Protein 1VL4 (pdb70)

Sequence (856 aa):
TFEEFKDRLFALAKKNGVEVQISFLETREFSLRLANGDLDQYTDAGKFNVEIKVVLKDGKTGTTFRTQVLENPEKCFEEALSNLQVKKEYFFEGGKEYREMETYVGRFEKLSVVKEKMDMAKKAHESAAKDERVVMVPTVMYKDMMVIKKIITNTLGLDVESQMMDGGFLFAMAIARDANPRSGSWYELARTPEDLNPEEIGKRAAEEAISSLIGSKTIPSGKYPVLMRNTALLDLMEMFIPMISAENVQKNLSPLKGKLGEQVGNPAVSIKDLPYHPKGLSSTPFDDEGVPTTEKFVLENGVLKTFLHNLKTARKEGVEPTGNGFVGGIRPVNLMLMPGEKSFEELLKEMDRGVVITEVEGMHAGANSISGEFSLFAKGYWVENGEIAHGVEDITISGNFLDLLRKIVLVGNDVKVSQHTIAPSVLVEVLDVATFEEFKDRLFALAKKNGVEVQISFLETREFSLRLANGDLDQYTDAGKFNVEIKVLKDGKTGTFRTQVLENPEEKCFEEALSNLQVKKEYFFEGGKEYREMETYVGRFEKLSVKEKMMDMAKKAHESAAKDERVVMVPTVMYKDMVIKKIITNTLLGLDVESQMDGGFLFAMAIARDANPRSGSWYELARTPEDLNPEEIGKRAAEEAISLIGSKTIPSGKYPVLMRNTALLDLMEMFIPMISAENVQKNLSPLKGKLGEQVGNPAVSIKDLPYHPKGLSSSTPFDDEGVPTTEKFVLENGVLKTFLHNLKTARKEGVEPTGNGFVGGIRPVNLMLMPGEKSFEELLKEMDRGVVITEVEGMHAGANSSISGEFSLFAKGYWVENGEIAHGVEDITISGNFLDDLLRKIVLVGNDVKVSQHTIAPSVLVEVLDVA

Radius of gyration: 28.92 Å; Cα contacts (8 Å, |Δi|>4): 2368; chains: 2; bounding box: 70×64×75 Å

Foldseek 3Di:
DVVVLVVVLLVVQVVVVKKKKKKKKKKWKKKWKDFQLHTDDIDTDIFIKMKIWIADPQFIFIDMDRDSDDSVVRNVNRVVRSVVPLHDADADDDDWDDDPQADCAVVPDDPVVQVVLQNLLQCLLPPDPQWPTWGIKMKMKMKMKMWMDMNRHQTDIDMHIWMKIKTKTWGDAPDIFIFMFMAIARHPVPDDSNVRSNRRNVRRVQQHPAAADDWDKWWEFEFFAAVQVLCVLCWCQQFLVCLVVLQHPCNPQQFHQLFALQWKKKQDLDDRRQNLRDQAAPSRHGADIDICAHSRHGHHGADDPSSCVVVVHDHRRQDHPPGRGGSEIEIDADAAAPLRVLQVSQWGKYWHHWDDCVPAARRRQQKGKTWTWTFTGHRSHGDHIHPDKIWIDGNSLQRHQFPHGHPQWGGDHRYIGGITIGNITGMD/DVVVLVVVLLVVCVVVVKKKKKKKKKKWKWKWKDFQLRTDDMDTDIFIKMKMWIGDPQFIFIDMDRDSDDSVVRNVNSVVRSPPDLHDFDAADDDWDDDDQADCAVVVDDPVRQVVLQNLLQCLLPVDPQWPTWGMKMKMKMKMKMWMDMNRHFTDIDIHIWMKIKTKIWGDAPDIFIFMFMAIARHCVPDDSNVRSNRRNVRRVQQHVAAADDWDKWKEWEFQQACQVLCVLCWCQQFLVCLVVLQHPCNPQAFHQLFALLWWKKQDLDDRRQRLRDQAAPSSHGADIDICAHSRGGHHGAYDPSSCVVVVHDHRRQDHPPGRGGSEIETDADAAAPLRLLQVSQWGKYWHHWDDCVPAARSRQQKGKTFTWIFTHHRSHTDHIHPRKIWIDGNSLQRHQFPHGHDQWGGDHRYIGGITIGNITTMD

Organism: Thermotoga maritima (strain ATCC 43589 / DSM 3109 / JCM 10099 / NBRC 100826 / MSB8) (NCBI:txid243274)

Structure (mmCIF, N/CA/C/O backbone):
data_1VL4
#
_entry.id   1VL4
#
_cell.length_a   80.367
_cell.length_b   106.637
_cell.length_c   120.382
_cell.angle_alpha   90.00
_cell.angle_beta   90.00
_cell.angle_gamma   90.00
#
_symmetry.space_group_name_H-M   'P 21 21 21'
#
loop_
_entity.id
_entity.type
_entity.pdbx_description
1 polymer 'pmbA-related protein'
2 water water
#
loop_
_atom_site.group_PDB
_atom_site.id
_atom_site.type_symbol
_atom_site.label_atom_id
_atom_site.label_alt_id
_atom_site.label_comp_id
_atom_site.label_asym_id
_atom_site.label_entity_id
_atom_site.label_seq_id
_atom_site.pdbx_PDB_ins_code
_atom_site.Cartn_x
_atom_site.Cartn_y
_atom_site.Cartn_z
_atom_site.occupancy
_atom_site.B_iso_or_equiv
_atom_site.auth_seq_id
_atom_site.auth_comp_id
_atom_site.auth_asym_id
_atom_site.auth_atom_id
_atom_site.pdbx_PDB_model_num
ATOM 1 C C . MET A 1 13 ? -2.074 -10.273 9.413 1.00 34.43 1 MET A C 1
ATOM 2 O O . MET A 1 13 ? -2.493 -11.439 9.379 1.00 33.45 1 MET A O 1
ATOM 3 N N . THR A 1 14 ? -1.791 -9.577 8.309 1.00 35.25 2 THR A N 1
ATOM 4 C CA . THR A 1 14 ? -1.180 -10.243 7.176 1.00 34.19 2 THR A CA 1
ATOM 5 C C . THR A 1 14 ? 0.195 -10.833 7.544 1.00 31.08 2 THR A C 1
ATOM 6 O O . THR A 1 14 ? 0.587 -11.754 6.860 1.00 34.15 2 THR A O 1
ATOM 10 N N . PHE A 1 15 ? 0.926 -10.380 8.575 1.00 28.94 3 PHE A N 1
ATOM 11 C CA . PHE A 1 15 ? 2.181 -11.127 8.888 1.00 28.12 3 PHE A CA 1
ATOM 12 C C . PHE A 1 15 ? 1.841 -12.552 9.347 1.00 27.99 3 PHE A C 1
ATOM 13 O O . PHE A 1 15 ? 2.427 -13.514 8.843 1.00 28.95 3 PHE A O 1
ATOM 21 N N . GLU A 1 16 ? 0.866 -12.696 10.244 1.00 26.11 4 GLU A N 1
ATOM 22 C CA . GLU A 1 16 ? 0.382 -14.019 10.630 1.00 23.44 4 GLU A CA 1
ATOM 23 C C . GLU A 1 16 ? -0.160 -14.836 9.485 1.00 21.92 4 GLU A C 1
ATOM 24 O O . GLU A 1 16 ? 0.046 -16.050 9.462 1.00 20.68 4 GLU A O 1
ATOM 30 N N . GLU A 1 17 ? -0.910 -14.197 8.589 1.00 21.37 5 GLU A N 1
ATOM 31 C CA . GLU A 1 17 ? -1.496 -14.887 7.448 1.00 24.89 5 GLU A CA 1
ATOM 32 C C . GLU A 1 17 ? -0.399 -15.333 6.487 1.00 21.37 5 GLU A C 1
ATOM 33 O O . GLU A 1 17 ? -0.422 -16.447 5.979 1.00 21.45 5 GLU A O 1
ATOM 39 N N . PHE A 1 18 ? 0.554 -14.436 6.274 1.00 18.21 6 PHE A N 1
ATOM 40 C CA . PHE A 1 18 ? 1.684 -14.671 5.396 1.00 20.09 6 PHE A CA 1
ATOM 41 C C . PHE A 1 18 ? 2.487 -15.854 5.957 1.00 16.98 6 PHE A C 1
ATOM 42 O O . PHE A 1 18 ? 2.692 -16.830 5.258 1.00 13.67 6 PHE A O 1
ATOM 50 N N . LYS A 1 19 ? 2.873 -15.781 7.231 1.00 16.90 7 LYS A N 1
ATOM 51 C CA . LYS A 1 19 ? 3.512 -16.897 7.967 1.00 17.80 7 LYS A CA 1
ATOM 52 C C . LYS A 1 19 ? 2.775 -18.222 7.850 1.00 15.97 7 LYS A C 1
ATOM 53 O O . LYS A 1 19 ? 3.373 -19.257 7.521 1.00 15.17 7 LYS A O 1
ATOM 59 N N . ASP A 1 20 ? 1.461 -18.173 8.059 1.00 15.65 8 ASP A N 1
ATOM 60 C CA . ASP A 1 20 ? 0.626 -19.353 8.032 1.00 17.70 8 ASP A CA 1
ATOM 61 C C . ASP A 1 20 ? 0.621 -19.984 6.647 1.00 15.57 8 ASP A C 1
ATOM 62 O O . ASP A 1 20 ? 0.714 -21.218 6.526 1.00 12.24 8 ASP A O 1
ATOM 67 N N . ARG A 1 21 ? 0.489 -19.153 5.611 1.00 14.64 9 ARG A N 1
ATOM 68 C CA . ARG A 1 21 ? 0.462 -19.678 4.251 1.00 16.42 9 ARG A CA 1
ATOM 69 C C . ARG A 1 21 ? 1.785 -20.393 3.977 1.00 12.87 9 ARG A C 1
ATOM 70 O O . ARG A 1 21 ? 1.806 -21.503 3.463 1.00 11.37 9 ARG A O 1
ATOM 78 N N . LEU A 1 22 ? 2.887 -19.711 4.310 1.00 15.11 10 LEU A N 1
ATOM 79 C CA . LEU A 1 22 ? 4.233 -20.251 4.101 1.00 13.41 10 LEU A CA 1
ATOM 80 C C . LEU A 1 22 ? 4.494 -21.556 4.853 1.00 14.85 10 LEU A C 1
ATOM 81 O O . LEU A 1 22 ? 5.052 -22.495 4.271 1.00 9.17 10 LEU A O 1
ATOM 86 N N . PHE A 1 23 ? 4.106 -21.623 6.140 1.00 12.01 11 PHE A N 1
ATOM 87 C CA . PHE A 1 23 ? 4.239 -22.876 6.893 1.00 13.08 11 PHE A CA 1
ATOM 88 C C . PHE A 1 23 ? 3.422 -24.030 6.299 1.00 12.18 11 PHE A C 1
ATOM 89 O O . PHE A 1 23 ? 3.868 -25.169 6.253 1.00 11.79 11 PHE A O 1
ATOM 97 N N . ALA A 1 24 ? 2.221 -23.741 5.828 1.00 14.15 12 ALA A N 1
ATOM 98 C CA . ALA A 1 24 ? 1.405 -24.759 5.168 1.00 14.49 12 ALA A CA 1
ATOM 99 C C . ALA A 1 24 ? 2.084 -25.260 3.864 1.00 11.78 12 ALA A C 1
ATOM 100 O O . ALA A 1 24 ? 2.189 -26.470 3.605 1.00 11.52 12 ALA A O 1
ATOM 102 N N . LEU A 1 25 ? 2.602 -24.325 3.066 1.00 14.20 13 LEU A N 1
ATOM 103 C CA . LEU A 1 25 ? 3.374 -24.688 1.875 1.00 13.18 13 LEU A CA 1
ATOM 104 C C . LEU A 1 25 ? 4.561 -25.557 2.197 1.00 12.96 13 LEU A C 1
ATOM 105 O O . LEU A 1 25 ? 4.820 -26.519 1.484 1.00 15.20 13 LEU A O 1
ATOM 110 N N . ALA A 1 26 ? 5.271 -25.237 3.267 1.00 13.62 14 ALA A N 1
ATOM 111 C CA . ALA A 1 26 ? 6.450 -26.010 3.675 1.00 13.87 14 ALA A CA 1
ATOM 112 C C . ALA A 1 26 ? 6.109 -27.465 3.920 1.00 15.24 14 ALA A C 1
ATOM 113 O O . ALA A 1 26 ? 6.729 -28.407 3.353 1.00 12.49 14 ALA A O 1
ATOM 115 N N . LYS A 1 27 ? 5.118 -27.657 4.784 1.00 15.89 15 LYS A N 1
ATOM 116 C CA . LYS A 1 27 ? 4.645 -29.003 5.107 1.00 16.46 15 LYS A CA 1
ATOM 117 C C . LYS A 1 27 ? 4.238 -29.754 3.853 1.00 16.04 15 LYS A C 1
ATOM 118 O O . LYS A 1 27 ? 4.634 -30.899 3.674 1.00 13.24 15 LYS A O 1
ATOM 124 N N . LYS A 1 28 ? 3.504 -29.083 2.969 1.00 14.44 16 LYS A N 1
ATOM 125 C CA . LYS A 1 28 ? 3.073 -29.691 1.705 1.00 20.15 16 LYS A CA 1
ATOM 126 C C . LYS A 1 28 ? 4.257 -30.147 0.871 1.00 18.25 16 LYS A C 1
ATOM 127 O O . LYS A 1 28 ? 4.169 -31.140 0.225 1.00 14.22 16 LYS A O 1
ATOM 130 N N . ASN A 1 29 ? 5.383 -29.433 0.931 1.00 16.44 17 ASN A N 1
ATOM 131 C CA . ASN A 1 29 ? 6.523 -29.736 0.052 1.00 15.34 17 ASN A CA 1
ATOM 132 C C . ASN A 1 29 ? 7.680 -30.538 0.685 1.00 13.68 17 ASN A C 1
ATOM 133 O O . ASN A 1 29 ? 8.683 -30.843 0.026 1.00 14.78 17 ASN A O 1
ATOM 138 N N . GLY A 1 30 ? 7.520 -30.943 1.939 1.00 13.23 18 GLY A N 1
ATOM 139 C CA . GLY A 1 30 ? 8.571 -31.690 2.631 1.00 13.12 18 GLY A CA 1
ATOM 140 C C . GLY A 1 30 ? 9.836 -30.865 2.889 1.00 11.33 18 GLY A C 1
ATOM 141 O O . GLY A 1 30 ? 10.944 -31.388 2.850 1.00 9.42 18 GLY A O 1
ATOM 142 N N . VAL A 1 31 ? 9.676 -29.577 3.153 1.00 9.55 19 VAL A N 1
ATOM 143 C CA . VAL A 1 31 ? 10.787 -28.723 3.569 1.00 9.30 19 VAL A CA 1
ATOM 144 C C . VAL A 1 31 ? 10.471 -28.005 4.872 1.00 9.77 19 VAL A C 1
ATOM 145 O O . VAL A 1 31 ? 9.314 -28.002 5.322 1.00 8.29 19 VAL A O 1
ATOM 149 N N . GLU A 1 32 ? 11.493 -27.416 5.502 1.00 8.93 20 GLU A N 1
ATOM 150 C CA . GLU A 1 32 ? 11.267 -26.529 6.609 1.00 7.91 20 GLU A CA 1
ATOM 151 C C . GLU A 1 32 ? 11.309 -25.116 6.022 1.00 9.34 20 GLU A C 1
ATOM 152 O O . GLU A 1 32 ? 11.879 -24.910 4.946 1.00 9.64 20 GLU A O 1
ATOM 158 N N . VAL A 1 33 ? 10.655 -24.176 6.691 1.00 8.12 21 VAL A N 1
ATOM 159 C CA . VAL A 1 33 ? 10.771 -22.757 6.341 1.00 8.50 21 VAL A CA 1
ATOM 160 C C . VAL A 1 33 ? 11.014 -21.920 7.582 1.00 9.49 21 VAL A C 1
ATOM 161 O O . VAL A 1 33 ? 10.556 -22.244 8.709 1.00 8.88 21 VAL A O 1
ATOM 165 N N . GLN A 1 34 ? 11.812 -20.867 7.375 1.00 7.11 22 GLN A N 1
ATOM 166 C CA . GLN A 1 34 ? 12.102 -19.865 8.374 1.00 8.64 22 GLN A CA 1
ATOM 167 C C . GLN A 1 34 ? 11.874 -18.480 7.795 1.00 9.82 22 GLN A C 1
ATOM 168 O O . GLN A 1 34 ? 12.256 -18.191 6.659 1.00 11.02 22 GLN A O 1
ATOM 174 N N . ILE A 1 35 ? 11.206 -17.649 8.583 1.00 9.25 23 ILE A N 1
ATOM 175 C CA . ILE A 1 35 ? 10.841 -16.311 8.197 1.00 11.74 23 ILE A CA 1
ATOM 176 C C . ILE A 1 35 ? 11.423 -15.330 9.212 1.00 10.86 23 ILE A C 1
ATOM 177 O O . ILE A 1 35 ? 11.206 -15.449 10.425 1.00 10.14 23 ILE A O 1
ATOM 182 N N . SER A 1 36 ? 12.205 -14.386 8.709 1.00 7.71 24 SER A N 1
ATOM 183 C CA . SER A 1 36 ? 12.798 -13.360 9.517 1.00 10.81 24 SER A CA 1
ATOM 184 C C . SER A 1 36 ? 12.198 -12.009 9.050 1.00 14.09 24 SER A C 1
ATOM 185 O O . SER A 1 36 ? 12.151 -11.674 7.839 1.00 14.81 24 SER A O 1
ATOM 188 N N . PHE A 1 37 ? 11.754 -11.243 10.022 1.00 17.16 25 PHE A N 1
ATOM 189 C CA . PHE A 1 37 ? 11.050 -9.987 9.809 1.00 14.80 25 PHE A CA 1
ATOM 190 C C . PHE A 1 37 ? 11.825 -8.895 10.568 1.00 14.29 25 PHE A C 1
ATOM 191 O O . PHE A 1 37 ? 12.267 -9.078 11.711 1.00 14.52 25 PHE A O 1
ATOM 199 N N . LEU A 1 38 ? 12.063 -7.773 9.890 1.00 12.59 26 LEU A N 1
ATOM 200 C CA . LEU A 1 38 ? 12.790 -6.648 10.441 1.00 17.57 26 LEU A CA 1
ATOM 201 C C . LEU A 1 38 ? 12.011 -5.422 10.061 1.00 17.44 26 LEU A C 1
ATOM 202 O O . LEU A 1 38 ? 11.731 -5.243 8.890 1.00 18.27 26 LEU A O 1
ATOM 207 N N . GLU A 1 39 ? 11.610 -4.607 11.021 1.00 15.43 27 GLU A N 1
ATOM 208 C CA . GLU A 1 39 ? 10.895 -3.352 10.728 1.00 18.16 27 GLU A CA 1
ATOM 209 C C . GLU A 1 39 ? 11.536 -2.287 11.575 1.00 18.81 27 GLU A C 1
ATOM 210 O O . GLU A 1 39 ? 11.803 -2.509 12.775 1.00 15.97 27 GLU A O 1
ATOM 216 N N . THR A 1 40 ? 11.911 -1.199 10.913 1.00 15.72 28 THR A N 1
ATOM 217 C CA . THR A 1 40 ? 12.661 -0.093 11.464 1.00 17.85 28 THR A CA 1
ATOM 218 C C . THR A 1 40 ? 12.021 1.261 11.148 1.00 16.58 28 THR A C 1
ATOM 219 O O . THR A 1 40 ? 11.375 1.462 10.106 1.00 13.40 28 THR A O 1
ATOM 223 N N . ARG A 1 41 ? 12.173 2.177 12.089 1.00 15.57 29 ARG A N 1
ATOM 224 C CA . ARG A 1 41 ? 11.738 3.541 11.950 1.00 11.69 29 ARG A CA 1
ATOM 225 C C . ARG A 1 41 ? 12.891 4.361 12.481 1.00 12.46 29 ARG A C 1
ATOM 226 O O . ARG A 1 41 ? 13.423 4.078 13.601 1.00 10.60 29 ARG A O 1
ATOM 234 N N . GLU A 1 42 ? 13.337 5.343 11.707 1.00 9.37 30 GLU A N 1
ATOM 235 C CA . GLU A 1 42 ? 14.492 6.106 12.093 1.00 14.09 30 GLU A CA 1
ATOM 236 C C . GLU A 1 42 ? 14.349 7.571 11.729 1.00 12.84 30 GLU A C 1
ATOM 237 O O . GLU A 1 42 ? 13.698 7.921 10.742 1.00 8.06 30 GLU A O 1
ATOM 243 N N . PHE A 1 43 ? 14.974 8.409 12.562 1.00 9.90 31 PHE A N 1
ATOM 244 C CA . PHE A 1 43 ? 15.007 9.778 12.311 1.00 10.50 31 PHE A CA 1
ATOM 245 C C . PHE A 1 43 ? 16.417 10.253 12.568 1.00 12.65 31 PHE A C 1
ATOM 246 O O . PHE A 1 43 ? 16.980 9.979 13.607 1.00 13.63 31 PHE A O 1
ATOM 254 N N . SER A 1 44 ? 16.987 10.970 11.615 1.00 10.32 32 SER A N 1
ATOM 255 C CA . SER A 1 44 ? 18.297 11.545 11.823 1.00 11.80 32 SER A CA 1
ATOM 256 C C . SER A 1 44 ? 18.365 12.939 11.280 1.00 9.19 32 SER A C 1
ATOM 257 O O . SER A 1 44 ? 17.631 13.281 10.370 1.00 8.80 32 SER A O 1
ATOM 260 N N . LEU A 1 45 ? 19.249 13.738 11.849 1.00 11.17 33 LEU A N 1
ATOM 261 C CA . LEU A 1 45 ? 19.558 15.016 11.360 1.00 12.72 33 LEU A CA 1
ATOM 262 C C . LEU A 1 45 ? 21.022 15.441 11.580 1.00 10.97 33 LEU A C 1
ATOM 263 O O . LEU A 1 45 ? 21.690 15.035 12.565 1.00 12.71 33 LEU A O 1
ATOM 268 N N . ARG A 1 46 ? 21.498 16.244 10.627 1.00 8.28 34 ARG A N 1
ATOM 269 C CA . ARG A 1 46 ? 22.880 16.771 10.651 1.00 13.08 34 ARG A CA 1
ATOM 270 C C . ARG A 1 46 ? 22.889 18.241 10.421 1.00 13.13 34 ARG A C 1
ATOM 271 O O . ARG A 1 46 ? 22.249 18.727 9.483 1.00 12.23 34 ARG A O 1
ATOM 279 N N . LEU A 1 47 ? 23.568 18.951 11.317 1.00 13.45 35 LEU A N 1
ATOM 280 C CA . LEU A 1 47 ? 23.896 20.346 11.152 1.00 12.33 35 LEU A CA 1
ATOM 281 C C . LEU A 1 47 ? 25.339 20.442 10.649 1.00 11.37 35 LEU A C 1
ATOM 282 O O . LEU A 1 47 ? 26.234 19.756 11.138 1.00 10.57 35 LEU A O 1
ATOM 287 N N . ALA A 1 48 ? 25.528 21.296 9.673 1.00 12.18 36 ALA A N 1
ATOM 288 C CA . ALA A 1 48 ? 26.805 21.559 9.056 1.00 14.96 36 ALA A CA 1
ATOM 289 C C . ALA A 1 48 ? 27.132 23.015 9.366 1.00 12.55 36 ALA A C 1
ATOM 290 O O . ALA A 1 48 ? 26.446 23.904 8.908 1.00 13.96 36 ALA A O 1
ATOM 292 N N . ASN A 1 49 ? 28.150 23.254 10.168 1.00 15.42 37 ASN A N 1
ATOM 293 C CA . ASN A 1 49 ? 28.426 24.599 10.667 1.00 18.15 37 ASN A CA 1
ATOM 294 C C . ASN A 1 49 ? 27.161 25.306 11.172 1.00 18.34 37 ASN A C 1
ATOM 295 O O . ASN A 1 49 ? 26.887 26.439 10.830 1.00 18.55 37 ASN A O 1
ATOM 300 N N . GLY A 1 50 ? 26.365 24.605 11.968 1.00 19.45 38 GLY A N 1
ATOM 301 C CA . GLY A 1 50 ? 25.173 25.206 12.546 1.00 21.50 38 GLY A CA 1
ATOM 302 C C . GLY A 1 50 ? 23.910 25.142 11.695 1.00 22.29 38 GLY A C 1
ATOM 303 O O . GLY A 1 50 ? 22.808 25.193 12.229 1.00 25.29 38 GLY A O 1
ATOM 304 N N . ASP A 1 51 ? 24.040 24.994 10.388 1.00 21.13 39 ASP A N 1
ATOM 305 C CA . ASP A 1 51 ? 22.866 24.934 9.553 1.00 19.89 39 ASP A CA 1
ATOM 306 C C . ASP A 1 51 ? 22.360 23.518 9.357 1.00 18.12 39 ASP A C 1
ATOM 307 O O . ASP A 1 51 ? 23.105 22.604 8.987 1.00 13.76 39 ASP A O 1
ATOM 312 N N . LEU A 1 52 ? 21.068 23.348 9.595 1.00 22.54 40 LEU A N 1
ATOM 313 C CA . LEU A 1 52 ? 20.399 22.080 9.378 1.00 25.02 40 LEU A CA 1
ATOM 314 C C . LEU A 1 52 ? 20.372 21.797 7.914 1.00 23.71 40 LEU A C 1
ATOM 315 O O . LEU A 1 52 ? 19.525 22.320 7.214 1.00 26.31 40 LEU A O 1
ATOM 317 N N . ASP A 1 53 ? 21.270 20.932 7.461 1.00 25.08 41 ASP A N 1
ATOM 318 C CA . ASP A 1 53 ? 21.520 20.739 6.033 1.00 28.97 41 ASP A CA 1
ATOM 319 C C . ASP A 1 53 ? 20.988 19.418 5.500 1.00 26.77 41 ASP A C 1
ATOM 320 O O . ASP A 1 53 ? 21.014 19.202 4.292 1.00 26.90 41 ASP A O 1
ATOM 325 N N . GLN A 1 54 ? 20.542 18.522 6.374 1.00 24.47 42 GLN A N 1
ATOM 326 C CA . GLN A 1 54 ? 20.262 17.141 5.956 1.00 22.74 42 GLN A CA 1
ATOM 327 C C . GLN A 1 54 ? 19.474 16.380 7.047 1.00 17.42 42 GLN A C 1
ATOM 328 O O . GLN A 1 54 ? 19.753 16.530 8.218 1.00 13.57 42 GLN A O 1
ATOM 334 N N . TYR A 1 55 ? 18.468 15.601 6.662 1.00 10.72 43 TYR A N 1
ATOM 335 C CA . TYR A 1 55 ? 17.753 14.779 7.648 1.00 9.43 43 TYR A CA 1
ATOM 336 C C . TYR A 1 55 ? 17.142 13.656 6.930 1.00 7.75 43 TYR A C 1
ATOM 337 O O . TYR A 1 55 ? 16.954 13.746 5.738 1.00 7.71 43 TYR A O 1
ATOM 346 N N . THR A 1 56 ? 16.785 12.633 7.664 1.00 8.21 44 THR A N 1
ATOM 347 C CA . THR A 1 56 ? 16.059 11.499 7.120 1.00 13.52 44 THR A CA 1
ATOM 348 C C . THR A 1 56 ? 14.973 11.164 8.123 1.00 10.18 44 THR A C 1
ATOM 349 O O . THR A 1 56 ? 15.196 11.185 9.341 1.00 8.78 44 THR A O 1
ATOM 353 N N . ASP A 1 57 ? 13.806 10.841 7.595 1.00 6.73 45 ASP A N 1
ATOM 354 C CA . ASP A 1 57 ? 12.706 10.292 8.380 1.00 4.38 45 ASP A CA 1
ATOM 355 C C . ASP A 1 57 ? 12.178 9.134 7.580 1.00 6.78 45 ASP A C 1
ATOM 356 O O . ASP A 1 57 ? 11.535 9.343 6.582 1.00 6.54 45 ASP A O 1
ATOM 361 N N . ALA A 1 58 ? 12.460 7.917 8.012 1.00 7.75 46 ALA A N 1
ATOM 362 C CA . ALA A 1 58 ? 12.123 6.732 7.173 1.00 10.88 46 ALA A CA 1
ATOM 363 C C . ALA A 1 58 ? 11.640 5.558 7.943 1.00 12.38 46 ALA A C 1
ATOM 364 O O . ALA A 1 58 ? 12.105 5.270 9.070 1.00 13.16 46 ALA A O 1
ATOM 366 N N . GLY A 1 59 ? 10.720 4.832 7.335 1.00 13.46 47 GLY A N 1
ATOM 367 C CA . GLY A 1 59 ? 10.346 3.520 7.806 1.00 14.93 47 GLY A CA 1
ATOM 368 C C . GLY A 1 59 ? 10.677 2.436 6.769 1.00 19.16 47 GLY A C 1
ATOM 369 O O . GLY A 1 59 ? 10.510 2.652 5.555 1.00 14.45 47 GLY A O 1
ATOM 370 N N . LYS A 1 60 ? 11.197 1.302 7.267 1.00 15.62 48 LYS A N 1
ATOM 371 C CA . LYS A 1 60 ? 11.729 0.225 6.423 1.00 19.55 48 LYS A CA 1
ATOM 372 C C . LYS A 1 60 ? 11.193 -1.113 6.913 1.00 15.58 48 LYS A C 1
ATOM 373 O O . LYS A 1 60 ? 10.874 -1.256 8.065 1.00 12.53 48 LYS A O 1
ATOM 377 N N . PHE A 1 61 ? 11.136 -2.091 6.018 1.00 15.10 49 PHE A N 1
ATOM 378 C CA . PHE A 1 61 ? 10.557 -3.367 6.309 1.00 18.04 49 PHE A CA 1
ATOM 379 C C . PHE A 1 61 ? 11.213 -4.393 5.385 1.00 18.91 49 PHE A C 1
ATOM 380 O O . PHE A 1 61 ? 11.234 -4.193 4.177 1.00 14.00 49 PHE A O 1
ATOM 388 N N . ASN A 1 62 ? 11.786 -5.448 5.938 1.00 17.97 50 ASN A N 1
ATOM 389 C CA . ASN A 1 62 ? 12.400 -6.528 5.162 1.00 21.24 50 ASN A CA 1
ATOM 390 C C . ASN A 1 62 ? 11.886 -7.891 5.664 1.00 19.10 50 ASN A C 1
ATOM 391 O O . ASN A 1 62 ? 11.867 -8.124 6.866 1.00 18.61 50 ASN A O 1
ATOM 396 N N . VAL A 1 63 ? 11.474 -8.772 4.759 1.00 16.26 51 VAL A N 1
ATOM 397 C CA . VAL A 1 63 ? 11.146 -10.149 5.137 1.00 16.87 51 VAL A CA 1
ATOM 398 C C . VAL A 1 63 ? 12.061 -11.113 4.360 1.00 13.63 51 VAL A C 1
ATOM 399 O O . VAL A 1 63 ? 12.168 -10.990 3.156 1.00 15.19 51 VAL A O 1
ATOM 403 N N . GLU A 1 64 ? 12.780 -11.970 5.062 1.00 12.13 52 GLU A N 1
ATOM 404 C CA . GLU A 1 64 ? 13.566 -13.028 4.472 1.00 14.15 52 GLU A CA 1
ATOM 405 C C . GLU A 1 64 ? 12.831 -14.344 4.650 1.00 11.30 52 GLU A C 1
ATOM 406 O O . GLU A 1 64 ? 12.475 -14.713 5.778 1.00 13.68 52 GLU A O 1
ATOM 412 N N . ILE A 1 65 ? 12.674 -15.063 3.549 1.00 9.51 53 ILE A N 1
ATOM 413 C CA . ILE A 1 65 ? 12.044 -16.378 3.526 1.00 10.69 53 ILE A CA 1
ATOM 414 C C . ILE A 1 65 ? 13.140 -17.408 3.182 1.00 11.77 53 ILE A C 1
ATOM 415 O O . ILE A 1 65 ? 13.734 -17.347 2.086 1.00 8.83 53 ILE A O 1
ATOM 420 N N . LYS A 1 66 ? 13.444 -18.311 4.116 1.00 8.23 54 LYS A N 1
ATOM 421 C CA . LYS A 1 66 ? 14.468 -19.317 3.862 1.00 10.34 54 LYS A CA 1
ATOM 422 C C . LYS A 1 66 ? 13.883 -20.734 3.997 1.00 10.11 54 LYS A C 1
ATOM 423 O O . LYS A 1 66 ? 13.279 -21.062 5.038 1.00 8.65 54 LYS A O 1
ATOM 429 N N A VAL A 1 67 ? 14.066 -21.543 2.963 0.50 8.83 55 VAL A N 1
ATOM 430 N N B VAL A 1 67 ? 13.983 -21.516 2.925 0.50 9.16 55 VAL A N 1
ATOM 431 C CA A VAL A 1 67 ? 13.558 -22.926 2.945 0.50 9.77 55 VAL A CA 1
ATOM 432 C CA B VAL A 1 67 ? 13.592 -22.934 2.986 0.50 10.05 55 VAL A CA 1
ATOM 433 C C A VAL A 1 67 ? 14.739 -23.902 3.044 0.50 10.99 55 VAL A C 1
ATOM 434 C C B VAL A 1 67 ? 14.831 -23.775 3.309 0.50 11.26 55 VAL A C 1
ATOM 435 O O A VAL A 1 67 ? 15.757 -23.707 2.354 0.50 4.12 55 VAL A O 1
ATOM 436 O O B VAL A 1 67 ? 15.982 -23.359 3.087 0.50 5.17 55 VAL A O 1
ATOM 443 N N . LEU A 1 68 ? 14.573 -24.944 3.879 1.00 11.81 56 LEU A N 1
ATOM 444 C CA . LEU A 1 68 ? 15.643 -25.909 4.232 1.00 10.26 56 LEU A CA 1
ATOM 445 C C . LEU A 1 68 ? 15.191 -27.283 3.774 1.00 12.09 56 LEU A C 1
ATOM 446 O O . LEU A 1 68 ? 14.117 -27.721 4.121 1.00 11.69 56 LEU A O 1
ATOM 451 N N . LYS A 1 69 ? 15.964 -27.902 2.893 1.00 11.38 57 LYS A N 1
ATOM 452 C CA . LYS A 1 69 ? 15.700 -29.264 2.437 1.00 13.71 57 LYS A CA 1
ATOM 453 C C . LYS A 1 69 ? 17.012 -30.033 2.337 1.00 16.71 57 LYS A C 1
ATOM 454 O O . LYS A 1 69 ? 17.887 -29.644 1.593 1.00 15.16 57 LYS A O 1
ATOM 460 N N . ASP A 1 70 ? 17.141 -31.103 3.122 1.00 21.08 58 ASP A N 1
ATOM 461 C CA . ASP A 1 70 ? 18.293 -32.012 3.094 1.00 22.40 58 ASP A CA 1
ATOM 462 C C . ASP A 1 70 ? 19.548 -31.233 3.363 1.00 20.67 58 ASP A C 1
ATOM 463 O O . ASP A 1 70 ? 20.553 -31.433 2.689 1.00 20.81 58 ASP A O 1
ATOM 468 N N . GLY A 1 71 ? 19.451 -30.300 4.299 1.00 14.51 59 GLY A N 1
ATOM 469 C CA . GLY A 1 71 ? 20.577 -29.506 4.719 1.00 14.87 59 GLY A CA 1
ATOM 470 C C . GLY A 1 71 ? 20.988 -28.382 3.781 1.00 12.18 59 GLY A C 1
ATOM 471 O O . GLY A 1 71 ? 21.936 -27.700 4.083 1.00 13.80 59 GLY A O 1
ATOM 472 N N . LYS A 1 72 ? 20.284 -28.224 2.664 1.00 10.53 60 LYS A N 1
ATOM 473 C CA . LYS A 1 72 ? 20.504 -27.143 1.724 1.00 13.50 60 LYS A CA 1
ATOM 474 C C . LYS A 1 72 ? 19.432 -26.076 1.968 1.00 16.81 60 LYS A C 1
ATOM 475 O O . LYS A 1 72 ? 18.283 -26.429 2.292 1.00 11.86 60 LYS A O 1
ATOM 481 N N . THR A 1 73 ? 19.827 -24.790 1.861 1.00 16.21 61 THR A N 1
ATOM 482 C CA . THR A 1 73 ? 18.888 -23.642 1.913 1.00 13.38 61 THR A CA 1
ATOM 483 C C . THR A 1 73 ? 18.664 -22.899 0.569 1.00 13.48 61 THR A C 1
ATOM 484 O O . THR A 1 73 ? 19.452 -22.981 -0.379 1.00 7.39 61 THR A O 1
ATOM 488 N N . GLY A 1 74 ? 17.494 -22.281 0.479 1.00 12.16 62 GLY A N 1
ATOM 489 C CA . GLY A 1 74 ? 17.079 -21.453 -0.666 1.00 8.23 62 GLY A CA 1
ATOM 490 C C . GLY A 1 74 ? 16.460 -20.231 -0.007 1.00 11.27 62 GLY A C 1
ATOM 491 O O . GLY A 1 74 ? 15.688 -20.362 0.955 1.00 9.02 62 GLY A O 1
ATOM 492 N N A THR A 1 75 ? 16.832 -19.021 -0.440 0.50 11.06 63 THR A N 1
ATOM 493 N N B THR A 1 75 ? 16.792 -19.053 -0.524 0.50 10.53 63 THR A N 1
ATOM 494 C CA A THR A 1 75 ? 16.416 -17.786 0.277 0.50 10.28 63 THR A CA 1
ATOM 495 C CA B THR A 1 75 ? 16.299 -17.831 0.084 0.50 10.08 63 THR A CA 1
ATOM 496 C C A THR A 1 75 ? 15.904 -16.702 -0.695 0.50 9.48 63 THR A C 1
ATOM 497 C C B THR A 1 75 ? 15.602 -16.918 -0.916 0.50 7.93 63 THR A C 1
ATOM 498 O O A THR A 1 75 ? 16.590 -16.432 -1.696 0.50 4.48 63 THR A O 1
ATOM 499 O O B THR A 1 75 ? 15.807 -16.974 -2.138 0.50 3.70 63 THR A O 1
ATOM 506 N N . PHE A 1 76 ? 14.756 -16.063 -0.368 1.00 9.89 64 PHE A N 1
ATOM 507 C CA . PHE A 1 76 ? 14.187 -14.915 -1.143 1.00 8.02 64 PHE A CA 1
ATOM 508 C C . PHE A 1 76 ? 13.884 -13.787 -0.126 1.00 10.35 64 PHE A C 1
ATOM 509 O O . PHE A 1 76 ? 13.423 -14.064 0.993 1.00 8.81 64 PHE A O 1
ATOM 517 N N . ARG A 1 77 ? 14.301 -12.560 -0.455 1.00 10.67 65 ARG A N 1
ATOM 518 C CA . ARG A 1 77 ? 14.060 -11.387 0.392 1.00 14.38 65 ARG A CA 1
ATOM 519 C C . ARG A 1 77 ? 13.064 -10.488 -0.317 1.00 13.93 65 ARG A C 1
ATOM 520 O O . ARG A 1 77 ? 13.120 -10.280 -1.547 1.00 13.83 65 ARG A O 1
ATOM 524 N N . THR A 1 78 ? 12.123 -9.971 0.458 1.00 16.38 66 THR A N 1
ATOM 525 C CA . THR A 1 78 ? 11.023 -9.136 -0.081 1.00 17.32 66 THR A CA 1
ATOM 526 C C . THR A 1 78 ? 10.789 -8.003 0.941 1.00 20.69 66 THR A C 1
ATOM 527 O O . THR A 1 78 ? 11.098 -8.163 2.120 1.00 10.86 66 THR A O 1
ATOM 531 N N . GLN A 1 79 ? 10.423 -6.826 0.437 1.00 23.09 67 GLN A N 1
ATOM 532 C CA . GLN A 1 79 ? 10.011 -5.694 1.257 1.00 24.82 67 GLN A CA 1
ATOM 533 C C . GLN A 1 79 ? 8.476 -5.553 1.115 1.00 26.18 67 GLN A C 1
ATOM 534 O O . GLN A 1 79 ? 7.948 -4.541 1.469 1.00 30.04 67 GLN A O 1
ATOM 540 N N . VAL A 1 80 ? 7.786 -6.574 0.614 1.00 29.68 68 VAL A N 1
ATOM 541 C CA . VAL A 1 80 ? 6.325 -6.551 0.458 1.00 31.07 68 VAL A CA 1
ATOM 542 C C . VAL A 1 80 ? 5.702 -7.852 0.964 1.00 34.55 68 VAL A C 1
ATOM 543 O O . VAL A 1 80 ? 6.086 -8.943 0.534 1.00 36.44 68 VAL A O 1
ATOM 547 N N . LEU A 1 81 ? 4.706 -7.747 1.846 1.00 36.24 69 LEU A N 1
ATOM 548 C CA . LEU A 1 81 ? 4.051 -8.931 2.397 1.00 34.54 69 LEU A CA 1
ATOM 549 C C . LEU A 1 81 ? 2.996 -9.383 1.475 1.00 33.39 69 LEU A C 1
ATOM 550 O O . LEU A 1 81 ? 1.816 -9.349 1.823 1.00 38.01 69 LEU A O 1
ATOM 555 N N . GLU A 1 82 ? 3.389 -9.839 0.295 1.00 33.50 70 GLU A N 1
ATOM 556 C CA . GLU A 1 82 ? 2.407 -10.316 -0.674 1.00 31.54 70 GLU A CA 1
ATOM 557 C C . GLU A 1 82 ? 2.875 -11.606 -1.343 1.00 29.70 70 GLU A C 1
ATOM 558 O O . GLU A 1 82 ? 4.084 -11.887 -1.385 1.00 27.97 70 GLU A O 1
ATOM 560 N N . ASN A 1 83 ? 1.896 -12.356 -1.845 1.00 23.98 71 ASN A N 1
ATOM 561 C CA . ASN A 1 83 ? 2.103 -13.533 -2.673 1.00 24.36 71 ASN A CA 1
ATOM 562 C C . ASN A 1 83 ? 3.046 -14.497 -1.962 1.00 23.92 71 ASN A C 1
ATOM 563 O O . ASN A 1 83 ? 4.169 -14.706 -2.412 1.00 19.01 71 ASN A O 1
ATOM 568 N N . PRO A 1 84 ? 2.590 -15.092 -0.854 1.00 23.67 72 PRO A N 1
ATOM 569 C CA . PRO A 1 84 ? 3.477 -16.048 -0.184 1.00 23.26 72 PRO A CA 1
ATOM 570 C C . PRO A 1 84 ? 3.841 -17.249 -1.054 1.00 20.55 72 PRO A C 1
ATOM 571 O O . PRO A 1 84 ? 4.944 -17.780 -0.924 1.00 22.32 72 PRO A O 1
ATOM 575 N N . GLU A 1 85 ? 2.946 -17.700 -1.915 1.00 21.07 73 GLU A N 1
ATOM 576 C CA . GLU A 1 85 ? 3.272 -18.878 -2.689 1.00 22.43 73 GLU A CA 1
ATOM 577 C C . GLU A 1 85 ? 4.353 -18.575 -3.732 1.00 19.83 73 GLU A C 1
ATOM 578 O O . GLU A 1 85 ? 5.241 -19.393 -3.938 1.00 18.04 73 GLU A O 1
ATOM 584 N N . LYS A 1 86 ? 4.296 -17.403 -4.362 1.00 18.83 74 LYS A N 1
ATOM 585 C CA . LYS A 1 86 ? 5.375 -16.958 -5.255 1.00 19.44 74 LYS A CA 1
ATOM 586 C C . LYS A 1 86 ? 6.687 -16.806 -4.516 1.00 14.65 74 LYS A C 1
ATOM 587 O O . LYS A 1 86 ? 7.717 -17.272 -4.989 1.00 14.47 74 LYS A O 1
ATOM 593 N N . CYS A 1 87 ? 6.656 -16.159 -3.356 1.00 15.88 75 CYS A N 1
ATOM 594 C CA . CYS A 1 87 ? 7.831 -16.063 -2.490 1.00 15.02 75 CYS A CA 1
ATOM 595 C C . CYS A 1 87 ? 8.444 -17.428 -2.115 1.00 16.49 75 CYS A C 1
ATOM 596 O O . CYS A 1 87 ? 9.662 -17.613 -2.184 1.00 13.85 75 CYS A O 1
ATOM 599 N N . PHE A 1 88 ? 7.585 -18.362 -1.707 1.00 13.84 76 PHE A N 1
ATOM 600 C CA . PHE A 1 88 ? 8.009 -19.684 -1.355 1.00 12.30 76 PHE A CA 1
ATOM 601 C C . PHE A 1 88 ? 8.618 -20.389 -2.559 1.00 12.06 76 PHE A C 1
ATOM 602 O O . PHE A 1 88 ? 9.706 -20.964 -2.469 1.00 12.24 76 PHE A O 1
ATOM 610 N N . GLU A 1 89 ? 7.934 -20.335 -3.690 1.00 11.96 77 GLU A N 1
ATOM 611 C CA . GLU A 1 89 ? 8.410 -20.993 -4.895 1.00 13.70 77 GLU A CA 1
ATOM 612 C C . GLU A 1 89 ? 9.769 -20.422 -5.350 1.00 13.45 77 GLU A C 1
ATOM 613 O O . GLU A 1 89 ? 10.634 -21.155 -5.840 1.00 13.09 77 GLU A O 1
ATOM 619 N N . GLU A 1 90 ? 9.968 -19.132 -5.138 1.00 12.03 78 GLU A N 1
ATOM 620 C CA . GLU A 1 90 ? 11.237 -18.480 -5.451 1.00 11.15 78 GLU A CA 1
ATOM 621 C C . GLU A 1 90 ? 12.347 -19.015 -4.555 1.00 7.79 78 GLU A C 1
ATOM 622 O O . GLU A 1 90 ? 13.425 -19.375 -5.023 1.00 7.45 78 GLU A O 1
ATOM 628 N N . ALA A 1 91 ? 12.080 -19.125 -3.259 1.00 10.05 79 ALA A N 1
ATOM 629 C CA . ALA A 1 91 ? 13.093 -19.631 -2.292 1.00 7.18 79 ALA A CA 1
ATOM 630 C C . ALA A 1 91 ? 13.404 -21.086 -2.609 1.00 8.22 79 ALA A C 1
ATOM 631 O O . ALA A 1 91 ? 14.560 -21.508 -2.556 1.00 7.43 79 ALA A O 1
ATOM 633 N N . LEU A 1 92 ? 12.370 -21.851 -2.935 1.00 9.75 80 LEU A N 1
ATOM 634 C CA . LEU A 1 92 ? 12.535 -23.264 -3.237 1.00 14.04 80 LEU A CA 1
ATOM 635 C C . LEU A 1 92 ? 13.444 -23.408 -4.471 1.00 12.91 80 LEU A C 1
ATOM 636 O O . LEU A 1 92 ? 14.401 -24.211 -4.516 1.00 11.95 80 LEU A O 1
ATOM 641 N N . SER A 1 93 ? 13.185 -22.578 -5.478 1.00 9.97 81 SER A N 1
ATOM 642 C CA . SER A 1 93 ? 13.971 -22.667 -6.669 1.00 12.02 81 SER A CA 1
ATOM 643 C C . SER A 1 93 ? 15.456 -22.366 -6.401 1.00 10.47 81 SER A C 1
ATOM 644 O O . SER A 1 93 ? 16.319 -22.936 -7.040 1.00 15.60 81 SER A O 1
ATOM 647 N N . ASN A 1 94 ? 15.769 -21.510 -5.453 1.00 9.08 82 ASN A N 1
ATOM 648 C CA . ASN A 1 94 ? 17.144 -21.247 -5.104 1.00 9.16 82 ASN A CA 1
ATOM 649 C C . ASN A 1 94 ? 17.873 -22.349 -4.329 1.00 14.00 82 ASN A C 1
ATOM 650 O O . ASN A 1 94 ? 19.071 -22.213 -4.035 1.00 14.17 82 ASN A O 1
ATOM 655 N N . LEU A 1 95 ? 17.164 -23.413 -3.958 1.00 16.07 83 LEU A N 1
ATOM 656 C CA . LEU A 1 95 ? 17.832 -24.571 -3.334 1.00 19.41 83 LEU A CA 1
ATOM 657 C C . LEU A 1 95 ? 18.921 -25.153 -4.226 1.00 17.14 83 LEU A C 1
ATOM 658 O O . LEU A 1 95 ? 19.918 -25.607 -3.731 1.00 20.03 83 LEU A O 1
ATOM 663 N N . GLN A 1 96 ? 18.726 -25.115 -5.528 1.00 20.24 84 GLN A N 1
ATOM 664 C CA . GLN A 1 96 ? 19.732 -25.602 -6.482 1.00 22.49 84 GLN A CA 1
ATOM 665 C C . GLN A 1 96 ? 21.024 -24.760 -6.626 1.00 23.72 84 GLN A C 1
ATOM 666 O O . GLN A 1 96 ? 21.951 -25.156 -7.328 1.00 24.91 84 GLN A O 1
ATOM 672 N N . VAL A 1 97 ? 21.086 -23.586 -6.014 1.00 25.99 85 VAL A N 1
ATOM 673 C CA . VAL A 1 97 ? 22.253 -22.689 -6.175 1.00 27.90 85 VAL A CA 1
ATOM 674 C C . VAL A 1 97 ? 23.414 -23.268 -5.324 1.00 31.58 85 VAL A C 1
ATOM 675 O O . VAL A 1 97 ? 23.921 -22.644 -4.377 1.00 31.27 85 VAL A O 1
ATOM 679 N N . LYS A 1 98 ? 23.805 -24.500 -5.695 1.00 37.59 86 LYS A N 1
ATOM 680 C CA . LYS A 1 98 ? 24.470 -25.531 -4.806 1.00 36.90 86 LYS A CA 1
ATOM 681 C C . LYS A 1 98 ? 23.408 -26.445 -4.152 1.00 36.71 86 LYS A C 1
ATOM 682 O O . LYS A 1 98 ? 22.686 -26.039 -3.230 1.00 36.22 86 LYS A O 1
ATOM 688 N N . LYS A 1 103 ? 24.469 -30.361 5.977 1.00 39.30 91 LYS A N 1
ATOM 689 C CA . LYS A 1 103 ? 25.192 -29.114 6.240 1.00 39.68 91 LYS A CA 1
ATOM 690 C C . LYS A 1 103 ? 24.360 -28.126 7.082 1.00 37.44 91 LYS A C 1
ATOM 691 O O . LYS A 1 103 ? 24.571 -28.049 8.288 1.00 41.18 91 LYS A O 1
ATOM 697 N N . GLU A 1 104 ? 23.437 -27.366 6.477 1.00 32.95 92 GLU A N 1
ATOM 698 C CA . GLU A 1 104 ? 22.736 -26.288 7.226 1.00 30.48 92 GLU A CA 1
ATOM 699 C C . GLU A 1 104 ? 21.615 -26.817 8.117 1.00 27.04 92 GLU A C 1
ATOM 700 O O . GLU A 1 104 ? 21.000 -27.859 7.848 1.00 22.84 92 GLU A O 1
ATOM 706 N N . TYR A 1 105 ? 21.300 -26.046 9.155 1.00 28.86 93 TYR A N 1
ATOM 707 C CA . TYR A 1 105 ? 20.077 -26.311 9.894 1.00 29.94 93 TYR A CA 1
ATOM 708 C C . TYR A 1 105 ? 19.470 -25.097 10.589 1.00 23.27 93 TYR A C 1
ATOM 709 O O . TYR A 1 105 ? 20.070 -24.009 10.668 1.00 24.65 93 TYR A O 1
ATOM 718 N N . PHE A 1 106 ? 18.215 -25.277 10.984 1.00 16.04 94 PHE A N 1
ATOM 719 C CA . PHE A 1 106 ? 17.474 -24.283 11.741 1.00 13.81 94 PHE A CA 1
ATOM 720 C C . PHE A 1 106 ? 17.471 -24.658 13.225 1.00 13.16 94 PHE A C 1
ATOM 721 O O . PHE A 1 106 ? 17.577 -25.835 13.581 1.00 11.70 94 PHE A O 1
ATOM 729 N N . PHE A 1 107 ? 17.286 -23.636 14.039 1.00 12.03 95 PHE A N 1
ATOM 730 C CA . PHE A 1 107 ? 17.148 -23.737 15.460 1.00 14.41 95 PHE A CA 1
ATOM 731 C C . PHE A 1 107 ? 15.693 -23.996 15.859 1.00 11.34 95 PHE A C 1
ATOM 732 O O . PHE A 1 107 ? 14.758 -23.369 15.351 1.00 10.47 95 PHE A O 1
ATOM 740 N N . GLU A 1 108 ? 15.517 -24.931 16.778 1.00 14.53 96 GLU A N 1
ATOM 741 C CA . GLU A 1 108 ? 14.202 -25.324 17.258 1.00 15.83 96 GLU A CA 1
ATOM 742 C C . GLU A 1 108 ? 13.640 -24.394 18.317 1.00 14.92 96 GLU A C 1
ATOM 743 O O . GLU A 1 108 ? 14.357 -23.693 18.995 1.00 17.62 96 GLU A O 1
ATOM 749 N N . GLY A 1 109 ? 12.324 -24.412 18.481 1.00 16.96 97 GLY A N 1
ATOM 750 C CA . GLY A 1 109 ? 11.646 -23.653 19.509 1.00 19.56 97 GLY A CA 1
ATOM 751 C C . GLY A 1 109 ? 11.896 -24.246 20.879 1.00 22.99 97 GLY A C 1
ATOM 752 O O . GLY A 1 109 ? 12.498 -25.320 20.992 1.00 20.02 97 GLY A O 1
ATOM 753 N N . GLY A 1 110 ? 11.483 -23.519 21.914 1.00 23.33 98 GLY A N 1
ATOM 754 C CA . GLY A 1 110 ? 11.467 -24.045 23.283 1.00 22.63 98 GLY A CA 1
ATOM 755 C C . GLY A 1 110 ? 12.559 -23.603 24.243 1.00 24.20 98 GLY A C 1
ATOM 756 O O . GLY A 1 110 ? 12.486 -23.945 25.422 1.00 20.38 98 GLY A O 1
ATOM 757 N N . LYS A 1 111 ? 13.582 -22.885 23.776 1.00 20.72 99 LYS A N 1
ATOM 758 C CA . LYS A 1 111 ? 14.640 -22.433 24.668 1.00 19.80 99 LYS A CA 1
ATOM 759 C C . LYS A 1 111 ? 14.229 -21.209 25.480 1.00 16.55 99 LYS A C 1
ATOM 760 O O . LYS A 1 111 ? 13.270 -20.533 25.127 1.00 18.76 99 LYS A O 1
ATOM 766 N N . GLU A 1 112 ? 14.987 -20.908 26.543 1.00 18.44 100 GLU A N 1
ATOM 767 C CA . GLU A 1 112 ? 14.828 -19.676 27.316 1.00 17.57 100 GLU A CA 1
ATOM 768 C C . GLU A 1 112 ? 15.833 -18.596 26.832 1.00 15.76 100 GLU A C 1
ATOM 769 O O . GLU A 1 112 ? 17.001 -18.899 26.524 1.00 15.77 100 GLU A O 1
ATOM 775 N N . TYR A 1 113 ? 15.360 -17.350 26.905 1.00 11.59 101 TYR A N 1
ATOM 776 C CA . TYR A 1 113 ? 16.008 -16.193 26.404 1.00 11.85 101 TYR A CA 1
ATOM 777 C C . TYR A 1 113 ? 16.074 -15.240 27.550 1.00 12.80 101 TYR A C 1
ATOM 778 O O . TYR A 1 113 ? 15.145 -15.178 28.334 1.00 13.54 101 TYR A O 1
ATOM 787 N N . ARG A 1 114 ? 17.156 -14.466 27.621 1.00 14.07 102 ARG A N 1
ATOM 788 C CA . ARG A 1 114 ? 17.320 -13.444 28.664 1.00 10.82 102 ARG A CA 1
ATOM 789 C C . ARG A 1 114 ? 16.339 -12.321 28.397 1.00 9.28 102 ARG A C 1
ATOM 790 O O . ARG A 1 114 ? 16.256 -11.800 27.297 1.00 11.89 102 ARG A O 1
ATOM 798 N N . GLU A 1 115 ? 15.653 -11.912 29.440 1.00 11.91 103 GLU A N 1
ATOM 799 C CA . GLU A 1 115 ? 14.797 -10.708 29.452 1.00 11.83 103 GLU A CA 1
ATOM 800 C C . GLU A 1 115 ? 15.641 -9.458 29.614 1.00 15.30 103 GLU A C 1
ATOM 801 O O . GLU A 1 115 ? 16.397 -9.358 30.576 1.00 15.30 103 GLU A O 1
ATOM 807 N N . MET A 1 116 ? 15.484 -8.500 28.696 1.00 14.56 104 MET A N 1
ATOM 808 C CA . MET A 1 116 ? 16.293 -7.274 28.708 1.00 13.43 104 MET A CA 1
ATOM 809 C C . MET A 1 116 ? 15.463 -6.076 28.216 1.00 16.15 104 MET A C 1
ATOM 810 O O . MET A 1 116 ? 14.600 -6.231 27.327 1.00 9.60 104 MET A O 1
ATOM 815 N N . GLU A 1 117 ? 15.711 -4.908 28.816 1.00 16.12 105 GLU A N 1
ATOM 816 C CA . GLU A 1 117 ? 14.946 -3.693 28.537 1.00 15.41 105 GLU A CA 1
ATOM 817 C C . GLU A 1 117 ? 15.607 -2.922 27.405 1.00 13.92 105 GLU A C 1
ATOM 818 O O . GLU A 1 117 ? 16.295 -1.957 27.624 1.00 12.70 105 GLU A O 1
ATOM 824 N N . THR A 1 118 ? 15.415 -3.412 26.191 1.00 10.05 106 THR A N 1
ATOM 825 C CA . THR A 1 118 ? 16.023 -2.859 25.000 1.00 11.25 106 THR A CA 1
ATOM 826 C C . THR A 1 118 ? 15.079 -1.851 24.352 1.00 11.46 106 THR A C 1
ATOM 827 O O . THR A 1 118 ? 15.507 -1.090 23.524 1.00 10.66 106 THR A O 1
ATOM 831 N N . TYR A 1 119 ? 13.820 -1.823 24.776 1.00 11.67 107 TYR A N 1
ATOM 832 C CA . TYR A 1 119 ? 12.865 -0.889 24.184 1.00 11.60 107 TYR A CA 1
ATOM 833 C C . TYR A 1 119 ? 12.281 -0.090 25.298 1.00 16.01 107 TYR A C 1
ATOM 834 O O . TYR A 1 119 ? 11.592 -0.634 26.138 1.00 13.31 107 TYR A O 1
ATOM 843 N N . VAL A 1 120 ? 12.533 1.201 25.298 1.00 14.07 108 VAL A N 1
ATOM 844 C CA . VAL A 1 120 ? 11.954 2.083 26.319 1.00 18.36 108 VAL A CA 1
ATOM 845 C C . VAL A 1 120 ? 10.775 2.888 25.822 1.00 16.77 108 VAL A C 1
ATOM 846 O O . VAL A 1 120 ? 9.859 3.065 26.568 1.00 16.96 108 VAL A O 1
ATOM 850 N N . GLY A 1 121 ? 10.784 3.374 24.587 1.00 16.73 109 GLY A N 1
ATOM 851 C CA . GLY A 1 121 ? 9.639 4.106 24.053 1.00 16.67 109 GLY A CA 1
ATOM 852 C C . GLY A 1 121 ? 9.656 5.613 24.238 1.00 19.23 109 GLY A C 1
ATOM 853 O O . GLY A 1 121 ? 8.716 6.284 23.885 1.00 21.44 109 GLY A O 1
ATOM 854 N N . ARG A 1 122 ? 10.717 6.172 24.782 1.00 17.87 110 ARG A N 1
ATOM 855 C CA . ARG A 1 122 ? 10.734 7.602 25.008 1.00 17.92 110 ARG A CA 1
ATOM 856 C C . ARG A 1 122 ? 11.232 8.434 23.811 1.00 17.33 110 ARG A C 1
ATOM 857 O O . ARG A 1 122 ? 10.776 9.547 23.639 1.00 12.36 110 ARG A O 1
ATOM 865 N N . PHE A 1 123 ? 12.130 7.907 22.980 1.00 13.99 111 PHE A N 1
ATOM 866 C CA . PHE A 1 123 ? 12.587 8.691 21.802 1.00 14.26 111 PHE A CA 1
ATOM 867 C C . PHE A 1 123 ? 11.388 8.992 20.891 1.00 13.82 111 PHE A C 1
ATOM 868 O O . PHE A 1 123 ? 11.260 10.094 20.364 1.00 13.44 111 PHE A O 1
ATOM 876 N N . GLU A 1 124 ? 10.503 7.998 20.743 1.00 17.35 112 GLU A N 1
ATOM 877 C CA . GLU A 1 124 ? 9.280 8.066 19.920 1.00 19.20 112 GLU A CA 1
ATOM 878 C C . GLU A 1 124 ? 8.315 9.156 20.304 1.00 16.97 112 GLU A C 1
ATOM 879 O O . GLU A 1 124 ? 7.560 9.633 19.467 1.00 19.51 112 GLU A O 1
ATOM 885 N N . LYS A 1 125 ? 8.313 9.509 21.577 1.00 17.94 113 LYS A N 1
ATOM 886 C CA . LYS A 1 125 ? 7.472 10.592 22.091 1.00 18.71 113 LYS A CA 1
ATOM 887 C C . LYS A 1 125 ? 7.954 12.017 21.805 1.00 15.72 113 LYS A C 1
ATOM 888 O O . LYS A 1 125 ? 7.176 12.949 21.926 1.00 15.23 113 LYS A O 1
ATOM 894 N N . LEU A 1 126 ? 9.217 12.193 21.448 1.00 14.37 114 LEU A N 1
ATOM 895 C CA . LEU A 1 126 ? 9.746 13.513 21.193 1.00 14.24 114 LEU A CA 1
ATOM 896 C C . LEU A 1 126 ? 9.162 14.088 19.937 1.00 13.15 114 LEU A C 1
ATOM 897 O O . LEU A 1 126 ? 8.978 13.399 18.960 1.00 12.86 114 LEU A O 1
ATOM 902 N N . SER A 1 127 ? 8.922 15.365 19.934 1.00 9.72 115 SER A N 1
ATOM 903 C CA . SER A 1 127 ? 8.530 16.030 18.690 1.00 9.43 115 SER A CA 1
ATOM 904 C C . SER A 1 127 ? 9.792 16.310 17.879 1.00 10.40 115 SER A C 1
ATOM 905 O O . SER A 1 127 ? 10.889 16.267 18.425 1.00 9.31 115 SER A O 1
ATOM 908 N N A VAL A 1 128 ? 9.657 16.617 16.596 0.50 10.03 116 VAL A N 1
ATOM 909 N N B VAL A 1 128 ? 9.595 16.574 16.595 0.50 8.98 116 VAL A N 1
ATOM 910 C CA A VAL A 1 128 ? 10.833 16.950 15.783 0.50 11.38 116 VAL A CA 1
ATOM 911 C CA B VAL A 1 128 ? 10.653 17.007 15.697 0.50 9.56 116 VAL A CA 1
ATOM 912 C C A VAL A 1 128 ? 11.486 18.263 16.215 0.50 9.35 116 VAL A C 1
ATOM 913 C C B VAL A 1 128 ? 11.420 18.172 16.285 0.50 7.99 116 VAL A C 1
ATOM 914 O O A VAL A 1 128 ? 12.681 18.428 16.074 0.50 9.76 116 VAL A O 1
ATOM 915 O O B VAL A 1 128 ? 12.621 18.110 16.353 0.50 7.98 116 VAL A O 1
ATOM 922 N N . LYS A 1 129 ? 10.709 19.214 16.715 1.00 5.05 117 LYS A N 1
ATOM 923 C CA . LYS A 1 129 ? 11.269 20.375 17.288 1.00 7.19 117 LYS A CA 1
ATOM 924 C C . LYS A 1 129 ? 12.196 20.086 18.447 1.00 9.53 117 LYS A C 1
ATOM 925 O O . LYS A 1 129 ? 13.252 20.689 18.547 1.00 6.31 117 LYS A O 1
ATOM 931 N N . GLU A 1 130 ? 11.817 19.157 19.326 1.00 10.18 118 GLU A N 1
ATOM 932 C CA . GLU A 1 130 ? 12.665 18.803 20.449 1.00 13.67 118 GLU A CA 1
ATOM 933 C C . GLU A 1 130 ? 13.959 18.127 19.995 1.00 10.01 118 GLU A C 1
ATOM 934 O O . GLU A 1 130 ? 15.006 18.339 20.583 1.00 10.57 118 GLU A O 1
ATOM 940 N N . LYS A 1 131 ? 13.877 17.307 18.960 1.00 7.43 119 LYS A N 1
ATOM 941 C CA . LYS A 1 131 ? 15.089 16.692 18.408 1.00 10.18 119 LYS A CA 1
ATOM 942 C C . LYS A 1 131 ? 15.984 17.760 17.819 1.00 10.58 119 LYS A C 1
ATOM 943 O O . LYS A 1 131 ? 17.175 17.767 18.113 1.00 10.50 119 LYS A O 1
ATOM 949 N N . MET A 1 132 ? 15.402 18.723 17.063 1.00 8.59 120 MET A N 1
ATOM 950 C CA . MET A 1 132 ? 16.177 19.776 16.487 1.00 13.49 120 MET A CA 1
ATOM 951 C C . MET A 1 132 ? 16.826 20.575 17.585 1.00 12.73 120 MET A C 1
ATOM 952 O O . MET A 1 132 ? 17.992 20.962 17.460 1.00 11.59 120 MET A O 1
ATOM 957 N N . ASP A 1 133 ? 16.073 20.840 18.650 1.00 14.86 121 ASP A N 1
ATOM 958 C CA . ASP A 1 133 ? 16.569 21.703 19.738 1.00 14.05 121 ASP A CA 1
ATOM 959 C C . ASP A 1 133 ? 17.755 21.036 20.471 1.00 11.99 121 ASP A C 1
ATOM 960 O O . ASP A 1 133 ? 18.711 21.720 20.836 1.00 12.20 121 ASP A O 1
ATOM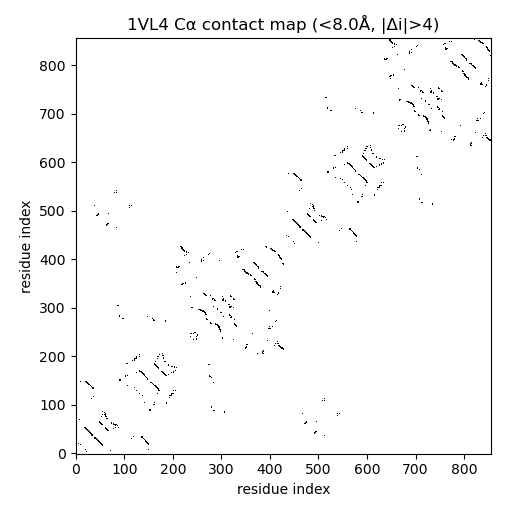 965 N N . MET A 1 134 ? 17.727 19.717 20.620 1.00 14.29 122 MET A N 1
ATOM 966 C CA . MET A 1 134 ? 18.896 18.981 21.108 1.00 15.04 122 MET A CA 1
ATOM 967 C C . MET A 1 134 ? 20.190 19.196 20.274 1.00 14.81 122 MET A C 1
ATOM 968 O O . MET A 1 134 ? 21.276 19.425 20.826 1.00 10.52 122 MET A O 1
ATOM 973 N N . ALA A 1 135 ? 20.067 19.063 18.959 1.00 14.79 123 ALA A N 1
ATOM 974 C CA . ALA A 1 135 ? 21.180 19.283 18.041 1.00 13.53 123 ALA A CA 1
ATOM 975 C C . ALA A 1 135 ? 21.676 20.729 18.085 1.00 11.72 123 ALA A C 1
ATOM 976 O O . ALA A 1 135 ? 22.882 20.962 18.201 1.00 10.90 123 ALA A O 1
ATOM 978 N N . LYS A 1 136 ? 20.767 21.702 18.012 1.00 12.29 124 LYS A N 1
ATOM 979 C CA . LYS A 1 136 ? 21.114 23.119 18.150 1.00 12.44 124 LYS A CA 1
ATOM 980 C C . LYS A 1 136 ? 21.775 23.486 19.479 1.00 11.06 124 LYS A C 1
ATOM 981 O O . LYS A 1 136 ? 22.671 24.332 19.534 1.00 11.71 124 LYS A O 1
ATOM 987 N N . LYS A 1 137 ? 21.355 22.847 20.558 1.00 8.68 125 LYS A N 1
ATOM 988 C CA . LYS A 1 137 ? 21.961 23.061 21.823 1.00 10.34 125 LYS A CA 1
ATOM 989 C C . LYS A 1 137 ? 23.386 22.487 21.830 1.00 11.08 125 LYS A C 1
ATOM 990 O O . LYS A 1 137 ? 24.289 23.113 22.364 1.00 12.65 125 LYS A O 1
ATOM 996 N N . ALA A 1 138 ? 23.591 21.317 21.217 1.00 10.72 126 ALA A N 1
ATOM 997 C CA . ALA A 1 138 ? 24.942 20.778 21.122 1.00 11.75 126 ALA A CA 1
ATOM 998 C C . ALA A 1 138 ? 25.867 21.720 20.306 1.00 12.64 126 ALA A C 1
ATOM 999 O O . ALA A 1 138 ? 27.034 21.973 20.694 1.00 9.69 126 ALA A O 1
ATOM 1001 N N . HIS A 1 139 ? 25.320 22.297 19.236 1.00 11.45 127 HIS A N 1
ATOM 1002 C CA . HIS A 1 139 ? 26.073 23.224 18.408 1.00 12.87 127 HIS A CA 1
ATOM 1003 C C . HIS A 1 139 ? 26.460 24.466 19.204 1.00 15.56 127 HIS A C 1
ATOM 1004 O O . HIS A 1 139 ? 27.592 24.957 19.099 1.00 18.21 127 HIS A O 1
ATOM 1011 N N . GLU A 1 140 ? 25.487 25.005 19.930 1.00 15.74 128 GLU A N 1
ATOM 1012 C CA . GLU A 1 140 ? 25.645 26.247 20.658 1.00 18.51 128 GLU A CA 1
ATOM 1013 C C . GLU A 1 140 ? 26.741 26.108 21.700 1.00 15.48 128 GLU A C 1
ATOM 1014 O O . GLU A 1 140 ? 27.581 27.015 21.854 1.00 16.88 128 GLU A O 1
ATOM 1020 N N . SER A 1 141 ? 26.761 24.974 22.401 1.00 14.14 129 SER A N 1
ATOM 1021 C CA . SER A 1 141 ? 27.785 24.710 23.401 1.00 15.87 129 SER A CA 1
ATOM 1022 C C . SER A 1 141 ? 29.143 24.478 22.775 1.00 14.45 129 SER A C 1
ATOM 1023 O O . SER A 1 141 ? 30.142 24.888 23.334 1.00 14.97 129 SER A O 1
ATOM 1026 N N . ALA A 1 142 ? 29.187 23.805 21.630 1.00 11.95 130 ALA A N 1
ATOM 1027 C CA . ALA A 1 142 ? 30.448 23.563 20.948 1.00 11.90 130 ALA A CA 1
ATOM 1028 C C . ALA A 1 142 ? 30.997 24.900 20.443 1.00 13.91 130 ALA A C 1
ATOM 1029 O O . ALA A 1 142 ? 32.211 25.098 20.448 1.00 12.85 130 ALA A O 1
ATOM 1031 N N . ALA A 1 143 ? 30.108 25.814 20.051 1.00 14.02 131 ALA A N 1
ATOM 1032 C CA . ALA A 1 143 ? 30.522 27.125 19.438 1.00 13.50 131 ALA A CA 1
ATOM 1033 C C . ALA A 1 143 ? 30.874 28.239 20.432 1.00 13.64 131 ALA A C 1
ATOM 1034 O O . ALA A 1 143 ? 31.506 29.240 20.058 1.00 14.30 131 ALA A O 1
ATOM 1036 N N . LYS A 1 144 ? 30.508 28.067 21.693 1.00 13.11 132 LYS A N 1
ATOM 1037 C CA . LYS A 1 144 ? 30.587 29.142 22.653 1.00 16.20 132 LYS A CA 1
ATOM 1038 C C . LYS A 1 144 ? 32.014 29.751 22.822 1.00 14.43 132 LYS A C 1
ATOM 1039 O O . LYS A 1 144 ? 32.178 30.956 22.812 1.00 13.02 132 LYS A O 1
ATOM 1045 N N . ASP A 1 145 ? 33.031 28.913 22.987 1.00 14.18 133 ASP A N 1
ATOM 1046 C CA . ASP A 1 145 ? 34.374 29.398 23.248 1.00 15.73 133 ASP A CA 1
ATOM 1047 C C . ASP A 1 145 ? 34.969 30.108 22.017 1.00 15.36 133 ASP A C 1
ATOM 1048 O O . ASP A 1 145 ? 34.921 29.578 20.919 1.00 14.94 133 ASP A O 1
ATOM 1053 N N . GLU A 1 146 ? 35.569 31.280 22.219 1.00 17.01 134 GLU A N 1
ATOM 1054 C CA . GLU A 1 146 ? 36.143 32.050 21.100 1.00 16.27 134 GLU A CA 1
ATOM 1055 C C . GLU A 1 146 ? 37.248 31.287 20.337 1.00 13.00 134 GLU A C 1
ATOM 1056 O O . GLU A 1 146 ? 37.543 31.591 19.182 1.00 9.69 134 GLU A O 1
ATOM 1062 N N . ARG A 1 147 ? 37.832 30.273 20.973 1.00 12.58 135 ARG A N 1
ATOM 1063 C CA . ARG A 1 147 ? 38.892 29.505 20.356 1.00 9.80 135 ARG A CA 1
ATOM 1064 C C . ARG A 1 147 ? 38.368 28.532 19.340 1.00 9.87 135 ARG A C 1
ATOM 1065 O O . ARG A 1 147 ? 39.125 28.053 18.504 1.00 9.59 135 ARG A O 1
ATOM 1073 N N . VAL A 1 148 ? 37.080 28.196 19.428 1.00 10.72 136 VAL A N 1
ATOM 1074 C CA . VAL A 1 148 ? 36.445 27.342 18.418 1.00 11.35 136 VAL A CA 1
ATOM 1075 C C . VAL A 1 148 ? 36.156 28.168 17.173 1.00 11.06 136 VAL A C 1
ATOM 1076 O O . VAL A 1 148 ? 35.486 29.216 17.250 1.00 9.91 136 VAL A O 1
ATOM 1080 N N . VAL A 1 149 ? 36.703 27.724 16.031 1.00 13.11 137 VAL A N 1
ATOM 1081 C CA . VAL A 1 149 ? 36.590 28.460 14.777 1.00 12.93 137 VAL A CA 1
ATOM 1082 C C . VAL A 1 149 ? 35.395 27.936 13.989 1.00 16.64 137 VAL A C 1
ATOM 1083 O O . VAL A 1 149 ? 34.808 28.651 13.182 1.00 16.73 137 VAL A O 1
ATOM 1087 N N . MET A 1 150 ? 35.047 26.681 14.206 1.00 16.74 138 MET A N 1
ATOM 1088 C CA . MET A 1 150 ? 33.808 26.195 13.668 1.00 18.82 138 MET A CA 1
ATOM 1089 C C . MET A 1 150 ? 33.391 24.872 14.269 1.00 13.85 138 MET A C 1
ATOM 1090 O O . MET A 1 150 ? 34.126 24.220 15.046 1.00 9.89 138 MET A O 1
ATOM 1095 N N . VAL A 1 151 ? 32.185 24.465 13.878 1.00 12.65 139 VAL A N 1
ATOM 1096 C CA . VAL A 1 151 ? 31.588 23.227 14.353 1.00 10.91 139 VAL A CA 1
ATOM 1097 C C . VAL A 1 151 ? 31.073 22.477 13.125 1.00 15.92 139 VAL A C 1
ATOM 1098 O O . VAL A 1 151 ? 29.925 22.641 12.708 1.00 18.92 139 VAL A O 1
ATOM 1102 N N . PRO A 1 152 ? 31.945 21.681 12.503 1.00 17.31 140 PRO A N 1
ATOM 1103 C CA . PRO A 1 152 ? 31.597 21.248 11.154 1.00 16.56 140 PRO A CA 1
ATOM 1104 C C . PRO A 1 152 ? 30.414 20.290 11.138 1.00 13.97 140 PRO A C 1
ATOM 1105 O O . PRO A 1 152 ? 29.698 20.209 10.147 1.00 9.18 140 PRO A O 1
ATOM 1109 N N . THR A 1 153 ? 30.234 19.554 12.230 1.00 13.85 141 THR A N 1
ATOM 1110 C CA . THR A 1 153 ? 29.201 18.584 12.316 1.00 14.62 141 THR A CA 1
ATOM 1111 C C . THR A 1 153 ? 28.583 18.502 13.700 1.00 13.13 141 THR A C 1
ATOM 1112 O O . THR A 1 153 ? 29.258 18.496 14.699 1.00 13.51 141 THR A O 1
ATOM 1116 N N . VAL A 1 154 ? 27.248 18.441 13.708 1.00 12.53 142 VAL A N 1
ATOM 1117 C CA . VAL A 1 154 ? 26.482 17.883 14.827 1.00 9.05 142 VAL A CA 1
ATOM 1118 C C . VAL A 1 154 ? 25.504 16.900 14.207 1.00 9.57 142 VAL A C 1
ATOM 1119 O O . VAL A 1 154 ? 24.819 17.200 13.208 1.00 8.59 142 VAL A O 1
ATOM 1123 N N . MET A 1 155 ? 25.464 15.720 14.766 1.00 13.40 143 MET A N 1
ATOM 1124 C CA . MET A 1 155 ? 24.543 14.718 14.299 1.00 17.23 143 MET A CA 1
ATOM 1125 C C . MET A 1 155 ? 23.695 14.083 15.413 1.00 9.79 143 MET A C 1
ATOM 1126 O O . MET A 1 155 ? 24.190 13.628 16.434 1.00 10.60 143 MET A O 1
ATOM 1131 N N . TYR A 1 156 ? 22.397 14.009 15.129 1.00 12.26 144 TYR A N 1
ATOM 1132 C CA . TYR A 1 156 ? 21.395 13.354 15.959 1.00 10.09 144 TYR A CA 1
ATOM 1133 C C . TYR A 1 156 ? 20.833 12.141 15.195 1.00 9.45 144 TYR A C 1
ATOM 1134 O O . TYR A 1 156 ? 20.494 12.241 14.007 1.00 8.21 144 TYR A O 1
ATOM 1143 N N . LYS A 1 157 ? 20.623 11.044 15.897 1.00 8.44 145 LYS A N 1
ATOM 1144 C CA . LYS A 1 157 ? 19.871 9.958 15.367 1.00 11.00 145 LYS A CA 1
ATOM 1145 C C . LYS A 1 157 ? 19.059 9.198 16.412 1.00 11.48 145 LYS A C 1
ATOM 1146 O O . LYS A 1 157 ? 19.541 8.960 17.510 1.00 13.54 145 LYS A O 1
ATOM 1152 N N . ASP A 1 158 ? 17.823 8.835 16.065 1.00 8.48 146 ASP A N 1
ATOM 1153 C CA . ASP A 1 158 ? 17.133 7.830 16.826 1.00 9.10 146 ASP A CA 1
ATOM 1154 C C . ASP A 1 158 ? 16.536 6.766 15.944 1.00 11.65 146 ASP A C 1
ATOM 1155 O O . ASP A 1 158 ? 16.349 6.960 14.726 1.00 11.90 146 ASP A O 1
ATOM 1160 N N A MET A 1 159 ? 16.303 5.584 16.530 0.50 13.85 147 MET A N 1
ATOM 1161 N N B MET A 1 159 ? 16.100 5.707 16.613 0.50 10.94 147 MET A N 1
ATOM 1162 C CA A MET A 1 159 ? 15.876 4.391 15.787 0.50 17.14 147 MET A CA 1
ATOM 1163 C CA B MET A 1 159 ? 15.567 4.582 15.940 0.50 11.38 147 MET A CA 1
ATOM 1164 C C A MET A 1 159 ? 15.017 3.499 16.694 0.50 13.98 147 MET A C 1
ATOM 1165 C C B MET A 1 159 ? 14.735 3.704 16.806 0.50 10.48 147 MET A C 1
ATOM 1166 O O A MET A 1 159 ? 15.342 3.356 17.899 0.50 13.35 147 MET A O 1
ATOM 1167 O O B MET A 1 159 ? 14.836 3.703 18.041 0.50 12.19 147 MET A O 1
ATOM 1176 N N . VAL A 1 160 ? 13.954 2.895 16.119 1.00 10.29 148 VAL A N 1
ATOM 1177 C CA . VAL A 1 160 ? 13.210 1.788 16.739 1.00 12.92 148 VAL A CA 1
ATOM 1178 C C . VAL A 1 160 ? 13.233 0.613 15.748 1.00 16.29 148 VAL A C 1
ATOM 1179 O O . VAL A 1 160 ? 13.042 0.805 14.521 1.00 13.33 148 VAL A O 1
ATOM 1183 N N . ILE A 1 161 ? 13.489 -0.573 16.267 1.00 16.02 149 ILE A N 1
ATOM 1184 C CA . ILE A 1 161 ? 13.646 -1.776 15.452 1.00 16.89 149 ILE A CA 1
ATOM 1185 C C . ILE A 1 161 ? 12.853 -2.914 16.084 1.00 17.69 149 ILE A C 1
ATOM 1186 O O . ILE A 1 161 ? 12.964 -3.150 17.298 1.00 18.09 149 ILE A O 1
ATOM 1191 N N . LYS A 1 162 ? 12.052 -3.602 15.274 1.00 12.39 150 LYS A N 1
ATOM 1192 C CA . LYS A 1 162 ? 11.314 -4.784 15.688 1.00 13.60 150 LYS A CA 1
ATOM 1193 C C . LYS A 1 162 ? 11.788 -5.965 14.822 1.00 15.04 150 LYS A C 1
ATOM 1194 O O . LYS A 1 162 ? 11.847 -5.840 13.605 1.00 13.70 150 LYS A O 1
ATOM 1200 N N . LYS A 1 163 ? 12.186 -7.048 15.484 1.00 13.44 151 LYS A N 1
ATOM 1201 C CA . LYS A 1 163 ? 12.752 -8.239 14.849 1.00 14.57 151 LYS A CA 1
ATOM 1202 C C . LYS A 1 163 ? 11.881 -9.432 15.219 1.00 15.43 151 LYS A C 1
ATOM 1203 O O . LYS A 1 163 ? 11.523 -9.566 16.387 1.00 14.82 151 LYS A O 1
ATOM 1206 N N . ILE A 1 164 ? 11.487 -10.270 14.234 1.00 15.98 152 ILE A N 1
ATOM 1207 C CA . ILE A 1 164 ? 10.732 -11.514 14.497 1.00 13.36 152 ILE A CA 1
ATOM 1208 C C . ILE A 1 164 ? 11.428 -12.605 13.703 1.00 12.71 152 ILE A C 1
ATOM 1209 O O . ILE A 1 164 ? 11.747 -12.410 12.535 1.00 10.26 152 ILE A O 1
ATOM 1214 N N . ILE A 1 165 ? 11.707 -13.729 14.340 1.00 9.34 153 ILE A N 1
ATOM 1215 C CA . ILE A 1 165 ? 12.182 -14.930 13.640 1.00 9.09 153 ILE A CA 1
ATOM 1216 C C . ILE A 1 165 ? 11.278 -16.104 14.013 1.00 13.01 153 ILE A C 1
ATOM 1217 O O . ILE A 1 165 ? 11.019 -16.370 15.205 1.00 10.53 153 ILE A O 1
ATOM 1222 N N . THR A 1 166 ? 10.768 -16.782 13.000 1.00 10.23 154 THR A N 1
ATOM 1223 C CA . THR A 1 166 ? 9.962 -17.963 13.309 1.00 10.89 154 THR A CA 1
ATOM 1224 C C . THR A 1 166 ? 10.193 -19.019 12.239 1.00 10.33 154 THR A C 1
ATOM 1225 O O . THR A 1 166 ? 10.516 -18.683 11.101 1.00 9.66 154 THR A O 1
ATOM 1229 N N . ASN A 1 167 ? 10.071 -20.292 12.625 1.00 7.59 155 ASN A N 1
ATOM 1230 C CA . ASN A 1 167 ? 10.247 -21.399 11.722 1.00 9.34 155 ASN A CA 1
ATOM 1231 C C . ASN A 1 167 ? 9.338 -22.593 12.069 1.00 8.62 155 ASN A C 1
ATOM 1232 O O . ASN A 1 167 ? 8.694 -22.599 13.148 1.00 6.71 155 ASN A O 1
ATOM 1237 N N . THR A 1 168 ? 9.315 -23.560 11.164 1.00 7.40 156 THR A N 1
ATOM 1238 C CA . THR A 1 168 ? 8.450 -24.753 11.267 1.00 8.45 156 THR A CA 1
ATOM 1239 C C . THR A 1 168 ? 8.983 -25.763 12.326 1.00 8.41 156 THR A C 1
ATOM 1240 O O . THR A 1 168 ? 8.355 -26.791 12.582 1.00 11.42 156 THR A O 1
ATOM 1244 N N . LEU A 1 169 ? 10.131 -25.472 12.932 1.00 6.37 157 LEU A N 1
ATOM 1245 C CA . LEU A 1 169 ? 10.643 -26.245 14.084 1.00 10.23 157 LEU A CA 1
ATOM 1246 C C . LEU A 1 169 ? 10.207 -25.656 15.423 1.00 10.37 157 LEU A C 1
ATOM 1247 O O . LEU A 1 169 ? 10.740 -25.998 16.504 1.00 12.29 157 LEU A O 1
ATOM 1252 N N . GLY A 1 170 ? 9.231 -24.765 15.374 1.00 10.90 158 GLY A N 1
ATOM 1253 C CA . GLY A 1 170 ? 8.702 -24.193 16.587 1.00 13.46 158 GLY A CA 1
ATOM 1254 C C . GLY A 1 170 ? 9.347 -22.918 17.060 1.00 13.82 158 GLY A C 1
ATOM 1255 O O . GLY A 1 170 ? 8.895 -22.359 18.042 1.00 14.43 158 GLY A O 1
ATOM 1256 N N . LEU A 1 171 ? 10.389 -22.432 16.384 1.00 10.46 159 LEU A N 1
ATOM 1257 C CA . LEU A 1 171 ? 10.971 -21.150 16.772 1.00 8.96 159 LEU A CA 1
ATOM 1258 C C . LEU A 1 171 ? 9.945 -20.081 16.542 1.00 10.07 159 LEU A C 1
ATOM 1259 O O . LEU A 1 171 ? 9.237 -20.035 15.496 1.00 8.87 159 LEU A O 1
ATOM 1264 N N . ASP A 1 172 ? 9.849 -19.209 17.520 1.00 13.21 160 ASP A N 1
ATOM 1265 C CA . ASP A 1 172 ? 8.999 -18.036 17.435 1.00 16.77 160 ASP A CA 1
ATOM 1266 C C . ASP A 1 172 ? 9.442 -16.956 18.459 1.00 17.80 160 ASP A C 1
ATOM 1267 O O . ASP A 1 172 ? 9.085 -16.993 19.641 1.00 15.32 160 ASP A O 1
ATOM 1272 N N . VAL A 1 173 ? 10.261 -16.025 18.001 1.00 10.29 161 VAL A N 1
ATOM 1273 C CA . VAL A 1 173 ? 10.915 -15.061 18.901 1.00 14.74 161 VAL A CA 1
ATOM 1274 C C . VAL A 1 173 ? 10.729 -13.673 18.335 1.00 13.55 161 VAL A C 1
ATOM 1275 O O . VAL A 1 173 ? 10.594 -13.516 17.134 1.00 12.62 161 VAL A O 1
ATOM 1279 N N . GLU A 1 174 ? 10.647 -12.677 19.208 1.00 10.68 162 GLU A N 1
ATOM 1280 C CA . GLU A 1 174 ? 10.400 -11.294 18.783 1.00 12.54 162 GLU A CA 1
ATOM 1281 C C . GLU A 1 174 ? 11.140 -10.436 19.775 1.00 12.61 162 GLU A C 1
ATOM 1282 O O . GLU A 1 174 ? 11.246 -10.805 20.929 1.00 11.69 162 GLU A O 1
ATOM 1288 N N . SER A 1 175 ? 11.734 -9.354 19.316 1.00 12.94 163 SER A N 1
ATOM 1289 C CA . SER A 1 175 ? 12.342 -8.368 20.224 1.00 13.97 163 SER A CA 1
ATOM 1290 C C . SER A 1 175 ? 12.204 -6.973 19.619 1.00 12.94 163 SER A C 1
ATOM 1291 O O . SER A 1 175 ? 12.138 -6.821 18.408 1.00 15.42 163 SER A O 1
ATOM 1294 N N . GLN A 1 176 ? 12.078 -5.949 20.451 1.00 10.11 164 GLN A N 1
ATOM 1295 C CA . GLN A 1 176 ? 12.097 -4.608 19.958 1.00 10.55 164 GLN A CA 1
ATOM 1296 C C . GLN A 1 176 ? 13.154 -3.891 20.714 1.00 11.87 164 GLN A C 1
ATOM 1297 O O . GLN A 1 176 ? 13.473 -4.260 21.881 1.00 11.65 164 GLN A O 1
ATOM 1303 N N A MET A 1 177 ? 13.831 -2.964 20.029 0.50 11.06 165 MET A N 1
ATOM 1304 N N B MET A 1 177 ? 13.616 -2.837 20.083 0.50 11.31 165 MET A N 1
ATOM 1305 C CA A MET A 1 177 ? 14.948 -2.167 20.594 0.50 14.19 165 MET A CA 1
ATOM 1306 C CA B MET A 1 177 ? 14.716 -2.089 20.586 0.50 16.41 165 MET A CA 1
ATOM 1307 C C A MET A 1 177 ? 14.776 -0.725 20.123 0.50 13.90 165 MET A C 1
ATOM 1308 C C B MET A 1 177 ? 14.459 -0.650 20.242 0.50 14.68 165 MET A C 1
ATOM 1309 O O A MET A 1 177 ? 14.412 -0.486 18.962 0.50 10.33 165 MET A O 1
ATOM 1310 O O B MET A 1 177 ? 13.710 -0.337 19.316 0.50 13.25 165 MET A O 1
ATOM 1319 N N . ASP A 1 178 ? 15.086 0.228 20.997 1.00 11.95 166 ASP A N 1
ATOM 1320 C CA . ASP A 1 178 ? 15.168 1.606 20.598 1.00 11.66 166 ASP A CA 1
ATOM 1321 C C . ASP A 1 178 ? 16.419 2.288 21.179 1.00 14.17 166 ASP A C 1
ATOM 1322 O O . ASP A 1 178 ? 17.162 1.683 21.972 1.00 10.41 166 ASP A O 1
ATOM 1327 N N . GLY A 1 179 ? 16.713 3.492 20.689 1.00 10.83 167 GLY A N 1
ATOM 1328 C CA . GLY A 1 179 ? 17.879 4.202 21.159 1.00 12.12 167 GLY A CA 1
ATOM 1329 C C . GLY A 1 179 ? 18.196 5.339 20.254 1.00 10.73 167 GLY A C 1
ATOM 1330 O O . GLY A 1 179 ? 17.491 5.596 19.291 1.00 9.98 167 GLY A O 1
ATOM 1331 N N . GLY A 1 180 ? 19.239 6.055 20.623 1.00 10.99 168 GLY A N 1
ATOM 1332 C CA . GLY A 1 180 ? 19.654 7.265 19.916 1.00 11.47 168 GLY A CA 1
ATOM 1333 C C . GLY A 1 180 ? 21.074 7.626 20.266 1.00 11.13 168 GLY A C 1
ATOM 1334 O O . GLY A 1 180 ? 21.685 7.022 21.160 1.00 10.38 168 GLY A O 1
ATOM 1335 N N . PHE A 1 181 ? 21.536 8.684 19.620 1.00 13.00 169 PHE A N 1
ATOM 1336 C CA . PHE A 1 181 ? 22.963 9.081 19.493 1.00 11.69 169 PHE A CA 1
ATOM 1337 C C . PHE A 1 181 ? 22.941 10.571 19.220 1.00 10.85 169 PHE A C 1
ATOM 1338 O O . PHE A 1 181 ? 22.068 11.081 18.474 1.00 10.29 169 PHE A O 1
ATOM 1346 N N . LEU A 1 182 ? 23.851 11.309 19.860 1.00 9.87 170 LEU A N 1
ATOM 1347 C CA . LEU A 1 182 ? 24.090 12.679 19.560 1.00 11.36 170 LEU A CA 1
ATOM 1348 C C . LEU A 1 182 ? 25.596 12.850 19.546 1.00 14.05 170 LEU A C 1
ATOM 1349 O O . LEU A 1 182 ? 26.272 12.391 20.474 1.00 13.17 170 LEU A O 1
ATOM 1354 N N . PHE A 1 183 ? 26.084 13.526 18.504 1.00 9.08 171 PHE A N 1
ATOM 1355 C CA . PHE A 1 183 ? 27.508 13.636 18.195 1.00 10.92 171 PHE A CA 1
ATOM 1356 C C . PHE A 1 183 ? 27.772 15.086 17.831 1.00 11.75 171 PHE A C 1
ATOM 1357 O O . PHE A 1 183 ? 26.955 15.768 17.209 1.00 11.73 171 PHE A O 1
ATOM 1365 N N . ALA A 1 184 ? 28.942 15.568 18.218 1.00 12.76 172 ALA A N 1
ATOM 1366 C CA . ALA A 1 184 ? 29.399 16.880 17.808 1.00 12.08 172 ALA A CA 1
ATOM 1367 C C . ALA A 1 184 ? 30.896 16.863 17.534 1.00 13.15 172 ALA A C 1
ATOM 1368 O O . ALA A 1 184 ? 31.654 16.138 18.211 1.00 8.88 172 ALA A O 1
ATOM 1370 N N . MET A 1 185 ? 31.308 17.649 16.545 1.00 14.63 173 MET A N 1
ATOM 1371 C CA . MET A 1 185 ? 32.736 17.816 16.217 1.00 18.31 173 MET A CA 1
ATOM 1372 C C . MET A 1 185 ? 33.051 19.302 16.095 1.00 13.37 173 MET A C 1
ATOM 1373 O O . MET A 1 185 ? 32.344 20.043 15.383 1.00 13.10 173 MET A O 1
ATOM 1378 N N . ALA A 1 186 ? 34.117 19.726 16.777 1.00 11.66 174 ALA A N 1
ATOM 1379 C CA . ALA A 1 186 ? 34.538 21.104 16.760 1.00 10.60 174 ALA A CA 1
ATOM 1380 C C . ALA A 1 186 ? 35.968 21.255 16.218 1.00 11.66 174 ALA A C 1
ATOM 1381 O O . ALA A 1 186 ? 36.762 20.331 16.264 1.00 10.17 174 ALA A O 1
ATOM 1383 N N . ILE A 1 187 ? 36.248 22.403 15.623 1.00 10.90 175 ILE A N 1
ATOM 1384 C CA . ILE A 1 187 ? 37.625 22.779 15.178 1.00 11.53 175 ILE A CA 1
ATOM 1385 C C . ILE A 1 187 ? 38.120 24.013 15.926 1.00 10.26 175 ILE A C 1
ATOM 1386 O O . ILE A 1 187 ? 37.453 25.055 15.909 1.00 14.08 175 ILE A O 1
ATOM 1391 N N . ALA A 1 188 ? 39.312 23.885 16.563 1.00 12.90 176 ALA A N 1
ATOM 1392 C CA . ALA A 1 188 ? 39.955 24.955 17.331 1.00 12.45 176 ALA A CA 1
ATOM 1393 C C . ALA A 1 188 ? 41.079 25.635 16.513 1.00 12.09 176 ALA A C 1
ATOM 1394 O O . ALA A 1 188 ? 41.731 25.020 15.668 1.00 11.86 176 ALA A O 1
ATOM 1396 N N . ARG A 1 189 ? 41.253 26.930 16.745 1.00 11.64 177 ARG A N 1
ATOM 1397 C CA . ARG A 1 189 ? 42.234 27.720 16.041 1.00 11.77 177 ARG A CA 1
ATOM 1398 C C . ARG A 1 189 ? 43.660 27.385 16.482 1.00 11.64 177 ARG A C 1
ATOM 1399 O O . ARG A 1 189 ? 43.967 27.433 17.658 1.00 13.92 177 ARG A O 1
ATOM 1407 N N . ASP A 1 190 ? 44.536 27.047 15.518 1.00 13.14 178 ASP A N 1
ATOM 1408 C CA . ASP A 1 190 ? 45.947 26.798 15.808 1.00 13.93 178 ASP A CA 1
ATOM 1409 C C . ASP A 1 190 ? 46.776 26.859 14.507 1.00 15.35 178 ASP A C 1
ATOM 1410 O O . ASP A 1 190 ? 46.205 26.897 13.417 1.00 16.27 178 ASP A O 1
ATOM 1415 N N . ALA A 1 191 ? 48.103 26.877 14.619 1.00 14.08 179 ALA A N 1
ATOM 1416 C CA . ALA A 1 191 ? 48.999 26.805 13.447 1.00 16.34 179 ALA A CA 1
ATOM 1417 C C . ALA A 1 191 ? 48.548 25.793 12.372 1.00 17.50 179 ALA A C 1
ATOM 1418 O O . ALA A 1 191 ? 48.624 26.063 11.160 1.00 14.88 179 ALA A O 1
ATOM 1420 N N . ASN A 1 192 ? 48.145 24.618 12.849 1.00 17.06 180 ASN A N 1
ATOM 1421 C CA . ASN A 1 192 ? 47.352 23.650 12.102 1.00 19.29 180 ASN A CA 1
ATOM 1422 C C . ASN A 1 192 ? 46.053 23.540 12.881 1.00 19.60 180 ASN A C 1
ATOM 1423 O O . ASN A 1 192 ? 46.083 23.333 14.090 1.00 22.05 180 ASN A O 1
ATOM 1428 N N . PRO A 1 193 ? 44.904 23.674 12.220 1.00 20.91 181 PRO A N 1
ATOM 1429 C CA . PRO A 1 193 ? 43.655 23.563 12.979 1.00 19.72 181 PRO A CA 1
ATOM 1430 C C . PRO A 1 193 ? 43.483 22.218 13.703 1.00 16.07 181 PRO A C 1
ATOM 1431 O O . PRO A 1 193 ? 43.852 21.174 13.165 1.00 17.22 181 PRO A O 1
ATOM 1435 N N . ARG A 1 194 ? 42.917 22.256 14.907 1.00 11.64 182 ARG A N 1
ATOM 1436 C CA . ARG A 1 194 ? 42.831 21.087 15.771 1.00 12.57 182 ARG A CA 1
ATOM 1437 C C . ARG A 1 194 ? 41.398 20.602 15.844 1.00 12.14 182 ARG A C 1
ATOM 1438 O O . ARG A 1 194 ? 40.524 21.339 16.208 1.00 11.08 182 ARG A O 1
ATOM 1446 N N . SER A 1 195 ? 41.154 19.339 15.571 1.00 17.82 183 SER A N 1
ATOM 1447 C CA . SER A 1 195 ? 39.797 18.848 15.713 1.00 16.17 183 SER A CA 1
ATOM 1448 C C . SER A 1 195 ? 39.564 18.038 16.983 1.00 15.48 183 SER A C 1
ATOM 1449 O O . SER A 1 195 ? 40.462 17.405 17.538 1.00 12.87 183 SER A O 1
ATOM 1452 N N . GLY A 1 196 ? 38.318 18.086 17.441 1.00 14.84 184 GLY A N 1
ATOM 1453 C CA . GLY A 1 196 ? 37.867 17.380 18.618 1.00 12.64 184 GLY A CA 1
ATOM 1454 C C . GLY A 1 196 ? 36.452 16.902 18.315 1.00 13.93 184 GLY A C 1
ATOM 1455 O O . GLY A 1 196 ? 35.752 17.494 17.482 1.00 13.46 184 GLY A O 1
ATOM 1456 N N . SER A 1 197 ? 36.058 15.804 18.942 1.00 11.90 185 SER A N 1
ATOM 1457 C CA . SER A 1 197 ? 34.673 15.347 18.854 1.00 13.21 185 SER A CA 1
ATOM 1458 C C . SER A 1 197 ? 34.259 14.587 20.096 1.00 15.23 185 SER A C 1
ATOM 1459 O O . SER A 1 197 ? 35.104 14.183 20.936 1.00 11.58 185 SER A O 1
ATOM 1462 N N . TRP A 1 198 ? 32.951 14.440 20.262 1.00 12.91 186 TRP A N 1
ATOM 1463 C CA . TRP A 1 198 ? 32.421 13.643 21.350 1.00 12.24 186 TRP A CA 1
ATOM 1464 C C . TRP A 1 198 ? 31.030 13.142 20.943 1.00 13.90 186 TRP A C 1
ATOM 1465 O O . TRP A 1 198 ? 30.331 13.822 20.202 1.00 13.12 186 TRP A O 1
ATOM 1476 N N . TYR A 1 199 ? 30.638 11.976 21.458 1.00 16.16 187 TYR A N 1
ATOM 1477 C CA . TYR A 1 199 ? 29.294 11.434 21.256 1.00 15.35 187 TYR A CA 1
ATOM 1478 C C . TYR A 1 199 ? 28.815 10.784 22.538 1.00 15.99 187 TYR A C 1
ATOM 1479 O O . TYR A 1 199 ? 29.624 10.373 23.419 1.00 13.44 187 TYR A O 1
ATOM 1488 N N . GLU A 1 200 ? 27.501 10.688 22.653 1.00 14.85 188 GLU A N 1
ATOM 1489 C CA . GLU A 1 200 ? 26.877 9.825 23.673 1.00 15.06 188 GLU A CA 1
ATOM 1490 C C . GLU A 1 200 ? 25.866 8.903 22.935 1.00 17.68 188 GLU A C 1
ATOM 1491 O O . GLU A 1 200 ? 25.219 9.311 21.973 1.00 11.09 188 GLU A O 1
ATOM 1497 N N . LEU A 1 201 ? 25.816 7.641 23.362 1.00 17.78 189 LEU A N 1
ATOM 1498 C CA . LEU A 1 201 ? 24.754 6.666 22.962 1.00 18.84 189 LEU A CA 1
ATOM 1499 C C . LEU A 1 201 ? 23.795 6.551 24.130 1.00 19.07 189 LEU A C 1
ATOM 1500 O O . LEU A 1 201 ? 24.221 6.629 25.289 1.00 20.71 189 LEU A O 1
ATOM 1505 N N . ALA A 1 202 ? 22.499 6.486 23.846 1.00 14.59 190 ALA A N 1
ATOM 1506 C CA . ALA A 1 202 ? 21.486 6.437 24.871 1.00 16.33 190 ALA A CA 1
ATOM 1507 C C . ALA A 1 202 ? 20.270 5.589 24.463 1.00 19.33 190 ALA A C 1
ATOM 1508 O O . ALA A 1 202 ? 19.885 5.511 23.292 1.00 14.70 190 ALA A O 1
ATOM 1510 N N . ARG A 1 203 ? 19.638 5.011 25.471 1.00 19.48 191 ARG A N 1
ATOM 1511 C CA . ARG A 1 203 ? 18.363 4.292 25.334 1.00 17.15 191 ARG A CA 1
ATOM 1512 C C . ARG A 1 203 ? 17.186 5.268 25.468 1.00 15.33 191 ARG A C 1
ATOM 1513 O O . ARG A 1 203 ? 16.079 5.050 24.952 1.00 16.09 191 ARG A O 1
ATOM 1521 N N . THR A 1 204 ? 17.400 6.372 26.186 1.00 15.95 192 THR A N 1
ATOM 1522 C CA . THR A 1 204 ? 16.353 7.368 26.344 1.00 17.10 192 THR A CA 1
ATOM 1523 C C . THR A 1 204 ? 16.922 8.793 26.088 1.00 14.79 192 THR A C 1
ATOM 1524 O O . THR A 1 204 ? 18.109 9.006 26.270 1.00 14.79 192 THR A O 1
ATOM 1528 N N . PRO A 1 205 ? 16.072 9.747 25.677 1.00 12.78 193 PRO A N 1
ATOM 1529 C CA . PRO A 1 205 ? 16.570 11.083 25.406 1.00 15.97 193 PRO A CA 1
ATOM 1530 C C . PRO A 1 205 ? 17.199 11.764 26.640 1.00 17.74 193 PRO A C 1
ATOM 1531 O O . PRO A 1 205 ? 18.119 12.571 26.514 1.00 15.30 193 PRO A O 1
ATOM 1535 N N . GLU A 1 206 ? 16.736 11.371 27.822 1.00 18.94 194 GLU A N 1
ATOM 1536 C CA . GLU A 1 206 ? 17.146 11.957 29.093 1.00 19.10 194 GLU A CA 1
ATOM 1537 C C . GLU A 1 206 ? 18.567 11.655 29.340 1.00 21.56 194 GLU A C 1
ATOM 1538 O O . GLU A 1 206 ? 19.236 12.361 30.096 1.00 23.69 194 GLU A O 1
ATOM 1544 N N . ASP A 1 207 ? 19.069 10.601 28.715 1.00 18.78 195 ASP A N 1
ATOM 1545 C CA . ASP A 1 207 ? 20.456 10.293 28.907 1.00 21.61 195 ASP A CA 1
ATOM 1546 C C . ASP A 1 207 ? 21.418 10.926 27.938 1.00 21.97 195 ASP A C 1
ATOM 1547 O O . ASP A 1 207 ? 22.612 10.613 27.975 1.00 21.88 195 ASP A O 1
ATOM 1552 N N . LEU A 1 208 ? 20.899 11.819 27.104 1.00 20.76 196 LEU A N 1
ATOM 1553 C CA . LEU A 1 208 ? 21.712 12.626 26.223 1.00 21.34 196 LEU A CA 1
ATOM 1554 C C . LEU A 1 208 ? 21.796 13.983 26.867 1.00 21.06 196 LEU A C 1
ATOM 1555 O O . LEU A 1 208 ? 20.792 14.536 27.256 1.00 17.98 196 LEU A O 1
ATOM 1560 N N . ASN A 1 209 ? 23.010 14.512 26.964 1.00 20.72 197 ASN A N 1
ATOM 1561 C CA . ASN A 1 209 ? 23.206 15.877 27.471 1.00 15.56 197 ASN A CA 1
ATOM 1562 C C . ASN A 1 209 ? 23.851 16.686 26.361 1.00 12.96 197 ASN A C 1
ATOM 1563 O O . ASN A 1 209 ? 25.056 16.632 26.200 1.00 11.93 197 ASN A O 1
ATOM 1568 N N . PRO A 1 210 ? 23.051 17.385 25.562 1.00 14.65 198 PRO A N 1
ATOM 1569 C CA . PRO A 1 210 ? 23.453 18.210 24.435 1.00 14.73 198 PRO A CA 1
ATOM 1570 C C . PRO A 1 210 ? 24.542 19.216 24.763 1.00 15.41 198 PRO A C 1
ATOM 1571 O O . PRO A 1 210 ? 25.551 19.300 24.073 1.00 16.77 198 PRO A O 1
ATOM 1575 N N . GLU A 1 211 ? 24.333 19.937 25.845 1.00 16.16 199 GLU A N 1
ATOM 1576 C CA . GLU A 1 211 ? 25.259 20.923 26.325 1.00 15.65 199 GLU A CA 1
ATOM 1577 C C . GLU A 1 211 ? 26.605 20.268 26.675 1.00 16.20 199 GLU A C 1
ATOM 1578 O O . GLU A 1 211 ? 27.659 20.759 26.287 1.00 17.64 199 GLU A O 1
ATOM 1581 N N . GLU A 1 212 ? 26.594 19.160 27.389 1.00 15.22 200 GLU A N 1
ATOM 1582 C CA . GLU A 1 212 ? 27.872 18.525 27.721 1.00 16.54 200 GLU A CA 1
ATOM 1583 C C . GLU A 1 212 ? 28.593 17.953 26.495 1.00 16.91 200 GLU A C 1
ATOM 1584 O O . GLU A 1 212 ? 29.834 17.965 26.425 1.00 11.91 200 GLU A O 1
ATOM 1590 N N . ILE A 1 213 ? 27.825 17.433 25.543 1.00 12.22 201 ILE A N 1
ATOM 1591 C CA . ILE A 1 213 ? 28.406 16.845 24.359 1.00 14.71 201 ILE A CA 1
ATOM 1592 C C . ILE A 1 213 ? 29.124 17.910 23.516 1.00 13.07 201 ILE A C 1
ATOM 1593 O O . ILE A 1 213 ? 30.219 17.668 23.002 1.00 14.81 201 ILE A O 1
ATOM 1598 N N . GLY A 1 214 ? 28.473 19.053 23.318 1.00 12.46 202 GLY A N 1
ATOM 1599 C CA . GLY A 1 214 ? 29.074 20.162 22.588 1.00 12.43 202 GLY A CA 1
ATOM 1600 C C . GLY A 1 214 ? 30.290 20.713 23.318 1.00 11.70 202 GLY A C 1
ATOM 1601 O O . GLY A 1 214 ? 31.322 20.961 22.712 1.00 11.58 202 GLY A O 1
ATOM 1602 N N . LYS A 1 215 ? 30.149 20.876 24.625 1.00 15.16 203 LYS A N 1
ATOM 1603 C CA . LYS A 1 215 ? 31.254 21.355 25.506 1.00 17.32 203 LYS A CA 1
ATOM 1604 C C . LYS A 1 215 ? 32.485 20.416 25.422 1.00 15.69 203 LYS A C 1
ATOM 1605 O O . LYS A 1 215 ? 33.601 20.870 25.180 1.00 13.58 203 LYS A O 1
ATOM 1611 N N . ARG A 1 216 ? 32.287 19.102 25.595 1.00 11.91 204 ARG A N 1
ATOM 1612 C CA . ARG A 1 216 ? 33.379 18.141 25.347 1.00 14.25 204 ARG A CA 1
ATOM 1613 C C . ARG A 1 216 ? 34.037 18.159 23.963 1.00 14.83 204 ARG A C 1
ATOM 1614 O O . ARG A 1 216 ? 35.239 18.018 23.883 1.00 15.43 204 ARG A O 1
ATOM 1622 N N . ALA A 1 217 ? 33.267 18.304 22.894 1.00 13.24 205 ALA A N 1
ATOM 1623 C CA . ALA A 1 217 ? 33.834 18.387 21.583 1.00 12.90 205 ALA A CA 1
ATOM 1624 C C . ALA A 1 217 ? 34.797 19.586 21.483 1.00 12.95 205 ALA A C 1
ATOM 1625 O O . ALA A 1 217 ? 35.911 19.463 20.933 1.00 13.62 205 ALA A O 1
ATOM 1627 N N . ALA A 1 218 ? 34.391 20.732 22.041 1.00 14.13 206 ALA A N 1
ATOM 1628 C CA . ALA A 1 218 ? 35.219 21.953 22.059 1.00 13.69 206 ALA A CA 1
ATOM 1629 C C . ALA A 1 218 ? 36.480 21.728 22.920 1.00 14.45 206 ALA A C 1
ATOM 1630 O O . ALA A 1 218 ? 37.593 21.929 22.456 1.00 15.76 206 ALA A O 1
ATOM 1632 N N . GLU A 1 219 ? 36.281 21.287 24.160 1.00 14.04 207 GLU A N 1
ATOM 1633 C CA . GLU A 1 219 ? 37.390 20.923 25.085 1.00 15.17 207 GLU A CA 1
ATOM 1634 C C . GLU A 1 219 ? 38.407 19.994 24.427 1.00 13.48 207 GLU A C 1
ATOM 1635 O O . GLU A 1 219 ? 39.601 20.193 24.545 1.00 13.97 207 GLU A O 1
ATOM 1641 N N . GLU A 1 220 ? 37.918 18.991 23.712 1.00 12.80 208 GLU A N 1
ATOM 1642 C CA . GLU A 1 220 ? 38.773 18.100 22.947 1.00 12.31 208 GLU A CA 1
ATOM 1643 C C . GLU A 1 220 ? 39.667 18.858 21.959 1.00 13.59 208 GLU A C 1
ATOM 1644 O O . GLU A 1 220 ? 40.902 18.776 22.011 1.00 15.40 208 GLU A O 1
ATOM 1650 N N . ALA A 1 221 ? 39.054 19.666 21.117 1.00 12.34 209 ALA A N 1
ATOM 1651 C CA . ALA A 1 221 ? 39.787 20.438 20.128 1.00 12.91 209 ALA A CA 1
ATOM 1652 C C . ALA A 1 221 ? 40.780 21.431 20.741 1.00 10.93 209 ALA A C 1
ATOM 1653 O O . ALA A 1 221 ? 41.916 21.560 20.279 1.00 12.23 209 ALA A O 1
ATOM 1655 N N . ILE A 1 222 ? 40.333 22.142 21.770 1.00 9.67 210 ILE A N 1
ATOM 1656 C CA . ILE A 1 222 ? 41.116 23.206 22.381 1.00 9.92 210 ILE A CA 1
ATOM 1657 C C . ILE A 1 222 ? 42.373 22.667 23.067 1.00 10.88 210 ILE A C 1
ATOM 1658 O O . ILE A 1 222 ? 43.428 23.307 23.066 1.00 10.89 210 ILE A O 1
ATOM 1663 N N A SER A 1 223 ? 42.238 21.491 23.675 0.50 12.93 211 SER A N 1
ATOM 1664 N N B SER A 1 223 ? 42.247 21.485 23.653 0.50 14.01 211 SER A N 1
ATOM 1665 C CA A SER A 1 223 ? 43.327 20.876 24.409 0.50 11.33 211 SER A CA 1
ATOM 1666 C CA B SER A 1 223 ? 43.331 20.891 24.402 0.50 13.62 211 SER A CA 1
ATOM 1667 C C A SER A 1 223 ? 44.515 20.509 23.510 0.50 12.63 211 SER A C 1
ATOM 1668 C C B SER A 1 223 ? 44.488 20.405 23.518 0.50 13.60 211 SER A C 1
ATOM 1669 O O A SER A 1 223 ? 45.640 20.341 24.008 0.50 9.97 211 SER A O 1
ATOM 1670 O O B SER A 1 223 ? 45.568 20.066 24.028 0.50 10.37 211 SER A O 1
ATOM 1675 N N . LEU A 1 224 ? 44.266 20.400 22.204 1.00 11.88 212 LEU A N 1
ATOM 1676 C CA . LEU A 1 224 ? 45.325 20.114 21.233 1.00 12.95 212 LEU A CA 1
ATOM 1677 C C . LEU A 1 224 ? 46.013 21.381 20.718 1.00 12.43 212 LEU A C 1
ATOM 1678 O O . LEU A 1 224 ? 46.972 21.296 19.938 1.00 13.36 212 LEU A O 1
ATOM 1683 N N . ILE A 1 225 ? 45.554 22.550 21.146 1.00 11.25 213 ILE A N 1
ATOM 1684 C CA . ILE A 1 225 ? 46.220 23.779 20.723 1.00 13.10 213 ILE A CA 1
ATOM 1685 C C . ILE A 1 225 ? 47.601 23.779 21.337 1.00 15.25 213 ILE A C 1
ATOM 1686 O O . ILE A 1 225 ? 47.732 23.508 22.533 1.00 14.70 213 ILE A O 1
ATOM 1691 N N . GLY A 1 226 ? 48.609 24.102 20.515 1.00 17.52 214 GLY A N 1
ATOM 1692 C CA . GLY A 1 226 ? 50.013 24.054 20.905 1.00 18.81 214 GLY A CA 1
ATOM 1693 C C . GLY A 1 226 ? 50.625 22.660 20.822 1.00 18.73 214 GLY A C 1
ATOM 1694 O O . GLY A 1 226 ? 51.661 22.393 21.432 1.00 20.14 214 GLY A O 1
ATOM 1695 N N . SER A 1 227 ? 49.984 21.758 20.096 1.00 17.76 215 SER A N 1
ATOM 1696 C CA . SER A 1 227 ? 50.558 20.455 19.852 1.00 17.25 215 SER A CA 1
ATOM 1697 C C . SER A 1 227 ? 51.945 20.589 19.234 1.00 20.27 215 SER A C 1
ATOM 1698 O O . SER A 1 227 ? 52.262 21.587 18.593 1.00 20.66 215 SER A O 1
ATOM 1701 N N . LYS A 1 228 ? 52.774 19.589 19.506 1.00 22.56 216 LYS A N 1
ATOM 1702 C CA . LYS A 1 228 ? 54.130 19.492 18.990 1.00 25.11 216 LYS A CA 1
ATOM 1703 C C . LYS A 1 228 ? 54.263 18.044 18.590 1.00 26.01 216 LYS A C 1
ATOM 1704 O O . LYS A 1 228 ? 53.577 17.187 19.137 1.00 22.61 216 LYS A O 1
ATOM 1710 N N . THR A 1 229 ? 55.135 17.730 17.648 1.00 27.72 217 THR A N 1
ATOM 1711 C CA . THR A 1 229 ? 55.319 16.312 17.322 1.00 27.76 217 THR A CA 1
ATOM 1712 C C . THR A 1 229 ? 56.409 15.809 18.272 1.00 24.59 217 THR A C 1
ATOM 1713 O O . THR A 1 229 ? 56.952 16.582 19.055 1.00 19.80 217 THR A O 1
ATOM 1717 N N . ILE A 1 230 ? 56.655 14.505 18.266 1.00 24.41 218 ILE A N 1
ATOM 1718 C CA . ILE A 1 230 ? 57.680 13.935 19.118 1.00 23.19 218 ILE A CA 1
ATOM 1719 C C . ILE A 1 230 ? 58.560 13.027 18.280 1.00 18.57 218 ILE A C 1
ATOM 1720 O O . ILE A 1 230 ? 58.176 12.668 17.155 1.00 16.32 218 ILE A O 1
ATOM 1725 N N . PRO A 1 231 ? 59.739 12.664 18.819 1.00 15.42 219 PRO A N 1
ATOM 1726 C CA . PRO A 1 231 ? 60.601 11.745 18.114 1.00 15.65 219 PRO A CA 1
ATOM 1727 C C . PRO A 1 231 ? 59.998 10.357 17.980 1.00 16.05 219 PRO A C 1
ATOM 1728 O O . PRO A 1 231 ? 59.364 9.822 18.909 1.00 14.77 219 PRO A O 1
ATOM 1732 N N . SER A 1 232 ? 60.167 9.779 16.800 1.00 16.33 220 SER A N 1
ATOM 1733 C CA . SER A 1 232 ? 59.756 8.408 16.597 1.00 16.25 220 SER A CA 1
ATOM 1734 C C . SER A 1 232 ? 60.475 7.585 17.629 1.00 16.28 220 SER A C 1
ATOM 1735 O O . SER A 1 232 ? 61.674 7.756 17.849 1.00 12.92 220 SER A O 1
ATOM 1738 N N . GLY A 1 233 ? 59.750 6.686 18.265 1.00 14.92 221 GLY A N 1
ATOM 1739 C CA . GLY A 1 233 ? 60.378 5.814 19.225 1.00 15.88 221 GLY A CA 1
ATOM 1740 C C . GLY A 1 233 ? 59.334 4.917 19.845 1.00 12.11 221 GLY A C 1
ATOM 1741 O O . GLY A 1 233 ? 58.186 4.920 19.446 1.00 14.22 221 GLY A O 1
ATOM 1742 N N . LYS A 1 234 ? 59.768 4.145 20.824 1.00 12.10 222 LYS A N 1
ATOM 1743 C CA . LYS A 1 234 ? 58.885 3.282 21.581 1.00 13.82 222 LYS A CA 1
ATOM 1744 C C . LYS A 1 234 ? 58.509 4.026 22.878 1.00 11.18 222 LYS A C 1
ATOM 1745 O O . LYS A 1 234 ? 59.383 4.488 23.587 1.00 10.92 222 LYS A O 1
ATOM 1749 N N . TYR A 1 235 ? 57.222 4.227 23.136 1.00 10.00 223 TYR A N 1
ATOM 1750 C CA . TYR A 1 235 ? 56.794 4.850 24.389 1.00 9.74 223 TYR A CA 1
ATOM 1751 C C . TYR A 1 235 ? 55.711 4.055 25.087 1.00 9.37 223 TYR A C 1
ATOM 1752 O O . TYR A 1 235 ? 54.935 3.369 24.435 1.00 11.26 223 TYR A O 1
ATOM 1761 N N . PRO A 1 236 ? 55.636 4.181 26.431 1.00 9.34 224 PRO A N 1
ATOM 1762 C CA . PRO A 1 236 ? 54.437 3.698 27.123 1.00 10.74 224 PRO A CA 1
ATOM 1763 C C . PRO A 1 236 ? 53.241 4.502 26.583 1.00 9.70 224 PRO A C 1
ATOM 1764 O O . PRO A 1 236 ? 53.402 5.692 26.243 1.00 7.47 224 PRO A O 1
ATOM 1768 N N . VAL A 1 237 ? 52.100 3.846 26.427 1.00 11.06 225 VAL A N 1
ATOM 1769 C CA . VAL A 1 237 ? 50.920 4.473 25.850 1.00 11.51 225 VAL A CA 1
ATOM 1770 C C . VAL A 1 237 ? 49.735 4.295 26.770 1.00 13.19 225 VAL A C 1
ATOM 1771 O O . VAL A 1 237 ? 49.332 3.158 27.083 1.00 13.67 225 VAL A O 1
ATOM 1775 N N . LEU A 1 238 ? 49.176 5.415 27.221 1.00 10.50 226 LEU A N 1
ATOM 1776 C CA . LEU A 1 238 ? 47.875 5.367 27.893 1.00 12.79 226 LEU A CA 1
ATOM 1777 C C . LEU A 1 238 ? 46.814 5.563 26.794 1.00 13.60 226 LEU A C 1
ATOM 1778 O O . LEU A 1 238 ? 46.624 6.661 26.272 1.00 11.84 226 LEU A O 1
ATOM 1783 N N . MET A 1 239 ? 46.191 4.472 26.383 1.00 11.38 227 MET A N 1
ATOM 1784 C CA . MET A 1 239 ? 45.179 4.565 25.355 1.00 13.50 227 MET A CA 1
ATOM 1785 C C . MET A 1 239 ? 43.815 4.838 25.956 1.00 9.81 227 MET A C 1
ATOM 1786 O O . MET A 1 239 ? 43.197 3.972 26.571 1.00 10.96 227 MET A O 1
ATOM 1791 N N . ARG A 1 240 ? 43.332 6.066 25.778 1.00 10.01 228 ARG A N 1
ATOM 1792 C CA . ARG A 1 240 ? 42.036 6.430 26.308 1.00 10.53 228 ARG A CA 1
ATOM 1793 C C . ARG A 1 240 ? 40.946 5.533 25.711 1.00 9.98 228 ARG A C 1
ATOM 1794 O O . ARG A 1 240 ? 41.081 5.040 24.591 1.00 9.24 228 ARG A O 1
ATOM 1802 N N . ASN A 1 241 ? 39.893 5.348 26.501 1.00 9.85 229 ASN A N 1
ATOM 1803 C CA . ASN A 1 241 ? 38.712 4.582 26.109 1.00 11.17 229 ASN A CA 1
ATOM 1804 C C . ASN A 1 241 ? 38.249 4.812 24.657 1.00 12.95 229 ASN A C 1
ATOM 1805 O O . ASN A 1 241 ? 38.026 3.857 23.907 1.00 13.88 229 ASN A O 1
ATOM 1810 N N . THR A 1 242 ? 38.109 6.069 24.270 1.00 11.44 230 THR A N 1
ATOM 1811 C CA . THR A 1 242 ? 37.638 6.416 22.923 1.00 14.65 230 THR A CA 1
ATOM 1812 C C . THR A 1 242 ? 38.521 5.831 21.800 1.00 17.67 230 THR A C 1
ATOM 1813 O O . THR A 1 242 ? 37.997 5.421 20.775 1.00 18.86 230 THR A O 1
ATOM 1817 N N . ALA A 1 243 ? 39.848 5.796 21.987 1.00 15.76 231 ALA A N 1
ATOM 1818 C CA . ALA A 1 243 ? 40.740 5.172 20.977 1.00 14.42 231 ALA A CA 1
ATOM 1819 C C . ALA A 1 243 ? 40.578 3.636 21.016 1.00 14.72 231 ALA A C 1
ATOM 1820 O O . ALA A 1 243 ? 40.462 2.961 19.978 1.00 16.21 231 ALA A O 1
ATOM 1822 N N . LEU A 1 244 ? 40.511 3.079 22.217 1.00 14.78 232 LEU A N 1
ATOM 1823 C CA . LEU A 1 244 ? 40.498 1.635 22.365 1.00 12.42 232 LEU A CA 1
ATOM 1824 C C . LEU A 1 244 ? 39.187 1.069 21.867 1.00 13.96 232 LEU A C 1
ATOM 1825 O O . LEU A 1 244 ? 39.174 -0.018 21.301 1.00 14.80 232 LEU A O 1
ATOM 1830 N N . LEU A 1 245 ? 38.090 1.799 22.077 1.00 14.26 233 LEU A N 1
ATOM 1831 C CA . LEU A 1 245 ? 36.774 1.384 21.576 1.00 16.39 233 LEU A CA 1
ATOM 1832 C C . LEU A 1 245 ? 36.842 1.127 20.061 1.00 16.03 233 LEU A C 1
ATOM 1833 O O . LEU A 1 245 ? 36.254 0.167 19.601 1.00 14.18 233 LEU A O 1
ATOM 1838 N N . ASP A 1 246 ? 37.512 1.990 19.304 1.00 17.74 234 ASP A N 1
ATOM 1839 C CA . ASP A 1 246 ? 37.684 1.735 17.844 1.00 18.66 234 ASP A CA 1
ATOM 1840 C C . ASP A 1 246 ? 38.677 0.609 17.528 1.00 17.92 234 ASP A C 1
ATOM 1841 O O . ASP A 1 246 ? 38.419 -0.271 16.680 1.00 17.12 234 ASP A O 1
ATOM 1846 N N . LEU A 1 247 ? 39.807 0.630 18.227 1.00 17.24 235 LEU A N 1
ATOM 1847 C CA . LEU A 1 247 ? 40.859 -0.309 17.953 1.00 13.34 235 LEU A CA 1
ATOM 1848 C C . LEU A 1 247 ? 40.411 -1.731 18.198 1.00 13.47 235 LEU A C 1
ATOM 1849 O O . LEU A 1 247 ? 40.722 -2.622 17.388 1.00 14.33 235 LEU A O 1
ATOM 1854 N N . MET A 1 248 ? 39.628 -1.933 19.271 1.00 14.33 236 MET A N 1
ATOM 1855 C CA . MET A 1 248 ? 39.112 -3.244 19.661 1.00 16.33 236 MET A CA 1
ATOM 1856 C C . MET A 1 248 ? 38.289 -3.905 18.559 1.00 14.38 236 MET A C 1
ATOM 1857 O O . MET A 1 248 ? 38.061 -5.107 18.593 1.00 16.63 236 MET A O 1
ATOM 1862 N N . GLU A 1 249 ? 37.695 -3.110 17.687 1.00 15.56 237 GLU A N 1
ATOM 1863 C CA . GLU A 1 249 ? 36.921 -3.672 16.599 1.00 17.86 237 GLU A CA 1
ATOM 1864 C C . GLU A 1 249 ? 37.713 -4.633 15.750 1.00 18.16 237 GLU A C 1
ATOM 1865 O O . GLU A 1 249 ? 37.130 -5.563 15.171 1.00 18.27 237 GLU A O 1
ATOM 1871 N N . MET A 1 250 ? 39.032 -4.443 15.680 1.00 17.16 238 MET A N 1
ATOM 1872 C CA . MET A 1 250 ? 39.854 -5.366 14.879 1.00 17.28 238 MET A CA 1
ATOM 1873 C C . MET A 1 250 ? 40.000 -6.759 15.528 1.00 17.73 238 MET A C 1
ATOM 1874 O O . MET A 1 250 ? 40.474 -7.711 14.909 1.00 21.28 238 MET A O 1
ATOM 1879 N N . PHE A 1 251 ? 39.545 -6.888 16.769 1.00 15.24 239 PHE A N 1
ATOM 1880 C CA . PHE A 1 251 ? 39.540 -8.177 17.446 1.00 15.68 239 PHE A CA 1
ATOM 1881 C C . PHE A 1 251 ? 38.354 -9.039 16.990 1.00 12.90 239 PHE A C 1
ATOM 1882 O O . PHE A 1 251 ? 38.366 -10.254 17.100 1.00 13.83 239 PHE A O 1
ATOM 1890 N N . ILE A 1 252 ? 37.332 -8.399 16.466 1.00 12.66 240 ILE A N 1
ATOM 1891 C CA . ILE A 1 252 ? 36.057 -9.087 16.218 1.00 14.71 240 ILE A CA 1
ATOM 1892 C C . ILE A 1 252 ? 36.178 -10.203 15.138 1.00 14.29 240 ILE A C 1
ATOM 1893 O O . ILE A 1 252 ? 35.807 -11.348 15.412 1.00 17.87 240 ILE A O 1
ATOM 1898 N N . PRO A 1 253 ? 36.763 -9.900 13.957 1.00 17.77 241 PRO A N 1
ATOM 1899 C CA . PRO A 1 253 ? 37.005 -11.003 13.002 1.00 16.04 241 PRO A CA 1
ATOM 1900 C C . PRO A 1 253 ? 37.895 -12.146 13.530 1.00 16.42 241 PRO A C 1
ATOM 1901 O O . PRO A 1 253 ? 37.701 -13.309 13.160 1.00 13.25 241 PRO A O 1
ATOM 1905 N N . MET A 1 254 ? 38.841 -11.839 14.428 1.00 15.88 242 MET A N 1
ATOM 1906 C CA . MET A 1 254 ? 39.756 -12.855 14.994 1.00 13.31 242 MET A CA 1
ATOM 1907 C C . MET A 1 254 ? 39.061 -13.927 15.812 1.00 12.59 242 MET A C 1
ATOM 1908 O O . MET A 1 254 ? 39.503 -15.082 15.867 1.00 11.65 242 MET A O 1
ATOM 1913 N N . ILE A 1 255 ? 37.979 -13.530 16.471 1.00 11.76 243 ILE A N 1
ATOM 1914 C CA . ILE A 1 255 ? 37.286 -14.435 17.374 1.00 14.02 243 ILE A CA 1
ATOM 1915 C C . ILE A 1 255 ? 36.106 -15.156 16.706 1.00 14.30 243 ILE A C 1
ATOM 1916 O O . ILE A 1 255 ? 35.527 -16.041 17.312 1.00 17.43 243 ILE A O 1
ATOM 1921 N N . SER A 1 256 ? 35.800 -14.833 15.446 1.00 14.88 244 SER A N 1
ATOM 1922 C CA . SER A 1 256 ? 34.902 -15.714 14.637 1.00 12.49 244 SER A CA 1
ATOM 1923 C C . SER A 1 256 ? 35.426 -17.144 14.390 1.00 10.25 244 SER A C 1
ATOM 1924 O O . SER A 1 256 ? 36.482 -17.355 13.742 1.00 11.57 244 SER A O 1
ATOM 1927 N N . ALA A 1 257 ? 34.696 -18.155 14.878 1.00 11.47 245 ALA A N 1
ATOM 1928 C CA . ALA A 1 257 ? 35.069 -19.559 14.581 1.00 13.25 245 ALA A CA 1
ATOM 1929 C C . ALA A 1 257 ? 35.164 -19.864 13.093 1.00 12.04 245 ALA A C 1
ATOM 1930 O O . ALA A 1 257 ? 35.896 -20.783 12.673 1.00 14.97 245 ALA A O 1
ATOM 1932 N N . GLU A 1 258 ? 34.385 -19.135 12.305 1.00 15.60 246 GLU A N 1
ATOM 1933 C CA . GLU A 1 258 ? 34.376 -19.271 10.846 1.00 18.65 246 GLU A CA 1
ATOM 1934 C C . GLU A 1 258 ? 35.699 -18.773 10.263 1.00 17.63 246 GLU A C 1
ATOM 1935 O O . GLU A 1 258 ? 36.314 -19.463 9.444 1.00 17.27 246 GLU A O 1
ATOM 1941 N N . ASN A 1 259 ? 36.148 -17.592 10.697 1.00 14.95 247 ASN A N 1
ATOM 1942 C CA . ASN A 1 259 ? 37.469 -17.054 10.270 1.00 14.90 247 ASN A CA 1
ATOM 1943 C C . ASN A 1 259 ? 38.597 -17.939 10.739 1.00 14.44 247 ASN A C 1
ATOM 1944 O O . ASN A 1 259 ? 39.600 -18.114 10.038 1.00 11.68 247 ASN A O 1
ATOM 1949 N N . VAL A 1 260 ? 38.435 -18.518 11.925 1.00 14.52 248 VAL A N 1
ATOM 1950 C CA . VAL A 1 260 ? 39.428 -19.476 12.414 1.00 16.25 248 VAL A CA 1
ATOM 1951 C C . VAL A 1 260 ? 39.504 -20.700 11.527 1.00 18.99 248 VAL A C 1
ATOM 1952 O O . VAL A 1 260 ? 40.595 -21.073 11.106 1.00 20.13 248 VAL A O 1
ATOM 1956 N N . GLN A 1 261 ? 38.352 -21.328 11.251 1.00 20.39 249 GLN A N 1
ATOM 1957 C CA . GLN A 1 261 ? 38.261 -22.480 10.323 1.00 23.74 249 GLN A CA 1
ATOM 1958 C C . GLN A 1 261 ? 38.891 -22.182 8.966 1.00 21.31 249 GLN A C 1
ATOM 1959 O O . GLN A 1 261 ? 39.558 -23.025 8.407 1.00 22.21 249 GLN A O 1
ATOM 1965 N N . LYS A 1 262 ? 38.664 -20.978 8.447 1.00 20.67 250 LYS A N 1
ATOM 1966 C CA . LYS A 1 262 ? 39.172 -20.581 7.123 1.00 19.44 250 LYS A CA 1
ATOM 1967 C C . LYS A 1 262 ? 40.641 -20.169 7.066 1.00 18.01 250 LYS A C 1
ATOM 1968 O O . LYS A 1 262 ? 41.106 -19.703 6.031 1.00 19.33 250 LYS A O 1
ATOM 1974 N N . ASN A 1 263 ? 41.373 -20.310 8.163 1.00 18.59 251 ASN A N 1
ATOM 1975 C CA . ASN A 1 263 ? 42.755 -19.801 8.246 1.00 18.09 251 ASN A CA 1
ATOM 1976 C C . ASN A 1 263 ? 42.864 -18.290 8.045 1.00 18.23 251 ASN A C 1
ATOM 1977 O O . ASN A 1 263 ? 43.855 -17.803 7.505 1.00 18.46 251 ASN A O 1
ATOM 1982 N N . LEU A 1 264 ? 41.867 -17.557 8.523 1.00 16.87 252 LEU A N 1
ATOM 1983 C CA . LEU A 1 264 ? 41.830 -16.091 8.427 1.00 17.93 252 LEU A CA 1
ATOM 1984 C C . LEU A 1 264 ? 41.865 -15.393 9.805 1.00 18.51 252 LEU A C 1
ATOM 1985 O O . LEU A 1 264 ? 41.400 -14.269 9.945 1.00 18.85 252 LEU A O 1
ATOM 1990 N N . SER A 1 265 ? 42.396 -16.079 10.821 1.00 18.31 253 SER A N 1
ATOM 1991 C CA . SER A 1 265 ? 42.531 -15.511 12.163 1.00 18.03 253 SER A CA 1
ATOM 1992 C C . SER A 1 265 ? 43.895 -15.835 12.796 1.00 16.53 253 SER A C 1
ATOM 1993 O O . SER A 1 265 ? 44.311 -16.987 12.837 1.00 15.10 253 SER A O 1
ATOM 1996 N N . PRO A 1 266 ? 44.548 -14.826 13.387 1.00 16.91 254 PRO A N 1
ATOM 1997 C CA . PRO A 1 266 ? 45.821 -15.112 14.042 1.00 15.91 254 PRO A CA 1
ATOM 1998 C C . PRO A 1 266 ? 45.659 -15.857 15.399 1.00 14.97 254 PRO A C 1
ATOM 1999 O O . PRO A 1 266 ? 46.653 -16.143 16.044 1.00 15.85 254 PRO A O 1
ATOM 2003 N N . LEU A 1 267 ? 44.425 -16.170 15.811 1.00 13.88 255 LEU A N 1
ATOM 2004 C CA . LEU A 1 267 ? 44.140 -16.939 17.019 1.00 14.03 255 LEU A CA 1
ATOM 2005 C C . LEU A 1 267 ? 43.953 -18.455 16.821 1.00 14.32 255 LEU A C 1
ATOM 2006 O O . LEU A 1 267 ? 43.722 -19.191 17.786 1.00 14.60 255 LEU A O 1
ATOM 2011 N N . LYS A 1 268 ? 44.057 -18.945 15.597 1.00 16.11 256 LYS A N 1
ATOM 2012 C CA . LYS A 1 268 ? 43.934 -20.394 15.383 1.00 16.21 256 LYS A CA 1
ATOM 2013 C C . LYS A 1 268 ? 44.949 -21.139 16.246 1.00 15.51 256 LYS A C 1
ATOM 2014 O O . LYS A 1 268 ? 46.123 -20.756 16.307 1.00 14.69 256 LYS A O 1
ATOM 2020 N N . GLY A 1 269 ? 44.485 -22.186 16.932 1.00 16.32 257 GLY A N 1
ATOM 2021 C CA . GLY A 1 269 ? 45.352 -22.996 17.799 1.00 17.16 257 GLY A CA 1
ATOM 2022 C C . GLY A 1 269 ? 45.697 -22.428 19.181 1.00 17.30 257 GLY A C 1
ATOM 2023 O O . GLY A 1 269 ? 46.467 -23.050 19.952 1.00 14.24 257 GLY A O 1
ATOM 2024 N N . LYS A 1 270 ? 45.084 -21.289 19.522 1.00 17.16 258 LYS A N 1
ATOM 2025 C CA . LYS A 1 270 ? 45.420 -20.574 20.733 1.00 17.50 258 LYS A CA 1
ATOM 2026 C C . LYS A 1 270 ? 44.386 -20.739 21.845 1.00 16.41 258 LYS A C 1
ATOM 2027 O O . LYS A 1 270 ? 44.504 -20.123 22.888 1.00 17.79 258 LYS A O 1
ATOM 2033 N N . LEU A 1 271 ? 43.376 -21.573 21.661 1.00 16.99 259 LEU A N 1
ATOM 2034 C CA . LEU A 1 271 ? 42.415 -21.736 22.729 1.00 17.11 259 LEU A CA 1
ATOM 2035 C C . LEU A 1 271 ? 43.217 -22.194 23.929 1.00 16.86 259 LEU A C 1
ATOM 2036 O O . LEU A 1 271 ? 44.110 -23.032 23.820 1.00 15.35 259 LEU A O 1
ATOM 2041 N N . GLY A 1 272 ? 42.949 -21.605 25.079 1.00 15.37 260 GLY A N 1
ATOM 2042 C CA . GLY A 1 272 ? 43.578 -22.037 26.293 1.00 16.44 260 GLY A CA 1
ATOM 2043 C C . GLY A 1 272 ? 44.927 -21.399 26.548 1.00 15.86 260 GLY A C 1
ATOM 2044 O O . GLY A 1 272 ? 45.488 -21.602 27.598 1.00 17.35 260 GLY A O 1
ATOM 2045 N N . GLU A 1 273 ? 45.421 -20.586 25.628 1.00 16.19 261 GLU A N 1
ATOM 2046 C CA . GLU A 1 273 ? 46.748 -19.982 25.789 1.00 17.19 261 GLU A CA 1
ATOM 2047 C C . GLU A 1 273 ? 46.623 -18.552 26.315 1.00 17.13 261 GLU A C 1
ATOM 2048 O O . GLU A 1 273 ? 45.553 -17.938 26.207 1.00 14.11 261 GLU A O 1
ATOM 2054 N N . GLN A 1 274 ? 47.724 -18.015 26.851 1.00 15.92 262 GLN A N 1
ATOM 2055 C CA . GLN A 1 274 ? 47.766 -16.613 27.294 1.00 20.36 262 GLN A CA 1
ATOM 2056 C C . GLN A 1 274 ? 48.005 -15.637 26.166 1.00 17.97 262 GLN A C 1
ATOM 2057 O O . GLN A 1 274 ? 49.141 -15.257 25.863 1.00 18.51 262 GLN A O 1
ATOM 2063 N N . VAL A 1 275 ? 46.915 -15.229 25.554 1.00 15.02 263 VAL A N 1
ATOM 2064 C CA . VAL A 1 275 ? 46.962 -14.311 24.447 1.00 15.60 263 VAL A CA 1
ATOM 2065 C C . VAL A 1 275 ? 47.137 -12.871 24.919 1.00 16.62 263 VAL A C 1
ATOM 2066 O O . VAL A 1 275 ? 47.764 -12.034 24.256 1.00 16.57 263 VAL A O 1
ATOM 2070 N N . GLY A 1 276 ? 46.537 -12.568 26.061 1.00 18.51 264 GLY A N 1
ATOM 2071 C CA . GLY A 1 276 ? 46.686 -11.254 26.629 1.00 18.16 264 GLY A CA 1
ATOM 2072 C C . GLY A 1 276 ? 47.367 -11.260 27.971 1.00 14.96 264 GLY A C 1
ATOM 2073 O O . GLY A 1 276 ? 47.620 -12.307 28.583 1.00 15.56 264 GLY A O 1
ATOM 2074 N N . ASN A 1 277 ? 47.637 -10.055 28.437 1.00 14.57 265 ASN A N 1
ATOM 2075 C CA . ASN A 1 277 ? 48.109 -9.847 29.804 1.00 12.44 265 ASN A CA 1
ATOM 2076 C C . ASN A 1 277 ? 47.061 -10.367 30.802 1.00 11.03 265 ASN A C 1
ATOM 2077 O O . ASN A 1 277 ? 45.879 -10.315 30.523 1.00 9.14 265 ASN A O 1
ATOM 2082 N N . PRO A 1 278 ? 47.504 -10.949 31.920 1.00 12.21 266 PRO A N 1
ATOM 2083 C CA . PRO A 1 278 ? 46.600 -11.340 32.985 1.00 15.47 266 PRO A CA 1
ATOM 2084 C C . PRO A 1 278 ? 45.602 -10.290 33.430 1.00 16.99 266 PRO A C 1
ATOM 2085 O O . PRO A 1 278 ? 44.492 -10.664 33.875 1.00 13.65 266 PRO A O 1
ATOM 2089 N N . ALA A 1 279 ? 45.983 -9.008 33.298 1.00 14.41 267 ALA A N 1
ATOM 2090 C CA . ALA A 1 279 ? 45.082 -7.884 33.584 1.00 11.26 267 ALA A CA 1
ATOM 2091 C C . ALA A 1 279 ? 43.880 -7.762 32.641 1.00 13.18 267 ALA A C 1
ATOM 2092 O O . ALA A 1 279 ? 42.952 -7.032 32.947 1.00 15.04 267 ALA A O 1
ATOM 2094 N N . VAL A 1 280 ? 43.865 -8.482 31.522 1.00 12.03 268 VAL A N 1
ATOM 2095 C CA . VAL A 1 280 ? 42.918 -8.220 30.466 1.00 11.52 268 VAL A CA 1
ATOM 2096 C C . VAL A 1 280 ? 41.875 -9.332 30.423 1.00 11.98 268 VAL A C 1
ATOM 2097 O O . VAL A 1 280 ? 42.239 -10.478 30.206 1.00 7.20 268 VAL A O 1
ATOM 2101 N N . SER A 1 281 ? 40.603 -8.974 30.671 1.00 9.30 269 SER A N 1
ATOM 2102 C CA . SER A 1 281 ? 39.474 -9.873 30.437 1.00 10.29 269 SER A CA 1
ATOM 2103 C C . SER A 1 281 ? 38.525 -9.173 29.484 1.00 9.89 269 SER A C 1
ATOM 2104 O O . SER A 1 281 ? 38.224 -7.991 29.671 1.00 10.11 269 SER A O 1
ATOM 2107 N N . ILE A 1 282 ? 38.039 -9.924 28.488 1.00 11.53 270 ILE A N 1
ATOM 2108 C CA . ILE A 1 282 ? 37.130 -9.418 27.518 1.00 12.69 270 ILE A CA 1
ATOM 2109 C C . ILE A 1 282 ? 35.958 -10.406 27.452 1.00 12.44 270 ILE A C 1
ATOM 2110 O O . ILE A 1 282 ? 36.163 -11.644 27.254 1.00 10.53 270 ILE A O 1
ATOM 2115 N N . LYS A 1 283 ? 34.757 -9.840 27.601 1.00 12.73 271 LYS A N 1
ATOM 2116 C CA . LYS A 1 283 ? 33.510 -10.585 27.616 1.00 12.09 271 LYS A CA 1
ATOM 2117 C C . LYS A 1 283 ? 32.645 -10.201 26.425 1.00 12.82 271 LYS A C 1
ATOM 2118 O O . LYS A 1 283 ? 32.705 -9.085 25.867 1.00 11.86 271 LYS A O 1
ATOM 2124 N N . ASP A 1 284 ? 31.807 -11.157 26.040 1.00 12.32 272 ASP A N 1
ATOM 2125 C CA . ASP A 1 284 ? 30.689 -10.881 25.109 1.00 13.79 272 ASP A CA 1
ATOM 2126 C C . ASP A 1 284 ? 29.455 -10.809 25.975 1.00 12.32 272 ASP A C 1
ATOM 2127 O O . ASP A 1 284 ? 29.126 -11.776 26.668 1.00 11.98 272 ASP A O 1
ATOM 2132 N N . LEU A 1 285 ? 28.829 -9.628 25.985 1.00 13.89 273 LEU A N 1
ATOM 2133 C CA . LEU A 1 285 ? 27.663 -9.375 26.826 1.00 13.55 273 LEU A CA 1
ATOM 2134 C C . LEU A 1 285 ? 26.423 -9.239 25.946 1.00 12.61 273 LEU A C 1
ATOM 2135 O O . LEU A 1 285 ? 26.435 -8.468 24.997 1.00 11.58 273 LEU A O 1
ATOM 2140 N N . PRO A 1 286 ? 25.325 -9.972 26.261 1.00 11.21 274 PRO A N 1
ATOM 2141 C CA . PRO A 1 286 ? 24.053 -9.763 25.500 1.00 14.94 274 PRO A CA 1
ATOM 2142 C C . PRO A 1 286 ? 23.453 -8.354 25.624 1.00 14.06 274 PRO A C 1
ATOM 2143 O O . PRO A 1 286 ? 22.729 -7.897 24.756 1.00 13.86 274 PRO A O 1
ATOM 2147 N N . TYR A 1 287 ? 23.692 -7.731 26.761 1.00 10.84 275 TYR A N 1
ATOM 2148 C CA . TYR A 1 287 ? 23.045 -6.491 27.082 1.00 11.73 275 TYR A CA 1
ATOM 2149 C C . TYR A 1 287 ? 23.908 -5.556 27.888 1.00 15.01 275 TYR A C 1
ATOM 2150 O O . TYR A 1 287 ? 24.595 -5.972 28.798 1.00 13.08 275 TYR A O 1
ATOM 2159 N N . HIS A 1 288 ? 23.823 -4.276 27.516 1.00 12.81 276 HIS A N 1
ATOM 2160 C CA . HIS A 1 288 ? 24.238 -3.150 28.327 1.00 14.63 276 HIS A CA 1
ATOM 2161 C C . HIS A 1 288 ? 23.206 -2.028 28.053 1.00 15.34 276 HIS A C 1
ATOM 2162 O O . HIS A 1 288 ? 22.759 -1.856 26.921 1.00 13.03 276 HIS A O 1
ATOM 2169 N N . PRO A 1 289 ? 22.806 -1.293 29.078 1.00 14.75 277 PRO A N 1
ATOM 2170 C CA . PRO A 1 289 ? 21.807 -0.250 28.925 1.00 17.73 277 PRO A CA 1
ATOM 2171 C C . PRO A 1 289 ? 22.016 0.742 27.792 1.00 16.43 277 PRO A C 1
ATOM 2172 O O . PRO A 1 289 ? 21.045 1.138 27.190 1.00 15.02 277 PRO A O 1
ATOM 2176 N N . LYS A 1 290 ? 23.267 1.052 27.459 1.00 14.61 278 LYS A N 1
ATOM 2177 C CA . LYS A 1 290 ? 23.627 1.994 26.378 1.00 16.63 278 LYS A CA 1
ATOM 2178 C C . LYS A 1 290 ? 24.239 1.269 25.155 1.00 11.78 278 LYS A C 1
ATOM 2179 O O . LYS A 1 290 ? 24.656 1.911 24.201 1.00 14.48 278 LYS A O 1
ATOM 2185 N N . GLY A 1 291 ? 24.226 -0.066 25.187 1.00 12.43 279 GLY A N 1
ATOM 2186 C CA . GLY A 1 291 ? 24.668 -0.885 24.028 1.00 11.33 279 GLY A CA 1
ATOM 2187 C C . GLY A 1 291 ? 23.477 -1.145 23.129 1.00 12.48 279 GLY A C 1
ATOM 2188 O O . GLY A 1 291 ? 22.672 -2.040 23.405 1.00 9.63 279 GLY A O 1
ATOM 2189 N N . LEU A 1 292 ? 23.376 -0.377 22.035 1.00 12.28 280 LEU A N 1
ATOM 2190 C CA . LEU A 1 292 ? 22.163 -0.351 21.230 1.00 15.85 280 LEU A CA 1
ATOM 2191 C C . LEU A 1 292 ? 22.004 -1.565 20.317 1.00 18.42 280 LEU A C 1
ATOM 2192 O O . LEU A 1 292 ? 20.937 -1.756 19.788 1.00 17.27 280 LEU A O 1
ATOM 2197 N N . SER A 1 293 ? 23.045 -2.393 20.172 1.00 15.76 281 SER A N 1
ATOM 2198 C CA . SER A 1 293 ? 22.913 -3.688 19.538 1.00 17.38 281 SER A CA 1
ATOM 2199 C C . SER A 1 293 ? 22.451 -4.824 20.471 1.00 15.37 281 SER A C 1
ATOM 2200 O O . SER A 1 293 ? 22.251 -5.935 19.994 1.00 12.50 281 SER A O 1
ATOM 2203 N N . SER A 1 294 ? 22.208 -4.519 21.749 1.00 14.07 282 SER A N 1
ATOM 2204 C CA . SER A 1 294 ? 21.786 -5.516 22.734 1.00 13.61 282 SER A CA 1
ATOM 2205 C C . SER A 1 294 ? 20.536 -6.227 22.238 1.00 15.01 282 SER A C 1
ATOM 2206 O O . SER A 1 294 ? 19.656 -5.585 21.684 1.00 12.18 282 SER A O 1
ATOM 2209 N N . THR A 1 295 ? 20.507 -7.561 22.358 1.00 13.30 283 THR A N 1
ATOM 2210 C CA . THR A 1 295 ? 19.420 -8.361 21.831 1.00 15.26 283 THR A CA 1
ATOM 2211 C C . THR A 1 295 ? 19.464 -9.704 22.532 1.00 15.89 283 THR A C 1
ATOM 2212 O O . THR A 1 295 ? 20.535 -10.142 22.893 1.00 15.19 283 THR A O 1
ATOM 2216 N N . PRO A 1 296 ? 18.305 -10.299 22.791 1.00 15.48 284 PRO A N 1
ATOM 2217 C CA . PRO A 1 296 ? 18.199 -11.620 23.399 1.00 13.55 284 PRO A CA 1
ATOM 2218 C C . PRO A 1 296 ? 18.425 -12.789 22.451 1.00 12.02 284 PRO A C 1
ATOM 2219 O O . PRO A 1 296 ? 18.520 -13.909 22.910 1.00 14.33 284 PRO A O 1
ATOM 2223 N N . PHE A 1 297 ? 18.512 -12.548 21.131 1.00 11.45 285 PHE A N 1
ATOM 2224 C CA . PHE A 1 297 ? 18.751 -13.638 20.196 1.00 9.26 285 PHE A CA 1
ATOM 2225 C C . PHE A 1 297 ? 19.484 -13.161 19.018 1.00 9.48 285 PHE A C 1
ATOM 2226 O O . PHE A 1 297 ? 19.422 -11.943 18.649 1.00 12.52 285 PHE A O 1
ATOM 2234 N N . ASP A 1 298 ? 20.255 -14.088 18.441 1.00 10.91 286 ASP A N 1
ATOM 2235 C CA . ASP A 1 298 ? 20.964 -13.822 17.195 1.00 12.39 286 ASP A CA 1
ATOM 2236 C C . ASP A 1 298 ? 20.046 -13.954 15.937 1.00 14.23 286 ASP A C 1
ATOM 2237 O O . ASP A 1 298 ? 18.830 -14.128 16.059 1.00 14.47 286 ASP A O 1
ATOM 2242 N N . ASP A 1 299 ? 20.610 -13.848 14.743 1.00 14.02 287 ASP A N 1
ATOM 2243 C CA . ASP A 1 299 ? 19.810 -13.900 13.517 1.00 15.10 287 ASP A CA 1
ATOM 2244 C C . ASP A 1 299 ? 19.422 -15.341 13.112 1.00 13.70 287 ASP A C 1
ATOM 2245 O O . ASP A 1 299 ? 18.722 -15.529 12.136 1.00 12.54 287 ASP A O 1
ATOM 2250 N N . GLU A 1 300 ? 19.874 -16.325 13.879 1.00 14.40 288 GLU A N 1
ATOM 2251 C CA . GLU A 1 300 ? 19.460 -17.746 13.731 1.00 12.55 288 GLU A CA 1
ATOM 2252 C C . GLU A 1 300 ? 18.454 -18.090 14.821 1.00 10.63 288 GLU A C 1
ATOM 2253 O O . GLU A 1 300 ? 17.917 -19.178 14.857 1.00 14.78 288 GLU A O 1
ATOM 2259 N N . GLY A 1 301 ? 18.109 -17.123 15.662 1.00 12.71 289 GLY A N 1
ATOM 2260 C CA . GLY A 1 301 ? 17.166 -17.327 16.755 1.00 11.71 289 GLY A CA 1
ATOM 2261 C C . GLY A 1 301 ? 17.767 -17.991 17.987 1.00 12.44 289 GLY A C 1
ATOM 2262 O O . GLY A 1 301 ? 17.041 -18.413 18.886 1.00 13.83 289 GLY A O 1
ATOM 2263 N N . VAL A 1 302 ? 19.089 -18.013 18.086 1.00 12.04 290 VAL A N 1
ATOM 2264 C CA . VAL A 1 302 ? 19.741 -18.678 19.205 1.00 12.15 290 VAL A CA 1
ATOM 2265 C C . VAL A 1 302 ? 19.853 -17.668 20.337 1.00 11.82 290 VAL A C 1
ATOM 2266 O O . VAL A 1 302 ? 20.245 -16.509 20.106 1.00 11.71 290 VAL A O 1
ATOM 2270 N N . PRO A 1 303 ? 19.516 -18.081 21.576 1.00 11.10 291 PRO A N 1
ATOM 2271 C CA . PRO A 1 303 ? 19.703 -17.108 22.654 1.00 13.17 291 PRO A CA 1
ATOM 2272 C C . PRO A 1 303 ? 21.147 -16.600 22.749 1.00 13.53 291 PRO A C 1
ATOM 2273 O O . PRO A 1 303 ? 22.125 -17.389 22.692 1.00 16.32 291 PRO A O 1
ATOM 2277 N N . THR A 1 304 ? 21.268 -15.293 22.869 1.00 14.23 292 THR A N 1
ATOM 2278 C CA . THR A 1 304 ? 22.561 -14.679 23.144 1.00 14.10 292 THR A CA 1
ATOM 2279 C C . THR A 1 304 ? 22.997 -15.063 24.574 1.00 13.11 292 THR A C 1
ATOM 2280 O O . THR A 1 304 ? 22.164 -15.289 25.468 1.00 18.42 292 THR A O 1
ATOM 2284 N N . THR A 1 305 ? 24.292 -15.202 24.752 1.00 15.15 293 THR A N 1
ATOM 2285 C CA . THR A 1 305 ? 24.907 -15.668 25.979 1.00 11.76 293 THR A CA 1
ATOM 2286 C C . THR A 1 305 ? 26.016 -14.705 26.416 1.00 9.29 293 THR A C 1
ATOM 2287 O O . THR A 1 305 ? 26.642 -14.004 25.600 1.00 12.05 293 THR A O 1
ATOM 2291 N N . GLU A 1 306 ? 26.233 -14.674 27.722 1.00 11.58 294 GLU A N 1
ATOM 2292 C CA . GLU A 1 306 ? 27.344 -13.956 28.355 1.00 10.85 294 GLU A CA 1
ATOM 2293 C C . GLU A 1 306 ? 28.503 -14.911 28.638 1.00 12.50 294 GLU A C 1
ATOM 2294 O O . GLU A 1 306 ? 28.346 -15.976 29.276 1.00 9.78 294 GLU A O 1
ATOM 2300 N N . LYS A 1 307 ? 29.687 -14.523 28.209 1.00 11.01 295 LYS A N 1
ATOM 2301 C CA . LYS A 1 307 ? 30.856 -15.375 28.450 1.00 14.12 295 LYS A CA 1
ATOM 2302 C C . LYS A 1 307 ? 32.135 -14.579 28.340 1.00 10.61 295 LYS A C 1
ATOM 2303 O O . LYS A 1 307 ? 32.161 -13.551 27.696 1.00 11.54 295 LYS A O 1
ATOM 2309 N N . PHE A 1 308 ? 33.195 -15.111 28.926 1.00 9.94 296 PHE A N 1
ATOM 2310 C CA . PHE A 1 308 ? 34.538 -14.608 28.628 1.00 12.58 296 PHE A CA 1
ATOM 2311 C C . PHE A 1 308 ? 35.060 -15.102 27.273 1.00 12.12 296 PHE A C 1
ATOM 2312 O O . PHE A 1 308 ? 35.017 -16.297 26.937 1.00 11.40 296 PHE A O 1
ATOM 2320 N N . VAL A 1 309 ? 35.559 -14.156 26.500 1.00 11.21 297 VAL A N 1
ATOM 2321 C CA . VAL A 1 309 ? 36.414 -14.486 25.384 1.00 13.77 297 VAL A CA 1
ATOM 2322 C C . VAL A 1 309 ? 37.877 -14.594 25.878 1.00 14.27 297 VAL A C 1
ATOM 2323 O O . VAL A 1 309 ? 38.548 -15.585 25.617 1.00 15.01 297 VAL A O 1
ATOM 2327 N N . LEU A 1 310 ? 38.325 -13.583 26.616 1.00 12.02 298 LEU A N 1
ATOM 2328 C CA . LEU A 1 310 ? 39.563 -13.639 27.357 1.00 15.06 298 LEU A CA 1
ATOM 2329 C C . LEU A 1 310 ? 39.245 -13.537 28.813 1.00 12.33 298 LEU A C 1
ATOM 2330 O O . LEU A 1 310 ? 38.517 -12.643 29.250 1.00 12.94 298 LEU A O 1
ATOM 2335 N N . GLU A 1 311 ? 39.741 -14.476 29.578 1.00 13.19 299 GLU A N 1
ATOM 2336 C CA . GLU A 1 311 ? 39.557 -14.445 30.989 1.00 12.06 299 GLU A CA 1
ATOM 2337 C C . GLU A 1 311 ? 40.957 -14.430 31.585 1.00 14.58 299 GLU A C 1
ATOM 2338 O O . GLU A 1 311 ? 41.693 -15.420 31.479 1.00 11.55 299 GLU A O 1
ATOM 2344 N N . ASN A 1 312 ? 41.307 -13.301 32.206 1.00 15.52 300 ASN A N 1
ATOM 2345 C CA . ASN A 1 312 ? 42.666 -13.064 32.707 1.00 15.22 300 ASN A CA 1
ATOM 2346 C C . ASN A 1 312 ? 43.696 -13.402 31.626 1.00 12.55 300 ASN A C 1
ATOM 2347 O O . ASN A 1 312 ? 44.678 -14.028 31.887 1.00 12.55 300 ASN A O 1
ATOM 2352 N N . GLY A 1 313 ? 43.414 -12.951 30.414 1.00 13.21 301 GLY A N 1
ATOM 2353 C CA . GLY A 1 313 ? 44.322 -13.012 29.312 1.00 11.25 301 GLY A CA 1
ATOM 2354 C C . GLY A 1 313 ? 44.300 -14.346 28.597 1.00 13.37 301 GLY A C 1
ATOM 2355 O O . GLY A 1 313 ? 44.930 -14.469 27.561 1.00 14.66 301 GLY A O 1
ATOM 2356 N N . VAL A 1 314 ? 43.559 -15.325 29.121 1.00 14.43 302 VAL A N 1
ATOM 2357 C CA . VAL A 1 314 ? 43.511 -16.663 28.542 1.00 12.93 302 VAL A CA 1
ATOM 2358 C C . VAL A 1 314 ? 42.350 -16.716 27.560 1.00 14.36 302 VAL A C 1
ATOM 2359 O O . VAL A 1 314 ? 41.238 -16.319 27.912 1.00 11.66 302 VAL A O 1
ATOM 2363 N N . LEU A 1 315 ? 42.618 -17.156 26.319 1.00 12.90 303 LEU A N 1
ATOM 2364 C CA . LEU A 1 315 ? 41.557 -17.343 25.352 1.00 13.15 303 LEU A CA 1
ATOM 2365 C C . LEU A 1 315 ? 40.678 -18.598 25.685 1.00 15.35 303 LEU A C 1
ATOM 2366 O O . LEU A 1 315 ? 41.140 -19.753 25.632 1.00 12.93 303 LEU A O 1
ATOM 2371 N N . LYS A 1 316 ? 39.399 -18.343 25.972 1.00 13.04 304 LYS A N 1
ATOM 2372 C CA . LYS A 1 316 ? 38.466 -19.353 26.452 1.00 12.76 304 LYS A CA 1
ATOM 2373 C C . LYS A 1 316 ? 37.621 -19.937 25.375 1.00 15.04 304 LYS A C 1
ATOM 2374 O O . LYS A 1 316 ? 37.277 -21.074 25.494 1.00 11.71 304 LYS A O 1
ATOM 2380 N N . THR A 1 317 ? 37.201 -19.158 24.378 1.00 15.08 305 THR A N 1
ATOM 2381 C CA . THR A 1 317 ? 36.293 -19.701 23.341 1.00 14.92 305 THR A CA 1
ATOM 2382 C C . THR A 1 317 ? 36.351 -18.822 22.139 1.00 14.89 305 THR A C 1
ATOM 2383 O O . THR A 1 317 ? 36.661 -17.639 22.265 1.00 12.83 305 THR A O 1
ATOM 2387 N N . PHE A 1 318 ? 36.002 -19.380 20.977 1.00 11.36 306 PHE A N 1
ATOM 2388 C CA . PHE A 1 318 ? 35.609 -18.547 19.841 1.00 13.75 306 PHE A CA 1
ATOM 2389 C C . PHE A 1 318 ? 34.093 -18.341 19.879 1.00 14.48 306 PHE A C 1
ATOM 2390 O O . PHE A 1 318 ? 33.378 -18.977 20.647 1.00 15.41 306 PHE A O 1
ATOM 2398 N N . LEU A 1 319 ? 33.640 -17.431 19.052 1.00 14.37 307 LEU A N 1
ATOM 2399 C CA . LEU A 1 319 ? 32.235 -17.196 18.820 1.00 14.38 307 LEU A CA 1
ATOM 2400 C C . LEU A 1 319 ? 31.757 -18.028 17.603 1.00 15.46 307 LEU A C 1
ATOM 2401 O O . LEU A 1 319 ? 32.475 -18.199 16.626 1.00 14.41 307 LEU A O 1
ATOM 2406 N N . HIS A 1 320 ? 30.537 -18.536 17.706 1.00 14.82 308 HIS A N 1
ATOM 2407 C CA . HIS A 1 320 ? 29.971 -19.477 16.765 1.00 14.52 308 HIS A CA 1
ATOM 2408 C C . HIS A 1 320 ? 28.612 -19.058 16.179 1.00 16.32 308 HIS A C 1
ATOM 2409 O O . HIS A 1 320 ? 27.878 -18.243 16.750 1.00 14.08 308 HIS A O 1
ATOM 2416 N N . ASN A 1 321 ? 28.330 -19.661 15.020 1.00 12.47 309 ASN A N 1
ATOM 2417 C CA . ASN A 1 321 ? 26.998 -19.790 14.482 1.00 12.90 309 ASN A CA 1
ATOM 2418 C C . ASN A 1 321 ? 26.624 -21.275 14.520 1.00 16.07 309 ASN A C 1
ATOM 2419 O O . ASN A 1 321 ? 27.395 -22.092 15.025 1.00 17.44 309 ASN A O 1
ATOM 2424 N N . LEU A 1 322 ? 25.436 -21.633 14.046 1.00 15.14 310 LEU A N 1
ATOM 2425 C CA . LEU A 1 322 ? 24.993 -23.019 14.129 1.00 15.40 310 LEU A CA 1
ATOM 2426 C C . LEU A 1 322 ? 25.943 -23.944 13.350 1.00 16.34 310 LEU A C 1
ATOM 2427 O O . LEU A 1 322 ? 26.277 -25.027 13.834 1.00 14.24 310 LEU A O 1
ATOM 2432 N N . LYS A 1 323 ? 26.396 -23.494 12.179 1.00 15.90 311 LYS A N 1
ATOM 2433 C CA . LYS A 1 323 ? 27.260 -24.303 11.313 1.00 16.66 311 LYS A CA 1
ATOM 2434 C C . LYS A 1 323 ? 28.588 -24.604 11.989 1.00 16.55 311 LYS A C 1
ATOM 2435 O O . LYS A 1 323 ? 29.049 -25.749 11.983 1.00 16.85 311 LYS A O 1
ATOM 2439 N N . THR A 1 324 ? 29.210 -23.603 12.614 1.00 15.30 312 THR A N 1
ATOM 2440 C CA . THR A 1 324 ? 30.542 -23.823 13.185 1.00 16.76 312 THR A CA 1
ATOM 2441 C C . THR A 1 324 ? 30.416 -24.603 14.482 1.00 18.69 312 THR A C 1
ATOM 2442 O O . THR A 1 324 ? 31.237 -25.500 14.764 1.00 22.02 312 THR A O 1
ATOM 2446 N N . ALA A 1 325 ? 29.377 -24.325 15.270 1.00 19.60 313 ALA A N 1
ATOM 2447 C CA . ALA A 1 325 ? 29.153 -25.147 16.468 1.00 19.80 313 ALA A CA 1
ATOM 2448 C C . ALA A 1 325 ? 28.948 -26.629 16.116 1.00 23.08 313 ALA A C 1
ATOM 2449 O O . ALA A 1 325 ? 29.525 -27.525 16.753 1.00 25.20 313 ALA A O 1
ATOM 2451 N N . ARG A 1 326 ? 28.129 -26.898 15.103 1.00 23.46 314 ARG A N 1
ATOM 2452 C CA . ARG A 1 326 ? 27.853 -28.266 14.721 1.00 25.90 314 ARG A CA 1
ATOM 2453 C C . ARG A 1 326 ? 29.163 -28.883 14.233 1.00 27.49 314 ARG A C 1
ATOM 2454 O O . ARG A 1 326 ? 29.514 -29.948 14.695 1.00 28.64 314 ARG A O 1
ATOM 2457 N N . LYS A 1 327 ? 29.891 -28.185 13.347 1.00 28.51 315 LYS A N 1
ATOM 2458 C CA . LYS A 1 327 ? 31.192 -28.649 12.846 1.00 28.35 315 LYS A CA 1
ATOM 2459 C C . LYS A 1 327 ? 32.202 -28.917 13.941 1.00 29.88 315 LYS A C 1
ATOM 2460 O O . LYS A 1 327 ? 32.872 -29.951 13.902 1.00 31.30 315 LYS A O 1
ATOM 2462 N N . GLU A 1 328 ? 32.319 -28.005 14.912 1.00 31.04 316 GLU A N 1
ATOM 2463 C CA . GLU A 1 328 ? 33.330 -28.119 15.991 1.00 33.93 316 GLU A CA 1
ATOM 2464 C C . GLU A 1 328 ? 32.858 -28.850 17.244 1.00 32.52 316 GLU A C 1
ATOM 2465 O O . GLU A 1 328 ? 33.583 -28.887 18.234 1.00 33.53 316 GLU A O 1
ATOM 2471 N N . GLY A 1 329 ? 31.674 -29.462 17.175 1.00 32.86 317 GLY A N 1
ATOM 2472 C CA . GLY A 1 329 ? 31.046 -30.164 18.307 1.00 32.03 317 GLY A CA 1
ATOM 2473 C C . GLY A 1 329 ? 30.851 -29.390 19.610 1.00 31.51 317 GLY A C 1
ATOM 2474 O O . GLY A 1 329 ? 30.969 -29.943 20.693 1.00 29.27 317 GLY A O 1
ATOM 2475 N N . VAL A 1 330 ? 30.514 -28.113 19.517 1.00 30.05 318 VAL A N 1
ATOM 2476 C CA . VAL A 1 330 ? 30.238 -27.322 20.694 1.00 28.14 318 VAL A CA 1
ATOM 2477 C C . VAL A 1 330 ? 28.812 -26.782 20.708 1.00 28.04 318 VAL A C 1
ATOM 2478 O O . VAL A 1 330 ? 28.050 -26.906 19.732 1.00 24.83 318 VAL A O 1
ATOM 2482 N N . GLU A 1 331 ? 28.428 -26.212 21.836 1.00 28.66 319 GLU A N 1
ATOM 2483 C CA . GLU A 1 331 ? 27.101 -25.610 21.935 1.00 28.93 319 GLU A CA 1
ATOM 2484 C C . GLU A 1 331 ? 27.148 -24.311 21.150 1.00 24.29 319 GLU A C 1
ATOM 2485 O O . GLU A 1 331 ? 28.166 -23.613 21.162 1.00 20.90 319 GLU A O 1
ATOM 2488 N N . PRO A 1 332 ? 26.054 -23.986 20.4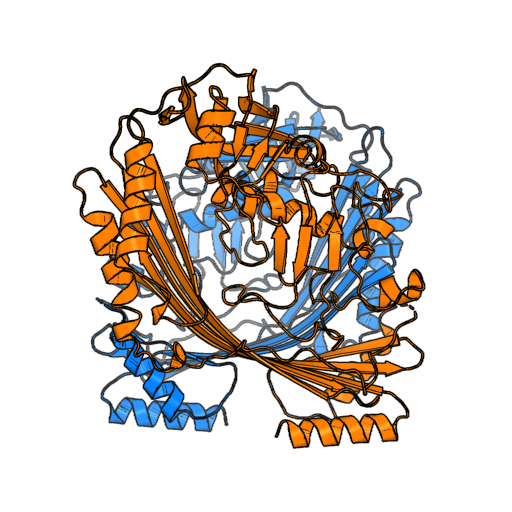66 1.00 24.68 320 PRO A N 1
ATOM 2489 C CA . PRO A 1 332 ? 25.951 -22.670 19.860 1.00 22.92 320 PRO A CA 1
ATOM 2490 C C . PRO A 1 332 ? 26.105 -21.606 20.953 1.00 20.23 320 PRO A C 1
ATOM 2491 O O . PRO A 1 332 ? 25.639 -21.823 22.078 1.00 18.41 320 PRO A O 1
ATOM 2495 N N . THR A 1 333 ? 26.762 -20.489 20.619 1.00 19.01 321 THR A N 1
ATOM 2496 C CA . THR A 1 333 ? 27.025 -19.433 21.563 1.00 16.27 321 THR A CA 1
ATOM 2497 C C . THR A 1 333 ? 26.069 -18.234 21.391 1.00 16.03 321 THR A C 1
ATOM 2498 O O . THR A 1 333 ? 26.112 -17.330 22.211 1.00 14.76 321 THR A O 1
ATOM 2502 N N . GLY A 1 334 ? 25.258 -18.210 20.326 1.00 11.55 322 GLY A N 1
ATOM 2503 C CA . GLY A 1 334 ? 24.354 -17.081 20.081 1.00 13.78 322 GLY A CA 1
ATOM 2504 C C . GLY A 1 334 ? 25.034 -15.870 19.416 1.00 13.59 322 GLY A C 1
ATOM 2505 O O . GLY A 1 334 ? 24.731 -14.728 19.740 1.00 14.28 322 GLY A O 1
ATOM 2506 N N . ASN A 1 335 ? 25.926 -16.144 18.466 1.00 12.55 323 ASN A N 1
ATOM 2507 C CA . ASN A 1 335 ? 26.668 -15.097 17.746 1.00 12.94 323 ASN A CA 1
ATOM 2508 C C . ASN A 1 335 ? 26.489 -15.123 16.218 1.00 12.98 323 ASN A C 1
ATOM 2509 O O . ASN A 1 335 ? 27.242 -14.461 15.486 1.00 11.82 323 ASN A O 1
ATOM 2514 N N . GLY A 1 336 ? 25.454 -15.845 15.743 1.00 12.37 324 GLY A N 1
ATOM 2515 C CA . GLY A 1 336 ? 25.246 -16.034 14.318 1.00 11.48 324 GLY A CA 1
ATOM 2516 C C . GLY A 1 336 ? 24.405 -14.882 13.815 1.00 15.61 324 GLY A C 1
ATOM 2517 O O . GLY A 1 336 ? 23.174 -14.899 13.930 1.00 14.59 324 GLY A O 1
ATOM 2518 N N . PHE A 1 337 ? 25.084 -13.852 13.319 1.00 18.53 325 PHE A N 1
ATOM 2519 C CA . PHE A 1 337 ? 24.419 -12.665 12.781 1.00 19.85 325 PHE A CA 1
ATOM 2520 C C . PHE A 1 337 ? 24.653 -12.574 11.272 1.00 21.38 325 PHE A C 1
ATOM 2521 O O . PHE A 1 337 ? 25.594 -13.173 10.731 1.00 20.63 325 PHE A O 1
ATOM 2529 N N . VAL A 1 338 ? 23.747 -11.889 10.587 1.00 22.72 326 VAL A N 1
ATOM 2530 C CA . VAL A 1 338 ? 23.883 -11.690 9.159 1.00 27.55 326 VAL A CA 1
ATOM 2531 C C . VAL A 1 338 ? 25.173 -10.905 8.904 1.00 27.39 326 VAL A C 1
ATOM 2532 O O . VAL A 1 338 ? 25.452 -9.894 9.538 1.00 27.53 326 VAL A O 1
ATOM 2536 N N . GLY A 1 339 ? 26.009 -11.393 8.033 1.00 27.35 327 GLY A N 1
ATOM 2537 C CA . GLY A 1 339 ? 27.234 -10.638 7.754 1.00 30.37 327 GLY A CA 1
ATOM 2538 C C . GLY A 1 339 ? 28.456 -11.214 8.422 1.00 27.67 327 GLY A C 1
ATOM 2539 O O . GLY A 1 339 ? 29.585 -10.926 8.031 1.00 30.18 327 GLY A O 1
ATOM 2540 N N . GLY A 1 340 ? 28.245 -12.065 9.411 1.00 25.38 328 GLY A N 1
ATOM 2541 C CA . GLY A 1 340 ? 29.361 -12.615 10.115 1.00 20.80 328 GLY A CA 1
ATOM 2542 C C . GLY A 1 340 ? 29.050 -12.881 11.560 1.00 20.81 328 GLY A C 1
ATOM 2543 O O . GLY A 1 340 ? 28.191 -12.211 12.182 1.00 22.04 328 GLY A O 1
ATOM 2544 N N . ILE A 1 341 ? 29.766 -13.869 12.084 1.00 16.71 329 ILE A N 1
ATOM 2545 C CA . ILE A 1 341 ? 29.777 -14.123 13.513 1.00 16.45 329 ILE A CA 1
ATOM 2546 C C . ILE A 1 341 ? 30.322 -12.879 14.223 1.00 17.02 329 ILE A C 1
ATOM 2547 O O . ILE A 1 341 ? 31.400 -12.377 13.894 1.00 14.18 329 ILE A O 1
ATOM 2552 N N . ARG A 1 342 ? 29.571 -12.364 15.182 1.00 15.70 330 ARG A N 1
ATOM 2553 C CA . ARG A 1 342 ? 30.069 -11.269 15.982 1.00 20.65 330 ARG A CA 1
ATOM 2554 C C . ARG A 1 342 ? 29.550 -11.282 17.420 1.00 16.05 330 ARG A C 1
ATOM 2555 O O . ARG A 1 342 ? 28.540 -11.877 17.712 1.00 13.01 330 ARG A O 1
ATOM 2563 N N . PRO A 1 343 ? 30.280 -10.606 18.313 1.00 15.11 331 PRO A N 1
ATOM 2564 C CA . PRO A 1 343 ? 29.816 -10.368 19.664 1.00 18.07 331 PRO A CA 1
ATOM 2565 C C . PRO A 1 343 ? 28.638 -9.417 19.646 1.00 14.32 331 PRO A C 1
ATOM 2566 O O . PRO A 1 343 ? 28.410 -8.730 18.645 1.00 13.13 331 PRO A O 1
ATOM 2570 N N . VAL A 1 344 ? 27.904 -9.373 20.743 1.00 14.08 332 VAL A N 1
ATOM 2571 C CA . VAL A 1 344 ? 26.790 -8.441 20.854 1.00 16.16 332 VAL A CA 1
ATOM 2572 C C . VAL A 1 344 ? 27.396 -7.134 21.407 1.00 14.52 332 VAL A C 1
ATOM 2573 O O . VAL A 1 344 ? 27.445 -6.140 20.715 1.00 18.55 332 VAL A O 1
ATOM 2577 N N . ASN A 1 345 ? 27.837 -7.162 22.655 1.00 13.84 333 ASN A N 1
ATOM 2578 C CA . ASN A 1 345 ? 28.639 -6.081 23.216 1.00 12.48 333 ASN A CA 1
ATOM 2579 C C . ASN A 1 345 ? 29.980 -6.671 23.599 1.00 13.66 333 ASN A C 1
ATOM 2580 O O . ASN A 1 345 ? 30.044 -7.556 24.439 1.00 12.67 333 ASN A O 1
ATOM 2585 N N . LEU A 1 346 ? 31.040 -6.219 22.964 1.00 11.93 334 LEU A N 1
ATOM 2586 C CA . LEU A 1 346 ? 32.353 -6.748 23.297 1.00 12.55 334 LEU A CA 1
ATOM 2587 C C . LEU A 1 346 ? 32.997 -5.795 24.302 1.00 13.18 334 LEU A C 1
ATOM 2588 O O . LEU A 1 346 ? 33.415 -4.722 23.913 1.00 12.67 334 LEU A O 1
ATOM 2593 N N . MET A 1 347 ? 33.156 -6.261 25.549 1.00 11.78 335 MET A N 1
ATOM 2594 C CA . MET A 1 347 ? 33.567 -5.433 26.660 1.00 11.10 335 MET A CA 1
ATOM 2595 C C . MET A 1 347 ? 34.905 -5.832 27.254 1.00 10.00 335 MET A C 1
ATOM 2596 O O . MET A 1 347 ? 35.063 -6.939 27.743 1.00 11.25 335 MET A O 1
ATOM 2601 N N . LEU A 1 348 ? 35.812 -4.873 27.323 1.00 9.24 336 LEU A N 1
ATOM 2602 C CA . LEU A 1 348 ? 37.016 -5.018 28.143 1.00 12.85 336 LEU A CA 1
ATOM 2603 C C . LEU A 1 348 ? 36.660 -4.631 29.563 1.00 14.07 336 LEU A C 1
ATOM 2604 O O . LEU A 1 348 ? 36.159 -3.532 29.811 1.00 15.68 336 LEU A O 1
ATOM 2609 N N . MET A 1 349 ? 36.913 -5.548 30.493 1.00 11.01 337 MET A N 1
ATOM 2610 C CA . MET A 1 349 ? 36.474 -5.404 31.827 1.00 12.48 337 MET A CA 1
ATOM 2611 C C . MET A 1 349 ? 37.360 -4.389 32.551 1.00 13.77 337 MET A C 1
ATOM 2612 O O . MET A 1 349 ? 38.579 -4.492 32.469 1.00 13.62 337 MET A O 1
ATOM 2617 N N . PRO A 1 350 ? 36.756 -3.424 33.286 1.00 11.08 338 PRO A N 1
ATOM 2618 C CA . PRO A 1 350 ? 37.556 -2.405 33.962 1.00 14.25 338 PRO A CA 1
ATOM 2619 C C . PRO A 1 350 ? 38.302 -2.932 35.164 1.00 15.37 338 PRO A C 1
ATOM 2620 O O . PRO A 1 350 ? 37.864 -3.914 35.777 1.00 15.96 338 PRO A O 1
ATOM 2624 N N . GLY A 1 351 ? 39.401 -2.265 35.496 1.00 14.13 339 GLY A N 1
ATOM 2625 C CA . GLY A 1 351 ? 40.045 -2.423 36.769 1.00 17.12 339 GLY A CA 1
ATOM 2626 C C . GLY A 1 351 ? 39.640 -1.263 37.649 1.00 18.92 339 GLY A C 1
ATOM 2627 O O . GLY A 1 351 ? 38.563 -0.725 37.484 1.00 16.42 339 GLY A O 1
ATOM 2628 N N . GLU A 1 352 ? 40.536 -0.843 38.537 1.00 19.45 340 GLU A N 1
ATOM 2629 C CA . GLU A 1 352 ? 40.161 0.063 39.633 1.00 24.04 340 GLU A CA 1
ATOM 2630 C C . GLU A 1 352 ? 40.721 1.474 39.517 1.00 23.53 340 GLU A C 1
ATOM 2631 O O . GLU A 1 352 ? 40.359 2.345 40.308 1.00 25.91 340 GLU A O 1
ATOM 2637 N N . LYS A 1 353 ? 41.596 1.728 38.552 1.00 20.83 341 LYS A N 1
ATOM 2638 C CA . LYS A 1 353 ? 42.241 3.042 38.482 1.00 19.11 341 LYS A CA 1
ATOM 2639 C C . LYS A 1 353 ? 41.445 4.030 37.618 1.00 18.40 341 LYS A C 1
ATOM 2640 O O . LYS A 1 353 ? 40.956 3.702 36.547 1.00 16.66 341 LYS A O 1
ATOM 2646 N N . SER A 1 354 ? 41.340 5.275 38.063 1.00 16.51 342 SER A N 1
ATOM 2647 C CA . SER A 1 354 ? 40.767 6.301 37.218 1.00 13.86 342 SER A CA 1
ATOM 2648 C C . SER A 1 354 ? 41.785 6.667 36.141 1.00 14.93 342 SER A C 1
ATOM 2649 O O . SER A 1 354 ? 42.955 6.269 36.208 1.00 12.66 342 SER A O 1
ATOM 2652 N N . PHE A 1 355 ? 41.341 7.451 35.158 1.00 16.16 343 PHE A N 1
ATOM 2653 C CA . PHE A 1 355 ? 42.258 7.984 34.162 1.00 15.43 343 PHE A CA 1
ATOM 2654 C C . PHE A 1 355 ? 43.429 8.755 34.794 1.00 13.69 343 PHE A C 1
ATOM 2655 O O . PHE A 1 355 ? 44.613 8.588 34.433 1.00 11.76 343 PHE A O 1
ATOM 2663 N N . GLU A 1 356 ? 43.087 9.638 35.700 1.00 16.18 344 GLU A N 1
ATOM 2664 C CA . GLU A 1 356 ? 44.092 10.439 36.399 1.00 17.50 344 GLU A CA 1
ATOM 2665 C C . GLU A 1 356 ? 45.112 9.568 37.137 1.00 15.37 344 GLU A C 1
ATOM 2666 O O . GLU A 1 356 ? 46.295 9.908 37.175 1.00 11.99 344 GLU A O 1
ATOM 2672 N N . GLU A 1 357 ? 44.650 8.460 37.733 1.00 15.44 345 GLU A N 1
ATOM 2673 C CA . GLU A 1 357 ? 45.532 7.500 38.385 1.00 18.87 345 GLU A CA 1
ATOM 2674 C C . GLU A 1 357 ? 46.439 6.777 37.388 1.00 16.36 345 GLU A C 1
ATOM 2675 O O . GLU A 1 357 ? 47.633 6.613 37.621 1.00 12.66 345 GLU A O 1
ATOM 2681 N N . LEU A 1 358 ? 45.876 6.393 36.255 1.00 13.84 346 LEU A N 1
ATOM 2682 C CA . LEU A 1 358 ? 46.660 5.838 35.151 1.00 14.09 346 LEU A CA 1
ATOM 2683 C C . LEU A 1 358 ? 47.741 6.791 34.619 1.00 9.91 346 LEU A C 1
ATOM 2684 O O . LEU A 1 358 ? 48.851 6.360 34.296 1.00 10.32 346 LEU A O 1
ATOM 2689 N N . LEU A 1 359 ? 47.409 8.065 34.492 1.00 13.33 347 LEU A N 1
ATOM 2690 C CA . LEU A 1 359 ? 48.407 9.095 34.131 1.00 16.86 347 LEU A CA 1
ATOM 2691 C C . LEU A 1 359 ? 49.578 9.088 35.103 1.00 17.04 347 LEU A C 1
ATOM 2692 O O . LEU A 1 359 ? 50.765 9.063 34.713 1.00 15.98 347 LEU A O 1
ATOM 2697 N N . LYS A 1 360 ? 49.209 9.128 36.380 1.00 15.58 348 LYS A N 1
ATOM 2698 C CA . LYS A 1 360 ? 50.157 9.152 37.463 1.00 13.64 348 LYS A CA 1
ATOM 2699 C C . LYS A 1 360 ? 51.012 7.897 37.418 1.00 14.54 348 LYS A C 1
ATOM 2700 O O . LYS A 1 360 ? 52.255 7.980 37.499 1.00 14.54 348 LYS A O 1
ATOM 2706 N N . GLU A 1 361 ? 50.386 6.729 37.282 1.00 13.67 349 GLU A N 1
ATOM 2707 C CA . GLU A 1 361 ? 51.168 5.473 37.215 1.00 15.20 349 GLU A CA 1
ATOM 2708 C C . GLU A 1 361 ? 52.103 5.425 36.009 1.00 13.85 349 GLU A C 1
ATOM 2709 O O . GLU A 1 361 ? 53.231 4.970 36.128 1.00 12.89 349 GLU A O 1
ATOM 2715 N N . MET A 1 362 ? 51.620 5.843 34.831 1.00 12.48 350 MET A N 1
ATOM 2716 C CA . MET A 1 362 ? 52.471 5.887 33.655 1.00 11.69 350 MET A CA 1
ATOM 2717 C C . MET A 1 362 ? 53.643 6.852 33.841 1.00 11.46 350 MET A C 1
ATOM 2718 O O . MET A 1 362 ? 54.769 6.545 33.444 1.00 11.75 350 MET A O 1
ATOM 2723 N N . ASP A 1 363 ? 53.330 8.028 34.386 1.00 10.45 351 ASP A N 1
ATOM 2724 C CA . ASP A 1 363 ? 54.259 9.090 34.735 1.00 11.31 351 ASP A CA 1
ATOM 2725 C C . ASP A 1 363 ? 54.913 9.812 33.549 1.00 11.40 351 ASP A C 1
ATOM 2726 O O . ASP A 1 363 ? 55.078 11.037 33.570 1.00 14.33 351 ASP A O 1
ATOM 2731 N N . ARG A 1 364 ? 55.370 9.065 32.559 1.00 11.36 352 ARG A N 1
ATOM 2732 C CA . ARG A 1 364 ? 55.981 9.672 31.387 1.00 10.95 352 ARG A CA 1
ATOM 2733 C C . ARG A 1 364 ? 55.711 8.849 30.121 1.00 9.79 352 ARG A C 1
ATOM 2734 O O . ARG A 1 364 ? 56.011 7.676 30.055 1.00 5.95 352 ARG A O 1
ATOM 2742 N N . GLY A 1 365 ? 55.132 9.463 29.107 1.00 9.02 353 GLY A N 1
ATOM 2743 C CA . GLY A 1 365 ? 54.676 8.681 27.978 1.00 11.27 353 GLY A CA 1
ATOM 2744 C C . GLY A 1 365 ? 53.643 9.396 27.137 1.00 12.01 353 GLY A C 1
ATOM 2745 O O . GLY A 1 365 ? 53.460 10.608 27.262 1.00 11.25 353 GLY A O 1
ATOM 2746 N N . VAL A 1 366 ? 52.983 8.624 26.277 1.00 11.06 354 VAL A N 1
ATOM 2747 C CA . VAL A 1 366 ? 52.004 9.155 25.347 1.00 10.73 354 VAL A CA 1
ATOM 2748 C C . VAL A 1 366 ? 50.597 8.772 25.786 1.00 9.95 354 VAL A C 1
ATOM 2749 O O . VAL A 1 366 ? 50.361 7.649 26.214 1.00 11.73 354 VAL A O 1
ATOM 2753 N N . VAL A 1 367 ? 49.679 9.722 25.674 1.00 9.08 355 VAL A N 1
ATOM 2754 C CA . VAL A 1 367 ? 48.254 9.445 25.781 1.00 10.16 355 VAL A CA 1
ATOM 2755 C C . VAL A 1 367 ? 47.682 9.478 24.347 1.00 10.20 355 VAL A C 1
ATOM 2756 O O . VAL A 1 367 ? 47.879 10.432 23.630 1.00 7.25 355 VAL A O 1
ATOM 2760 N N . ILE A 1 368 ? 47.014 8.414 23.937 1.00 9.23 356 ILE A N 1
ATOM 2761 C CA . ILE A 1 368 ? 46.341 8.405 22.652 1.00 9.72 356 ILE A CA 1
ATOM 2762 C C . ILE A 1 368 ? 44.847 8.420 22.903 1.00 12.30 356 ILE A C 1
ATOM 2763 O O . ILE A 1 368 ? 44.302 7.525 23.560 1.00 12.27 356 ILE A O 1
ATOM 2768 N N . THR A 1 369 ? 44.206 9.463 22.371 1.00 13.02 357 THR A N 1
ATOM 2769 C CA . THR A 1 369 ? 42.777 9.722 22.593 1.00 15.19 357 THR A CA 1
ATOM 2770 C C . THR A 1 369 ? 41.889 9.326 21.421 1.00 14.61 357 THR A C 1
ATOM 2771 O O . THR A 1 369 ? 40.726 9.057 21.625 1.00 15.56 357 THR A O 1
ATOM 2775 N N . GLU A 1 370 ? 42.436 9.323 20.215 1.00 15.27 358 GLU A N 1
ATOM 2776 C CA . GLU A 1 370 ? 41.690 8.912 19.022 1.00 17.68 358 GLU A CA 1
ATOM 2777 C C . GLU A 1 370 ? 42.634 8.252 18.029 1.00 17.16 358 GLU A C 1
ATOM 2778 O O . GLU A 1 370 ? 43.820 8.618 17.940 1.00 18.71 358 GLU A O 1
ATOM 2784 N N . VAL A 1 371 ? 42.107 7.259 17.311 1.00 18.11 359 VAL A N 1
ATOM 2785 C CA . VAL A 1 371 ? 42.793 6.663 16.140 1.00 17.53 359 VAL A CA 1
ATOM 2786 C C . VAL A 1 371 ? 41.944 6.815 14.849 1.00 18.84 359 VAL A C 1
ATOM 2787 O O . VAL A 1 371 ? 40.737 6.883 14.895 1.00 21.74 359 VAL A O 1
ATOM 2791 N N . GLU A 1 372 ? 42.594 6.863 13.703 1.00 21.54 360 GLU A N 1
ATOM 2792 C CA . GLU A 1 372 ? 41.916 7.091 12.433 1.00 25.96 360 GLU A CA 1
ATOM 2793 C C . GLU A 1 372 ? 42.492 6.146 11.400 1.00 26.17 360 GLU A C 1
ATOM 2794 O O . GLU A 1 372 ? 43.693 5.797 11.456 1.00 25.96 360 GLU A O 1
ATOM 2800 N N . GLY A 1 373 ? 41.633 5.745 10.458 1.00 25.87 361 GLY A N 1
ATOM 2801 C CA . GLY A 1 373 ? 42.053 4.966 9.298 1.00 25.64 361 GLY A CA 1
ATOM 2802 C C . GLY A 1 373 ? 42.067 3.475 9.538 1.00 24.49 361 GLY A C 1
ATOM 2803 O O . GLY A 1 373 ? 42.933 2.780 9.023 1.00 26.34 361 GLY A O 1
ATOM 2804 N N . MET A 1 374 ? 41.113 2.986 10.316 1.00 24.56 362 MET A N 1
ATOM 2805 C CA . MET A 1 374 ? 41.026 1.564 10.634 1.00 25.55 362 MET A CA 1
ATOM 2806 C C . MET A 1 374 ? 40.818 0.721 9.368 1.00 26.77 362 MET A C 1
ATOM 2807 O O . MET A 1 374 ? 41.447 -0.333 9.192 1.00 25.10 362 MET A O 1
ATOM 2812 N N . HIS A 1 375 ? 39.967 1.199 8.464 1.00 28.65 363 HIS A N 1
ATOM 2813 C CA . HIS A 1 375 ? 39.656 0.426 7.263 1.00 28.93 363 HIS A CA 1
ATOM 2814 C C . HIS A 1 375 ? 40.912 0.080 6.484 1.00 25.61 363 HIS A C 1
ATOM 2815 O O . HIS A 1 375 ? 41.152 -1.083 6.188 1.00 25.10 363 HIS A O 1
ATOM 2822 N N . ALA A 1 376 ? 41.740 1.079 6.190 1.00 25.65 364 ALA A N 1
ATOM 2823 C CA . ALA A 1 376 ? 42.975 0.837 5.454 1.00 23.92 364 ALA A CA 1
ATOM 2824 C C . ALA A 1 376 ? 44.078 0.314 6.350 1.00 22.71 364 ALA A C 1
ATOM 2825 O O . ALA A 1 376 ? 44.943 -0.405 5.877 1.00 25.04 364 ALA A O 1
ATOM 2827 N N . GLY A 1 377 ? 44.047 0.688 7.629 1.00 20.01 365 GLY A N 1
ATOM 2828 C CA . GLY A 1 377 ? 45.196 0.583 8.533 1.00 21.03 365 GLY A CA 1
ATOM 2829 C C . GLY A 1 377 ? 45.240 -0.588 9.491 1.00 19.25 365 GLY A C 1
ATOM 2830 O O . GLY A 1 377 ? 46.281 -0.816 10.108 1.00 17.78 365 GLY A O 1
ATOM 2831 N N . ALA A 1 378 ? 44.142 -1.342 9.594 1.00 17.67 366 ALA A N 1
ATOM 2832 C CA . ALA A 1 378 ? 44.032 -2.436 10.571 1.00 17.86 366 ALA A CA 1
ATOM 2833 C C . ALA A 1 378 ? 43.843 -3.799 9.900 1.00 18.52 366 ALA A C 1
ATOM 2834 O O . ALA A 1 378 ? 42.867 -3.973 9.227 1.00 22.92 366 ALA A O 1
ATOM 2836 N N . ASN A 1 379 ? 44.780 -4.738 10.054 1.00 15.92 367 ASN A N 1
ATOM 2837 C CA . ASN A 1 379 ? 44.680 -6.056 9.447 1.00 14.92 367 ASN A CA 1
ATOM 2838 C C . ASN A 1 379 ? 44.347 -7.137 10.467 1.00 16.98 367 ASN A C 1
ATOM 2839 O O . ASN A 1 379 ? 45.217 -7.588 11.217 1.00 15.65 367 ASN A O 1
ATOM 2844 N N . SER A 1 380 ? 43.086 -7.574 10.458 1.00 17.21 368 SER A N 1
ATOM 2845 C CA . SER A 1 380 ? 42.604 -8.580 11.386 1.00 18.78 368 SER A CA 1
ATOM 2846 C C . SER A 1 380 ? 43.102 -9.989 11.055 1.00 18.51 368 SER A C 1
ATOM 2847 O O . SER A 1 380 ? 43.018 -10.903 11.895 1.00 16.71 368 SER A O 1
ATOM 2850 N N . ILE A 1 381 ? 43.658 -10.183 9.862 1.00 17.10 369 ILE A N 1
ATOM 2851 C CA . ILE A 1 381 ? 44.217 -11.499 9.560 1.00 15.52 369 ILE A CA 1
ATOM 2852 C C . ILE A 1 381 ? 45.567 -11.635 10.231 1.00 15.10 369 ILE A C 1
ATOM 2853 O O . ILE A 1 381 ? 45.871 -12.661 10.800 1.00 18.67 369 ILE A O 1
ATOM 2858 N N . SER A 1 382 ? 46.396 -10.609 10.143 1.00 15.76 370 SER A N 1
ATOM 2859 C CA . SER A 1 382 ? 47.742 -10.661 10.742 1.00 17.73 370 SER A CA 1
ATOM 2860 C C . SER A 1 382 ? 47.748 -10.135 12.171 1.00 15.88 370 SER A C 1
ATOM 2861 O O . SER A 1 382 ? 48.622 -10.479 12.954 1.00 19.20 370 SER A O 1
ATOM 2864 N N . GLY A 1 383 ? 46.808 -9.246 12.461 1.00 16.69 371 GLY A N 1
ATOM 2865 C CA . GLY A 1 383 ? 46.801 -8.468 13.705 1.00 15.61 371 GLY A CA 1
ATOM 2866 C C . GLY A 1 383 ? 47.499 -7.122 13.585 1.00 15.33 371 GLY A C 1
ATOM 2867 O O . GLY A 1 383 ? 47.396 -6.263 14.491 1.00 14.35 371 GLY A O 1
ATOM 2868 N N . GLU A 1 384 ? 48.193 -6.911 12.467 1.00 13.95 372 GLU A N 1
ATOM 2869 C CA . GLU A 1 384 ? 49.000 -5.717 12.295 1.00 14.30 372 GLU A CA 1
ATOM 2870 C C . GLU A 1 384 ? 48.131 -4.507 12.046 1.00 14.97 372 GLU A C 1
ATOM 2871 O O . GLU A 1 384 ? 47.100 -4.591 11.362 1.00 13.51 372 GLU A O 1
ATOM 2877 N N . PHE A 1 385 ? 48.548 -3.387 12.650 1.00 14.30 373 PHE A N 1
ATOM 2878 C CA . PHE A 1 385 ? 47.916 -2.103 12.450 1.00 13.28 373 PHE A CA 1
ATOM 2879 C C . PHE A 1 385 ? 48.998 -1.055 12.316 1.00 13.07 373 PHE A C 1
ATOM 2880 O O . PHE A 1 385 ? 50.107 -1.234 12.824 1.00 12.86 373 PHE A O 1
ATOM 2888 N N . SER A 1 386 ? 48.652 0.002 11.589 1.00 15.54 374 SER A N 1
ATOM 2889 C CA . SER A 1 386 ? 49.443 1.223 11.424 1.00 15.48 374 SER A CA 1
ATOM 2890 C C . SER A 1 386 ? 48.449 2.367 11.180 1.00 15.36 374 SER A C 1
ATOM 2891 O O . SER A 1 386 ? 47.770 2.427 10.153 1.00 16.37 374 SER A O 1
ATOM 2894 N N . LEU A 1 387 ? 48.336 3.257 12.143 1.00 15.29 375 LEU A N 1
ATOM 2895 C CA . LEU A 1 387 ? 47.172 4.113 12.262 1.00 13.72 375 LEU A CA 1
ATOM 2896 C C . LEU A 1 387 ? 47.607 5.504 12.641 1.00 14.06 375 LEU A C 1
ATOM 2897 O O . LEU A 1 387 ? 48.450 5.683 13.542 1.00 16.40 375 LEU A O 1
ATOM 2902 N N . PHE A 1 388 ? 47.035 6.492 11.970 1.00 15.71 376 PHE A N 1
ATOM 2903 C CA . PHE A 1 388 ? 47.160 7.864 12.405 1.00 18.10 376 PHE A CA 1
ATOM 2904 C C . PHE A 1 388 ? 46.465 8.001 13.744 1.00 16.73 376 PHE A C 1
ATOM 2905 O O . PHE A 1 388 ? 45.499 7.299 14.027 1.00 18.70 376 PHE A O 1
ATOM 2913 N N . ALA A 1 389 ? 46.973 8.899 14.580 1.00 18.20 377 ALA A N 1
ATOM 2914 C CA . ALA A 1 389 ? 46.454 9.018 15.944 1.00 19.68 377 ALA A CA 1
ATOM 2915 C C . ALA A 1 389 ? 46.556 10.445 16.470 1.00 21.53 377 ALA A C 1
ATOM 2916 O O . ALA A 1 389 ? 47.287 11.281 15.913 1.00 20.65 377 ALA A O 1
ATOM 2918 N N . LYS A 1 390 ? 45.766 10.717 17.504 1.00 21.73 378 LYS A N 1
ATOM 2919 C CA . LYS A 1 390 ? 45.804 11.987 18.252 1.00 22.23 378 LYS A CA 1
ATOM 2920 C C . LYS A 1 390 ? 46.098 11.657 19.713 1.00 17.51 378 LYS A C 1
ATOM 2921 O O . LYS A 1 390 ? 45.629 10.648 20.224 1.00 15.75 378 LYS A O 1
ATOM 2927 N N . GLY A 1 391 ? 46.830 12.531 20.382 1.00 17.31 379 GLY A N 1
ATOM 2928 C CA . GLY A 1 391 ? 47.133 12.345 21.785 1.00 16.72 379 GLY A CA 1
ATOM 2929 C C . GLY A 1 391 ? 47.969 13.483 22.371 1.00 18.98 379 GLY A C 1
ATOM 2930 O O . GLY A 1 391 ? 48.008 14.596 21.821 1.00 12.56 379 GLY A O 1
ATOM 2931 N N . TYR A 1 392 ? 48.646 13.164 23.485 1.00 16.46 380 TYR A N 1
ATOM 2932 C CA . TYR A 1 392 ? 49.313 14.128 24.347 1.00 14.78 380 TYR A CA 1
ATOM 2933 C C . TYR A 1 392 ? 50.624 13.514 24.840 1.00 12.12 380 TYR A C 1
ATOM 2934 O O . TYR A 1 392 ? 50.743 12.286 24.892 1.00 10.11 380 TYR A O 1
ATOM 2943 N N . TRP A 1 393 ? 51.557 14.376 25.239 1.00 10.98 381 TRP A N 1
ATOM 2944 C CA . TRP A 1 393 ? 52.779 14.000 25.943 1.00 12.10 381 TRP A CA 1
ATOM 2945 C C . TRP A 1 393 ? 52.528 14.216 27.448 1.00 12.83 381 TRP A C 1
ATOM 2946 O O . TRP A 1 393 ? 51.935 15.224 27.853 1.00 13.20 381 TRP A O 1
ATOM 2957 N N . VAL A 1 394 ? 52.965 13.257 28.259 1.00 12.00 382 VAL A N 1
ATOM 2958 C CA . VAL A 1 394 ? 52.825 13.323 29.692 1.00 11.36 382 VAL A CA 1
ATOM 2959 C C . VAL A 1 394 ? 54.220 13.332 30.280 1.00 9.57 382 VAL A C 1
ATOM 2960 O O . VAL A 1 394 ? 55.059 12.547 29.893 1.00 9.89 382 VAL A O 1
ATOM 2964 N N . GLU A 1 395 ? 54.476 14.254 31.182 1.00 13.70 383 GLU A N 1
ATOM 2965 C CA . GLU A 1 395 ? 55.652 14.169 32.056 1.00 16.98 383 GLU 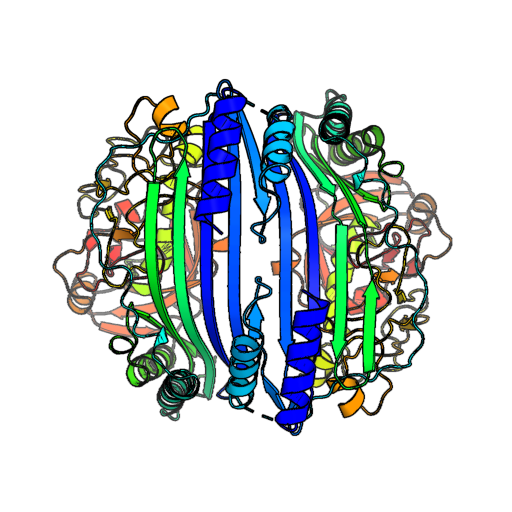A CA 1
ATOM 2966 C C . GLU A 1 395 ? 55.243 14.448 33.494 1.00 15.26 383 GLU A C 1
ATOM 2967 O O . GLU A 1 395 ? 54.374 15.272 33.770 1.00 16.06 383 GLU A O 1
ATOM 2973 N N . ASN A 1 396 ? 55.881 13.731 34.398 1.00 16.92 384 ASN A N 1
ATOM 2974 C CA . ASN A 1 396 ? 55.572 13.785 35.815 1.00 18.57 384 ASN A CA 1
ATOM 2975 C C . ASN A 1 396 ? 54.125 13.569 36.130 1.00 17.72 384 ASN A C 1
ATOM 2976 O O . ASN A 1 396 ? 53.613 14.204 37.035 1.00 19.23 384 ASN A O 1
ATOM 2981 N N . GLY A 1 397 ? 53.461 12.677 35.391 1.00 17.18 385 GLY A N 1
ATOM 2982 C CA . GLY A 1 397 ? 52.082 12.307 35.678 1.00 15.88 385 GLY A CA 1
ATOM 2983 C C . GLY A 1 397 ? 51.008 13.301 35.256 1.00 18.38 385 GLY A C 1
ATOM 2984 O O . GLY A 1 397 ? 49.820 13.161 35.630 1.00 19.00 385 GLY A O 1
ATOM 2985 N N . GLU A 1 398 ? 51.394 14.250 34.418 1.00 18.82 386 GLU A N 1
ATOM 2986 C CA . GLU A 1 398 ? 50.516 15.325 33.954 1.00 22.23 386 GLU A CA 1
ATOM 2987 C C . GLU A 1 398 ? 50.655 15.534 32.457 1.00 18.48 386 GLU A C 1
ATOM 2988 O O . GLU A 1 398 ? 51.769 15.531 31.927 1.00 18.14 386 GLU A O 1
ATOM 2994 N N . ILE A 1 399 ? 49.546 15.791 31.779 1.00 17.82 387 ILE A N 1
ATOM 2995 C CA . ILE A 1 399 ? 49.599 16.102 30.347 1.00 18.90 387 ILE A CA 1
ATOM 2996 C C . ILE A 1 399 ? 50.392 17.397 30.191 1.00 19.71 387 ILE A C 1
ATOM 2997 O O . ILE A 1 399 ? 50.119 18.390 30.868 1.00 20.18 387 ILE A O 1
ATOM 3002 N N . ALA A 1 400 ? 51.424 17.357 29.362 1.00 18.45 388 ALA A N 1
ATOM 3003 C CA . ALA A 1 400 ? 52.216 18.528 29.117 1.00 19.82 388 ALA A CA 1
ATOM 3004 C C . ALA A 1 400 ? 51.703 19.265 27.876 1.00 21.34 388 ALA A C 1
ATOM 3005 O O . ALA A 1 400 ? 51.534 20.478 27.911 1.00 22.81 388 ALA A O 1
ATOM 3007 N N . HIS A 1 401 ? 51.481 18.541 26.788 1.00 18.70 389 HIS A N 1
ATOM 3008 C CA . HIS A 1 401 ? 51.094 19.173 25.515 1.00 19.91 389 HIS A CA 1
ATOM 3009 C C . HIS A 1 401 ? 50.591 18.149 24.519 1.00 17.43 389 HIS A C 1
ATOM 3010 O O . HIS A 1 401 ? 50.960 16.988 24.596 1.00 14.56 389 HIS A O 1
ATOM 3017 N N . GLY A 1 402 ? 49.748 18.586 23.588 1.00 14.52 390 GLY A N 1
ATOM 3018 C CA . GLY A 1 402 ? 49.222 17.693 22.577 1.00 13.61 390 GLY A CA 1
ATOM 3019 C C . GLY A 1 402 ? 50.324 17.250 21.623 1.00 15.46 390 GLY A C 1
ATOM 3020 O O . GLY A 1 402 ? 51.360 17.877 21.532 1.00 15.08 390 GLY A O 1
ATOM 3021 N N . VAL A 1 403 ? 50.106 16.128 20.948 1.00 20.62 391 VAL A N 1
ATOM 3022 C CA . VAL A 1 403 ? 51.119 15.555 20.063 1.00 23.41 391 VAL A CA 1
ATOM 3023 C C . VAL A 1 403 ? 50.603 15.517 18.614 1.00 24.78 391 VAL A C 1
ATOM 3024 O O . VAL A 1 403 ? 49.639 14.835 18.326 1.00 27.78 391 VAL A O 1
ATOM 3028 N N . GLU A 1 404 ? 51.282 16.263 17.752 1.00 28.52 392 GLU A N 1
ATOM 3029 C CA . GLU A 1 404 ? 50.991 16.396 16.322 1.00 29.96 392 GLU A CA 1
ATOM 3030 C C . GLU A 1 404 ? 51.489 15.251 15.488 1.00 28.38 392 GLU A C 1
ATOM 3031 O O . GLU A 1 404 ? 52.616 14.765 15.691 1.00 26.65 392 GLU A O 1
ATOM 3037 N N . ASP A 1 405 ? 50.699 14.903 14.480 1.00 25.94 393 ASP A N 1
ATOM 3038 C CA . ASP A 1 405 ? 51.201 14.165 13.347 1.00 24.50 393 ASP A CA 1
ATOM 3039 C C . ASP A 1 405 ? 51.892 12.912 13.810 1.00 23.65 393 ASP A C 1
ATOM 3040 O O . ASP A 1 405 ? 53.079 12.710 13.557 1.00 22.78 393 ASP A O 1
ATOM 3045 N N . ILE A 1 406 ? 51.169 12.079 14.543 1.00 22.81 394 ILE A N 1
ATOM 3046 C CA . ILE A 1 406 ? 51.748 10.814 14.948 1.00 23.62 394 ILE A CA 1
ATOM 3047 C C . ILE A 1 406 ? 51.001 9.616 14.382 1.00 22.31 394 ILE A C 1
ATOM 3048 O O . ILE A 1 406 ? 49.804 9.666 14.124 1.00 19.84 394 ILE A O 1
ATOM 3053 N N . THR A 1 407 ? 51.771 8.566 14.159 1.00 22.78 395 THR A N 1
ATOM 3054 C CA . THR A 1 407 ? 51.268 7.281 13.779 1.00 23.67 395 THR A CA 1
ATOM 3055 C C . THR A 1 407 ? 51.642 6.281 14.871 1.00 22.18 395 THR A C 1
ATOM 3056 O O . THR A 1 407 ? 52.749 6.302 15.408 1.00 21.19 395 THR A O 1
ATOM 3060 N N . ILE A 1 408 ? 50.705 5.403 15.192 1.00 20.86 396 ILE A N 1
ATOM 3061 C CA . ILE A 1 408 ? 51.020 4.273 16.016 1.00 20.75 396 ILE A CA 1
ATOM 3062 C C . ILE A 1 408 ? 50.927 3.035 15.182 1.00 20.66 396 ILE A C 1
ATOM 3063 O O . ILE A 1 408 ? 50.096 2.946 14.259 1.00 20.72 396 ILE A O 1
ATOM 3068 N N . SER A 1 409 ? 51.776 2.072 15.522 1.00 19.90 397 SER A N 1
ATOM 3069 C CA . SER A 1 409 ? 51.772 0.784 14.868 1.00 19.52 397 SER A CA 1
ATOM 3070 C C . SER A 1 409 ? 52.126 -0.336 15.841 1.00 18.96 397 SER A C 1
ATOM 3071 O O . SER A 1 409 ? 52.747 -0.118 16.867 1.00 18.92 397 SER A O 1
ATOM 3074 N N . GLY A 1 410 ? 51.689 -1.538 15.499 1.00 16.80 398 GLY A N 1
ATOM 3075 C CA . GLY A 1 410 ? 52.015 -2.714 16.246 1.00 14.67 398 GLY A CA 1
ATOM 3076 C C . GLY A 1 410 ? 51.160 -3.847 15.759 1.00 16.47 398 GLY A C 1
ATOM 3077 O O . GLY A 1 410 ? 50.620 -3.801 14.641 1.00 15.97 398 GLY A O 1
ATOM 3078 N N . ASN A 1 411 ? 51.085 -4.876 16.592 1.00 15.36 399 ASN A N 1
ATOM 3079 C CA . ASN A 1 411 ? 50.157 -5.978 16.421 1.00 15.62 399 ASN A CA 1
ATOM 3080 C C . ASN A 1 411 ? 49.198 -5.940 17.593 1.00 14.72 399 ASN A C 1
ATOM 3081 O O . ASN A 1 411 ? 49.643 -5.889 18.739 1.00 14.82 399 ASN A O 1
ATOM 3086 N N . PHE A 1 412 ? 47.904 -5.988 17.296 1.00 12.82 400 PHE A N 1
ATOM 3087 C CA . PHE A 1 412 ? 46.854 -5.971 18.294 1.00 13.13 400 PHE A CA 1
ATOM 3088 C C . PHE A 1 412 ? 47.052 -7.028 19.407 1.00 13.05 400 PHE A C 1
ATOM 3089 O O . PHE A 1 412 ? 46.793 -6.736 20.572 1.00 11.78 400 PHE A O 1
ATOM 3097 N N . LEU A 1 413 ? 47.537 -8.223 19.057 1.00 10.98 401 LEU A N 1
ATOM 3098 C CA . LEU A 1 413 ? 47.717 -9.277 20.051 1.00 14.39 401 LEU A CA 1
ATOM 3099 C C . LEU A 1 413 ? 48.836 -8.937 21.021 1.00 15.09 401 LEU A C 1
ATOM 3100 O O . LEU A 1 413 ? 48.681 -9.148 22.214 1.00 19.66 401 LEU A O 1
ATOM 3105 N N . ASP A 1 414 ? 49.922 -8.372 20.519 1.00 15.55 402 ASP A N 1
ATOM 3106 C CA . ASP A 1 414 ? 51.009 -7.889 21.370 1.00 16.34 402 ASP A CA 1
ATOM 3107 C C . ASP A 1 414 ? 50.544 -6.744 22.260 1.00 13.53 402 ASP A C 1
ATOM 3108 O O . ASP A 1 414 ? 50.929 -6.656 23.393 1.00 12.38 402 ASP A O 1
ATOM 3113 N N . LEU A 1 415 ? 49.742 -5.849 21.722 1.00 12.77 403 LEU A N 1
ATOM 3114 C CA . LEU A 1 415 ? 49.084 -4.824 22.527 1.00 12.84 403 LEU A CA 1
ATOM 3115 C C . LEU A 1 415 ? 48.361 -5.426 23.739 1.00 13.22 403 LEU A C 1
ATOM 3116 O O . LEU A 1 415 ? 48.558 -4.961 24.866 1.00 12.53 403 LEU A O 1
ATOM 3121 N N . LEU A 1 416 ? 47.539 -6.458 23.491 1.00 9.22 404 LEU A N 1
ATOM 3122 C CA . LEU A 1 416 ? 46.817 -7.156 24.534 1.00 11.02 404 LEU A CA 1
ATOM 3123 C C . LEU A 1 416 ? 47.768 -7.708 25.564 1.00 11.35 404 LEU A C 1
ATOM 3124 O O . LEU A 1 416 ? 47.450 -7.674 26.760 1.00 9.09 404 LEU A O 1
ATOM 3129 N N . ARG A 1 417 ? 48.925 -8.219 25.103 1.00 13.76 405 ARG A N 1
ATOM 3130 C CA . ARG A 1 417 ? 49.946 -8.740 26.017 1.00 13.70 405 ARG A CA 1
ATOM 3131 C C . ARG A 1 417 ? 50.534 -7.665 26.905 1.00 11.08 405 ARG A C 1
ATOM 3132 O O . ARG A 1 417 ? 50.908 -7.948 28.026 1.00 10.95 405 ARG A O 1
ATOM 3140 N N . LYS A 1 418 ? 50.652 -6.450 26.381 1.00 9.43 406 LYS A N 1
ATOM 3141 C CA . LYS A 1 418 ? 51.308 -5.338 27.065 1.00 8.50 406 LYS A CA 1
ATOM 3142 C C . LYS A 1 418 ? 50.349 -4.420 27.803 1.00 8.66 406 LYS A C 1
ATOM 3143 O O . LYS A 1 418 ? 50.747 -3.397 28.328 1.00 9.81 406 LYS A O 1
ATOM 3149 N N . ILE A 1 419 ? 49.074 -4.762 27.853 1.00 11.82 407 ILE A N 1
ATOM 3150 C CA . ILE A 1 419 ? 48.184 -3.984 28.745 1.00 13.61 407 ILE A CA 1
ATOM 3151 C C . ILE A 1 419 ? 48.509 -4.379 30.207 1.00 13.36 407 ILE A C 1
ATOM 3152 O O . ILE A 1 419 ? 48.220 -5.480 30.642 1.00 13.10 407 ILE A O 1
ATOM 3157 N N . VAL A 1 420 ? 49.149 -3.479 30.933 1.00 10.67 408 VAL A N 1
ATOM 3158 C CA . VAL A 1 420 ? 49.549 -3.781 32.296 1.00 11.42 408 VAL A CA 1
ATOM 3159 C C . VAL A 1 420 ? 48.579 -3.240 33.366 1.00 11.05 408 VAL A C 1
ATOM 3160 O O . VAL A 1 420 ? 48.570 -3.730 34.481 1.00 12.03 408 VAL A O 1
ATOM 3164 N N . LEU A 1 421 ? 47.779 -2.236 33.023 1.00 12.11 409 LEU A N 1
ATOM 3165 C CA . LEU A 1 421 ? 46.762 -1.684 33.914 1.00 11.73 409 LEU A CA 1
ATOM 3166 C C . LEU A 1 421 ? 45.561 -1.197 33.149 1.00 11.80 409 LEU A C 1
ATOM 3167 O O . LEU A 1 421 ? 45.702 -0.579 32.088 1.00 11.16 409 LEU A O 1
ATOM 3172 N N . VAL A 1 422 ? 44.381 -1.442 33.732 1.00 11.67 410 VAL A N 1
ATOM 3173 C CA . VAL A 1 422 ? 43.082 -1.167 33.121 1.00 13.06 410 VAL A CA 1
ATOM 3174 C C . VAL A 1 422 ? 42.314 -0.204 34.028 1.00 11.79 410 VAL A C 1
ATOM 3175 O O . VAL A 1 422 ? 42.228 -0.406 35.226 1.00 13.84 410 VAL A O 1
ATOM 3179 N N . GLY A 1 423 ? 41.725 0.806 33.415 1.00 9.92 411 GLY A N 1
ATOM 3180 C CA . GLY A 1 423 ? 40.968 1.852 34.120 1.00 12.51 411 GLY A CA 1
ATOM 3181 C C . GLY A 1 423 ? 39.547 1.466 34.449 1.00 10.68 411 GLY A C 1
ATOM 3182 O O . GLY A 1 423 ? 39.068 0.378 34.103 1.00 9.94 411 GLY A O 1
ATOM 3183 N N . ASN A 1 424 ? 38.842 2.412 35.051 1.00 13.89 412 ASN A N 1
ATOM 3184 C CA . ASN A 1 424 ? 37.476 2.195 35.467 1.00 15.61 412 ASN A CA 1
ATOM 3185 C C . ASN A 1 424 ? 36.560 3.193 34.732 1.00 16.28 412 ASN A C 1
ATOM 3186 O O . ASN A 1 424 ? 35.407 3.359 35.081 1.00 17.81 412 ASN A O 1
ATOM 3191 N N . ASP A 1 425 ? 37.087 3.857 33.707 1.00 17.40 413 ASP A N 1
ATOM 3192 C CA . ASP A 1 425 ? 36.361 4.875 32.948 1.00 16.65 413 ASP A CA 1
ATOM 3193 C C . ASP A 1 425 ? 35.789 4.221 31.707 1.00 16.14 413 ASP A C 1
ATOM 3194 O O . ASP A 1 425 ? 36.187 4.513 30.595 1.00 15.21 413 ASP A O 1
ATOM 3199 N N . VAL A 1 426 ? 34.811 3.354 31.935 1.00 14.89 414 VAL A N 1
ATOM 3200 C CA . VAL A 1 426 ? 34.174 2.583 30.875 1.00 15.09 414 VAL A CA 1
ATOM 3201 C C . VAL A 1 426 ? 33.276 3.468 30.009 1.00 16.74 414 VAL A C 1
ATOM 3202 O O . VAL A 1 426 ? 32.531 4.303 30.521 1.00 16.59 414 VAL A O 1
ATOM 3206 N N . LYS A 1 427 ? 33.428 3.342 28.693 1.00 12.45 415 LYS A N 1
ATOM 3207 C CA . LYS A 1 427 ? 32.620 4.044 27.731 1.00 11.79 415 LYS A CA 1
ATOM 3208 C C . LYS A 1 427 ? 32.060 3.004 26.749 1.00 13.82 415 LYS A C 1
ATOM 3209 O O . LYS A 1 427 ? 32.701 2.005 26.425 1.00 12.86 415 LYS A O 1
ATOM 3215 N N . VAL A 1 428 ? 30.859 3.272 26.257 1.00 15.08 416 VAL A N 1
ATOM 3216 C CA . VAL A 1 428 ? 30.173 2.355 25.344 1.00 14.08 416 VAL A CA 1
ATOM 3217 C C . VAL A 1 428 ? 30.192 2.902 23.903 1.00 17.46 416 VAL A C 1
ATOM 3218 O O . VAL A 1 428 ? 29.995 4.114 23.663 1.00 21.38 416 VAL A O 1
ATOM 3222 N N . SER A 1 429 ? 30.438 2.028 22.923 1.00 16.52 417 SER A N 1
ATOM 3223 C CA . SER A 1 429 ? 30.314 2.392 21.544 1.00 17.44 417 SER A CA 1
ATOM 3224 C C . SER A 1 429 ? 29.243 1.464 20.943 1.00 18.62 417 SER A C 1
ATOM 3225 O O . SER A 1 429 ? 28.415 0.914 21.670 1.00 15.89 417 SER A O 1
ATOM 3228 N N . GLN A 1 430 ? 29.308 1.241 19.641 1.00 19.20 418 GLN A N 1
ATOM 3229 C CA . GLN A 1 430 ? 28.282 0.499 18.928 1.00 20.49 418 GLN A CA 1
ATOM 3230 C C . GLN A 1 430 ? 28.279 -0.965 19.239 1.00 19.53 418 GLN A C 1
ATOM 3231 O O . GLN A 1 430 ? 27.215 -1.546 19.488 1.00 18.00 418 GLN A O 1
ATOM 3237 N N . HIS A 1 431 ? 29.463 -1.568 19.188 1.00 17.67 419 HIS A N 1
ATOM 3238 C CA . HIS A 1 431 ? 29.617 -2.989 19.427 1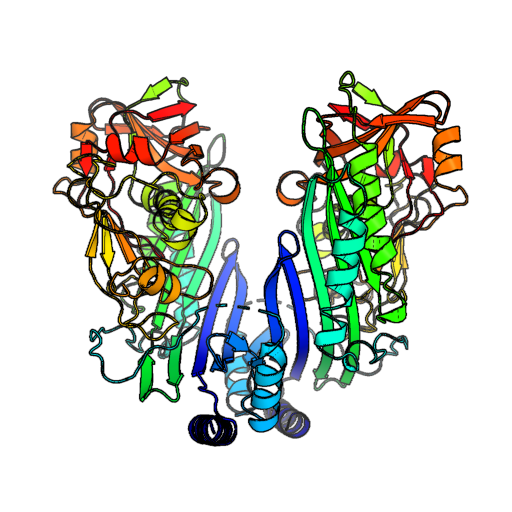.00 19.98 419 HIS A CA 1
ATOM 3239 C C . HIS A 1 431 ? 30.730 -3.302 20.440 1.00 17.64 419 HIS A C 1
ATOM 3240 O O . HIS A 1 431 ? 31.009 -4.451 20.721 1.00 17.50 419 HIS A O 1
ATOM 3247 N N . THR A 1 432 ? 31.389 -2.268 20.938 1.00 15.59 420 THR A N 1
ATOM 3248 C CA . THR A 1 432 ? 32.489 -2.394 21.879 1.00 13.22 420 THR A CA 1
ATOM 3249 C C . THR A 1 432 ? 32.226 -1.481 23.073 1.00 14.75 420 THR A C 1
ATOM 3250 O O . THR A 1 432 ? 31.493 -0.482 22.999 1.00 14.76 420 THR A O 1
ATOM 3254 N N . ILE A 1 433 ? 32.786 -1.880 24.212 1.00 14.10 421 ILE A N 1
ATOM 3255 C CA . ILE A 1 433 ? 32.710 -1.164 25.469 1.00 13.25 421 ILE A CA 1
ATOM 3256 C C . ILE A 1 433 ? 34.032 -1.305 26.168 1.00 13.22 421 ILE A C 1
ATOM 3257 O O . ILE A 1 433 ? 34.565 -2.416 26.238 1.00 12.18 421 ILE A O 1
ATOM 3262 N N . ALA A 1 434 ? 34.568 -0.210 26.687 1.00 13.79 422 ALA A N 1
ATOM 3263 C CA . ALA A 1 434 ? 35.919 -0.257 27.232 1.00 12.39 422 ALA A CA 1
ATOM 3264 C C . ALA A 1 434 ? 36.256 0.927 28.073 1.00 14.20 422 ALA A C 1
ATOM 3265 O O . ALA A 1 434 ? 35.761 2.006 27.818 1.00 11.52 422 ALA A O 1
ATOM 3267 N N . PRO A 1 435 ? 37.181 0.719 29.033 1.00 11.06 423 PRO A N 1
ATOM 3268 C CA . PRO A 1 435 ? 37.856 1.807 29.739 1.00 11.55 423 PRO A CA 1
ATOM 3269 C C . PRO A 1 435 ? 39.156 2.173 29.052 1.00 9.49 423 PRO A C 1
ATOM 3270 O O . PRO A 1 435 ? 39.479 1.636 28.008 1.00 9.24 423 PRO A O 1
ATOM 3274 N N . SER A 1 436 ? 39.875 3.132 29.590 1.00 12.13 424 SER A N 1
ATOM 3275 C CA . SER A 1 436 ? 41.219 3.433 29.162 1.00 12.34 424 SER A CA 1
ATOM 3276 C C . SER A 1 436 ? 42.129 2.298 29.687 1.00 13.32 424 SER A C 1
ATOM 3277 O O . SER A 1 436 ? 41.772 1.607 30.626 1.00 11.10 424 SER A O 1
ATOM 3280 N N . VAL A 1 437 ? 43.263 2.099 29.019 1.00 10.19 425 VAL A N 1
ATOM 3281 C CA . VAL A 1 437 ? 44.310 1.161 29.436 1.00 10.93 425 VAL A CA 1
ATOM 3282 C C . VAL A 1 437 ? 45.686 1.779 29.310 1.00 10.98 425 VAL A C 1
ATOM 3283 O O . VAL A 1 437 ? 45.921 2.727 28.500 1.00 11.88 425 VAL A O 1
ATOM 3287 N N . LEU A 1 438 ? 46.594 1.260 30.141 1.00 10.00 426 LEU A N 1
ATOM 3288 C CA . LEU A 1 438 ? 48.014 1.504 30.041 1.00 10.18 426 LEU A CA 1
ATOM 3289 C C . LEU A 1 438 ? 48.737 0.326 29.361 1.00 9.80 426 LEU A C 1
ATOM 3290 O O . LEU A 1 438 ? 48.699 -0.822 29.837 1.00 9.47 426 LEU A O 1
ATOM 3295 N N . VAL A 1 439 ? 49.362 0.648 28.227 1.00 11.08 427 VAL A N 1
ATOM 3296 C CA . VAL A 1 439 ? 50.104 -0.305 27.405 1.00 11.28 427 VAL A CA 1
ATOM 3297 C C . VAL A 1 439 ? 51.607 -0.032 27.684 1.00 13.05 427 VAL A C 1
ATOM 3298 O O . VAL A 1 439 ? 52.102 1.118 27.554 1.00 11.87 427 VAL A O 1
ATOM 3302 N N . GLU A 1 440 ? 52.314 -1.084 28.095 1.00 14.79 428 GLU A N 1
ATOM 3303 C CA . GLU A 1 440 ? 53.721 -0.984 28.489 1.00 15.68 428 GLU A CA 1
ATOM 3304 C C . GLU A 1 440 ? 54.587 -0.153 27.543 1.00 18.13 428 GLU A C 1
ATOM 3305 O O . GLU A 1 440 ? 55.402 0.726 27.974 1.00 18.65 428 GLU A O 1
ATOM 3311 N N . VAL A 1 441 ? 54.501 -0.495 26.269 1.00 16.86 429 VAL A N 1
ATOM 3312 C CA . VAL A 1 441 ? 55.206 0.253 25.258 1.00 15.64 429 VAL A CA 1
ATOM 3313 C C . VAL A 1 441 ? 54.557 0.009 23.899 1.00 15.07 429 VAL A C 1
ATOM 3314 O O . VAL A 1 441 ? 54.092 -1.084 23.621 1.00 14.89 429 VAL A O 1
ATOM 3318 N N . LEU A 1 442 ? 54.535 1.033 23.055 1.00 13.07 430 LEU A N 1
ATOM 3319 C CA . LEU A 1 442 ? 54.050 0.886 21.692 1.00 14.17 430 LEU A CA 1
ATOM 3320 C C . LEU A 1 442 ? 54.938 1.684 20.746 1.00 12.28 430 LEU A C 1
ATOM 3321 O O . LEU A 1 442 ? 55.554 2.661 21.153 1.00 8.51 430 LEU A O 1
ATOM 3326 N N . ASP A 1 443 ? 54.993 1.256 19.489 1.00 14.34 431 ASP A N 1
ATOM 3327 C CA . ASP A 1 443 ? 55.726 1.989 18.454 1.00 15.88 431 ASP A CA 1
ATOM 3328 C C . ASP A 1 443 ? 54.956 3.221 18.022 1.00 15.02 431 ASP A C 1
ATOM 3329 O O . ASP A 1 443 ? 53.824 3.113 17.550 1.00 14.85 431 ASP A O 1
ATOM 3334 N N . VAL A 1 444 ? 55.582 4.377 18.176 1.00 15.47 432 VAL A N 1
ATOM 3335 C CA . VAL A 1 444 ? 55.033 5.652 17.758 1.00 17.12 432 VAL A CA 1
ATOM 3336 C C . VAL A 1 444 ? 55.976 6.284 16.697 1.00 18.09 432 VAL A C 1
ATOM 3337 O O . VAL A 1 444 ? 57.210 6.285 16.869 1.00 17.85 432 VAL A O 1
ATOM 3341 N N . ALA A 1 445 ? 55.414 6.825 15.615 1.00 17.27 433 ALA A N 1
ATOM 3342 C CA . ALA A 1 445 ? 56.226 7.514 14.593 1.00 18.73 433 ALA A CA 1
ATOM 3343 C C . ALA A 1 445 ? 55.880 8.990 14.522 1.00 20.61 433 ALA A C 1
ATOM 3344 O O . ALA A 1 445 ? 54.691 9.329 14.575 1.00 23.32 433 ALA A O 1
ATOM 3346 C C . MET B 1 13 ? -4.006 0.315 -6.401 1.00 30.54 1 MET B C 1
ATOM 3347 O O . MET B 1 13 ? -4.695 1.314 -6.196 1.00 28.22 1 MET B O 1
ATOM 3348 N N . THR B 1 14 ? -3.175 -0.100 -5.468 1.00 31.70 2 THR B N 1
ATOM 3349 C CA . THR B 1 14 ? -3.128 0.658 -4.236 1.00 30.34 2 THR B CA 1
ATOM 3350 C C . THR B 1 14 ? -2.092 1.811 -4.414 1.00 28.36 2 THR B C 1
ATOM 3351 O O . THR B 1 14 ? -2.245 2.801 -3.746 1.00 29.47 2 THR B O 1
ATOM 3355 N N . PHE B 1 15 ? -1.169 1.779 -5.391 1.00 28.62 3 PHE B N 1
ATOM 3356 C CA . PHE B 1 15 ? -0.362 3.002 -5.694 1.00 24.33 3 PHE B CA 1
ATOM 3357 C C . PHE B 1 15 ? -1.236 4.139 -6.161 1.00 23.63 3 PHE B C 1
ATOM 3358 O O . PHE B 1 15 ? -1.152 5.278 -5.644 1.00 19.93 3 PHE B O 1
ATOM 3366 N N . GLU B 1 16 ? -2.122 3.854 -7.113 1.00 22.70 4 GLU B N 1
ATOM 3367 C CA . GLU B 1 16 ? -3.047 4.887 -7.598 1.00 20.98 4 GLU B CA 1
ATOM 3368 C C . GLU B 1 16 ? -3.972 5.402 -6.472 1.00 19.70 4 GLU B C 1
ATOM 3369 O O . GLU B 1 16 ? -4.297 6.582 -6.384 1.00 13.58 4 GLU B O 1
ATOM 3375 N N . GLU B 1 17 ? -4.418 4.510 -5.604 1.00 21.74 5 GLU B N 1
ATOM 3376 C CA . GLU B 1 17 ? -5.281 4.909 -4.486 1.00 23.12 5 GLU B CA 1
ATOM 3377 C C . GLU B 1 17 ? -4.487 5.742 -3.446 1.00 17.71 5 GLU B C 1
ATOM 3378 O O . GLU B 1 17 ? -4.957 6.760 -2.932 1.00 18.21 5 GLU B O 1
ATOM 3384 N N . PHE B 1 18 ? -3.298 5.266 -3.120 1.00 14.97 6 PHE B N 1
ATOM 3385 C CA . PHE B 1 18 ? -2.363 6.006 -2.258 1.00 19.02 6 PHE B CA 1
ATOM 3386 C C . PHE B 1 18 ? -2.106 7.458 -2.782 1.00 14.53 6 PHE B C 1
ATOM 3387 O O . PHE B 1 18 ? -2.249 8.453 -2.034 1.00 11.68 6 PHE B O 1
ATOM 3395 N N . LYS B 1 19 ? -1.760 7.548 -4.069 1.00 15.27 7 LYS B N 1
ATOM 3396 C CA . LYS B 1 19 ? -1.521 8.823 -4.782 1.00 16.78 7 LYS B CA 1
ATOM 3397 C C . LYS B 1 19 ? -2.710 9.782 -4.742 1.00 15.50 7 LYS B C 1
ATOM 3398 O O . LYS B 1 19 ? -2.591 10.996 -4.424 1.00 10.59 7 LYS B O 1
ATOM 3404 N N . ASP B 1 20 ? -3.856 9.249 -5.129 1.00 15.01 8 ASP B N 1
ATOM 3405 C CA . ASP B 1 20 ? -5.092 10.012 -5.109 1.00 17.24 8 ASP B CA 1
ATOM 3406 C C . ASP B 1 20 ? -5.452 10.561 -3.717 1.00 11.81 8 ASP B C 1
ATOM 3407 O O . ASP B 1 20 ? -5.878 11.685 -3.596 1.00 15.48 8 ASP B O 1
ATOM 3412 N N . ARG B 1 21 ? -5.333 9.750 -2.685 1.00 12.41 9 ARG B N 1
ATOM 3413 C CA . ARG B 1 21 ? -5.526 10.245 -1.332 1.00 12.03 9 ARG B CA 1
ATOM 3414 C C . ARG B 1 21 ? -4.505 11.344 -0.929 1.00 9.86 9 ARG B C 1
ATOM 3415 O O . ARG B 1 21 ? -4.876 12.356 -0.354 1.00 8.68 9 ARG B O 1
ATOM 3418 N N . LEU B 1 22 ? -3.213 11.114 -1.194 1.00 11.25 10 LEU B N 1
ATOM 3419 C CA . LEU B 1 22 ? -2.172 12.147 -0.954 1.00 10.89 10 LEU B CA 1
ATOM 3420 C C . LEU B 1 22 ? -2.457 13.434 -1.669 1.00 12.24 10 LEU B C 1
ATOM 3421 O O . LEU B 1 22 ? -2.397 14.517 -1.081 1.00 9.55 10 LEU B O 1
ATOM 3426 N N . PHE B 1 23 ? -2.784 13.331 -2.935 1.00 11.31 11 PHE B N 1
ATOM 3427 C CA . PHE B 1 23 ? -3.067 14.501 -3.741 1.00 11.41 11 PHE B CA 1
ATOM 3428 C C . PHE B 1 23 ? -4.282 15.248 -3.199 1.00 9.52 11 PHE B C 1
ATOM 3429 O O . PHE B 1 23 ? -4.329 16.465 -3.242 1.00 10.61 11 PHE B O 1
ATOM 3437 N N . ALA B 1 24 ? -5.266 14.524 -2.691 1.00 10.81 12 ALA B N 1
ATOM 3438 C CA . ALA B 1 24 ? -6.442 15.162 -2.182 1.00 10.95 12 ALA B CA 1
ATOM 3439 C C . ALA B 1 24 ? -6.136 15.898 -0.882 1.00 11.83 12 ALA B C 1
ATOM 3440 O O . ALA B 1 24 ? -6.649 17.011 -0.643 1.00 9.76 12 ALA B O 1
ATOM 3442 N N . LEU B 1 25 ? -5.281 15.301 -0.049 1.00 11.10 13 LEU B N 1
ATOM 3443 C CA . LEU B 1 25 ? -4.864 15.956 1.167 1.00 11.19 13 LEU B CA 1
ATOM 3444 C C . LEU B 1 25 ? -4.062 17.232 0.837 1.00 12.71 13 LEU B C 1
ATOM 3445 O O . LEU B 1 25 ? -4.266 18.271 1.457 1.00 14.45 13 LEU B O 1
ATOM 3450 N N . ALA B 1 26 ? -3.183 17.143 -0.158 1.00 11.23 14 ALA B N 1
ATOM 3451 C CA . ALA B 1 26 ? -2.391 18.279 -0.589 1.00 12.58 14 ALA B CA 1
ATOM 3452 C C . ALA B 1 26 ? -3.325 19.426 -0.936 1.00 15.54 14 ALA B C 1
ATOM 3453 O O . ALA B 1 26 ? -3.182 20.570 -0.457 1.00 16.41 14 ALA B O 1
ATOM 3455 N N . LYS B 1 27 ? -4.310 19.129 -1.772 1.00 16.79 15 LYS B N 1
ATOM 3456 C CA . LYS B 1 27 ? -5.279 20.179 -2.159 1.00 17.85 15 LYS B CA 1
ATOM 3457 C C . LYS B 1 27 ? -6.040 20.752 -0.964 1.00 14.25 15 LYS B C 1
ATOM 3458 O O . LYS B 1 27 ? -6.277 21.949 -0.903 1.00 12.16 15 LYS B O 1
ATOM 3464 N N . LYS B 1 28 ? -6.451 19.897 -0.040 1.00 14.99 16 LYS B N 1
ATOM 3465 C CA . LYS B 1 28 ? -7.235 20.310 1.079 1.00 18.29 16 LYS B CA 1
ATOM 3466 C C . LYS B 1 28 ? -6.439 21.281 1.969 1.00 17.22 16 LYS B C 1
ATOM 3467 O O . LYS B 1 28 ? -7.000 22.180 2.599 1.00 12.96 16 LYS B O 1
ATOM 3473 N N . ASN B 1 29 ? -5.132 21.093 2.010 1.00 14.32 17 ASN B N 1
ATOM 3474 C CA . ASN B 1 29 ? -4.246 21.898 2.846 1.00 15.28 17 ASN B CA 1
ATOM 3475 C C . ASN B 1 29 ? -3.450 22.959 2.111 1.00 14.37 17 ASN B C 1
ATOM 3476 O O . ASN B 1 29 ? -2.630 23.648 2.720 1.00 17.44 17 ASN B O 1
ATOM 3481 N N . GLY B 1 30 ? -3.731 23.142 0.830 1.00 14.12 18 GLY B N 1
ATOM 3482 C CA . GLY B 1 30 ? -3.074 24.191 0.071 1.00 13.76 18 GLY B CA 1
ATOM 3483 C C . GLY B 1 30 ? -1.562 24.035 0.021 1.00 14.07 18 GLY B C 1
ATOM 3484 O O . GLY B 1 30 ? -0.836 25.032 0.058 1.00 13.77 18 GLY B O 1
ATOM 3485 N N . VAL B 1 31 ? -1.072 22.793 -0.062 1.00 10.96 19 VAL B N 1
ATOM 3486 C CA . VAL B 1 31 ? 0.364 22.522 -0.280 1.00 10.72 19 VAL B CA 1
ATOM 3487 C C . VAL B 1 31 ? 0.501 21.696 -1.559 1.00 9.39 19 VAL B C 1
ATOM 3488 O O . VAL B 1 31 ? -0.518 21.231 -2.113 1.00 10.20 19 VAL B O 1
ATOM 3492 N N . GLU B 1 32 ? 1.729 21.505 -2.028 1.00 7.90 20 GLU B N 1
ATOM 3493 C CA . GLU B 1 32 ? 1.945 20.624 -3.136 1.00 7.65 20 GLU B CA 1
ATOM 3494 C C . GLU B 1 32 ? 2.509 19.336 -2.551 1.00 8.83 20 GLU B C 1
ATOM 3495 O O . GLU B 1 32 ? 3.031 19.340 -1.462 1.00 9.64 20 GLU B O 1
ATOM 3501 N N . VAL B 1 33 ? 2.363 18.234 -3.241 1.00 7.18 21 VAL B N 1
ATOM 3502 C CA . VAL B 1 33 ? 2.973 16.988 -2.785 1.00 7.83 21 VAL B CA 1
ATOM 3503 C C . VAL B 1 33 ? 3.554 16.292 -3.982 1.00 11.70 21 VAL B C 1
ATOM 3504 O O . VAL B 1 33 ? 2.998 16.348 -5.141 1.00 7.43 21 VAL B O 1
ATOM 3508 N N . GLN B 1 34 ? 4.687 15.665 -3.721 1.00 7.25 22 GLN B N 1
ATOM 3509 C CA . GLN B 1 34 ? 5.364 14.849 -4.722 1.00 8.06 22 GLN B CA 1
ATOM 3510 C C . GLN B 1 34 ? 5.576 13.415 -4.180 1.00 10.52 22 GLN B C 1
ATOM 3511 O O . GLN B 1 34 ? 5.952 13.211 -3.015 1.00 11.30 22 GLN B O 1
ATOM 3517 N N . ILE B 1 35 ? 5.362 12.414 -5.031 1.00 8.33 23 ILE B N 1
ATOM 3518 C CA . ILE B 1 35 ? 5.627 11.043 -4.650 1.00 9.98 23 ILE B CA 1
ATOM 3519 C C . ILE B 1 35 ? 6.615 10.411 -5.605 1.00 11.34 23 ILE B C 1
ATOM 3520 O O . ILE B 1 35 ? 6.474 10.517 -6.801 1.00 11.53 23 ILE B O 1
ATOM 3525 N N . SER B 1 36 ? 7.656 9.796 -5.054 1.00 11.49 24 SER B N 1
ATOM 3526 C CA . SER B 1 36 ? 8.634 9.087 -5.820 1.00 12.39 24 SER B CA 1
ATOM 3527 C C . SER B 1 36 ? 8.586 7.657 -5.362 1.00 15.44 24 SER B C 1
ATOM 3528 O O . SER B 1 36 ? 8.690 7.358 -4.143 1.00 13.74 24 SER B O 1
ATOM 3531 N N . PHE B 1 37 ? 8.473 6.785 -6.354 1.00 13.56 25 PHE B N 1
ATOM 3532 C CA . PHE B 1 37 ? 8.320 5.344 -6.173 1.00 14.85 25 PHE B CA 1
ATOM 3533 C C . PHE B 1 37 ? 9.515 4.667 -6.849 1.00 15.63 25 PHE B C 1
ATOM 3534 O O . PHE B 1 37 ? 9.883 4.972 -8.020 1.00 10.59 25 PHE B O 1
ATOM 3542 N N . LEU B 1 38 ? 10.109 3.736 -6.107 1.00 13.37 26 LEU B N 1
ATOM 3543 C CA . LEU B 1 38 ? 11.241 2.917 -6.626 1.00 18.27 26 LEU B CA 1
ATOM 3544 C C . LEU B 1 38 ? 10.996 1.490 -6.278 1.00 19.47 26 LEU B C 1
ATOM 3545 O O . LEU B 1 38 ? 10.796 1.164 -5.111 1.00 20.95 26 LEU B O 1
ATOM 3550 N N . GLU B 1 39 ? 10.938 0.627 -7.281 1.00 17.64 27 GLU B N 1
ATOM 3551 C CA . GLU B 1 39 ? 10.740 -0.801 -7.056 1.00 16.89 27 GLU B CA 1
ATOM 3552 C C . GLU B 1 39 ? 11.785 -1.561 -7.881 1.00 20.62 27 GLU B C 1
ATOM 3553 O O . GLU B 1 39 ? 11.943 -1.271 -9.070 1.00 16.04 27 GLU B O 1
ATOM 3559 N N . THR B 1 40 ? 12.520 -2.468 -7.234 1.00 18.51 28 THR B N 1
ATOM 3560 C CA . THR B 1 40 ? 13.671 -3.172 -7.835 1.00 19.11 28 THR B CA 1
ATOM 3561 C C . THR B 1 40 ? 13.614 -4.657 -7.562 1.00 19.35 28 THR B C 1
ATOM 3562 O O . THR B 1 40 ? 13.091 -5.120 -6.495 1.00 12.94 28 THR B O 1
ATOM 3566 N N . ARG B 1 41 ? 14.117 -5.433 -8.512 1.00 15.44 29 ARG B N 1
ATOM 3567 C CA . ARG B 1 41 ? 14.349 -6.842 -8.265 1.00 14.45 29 ARG B CA 1
ATOM 3568 C C . ARG B 1 41 ? 15.769 -7.108 -8.777 1.00 13.86 29 ARG B C 1
ATOM 3569 O O . ARG B 1 41 ? 16.162 -6.625 -9.847 1.00 13.33 29 ARG B O 1
ATOM 3577 N N . GLU B 1 42 ? 16.535 -7.877 -8.033 1.00 15.03 30 GLU B N 1
ATOM 3578 C CA . GLU B 1 42 ? 17.919 -8.158 -8.387 1.00 13.34 30 GLU B CA 1
ATOM 3579 C C . GLU B 1 42 ? 18.239 -9.578 -8.025 1.00 13.40 30 GLU B C 1
ATOM 3580 O O . GLU B 1 42 ? 17.663 -10.156 -7.096 1.00 11.13 30 GLU B O 1
ATOM 3586 N N . PHE B 1 43 ? 19.126 -10.169 -8.800 1.00 9.99 31 PHE B N 1
ATOM 3587 C CA . PHE B 1 43 ? 19.597 -11.494 -8.542 1.00 12.37 31 PHE B CA 1
ATOM 3588 C C . PHE B 1 43 ? 21.061 -11.410 -8.802 1.00 14.20 31 PHE B C 1
ATOM 3589 O O . PHE B 1 43 ? 21.460 -10.902 -9.862 1.00 13.12 31 PHE B O 1
ATOM 3597 N N . SER B 1 44 ? 21.874 -11.868 -7.853 1.00 11.98 32 SER B N 1
ATOM 3598 C CA . SER B 1 44 ? 23.302 -11.933 -8.125 1.00 14.94 32 SER B CA 1
ATOM 3599 C C . SER B 1 44 ? 23.896 -13.201 -7.594 1.00 14.06 32 SER B C 1
ATOM 3600 O O . SER B 1 44 ? 23.335 -13.837 -6.725 1.00 11.16 32 SER B O 1
ATOM 3603 N N . LEU B 1 45 ? 25.045 -13.570 -8.135 1.00 15.26 33 LEU B N 1
ATOM 3604 C CA . LEU B 1 45 ? 25.790 -14.705 -7.641 1.00 14.76 33 LEU B CA 1
ATOM 3605 C C . LEU B 1 45 ? 27.258 -14.475 -7.827 1.00 14.99 33 LEU B C 1
ATOM 3606 O O . LEU B 1 45 ? 27.708 -13.697 -8.717 1.00 13.26 33 LEU B O 1
ATOM 3611 N N . ARG B 1 46 ? 27.992 -15.131 -6.961 1.00 14.97 34 ARG B N 1
ATOM 3612 C CA . ARG B 1 46 ? 29.446 -15.107 -6.991 1.00 16.99 34 ARG B CA 1
ATOM 3613 C C . ARG B 1 46 ? 30.006 -16.480 -6.754 1.00 15.97 34 ARG B C 1
ATOM 3614 O O . ARG B 1 46 ? 29.596 -17.227 -5.834 1.00 13.97 34 ARG B O 1
ATOM 3618 N N . LEU B 1 47 ? 30.961 -16.826 -7.608 1.00 14.03 35 LEU B N 1
ATOM 3619 C CA . LEU B 1 47 ? 31.758 -18.014 -7.428 1.00 12.83 35 LEU B CA 1
ATOM 3620 C C . LEU B 1 47 ? 33.109 -17.603 -6.911 1.00 11.68 35 LEU B C 1
ATOM 3621 O O . LEU B 1 47 ? 33.766 -16.708 -7.465 1.00 10.66 35 LEU B O 1
ATOM 3626 N N . ALA B 1 48 ? 33.541 -18.330 -5.898 1.00 14.28 36 ALA B N 1
ATOM 3627 C CA . ALA B 1 48 ? 34.853 -18.183 -5.264 1.00 17.17 36 ALA B CA 1
ATOM 3628 C C . ALA B 1 48 ? 35.616 -19.419 -5.605 1.00 16.26 36 ALA B C 1
ATOM 3629 O O . ALA B 1 48 ? 35.251 -20.531 -5.189 1.00 15.66 36 ALA B O 1
ATOM 3631 N N . ASN B 1 49 ? 36.643 -19.242 -6.418 1.00 16.16 37 ASN B N 1
ATOM 3632 C CA . ASN B 1 49 ? 37.337 -20.357 -7.016 1.00 18.61 37 ASN B CA 1
ATOM 3633 C C . ASN B 1 49 ? 36.410 -21.439 -7.538 1.00 19.31 37 ASN B C 1
ATOM 3634 O O . ASN B 1 49 ? 36.598 -22.601 -7.241 1.00 20.23 37 ASN B O 1
ATOM 3639 N N . GLY B 1 50 ? 35.424 -21.078 -8.331 1.00 19.34 38 GLY B N 1
ATOM 3640 C CA . GLY B 1 50 ? 34.560 -22.072 -8.940 1.00 22.01 38 GLY B CA 1
ATOM 3641 C C . GLY B 1 50 ? 33.400 -22.505 -8.077 1.00 22.77 38 GLY B C 1
ATOM 3642 O O . GLY B 1 50 ? 32.390 -22.997 -8.601 1.00 24.22 38 GLY B O 1
ATOM 3643 N N . ASP B 1 51 ? 33.523 -22.320 -6.766 1.00 21.78 39 ASP B N 1
ATOM 3644 C CA . ASP B 1 51 ? 32.428 -22.638 -5.864 1.00 21.26 39 ASP B CA 1
ATOM 3645 C C . ASP B 1 51 ? 31.473 -21.474 -5.601 1.00 19.66 39 ASP B C 1
ATOM 3646 O O . ASP B 1 51 ? 31.830 -20.355 -5.172 1.00 16.56 39 ASP B O 1
ATOM 3651 N N . LEU B 1 52 ? 30.225 -21.768 -5.900 1.00 21.46 40 LEU B N 1
ATOM 3652 C CA . LEU B 1 52 ? 29.188 -20.795 -5.809 1.00 25.12 40 LEU B CA 1
ATOM 3653 C C . LEU B 1 52 ? 28.853 -20.666 -4.351 1.00 24.77 40 LEU B C 1
ATOM 3654 O O . LEU B 1 52 ? 28.204 -21.526 -3.795 1.00 25.57 40 LEU B O 1
ATOM 3656 N N . ASP B 1 53 ? 29.333 -19.589 -3.739 1.00 25.33 41 ASP B N 1
ATOM 3657 C CA . ASP B 1 53 ? 29.300 -19.475 -2.292 1.00 30.02 41 ASP B CA 1
ATOM 3658 C C . ASP B 1 53 ? 28.506 -18.263 -1.769 1.00 27.69 41 ASP B C 1
ATOM 3659 O O . ASP B 1 53 ? 28.366 -18.126 -0.560 1.00 26.03 41 ASP B O 1
ATOM 3664 N N . GLN B 1 54 ? 28.009 -17.390 -2.664 1.00 23.14 42 GLN B N 1
ATOM 3665 C CA . GLN B 1 54 ? 27.162 -16.298 -2.273 1.00 22.03 42 GLN B CA 1
ATOM 3666 C C . GLN B 1 54 ? 26.160 -15.984 -3.432 1.00 18.20 42 GLN B C 1
ATOM 3667 O O . GLN B 1 54 ? 26.478 -16.094 -4.616 1.00 18.39 42 GLN B O 1
ATOM 3673 N N . TYR B 1 55 ? 24.949 -15.618 -3.067 1.00 13.95 43 TYR B N 1
ATOM 3674 C CA . TYR B 1 55 ? 23.946 -15.141 -4.010 1.00 10.66 43 TYR B CA 1
ATOM 3675 C C . TYR B 1 55 ? 22.970 -14.247 -3.251 1.00 11.03 43 TYR B C 1
ATOM 3676 O O . TYR B 1 55 ? 22.819 -14.360 -2.019 1.00 12.78 43 TYR B O 1
ATOM 3685 N N . THR B 1 56 ? 22.288 -13.418 -4.004 1.00 11.57 44 THR B N 1
ATOM 3686 C CA . THR B 1 56 ? 21.214 -12.579 -3.507 1.00 13.89 44 THR B CA 1
ATOM 3687 C C . THR B 1 56 ? 20.041 -12.692 -4.443 1.00 13.16 44 THR B C 1
ATOM 3688 O O . THR B 1 56 ? 20.202 -12.666 -5.650 1.00 13.73 44 THR B O 1
ATOM 3692 N N . ASP B 1 57 ? 18.850 -12.861 -3.888 1.00 11.17 45 ASP B N 1
ATOM 3693 C CA . ASP B 1 57 ? 17.622 -12.783 -4.681 1.00 7.81 45 ASP B CA 1
ATOM 3694 C C . ASP B 1 57 ? 16.668 -11.941 -3.841 1.00 11.78 45 ASP B C 1
ATOM 3695 O O .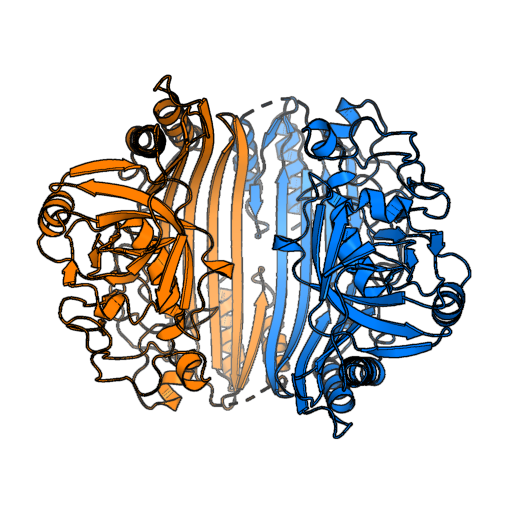 ASP B 1 57 ? 16.232 -12.343 -2.749 1.00 8.92 45 ASP B O 1
ATOM 3700 N N . ALA B 1 58 ? 16.382 -10.741 -4.325 1.00 11.27 46 ALA B N 1
ATOM 3701 C CA . ALA B 1 58 ? 15.760 -9.765 -3.476 1.00 13.67 46 ALA B CA 1
ATOM 3702 C C . ALA B 1 58 ? 14.906 -8.783 -4.261 1.00 15.17 46 ALA B C 1
ATOM 3703 O O . ALA B 1 58 ? 15.302 -8.326 -5.372 1.00 14.01 46 ALA B O 1
ATOM 3705 N N . GLY B 1 59 ? 13.743 -8.464 -3.692 1.00 15.21 47 GLY B N 1
ATOM 3706 C CA . GLY B 1 59 ? 12.883 -7.398 -4.206 1.00 16.98 47 GLY B CA 1
ATOM 3707 C C . GLY B 1 59 ? 12.817 -6.283 -3.187 1.00 20.37 47 GLY B C 1
ATOM 3708 O O . GLY B 1 59 ? 12.745 -6.553 -1.993 1.00 17.77 47 GLY B O 1
ATOM 3709 N N . LYS B 1 60 ? 12.862 -5.035 -3.659 1.00 16.81 48 LYS B N 1
ATOM 3710 C CA . LYS B 1 60 ? 12.842 -3.886 -2.777 1.00 19.30 48 LYS B CA 1
ATOM 3711 C C . LYS B 1 60 ? 11.821 -2.865 -3.268 1.00 18.99 48 LYS B C 1
ATOM 3712 O O . LYS B 1 60 ? 11.523 -2.801 -4.451 1.00 18.63 48 LYS B O 1
ATOM 3718 N N . PHE B 1 61 ? 11.349 -2.017 -2.356 1.00 16.84 49 PHE B N 1
ATOM 3719 C CA . PHE B 1 61 ? 10.343 -1.059 -2.691 1.00 18.90 49 PHE B CA 1
ATOM 3720 C C . PHE B 1 61 ? 10.546 0.155 -1.766 1.00 19.01 49 PHE B C 1
ATOM 3721 O O . PHE B 1 61 ? 10.648 -0.029 -0.571 1.00 11.78 49 PHE B O 1
ATOM 3729 N N . ASN B 1 62 ? 10.612 1.368 -2.306 1.00 15.88 50 ASN B N 1
ATOM 3730 C CA . ASN B 1 62 ? 10.556 2.567 -1.444 1.00 21.05 50 ASN B CA 1
ATOM 3731 C C . ASN B 1 62 ? 9.662 3.640 -2.052 1.00 18.25 50 ASN B C 1
ATOM 3732 O O . ASN B 1 62 ? 9.723 3.886 -3.274 1.00 16.97 50 ASN B O 1
ATOM 3737 N N . VAL B 1 63 ? 8.862 4.284 -1.200 1.00 15.70 51 VAL B N 1
ATOM 3738 C CA . VAL B 1 63 ? 8.135 5.507 -1.583 1.00 14.66 51 VAL B CA 1
ATOM 3739 C C . VAL B 1 63 ? 8.619 6.664 -0.728 1.00 11.41 51 VAL B C 1
ATOM 3740 O O . VAL B 1 63 ? 8.726 6.555 0.515 1.00 8.24 51 VAL B O 1
ATOM 3744 N N . GLU B 1 64 ? 8.899 7.771 -1.394 1.00 11.48 52 GLU B N 1
ATOM 3745 C CA . GLU B 1 64 ? 9.164 9.046 -0.754 1.00 10.53 52 GLU B CA 1
ATOM 3746 C C . GLU B 1 64 ? 8.022 10.035 -0.986 1.00 10.56 52 GLU B C 1
ATOM 3747 O O . GLU B 1 64 ? 7.626 10.320 -2.134 1.00 10.36 52 GLU B O 1
ATOM 3753 N N . ILE B 1 65 ? 7.511 10.555 0.108 1.00 6.10 53 ILE B N 1
ATOM 3754 C CA . ILE B 1 65 ? 6.496 11.565 0.090 1.00 9.13 53 ILE B CA 1
ATOM 3755 C C . ILE B 1 65 ? 7.133 12.894 0.458 1.00 11.86 53 ILE B C 1
ATOM 3756 O O . ILE B 1 65 ? 7.726 13.032 1.534 1.00 9.16 53 ILE B O 1
ATOM 3761 N N . LYS B 1 66 ? 7.001 13.882 -0.420 1.00 10.18 54 LYS B N 1
ATOM 3762 C CA . LYS B 1 66 ? 7.488 15.188 -0.081 1.00 9.45 54 LYS B CA 1
ATOM 3763 C C . LYS B 1 66 ? 6.418 16.232 -0.236 1.00 10.04 54 LYS B C 1
ATOM 3764 O O . LYS B 1 66 ? 5.779 16.306 -1.268 1.00 9.02 54 LYS B O 1
ATOM 3770 N N . VAL B 1 67 ? 6.223 17.028 0.785 1.00 5.20 55 VAL B N 1
ATOM 3771 C CA . VAL B 1 67 ? 5.265 18.124 0.747 1.00 9.43 55 VAL B CA 1
ATOM 3772 C C . VAL B 1 67 ? 6.057 19.435 0.548 1.00 11.83 55 VAL B C 1
ATOM 3773 O O . VAL B 1 67 ? 7.156 19.576 1.106 1.00 12.36 55 VAL B O 1
ATOM 3777 N N . LEU B 1 68 ? 5.518 20.345 -0.254 1.00 11.41 56 LEU B N 1
ATOM 3778 C CA . LEU B 1 68 ? 6.111 21.676 -0.514 1.00 10.87 56 LEU B CA 1
ATOM 3779 C C . LEU B 1 68 ? 5.116 22.778 -0.073 1.00 12.23 56 LEU B C 1
ATOM 3780 O O . LEU B 1 68 ? 3.944 22.795 -0.472 1.00 9.88 56 LEU B O 1
ATOM 3785 N N . LYS B 1 69 ? 5.591 23.658 0.801 1.00 11.47 57 LYS B N 1
ATOM 3786 C CA . LYS B 1 69 ? 4.820 24.831 1.239 1.00 12.43 57 LYS B CA 1
ATOM 3787 C C . LYS B 1 69 ? 5.765 26.001 1.432 1.00 17.13 57 LYS B C 1
ATOM 3788 O O . LYS B 1 69 ? 6.764 25.863 2.130 1.00 10.45 57 LYS B O 1
ATOM 3794 N N . ASP B 1 70 ? 5.433 27.135 0.814 1.00 18.98 58 ASP B N 1
ATOM 3795 C CA . ASP B 1 70 ? 6.278 28.337 0.795 1.00 22.28 58 ASP B CA 1
ATOM 3796 C C . ASP B 1 70 ? 7.743 28.098 0.530 1.00 18.22 58 ASP B C 1
ATOM 3797 O O . ASP B 1 70 ? 8.574 28.575 1.295 1.00 23.58 58 ASP B O 1
ATOM 3802 N N . GLY B 1 71 ? 8.082 27.333 -0.495 1.00 19.29 59 GLY B N 1
ATOM 3803 C CA . GLY B 1 71 ? 9.487 26.970 -0.781 1.00 19.41 59 GLY B CA 1
ATOM 3804 C C . GLY B 1 71 ? 10.264 26.056 0.229 1.00 19.21 59 GLY B C 1
ATOM 3805 O O . GLY B 1 71 ? 11.477 25.838 0.031 1.00 18.79 59 GLY B O 1
ATOM 3806 N N . LYS B 1 72 ? 9.603 25.602 1.310 1.00 14.48 60 LYS B N 1
ATOM 3807 C CA . LYS B 1 72 ? 10.151 24.592 2.242 1.00 14.74 60 LYS B CA 1
ATOM 3808 C C . LYS B 1 72 ? 9.550 23.230 1.897 1.00 16.80 60 LYS B C 1
ATOM 3809 O O . LYS B 1 72 ? 8.349 23.150 1.527 1.00 12.17 60 LYS B O 1
ATOM 3812 N N . THR B 1 73 ? 10.355 22.177 2.080 1.00 14.78 61 THR B N 1
ATOM 3813 C CA . THR B 1 73 ? 9.911 20.800 1.910 1.00 15.28 61 THR B CA 1
ATOM 3814 C C . THR B 1 73 ? 10.014 19.980 3.201 1.00 15.54 61 THR B C 1
ATOM 3815 O O . THR B 1 73 ? 10.844 20.252 4.070 1.00 11.56 61 THR B O 1
ATOM 3819 N N . GLY B 1 74 ? 9.114 19.002 3.317 1.00 11.87 62 GLY B N 1
ATOM 3820 C CA . GLY B 1 74 ? 9.047 18.050 4.423 1.00 7.21 62 GLY B CA 1
ATOM 3821 C C . GLY B 1 74 ? 8.897 16.697 3.750 1.00 11.45 62 GLY B C 1
ATOM 3822 O O . GLY B 1 74 ? 8.070 16.540 2.840 1.00 11.48 62 GLY B O 1
ATOM 3823 N N . THR B 1 75 ? 9.737 15.735 4.156 1.00 10.96 63 THR B N 1
ATOM 3824 C CA . THR B 1 75 ? 9.852 14.448 3.481 1.00 11.67 63 THR B CA 1
ATOM 3825 C C . THR B 1 75 ? 9.607 13.322 4.511 1.00 12.25 63 THR B C 1
ATOM 3826 O O . THR B 1 75 ? 9.940 13.435 5.707 1.00 9.02 63 THR B O 1
ATOM 3830 N N . PHE B 1 76 ? 8.973 12.251 4.040 1.00 8.51 64 PHE B N 1
ATOM 3831 C CA . PHE B 1 76 ? 8.841 10.994 4.769 1.00 8.79 64 PHE B CA 1
ATOM 3832 C C . PHE B 1 76 ? 8.992 9.863 3.755 1.00 8.38 64 PHE B C 1
ATOM 3833 O O . PHE B 1 76 ? 8.477 9.943 2.664 1.00 10.06 64 PHE B O 1
ATOM 3841 N N . ARG B 1 77 ? 9.783 8.853 4.121 1.00 7.81 65 ARG B N 1
ATOM 3842 C CA . ARG B 1 77 ? 9.989 7.687 3.281 1.00 13.72 65 ARG B CA 1
ATOM 3843 C C . ARG B 1 77 ? 9.401 6.472 3.933 1.00 12.69 65 ARG B C 1
ATOM 3844 O O . ARG B 1 77 ? 9.620 6.211 5.137 1.00 15.05 65 ARG B O 1
ATOM 3852 N N . THR B 1 78 ? 8.721 5.654 3.133 1.00 16.39 66 THR B N 1
ATOM 3853 C CA . THR B 1 78 ? 8.098 4.417 3.641 1.00 17.02 66 THR B CA 1
ATOM 3854 C C . THR B 1 78 ? 8.272 3.255 2.620 1.00 19.20 66 THR B C 1
ATOM 3855 O O . THR B 1 78 ? 8.324 3.494 1.413 1.00 12.99 66 THR B O 1
ATOM 3859 N N . GLN B 1 79 ? 8.384 2.022 3.113 1.00 22.24 67 GLN B N 1
ATOM 3860 C CA . GLN B 1 79 ? 8.535 0.788 2.267 1.00 22.63 67 GLN B CA 1
ATOM 3861 C C . GLN B 1 79 ? 7.229 0.014 2.348 1.00 27.88 67 GLN B C 1
ATOM 3862 O O . GLN B 1 79 ? 7.229 -1.202 2.133 1.00 29.41 67 GLN B O 1
ATOM 3868 N N . VAL B 1 80 ? 6.145 0.729 2.719 1.00 29.34 68 VAL B N 1
ATOM 3869 C CA . VAL B 1 80 ? 4.783 0.189 2.834 1.00 30.71 68 VAL B CA 1
ATOM 3870 C C . VAL B 1 80 ? 3.687 1.207 2.401 1.00 32.02 68 VAL B C 1
ATOM 3871 O O . VAL B 1 80 ? 3.563 2.292 2.976 1.00 31.76 68 VAL B O 1
ATOM 3875 N N . LEU B 1 81 ? 2.876 0.843 1.408 1.00 33.42 69 LEU B N 1
ATOM 3876 C CA . LEU B 1 81 ? 1.778 1.697 0.930 1.00 32.74 69 LEU B CA 1
ATOM 3877 C C . LEU B 1 81 ? 0.555 1.566 1.781 1.00 34.00 69 LEU B C 1
ATOM 3878 O O . LEU B 1 81 ? -0.454 0.996 1.358 1.00 38.58 69 LEU B O 1
ATOM 3883 N N . GLU B 1 82 ? 0.594 2.102 2.988 1.00 34.08 70 GLU B N 1
ATOM 3884 C CA . GLU B 1 82 ? -0.621 2.160 3.786 1.00 31.40 70 GLU B CA 1
ATOM 3885 C C . GLU B 1 82 ? -0.625 3.503 4.484 1.00 27.43 70 GLU B C 1
ATOM 3886 O O . GLU B 1 82 ? 0.401 4.167 4.514 1.00 26.08 70 GLU B O 1
ATOM 3888 N N . ASN B 1 83 ? -1.787 3.910 4.986 1.00 24.87 71 ASN B N 1
ATOM 3889 C CA . ASN B 1 83 ? -1.918 5.079 5.836 1.00 24.04 71 ASN B CA 1
ATOM 3890 C C . ASN B 1 83 ? -1.369 6.372 5.196 1.00 23.05 71 ASN B C 1
ATOM 3891 O O . ASN B 1 83 ? -0.522 7.044 5.780 1.00 19.43 71 ASN B O 1
ATOM 3896 N N . PRO B 1 84 ? -1.867 6.728 3.999 1.00 22.46 72 PRO B N 1
ATOM 3897 C CA . PRO B 1 84 ? -1.426 7.970 3.332 1.00 21.85 72 PRO B CA 1
ATOM 3898 C C . PRO B 1 84 ? -1.603 9.249 4.173 1.00 18.21 72 PRO B C 1
ATOM 3899 O O . PRO B 1 84 ? -0.751 10.147 4.139 1.00 17.06 72 PRO B O 1
ATOM 3903 N N A GLU B 1 85 ? -2.731 9.299 4.896 0.50 15.90 73 GLU B N 1
ATOM 3904 N N B GLU B 1 85 ? -2.690 9.389 4.888 0.50 13.24 73 GLU B N 1
ATOM 3905 C CA A GLU B 1 85 ? -3.082 10.373 5.856 0.50 18.18 73 GLU B CA 1
ATOM 3906 C CA B GLU B 1 85 ? -2.803 10.590 5.702 0.50 14.03 73 GLU B CA 1
ATOM 3907 C C A GLU B 1 85 ? -1.959 10.624 6.898 0.50 17.34 73 GLU B C 1
ATOM 3908 C C B GLU B 1 85 ? -1.695 10.654 6.755 0.50 15.14 73 GLU B C 1
ATOM 3909 O O A GLU B 1 85 ? -1.610 11.760 7.182 0.50 13.15 73 GLU B O 1
ATOM 3910 O O B GLU B 1 85 ? -1.084 11.695 6.918 0.50 12.10 73 GLU B O 1
ATOM 3921 N N . LYS B 1 86 ? -1.403 9.547 7.440 1.00 17.54 74 LYS B N 1
ATOM 3922 C CA . LYS B 1 86 ? -0.326 9.597 8.422 1.00 18.23 74 LYS B CA 1
ATOM 3923 C C . LYS B 1 86 ? 1.050 9.897 7.787 1.00 16.32 74 LYS B C 1
ATOM 3924 O O . LYS B 1 86 ? 1.860 10.594 8.384 1.00 15.22 74 LYS B O 1
ATOM 3930 N N . CYS B 1 87 ? 1.324 9.346 6.602 1.00 15.19 75 CYS B N 1
ATOM 3931 C CA . CYS B 1 87 ? 2.514 9.709 5.839 1.00 15.11 75 CYS B CA 1
ATOM 3932 C C . CYS B 1 87 ? 2.543 11.193 5.503 1.00 16.58 75 CYS B C 1
ATOM 3933 O O . CYS B 1 87 ? 3.606 11.819 5.594 1.00 12.07 75 CYS B O 1
ATOM 3936 N N . PHE B 1 88 ? 1.365 11.735 5.112 1.00 12.89 76 PHE B N 1
ATOM 3937 C CA . PHE B 1 88 ? 1.204 13.139 4.755 1.00 11.86 76 PHE B CA 1
ATOM 3938 C C . PHE B 1 88 ? 1.507 14.009 5.962 1.00 11.47 76 PHE B C 1
ATOM 3939 O O . PHE B 1 88 ? 2.285 14.934 5.870 1.00 10.03 76 PHE B O 1
ATOM 3947 N N . GLU B 1 89 ? 0.901 13.679 7.090 1.00 11.21 77 GLU B N 1
ATOM 3948 C CA . GLU B 1 89 ? 1.099 14.401 8.343 1.00 13.80 77 GLU B CA 1
ATOM 3949 C C . GLU B 1 89 ? 2.544 14.402 8.806 1.00 12.34 77 GLU B C 1
ATOM 3950 O O . GLU B 1 89 ? 3.023 15.391 9.371 1.00 8.19 77 GLU B O 1
ATOM 3956 N N . GLU B 1 90 ? 3.225 13.276 8.599 1.00 12.09 78 GLU B N 1
ATOM 3957 C CA . GLU B 1 90 ? 4.606 13.135 9.001 1.00 10.82 78 GLU B CA 1
ATOM 3958 C C . GLU B 1 90 ? 5.453 14.038 8.122 1.00 8.46 78 GLU B C 1
ATOM 3959 O O . GLU B 1 90 ? 6.291 14.774 8.631 1.00 9.56 78 GLU B O 1
ATOM 3965 N N . ALA B 1 91 ? 5.228 14.010 6.809 1.00 5.93 79 ALA B N 1
ATOM 3966 C CA . ALA B 1 91 ? 5.994 14.886 5.891 1.00 5.85 79 ALA B CA 1
ATOM 3967 C C . ALA B 1 91 ? 5.747 16.332 6.229 1.00 9.36 79 ALA B C 1
ATOM 3968 O O . ALA B 1 91 ? 6.676 17.164 6.302 1.00 9.99 79 ALA B O 1
ATOM 3970 N N . LEU B 1 92 ? 4.486 16.644 6.484 1.00 10.54 80 LEU B N 1
ATOM 3971 C CA . LEU B 1 92 ? 4.084 17.992 6.863 1.00 11.76 80 LEU B CA 1
ATOM 3972 C C . LEU B 1 92 ? 4.766 18.464 8.162 1.00 10.94 80 LEU B C 1
ATOM 3973 O O . LEU B 1 92 ? 5.205 19.632 8.243 1.00 12.57 80 LEU B O 1
ATOM 3978 N N . SER B 1 93 ? 4.898 17.597 9.168 1.00 8.10 81 SER B N 1
ATOM 3979 C CA . SER B 1 93 ? 5.548 18.002 10.418 1.00 12.27 81 SER B CA 1
ATOM 3980 C C . SER B 1 93 ? 7.058 18.291 10.220 1.00 11.24 81 SER B C 1
ATOM 3981 O O . SER B 1 93 ? 7.701 18.941 11.032 1.00 12.04 81 SER B O 1
ATOM 3984 N N . ASN B 1 94 ? 7.629 17.745 9.156 1.00 10.14 82 ASN B N 1
ATOM 3985 C CA . ASN B 1 94 ? 9.024 17.910 8.867 1.00 9.64 82 ASN B CA 1
ATOM 3986 C C . ASN B 1 94 ? 9.357 19.237 8.168 1.00 14.32 82 ASN B C 1
ATOM 3987 O O . ASN B 1 94 ? 10.511 19.596 8.060 1.00 12.03 82 ASN B O 1
ATOM 3992 N N . LEU B 1 95 ? 8.333 19.992 7.784 1.00 14.95 83 LEU B N 1
ATOM 3993 C CA . LEU B 1 95 ? 8.546 21.310 7.192 1.00 19.18 83 LEU B CA 1
ATOM 3994 C C . LEU B 1 95 ? 9.364 22.262 8.101 1.00 20.05 83 LEU B C 1
ATOM 3995 O O . LEU B 1 95 ? 10.120 23.096 7.612 1.00 23.88 83 LEU B O 1
ATOM 4000 N N . GLN B 1 96 ? 9.245 22.075 9.398 1.00 21.59 84 GLN B N 1
ATOM 4001 C CA . GLN B 1 96 ? 10.033 22.789 10.410 1.00 24.01 84 GLN B CA 1
ATOM 4002 C C . GLN B 1 96 ? 11.531 22.576 10.428 1.00 25.83 84 GLN B C 1
ATOM 4003 O O . GLN B 1 96 ? 12.209 23.262 11.178 1.00 28.01 84 GLN B O 1
ATOM 4009 N N . VAL B 1 97 ? 12.055 21.588 9.717 1.00 26.11 85 VAL B N 1
ATOM 4010 C CA . VAL B 1 97 ? 13.400 21.115 10.030 1.00 26.89 85 VAL B CA 1
ATOM 4011 C C . VAL B 1 97 ? 14.556 22.014 9.530 1.00 29.39 85 VAL B C 1
ATOM 4012 O O . VAL B 1 97 ? 15.498 22.231 10.272 1.00 27.22 85 VAL B O 1
ATOM 4016 N N . LYS B 1 98 ? 14.506 22.542 8.310 1.00 33.43 86 LYS B N 1
ATOM 4017 C CA . LYS B 1 98 ? 15.458 23.622 7.933 1.00 34.63 86 LYS B CA 1
ATOM 4018 C C . LYS B 1 98 ? 14.754 24.936 7.718 1.00 32.33 86 LYS B C 1
ATOM 4019 O O . LYS B 1 98 ? 14.115 25.452 8.620 1.00 34.78 86 LYS B O 1
ATOM 4021 N N . LYS B 1 103 ? 12.966 29.521 -1.458 1.00 39.83 91 LYS B N 1
ATOM 4022 C CA . LYS B 1 103 ? 13.987 28.647 -2.006 1.00 39.46 91 LYS B CA 1
ATOM 4023 C C . LYS B 1 103 ? 13.367 27.553 -2.869 1.00 39.53 91 LYS B C 1
ATOM 4024 O O . LYS B 1 103 ? 13.317 27.753 -4.083 1.00 43.45 91 LYS B O 1
ATOM 4030 N N . GLU B 1 104 ? 12.872 26.435 -2.291 1.00 36.97 92 GLU B N 1
ATOM 4031 C CA . GLU B 1 104 ? 12.643 25.158 -3.078 1.00 31.84 92 GLU B CA 1
ATOM 4032 C C . GLU B 1 104 ? 11.408 25.065 -3.954 1.00 27.73 92 GLU B C 1
ATOM 4033 O O . GLU B 1 104 ? 10.365 25.708 -3.708 1.00 25.27 92 GLU B O 1
ATOM 4039 N N . TYR B 1 105 ? 11.535 24.229 -4.981 1.00 27.92 93 TYR B N 1
ATOM 4040 C CA . TYR B 1 105 ? 10.507 24.049 -6.017 1.00 27.88 93 TYR B CA 1
ATOM 4041 C C . TYR B 1 105 ? 10.484 22.584 -6.489 1.00 23.83 93 TYR B C 1
ATOM 4042 O O . TYR B 1 105 ? 11.465 21.866 -6.387 1.00 23.72 93 TYR B O 1
ATOM 4051 N N . PHE B 1 106 ? 9.313 22.157 -6.943 1.00 15.65 94 PHE B N 1
ATOM 4052 C CA . PHE B 1 106 ? 9.172 20.916 -7.622 1.00 19.01 94 PHE B CA 1
ATOM 4053 C C . PHE B 1 106 ? 9.221 21.234 -9.100 1.00 19.61 94 PHE B C 1
ATOM 4054 O O . PHE B 1 106 ? 8.883 22.353 -9.546 1.00 19.05 94 PHE B O 1
ATOM 4062 N N . PHE B 1 107 ? 9.602 20.229 -9.867 1.00 16.26 95 PHE B N 1
ATOM 4063 C CA . PHE B 1 107 ? 9.479 20.295 -11.301 1.00 14.72 95 PHE B CA 1
ATOM 4064 C C . PHE B 1 107 ? 8.049 20.141 -11.690 1.00 15.20 95 PHE B C 1
ATOM 4065 O O . PHE B 1 107 ? 7.335 19.240 -11.224 1.00 13.23 95 PHE B O 1
ATOM 4073 N N . GLU B 1 108 ? 7.638 21.009 -12.595 1.00 17.53 96 GLU B N 1
ATOM 4074 C CA . GLU B 1 108 ? 6.264 21.069 -13.068 1.00 20.34 96 GLU B CA 1
ATOM 4075 C C . GLU B 1 108 ? 5.921 20.039 -14.175 1.00 18.99 96 GLU B C 1
ATOM 4076 O O . GLU B 1 108 ? 6.769 19.382 -14.873 1.00 17.76 96 GLU B O 1
ATOM 4082 N N . GLY B 1 109 ? 4.656 19.847 -14.388 1.00 20.89 97 GLY B N 1
ATOM 4083 C CA . GLY B 1 109 ? 4.286 18.966 -15.542 1.00 27.44 97 GLY B CA 1
ATOM 4084 C C . GLY B 1 109 ? 4.787 19.430 -16.946 1.00 29.66 97 GLY B C 1
ATOM 4085 O O . GLY B 1 109 ? 5.637 20.350 -17.089 1.00 32.64 97 GLY B O 1
ATOM 4086 N N . GLY B 1 110 ? 4.322 18.723 -17.962 1.00 28.83 98 GLY B N 1
ATOM 4087 C CA . GLY B 1 110 ? 4.246 19.266 -19.319 1.00 28.93 98 GLY B CA 1
ATOM 4088 C C . GLY B 1 110 ? 5.474 19.321 -20.224 1.00 27.99 98 GLY B C 1
ATOM 4089 O O . GLY B 1 110 ? 5.360 19.822 -21.329 1.00 28.11 98 GLY B O 1
ATOM 4090 N N . LYS B 1 111 ? 6.632 18.830 -19.797 1.00 22.30 99 LYS B N 1
ATOM 4091 C CA . LYS B 1 111 ? 7.796 18.793 -20.680 1.00 20.71 99 LYS B CA 1
ATOM 4092 C C . LYS B 1 111 ? 7.851 17.465 -21.460 1.00 19.17 99 LYS B C 1
ATOM 4093 O O . LYS B 1 111 ? 7.160 16.489 -21.141 1.00 21.34 99 LYS B O 1
ATOM 4099 N N . GLU B 1 112 ? 8.625 17.460 -22.524 1.00 18.42 100 GLU B N 1
ATOM 4100 C CA . GLU B 1 112 ? 8.776 16.268 -23.349 1.00 16.67 100 GLU B CA 1
ATOM 4101 C C . GLU B 1 112 ? 10.027 15.511 -22.916 1.00 15.28 100 GLU B C 1
ATOM 4102 O O . GLU B 1 112 ? 11.047 16.111 -22.627 1.00 14.78 100 GLU B O 1
ATOM 4108 N N . TYR B 1 113 ? 9.953 14.177 -22.945 1.00 11.39 101 TYR B N 1
ATOM 4109 C CA . TYR B 1 113 ? 11.052 13.282 -22.509 1.00 11.60 101 TYR B CA 1
ATOM 4110 C C . TYR B 1 113 ? 11.491 12.487 -23.724 1.00 14.58 101 TYR B C 1
ATOM 4111 O O . TYR B 1 113 ? 10.682 12.252 -24.635 1.00 12.29 101 TYR B O 1
ATOM 4120 N N . ARG B 1 114 ? 12.770 12.135 -23.750 1.00 11.83 102 ARG B N 1
ATOM 4121 C CA . ARG B 1 114 ? 13.302 11.309 -24.826 1.00 13.58 102 ARG B CA 1
ATOM 4122 C C . ARG B 1 114 ? 12.779 9.892 -24.606 1.00 12.30 102 ARG B C 1
ATOM 4123 O O . ARG B 1 114 ? 12.801 9.357 -23.489 1.00 11.34 102 ARG B O 1
ATOM 4131 N N . GLU B 1 115 ? 12.338 9.306 -25.693 1.00 11.74 103 GLU B N 1
ATOM 4132 C CA . GLU B 1 115 ? 11.907 7.924 -25.695 1.00 14.59 103 GLU B CA 1
ATOM 4133 C C . GLU B 1 115 ? 13.118 7.031 -25.879 1.00 15.25 103 GLU B C 1
ATOM 4134 O O . GLU B 1 115 ? 13.924 7.229 -26.821 1.00 13.82 103 GLU B O 1
ATOM 4140 N N . MET B 1 116 ? 13.259 6.029 -25.020 1.00 13.02 104 MET B N 1
ATOM 4141 C CA . MET B 1 116 ? 14.467 5.196 -25.044 1.00 13.56 104 MET B CA 1
ATOM 4142 C C . MET B 1 116 ? 14.183 3.802 -24.530 1.00 15.61 104 MET B C 1
ATOM 4143 O O . MET B 1 116 ? 13.413 3.656 -23.633 1.00 10.63 104 MET B O 1
ATOM 4148 N N . GLU B 1 117 ? 14.872 2.820 -25.113 1.00 14.15 105 GLU B N 1
ATOM 4149 C CA . GLU B 1 117 ? 14.676 1.405 -24.854 1.00 19.70 105 GLU B CA 1
ATOM 4150 C C . GLU B 1 117 ? 15.570 0.956 -23.680 1.00 16.31 105 GLU B C 1
ATOM 4151 O O . GLU B 1 117 ? 16.669 0.416 -23.858 1.00 14.92 105 GLU B O 1
ATOM 4157 N N . THR B 1 118 ? 15.102 1.211 -22.465 1.00 13.29 106 THR B N 1
ATOM 4158 C CA . THR B 1 118 ? 15.870 0.893 -21.298 1.00 14.01 106 THR B CA 1
ATOM 4159 C C . THR B 1 118 ? 15.462 -0.419 -20.685 1.00 13.96 106 THR B C 1
ATOM 4160 O O . THR B 1 118 ? 16.183 -0.947 -19.826 1.00 12.70 106 THR B O 1
ATOM 4164 N N . TYR B 1 119 ? 14.315 -0.958 -21.106 1.00 10.11 107 TYR B N 1
ATOM 4165 C CA . TYR B 1 119 ? 13.799 -2.173 -20.533 1.00 12.09 107 TYR B CA 1
ATOM 4166 C C . TYR B 1 119 ? 13.586 -3.166 -21.658 1.00 14.31 107 TYR B C 1
ATOM 4167 O O . TYR B 1 119 ? 12.802 -2.934 -22.564 1.00 15.43 107 TYR B O 1
ATOM 4176 N N . VAL B 1 120 ? 14.254 -4.291 -21.598 1.00 16.15 108 VAL B N 1
ATOM 4177 C CA . VAL B 1 120 ? 14.117 -5.299 -22.632 1.00 19.72 108 VAL B CA 1
ATOM 4178 C C . VAL B 1 120 ? 13.321 -6.522 -22.140 1.00 19.60 108 VAL B C 1
ATOM 4179 O O . VAL B 1 120 ? 12.529 -7.062 -22.889 1.00 20.79 108 VAL B O 1
ATOM 4183 N N . GLY B 1 121 ? 13.515 -6.952 -20.896 1.00 20.27 109 GLY B N 1
ATOM 4184 C CA . GLY B 1 121 ? 12.718 -8.029 -20.334 1.00 19.06 109 GLY B CA 1
ATOM 4185 C C . GLY B 1 121 ? 13.233 -9.465 -20.538 1.00 23.61 109 GLY B C 1
ATOM 4186 O O . GLY B 1 121 ? 12.481 -10.409 -20.317 1.00 20.53 109 GLY B O 1
ATOM 4187 N N . ARG B 1 122 ? 14.498 -9.637 -20.945 1.00 20.17 110 ARG B N 1
ATOM 4188 C CA . ARG B 1 122 ? 15.017 -10.931 -21.241 1.00 20.01 110 ARG B CA 1
ATOM 4189 C C . ARG B 1 122 ? 15.750 -11.551 -20.072 1.00 18.74 110 ARG B C 1
ATOM 4190 O O . ARG B 1 122 ? 15.640 -12.734 -19.838 1.00 15.74 110 ARG B O 1
ATOM 4195 N N . PHE B 1 123 ? 16.493 -10.764 -19.322 1.00 15.77 111 PHE B N 1
ATOM 4196 C CA . PHE B 1 123 ? 17.120 -11.284 -18.132 1.00 15.52 111 PHE B CA 1
ATOM 4197 C C . PHE B 1 123 ? 16.112 -11.996 -17.220 1.00 16.37 111 PHE B C 1
ATOM 4198 O O . PHE B 1 123 ? 16.409 -13.050 -16.688 1.00 16.96 111 PHE B O 1
ATOM 4206 N N . GLU B 1 124 ? 14.918 -11.427 -17.093 1.00 17.72 112 GLU B N 1
ATOM 4207 C CA . GLU B 1 124 ? 13.886 -11.953 -16.206 1.00 21.60 112 GLU B CA 1
ATOM 4208 C C . GLU B 1 124 ? 13.310 -13.234 -16.667 1.00 21.18 112 GLU B C 1
ATOM 4209 O O . GLU B 1 124 ? 12.716 -13.960 -15.860 1.00 25.19 112 GLU B O 1
ATOM 4215 N N . LYS B 1 125 ? 13.460 -13.525 -17.951 1.00 19.81 113 LYS B N 1
ATOM 4216 C CA . LYS B 1 125 ? 12.993 -14.776 -18.510 1.00 23.23 113 LYS B CA 1
ATOM 4217 C C . LYS B 1 125 ? 13.955 -15.939 -18.213 1.00 21.80 113 LYS B C 1
ATOM 4218 O O . LYS B 1 125 ? 13.573 -17.101 -18.292 1.00 20.06 113 LYS B O 1
ATOM 4224 N N . LEU B 1 126 ? 15.211 -15.636 -17.900 1.00 19.42 114 LEU B N 1
ATOM 4225 C CA . LEU B 1 126 ? 16.193 -16.688 -17.609 1.00 17.28 114 LEU B CA 1
ATOM 4226 C C . LEU B 1 126 ? 15.845 -17.468 -16.345 1.00 15.19 114 LEU B C 1
ATOM 4227 O O . LEU B 1 126 ? 15.427 -16.871 -15.341 1.00 16.66 114 LEU B O 1
ATOM 4232 N N . SER B 1 127 ? 16.053 -18.769 -16.383 1.00 13.26 115 SER B N 1
ATOM 4233 C CA . SER B 1 127 ? 15.975 -19.585 -15.171 1.00 11.94 115 SER B CA 1
ATOM 4234 C C . SER B 1 127 ? 17.185 -19.355 -14.270 1.00 13.28 115 SER B C 1
ATOM 4235 O O . SER B 1 127 ? 18.229 -18.861 -14.734 1.00 11.57 115 SER B O 1
ATOM 4238 N N . VAL B 1 128 ? 17.089 -19.792 -13.013 1.00 16.37 116 VAL B N 1
ATOM 4239 C CA . VAL B 1 128 ? 18.200 -19.666 -12.068 1.00 16.28 116 VAL B CA 1
ATOM 4240 C C . VAL B 1 128 ? 19.364 -20.545 -12.542 1.00 13.96 116 VAL B C 1
ATOM 4241 O O . VAL B 1 128 ? 20.526 -20.158 -12.440 1.00 11.46 116 VAL B O 1
ATOM 4245 N N . LYS B 1 129 ? 19.044 -21.710 -13.087 1.00 7.74 117 LYS B N 1
ATOM 4246 C CA . LYS B 1 129 ? 20.040 -22.595 -13.623 1.00 8.15 117 LYS B CA 1
ATOM 4247 C C . LYS B 1 129 ? 20.795 -21.969 -14.790 1.00 7.09 117 LYS B C 1
ATOM 4248 O O . LYS B 1 129 ? 21.983 -22.168 -14.907 1.00 10.07 117 LYS B O 1
ATOM 4254 N N . GLU B 1 130 ? 20.099 -21.255 -15.655 1.00 9.94 118 GLU B N 1
ATOM 4255 C CA . GLU B 1 130 ? 20.745 -20.572 -16.775 1.00 10.94 118 GLU B CA 1
ATOM 4256 C C . GLU B 1 130 ? 21.744 -19.503 -16.309 1.00 11.76 118 GLU B C 1
ATOM 4257 O O . GLU B 1 130 ? 22.834 -19.389 -16.883 1.00 13.57 118 GLU B O 1
ATOM 4263 N N . LYS B 1 131 ? 21.378 -18.742 -15.275 1.00 9.78 119 LYS B N 1
ATOM 4264 C CA . LYS B 1 131 ? 22.244 -17.698 -14.708 1.00 13.16 119 LYS B CA 1
ATOM 4265 C C . LYS B 1 131 ? 23.469 -18.348 -14.107 1.00 11.78 119 LYS B C 1
ATOM 4266 O O . LYS B 1 131 ? 24.622 -17.905 -14.341 1.00 13.50 119 LYS B O 1
ATOM 4272 N N A MET B 1 132 ? 23.221 -19.434 -13.367 0.50 14.08 120 MET B N 1
ATOM 4273 N N B MET B 1 132 ? 23.256 -19.414 -13.381 0.50 10.14 120 MET B N 1
ATOM 4274 C CA A MET B 1 132 ? 24.274 -20.263 -12.735 0.50 17.36 120 MET B CA 1
ATOM 4275 C CA B MET B 1 132 ? 24.385 -20.117 -12.812 0.50 10.54 120 MET B CA 1
ATOM 4276 C C A MET B 1 132 ? 25.203 -20.882 -13.810 0.50 16.55 120 MET B C 1
ATOM 4277 C C B MET B 1 132 ? 25.262 -20.677 -13.934 0.50 12.65 120 MET B C 1
ATOM 4278 O O A MET B 1 132 ? 26.408 -21.010 -13.597 0.50 15.02 120 MET B O 1
ATOM 4279 O O B MET B 1 132 ? 26.485 -20.568 -13.876 0.50 10.96 120 MET B O 1
ATOM 4288 N N . ASP B 1 133 ? 24.635 -21.280 -14.952 1.00 14.28 121 ASP B N 1
ATOM 4289 C CA . ASP B 1 133 ? 25.401 -21.873 -16.048 1.00 14.39 121 ASP B CA 1
ATOM 4290 C C . ASP B 1 133 ? 26.248 -20.797 -16.743 1.00 12.86 121 ASP B C 1
ATOM 4291 O O . ASP B 1 133 ? 27.335 -21.104 -17.243 1.00 14.92 121 ASP B O 1
ATOM 4296 N N . MET B 1 134 ? 25.796 -19.537 -16.758 1.00 13.10 122 MET B N 1
ATOM 4297 C CA . MET B 1 134 ? 26.601 -18.461 -17.353 1.00 16.71 122 MET B CA 1
ATOM 4298 C C . MET B 1 134 ? 27.865 -18.192 -16.567 1.00 14.45 122 MET B C 1
ATOM 4299 O O . MET B 1 134 ? 28.931 -17.992 -17.142 1.00 12.02 122 MET B O 1
ATOM 4304 N N . ALA B 1 135 ? 27.696 -18.074 -15.255 1.00 13.53 123 ALA B N 1
ATOM 4305 C CA . ALA B 1 135 ? 28.815 -17.887 -14.343 1.00 13.96 123 ALA B CA 1
ATOM 4306 C C . ALA B 1 135 ? 29.750 -19.104 -14.337 1.00 12.31 123 ALA B C 1
ATOM 4307 O O . ALA B 1 135 ? 30.954 -18.911 -14.347 1.00 10.37 123 ALA B O 1
ATOM 4309 N N . LYS B 1 136 ? 29.215 -20.331 -14.309 1.00 7.70 124 LYS B N 1
ATOM 4310 C CA . LYS B 1 136 ? 30.094 -21.502 -14.452 1.00 14.44 124 LYS B CA 1
ATOM 4311 C C . LYS B 1 136 ? 30.903 -21.594 -15.795 1.00 13.25 124 LYS B C 1
ATOM 4312 O O . LYS B 1 136 ? 32.074 -21.980 -15.797 1.00 12.32 124 LYS B O 1
ATOM 4318 N N . LYS B 1 137 ? 30.288 -21.225 -16.912 1.00 11.78 125 LYS B N 1
ATOM 4319 C CA . LYS B 1 137 ? 30.995 -21.196 -18.183 1.00 12.60 125 LYS B CA 1
ATOM 4320 C C . LYS B 1 137 ? 32.091 -20.122 -18.183 1.00 11.09 125 LYS B C 1
ATOM 4321 O O . LYS B 1 137 ? 33.164 -20.357 -18.735 1.00 13.40 125 LYS B O 1
ATOM 4324 N N . ALA B 1 138 ? 31.860 -18.959 -17.572 1.00 11.93 126 ALA B N 1
ATOM 4325 C CA . ALA B 1 138 ? 32.943 -17.990 -17.466 1.00 11.73 126 ALA B CA 1
ATOM 4326 C C . ALA B 1 138 ? 34.125 -18.528 -16.627 1.00 12.26 126 ALA B C 1
ATOM 4327 O O . ALA B 1 138 ? 35.293 -18.281 -16.963 1.00 9.75 126 ALA B O 1
ATOM 4329 N N . HIS B 1 139 ? 33.812 -19.229 -15.537 1.00 11.75 127 HIS B N 1
ATOM 4330 C CA . HIS B 1 139 ? 34.839 -19.822 -14.676 1.00 12.06 127 HIS B CA 1
ATOM 4331 C C . HIS B 1 139 ? 35.631 -20.882 -15.462 1.00 11.57 127 HIS B C 1
ATOM 4332 O O . HIS B 1 139 ? 36.837 -20.843 -15.487 1.00 10.62 127 HIS B O 1
ATOM 4339 N N . GLU B 1 140 ? 34.943 -21.818 -16.103 1.00 12.45 128 GLU B N 1
ATOM 4340 C CA . GLU B 1 140 ? 35.599 -22.877 -16.923 1.00 16.49 128 GLU B CA 1
ATOM 4341 C C . GLU B 1 140 ? 36.554 -22.304 -17.980 1.00 11.78 128 GLU B C 1
ATOM 4342 O O . GLU B 1 140 ? 37.672 -22.740 -18.158 1.00 12.61 128 GLU B O 1
ATOM 4348 N N . SER B 1 141 ? 36.062 -21.319 -18.699 1.00 10.32 129 SER B N 1
ATOM 4349 C CA . SER B 1 141 ? 36.830 -20.624 -19.713 1.00 14.39 129 SER B CA 1
ATOM 4350 C C . SER B 1 141 ? 38.039 -19.871 -19.143 1.00 13.19 129 SER B C 1
ATOM 4351 O O . SER B 1 141 ? 39.110 -19.892 -19.723 1.00 16.50 129 SER B O 1
ATOM 4354 N N . ALA B 1 142 ? 37.883 -19.237 -17.986 1.00 15.32 130 ALA B N 1
ATOM 4355 C CA . ALA B 1 142 ? 39.018 -18.607 -17.279 1.00 14.33 130 ALA B CA 1
ATOM 4356 C C . ALA B 1 142 ? 40.032 -19.623 -16.744 1.00 11.98 130 ALA B C 1
ATOM 4357 O O . ALA B 1 142 ? 41.220 -19.374 -16.794 1.00 14.86 130 ALA B O 1
ATOM 4359 N N . ALA B 1 143 ? 39.560 -20.765 -16.262 1.00 10.10 131 ALA B N 1
ATOM 4360 C CA . ALA B 1 143 ? 40.431 -21.828 -15.709 1.00 11.12 131 ALA B CA 1
ATOM 4361 C C . ALA B 1 143 ? 41.124 -22.729 -16.736 1.00 14.25 131 ALA B C 1
ATOM 4362 O O . ALA B 1 143 ? 42.028 -23.473 -16.379 1.00 9.32 131 ALA B O 1
ATOM 4364 N N . LYS B 1 144 ? 40.690 -22.684 -17.992 1.00 15.88 132 LYS B N 1
ATOM 4365 C CA . LYS B 1 144 ? 41.144 -23.644 -18.999 1.00 16.65 132 LYS B CA 1
ATOM 4366 C C . LYS B 1 144 ? 42.682 -23.652 -19.227 1.00 13.77 132 LYS B C 1
ATOM 4367 O O . LYS B 1 144 ? 43.300 -24.700 -19.274 1.00 10.90 132 LYS B O 1
ATOM 4373 N N . ASP B 1 145 ? 43.318 -22.504 -19.351 1.00 11.41 133 ASP B N 1
ATOM 4374 C CA . ASP B 1 145 ? 44.750 -22.487 -19.595 1.00 13.42 133 ASP B CA 1
ATOM 4375 C C . ASP B 1 145 ? 45.503 -22.945 -18.315 1.00 14.54 133 ASP B C 1
ATOM 4376 O O . ASP B 1 145 ? 45.179 -22.509 -17.185 1.00 15.75 133 ASP B O 1
ATOM 4381 N N . GLU B 1 146 ? 46.494 -23.796 -18.523 1.00 13.77 134 GLU B N 1
ATOM 4382 C CA . GLU B 1 146 ? 47.252 -24.431 -17.433 1.00 14.79 134 GLU B CA 1
ATOM 4383 C C . GLU B 1 146 ? 48.065 -23.391 -16.639 1.00 10.61 134 GLU B C 1
ATOM 4384 O O . GLU B 1 146 ? 48.426 -23.665 -15.511 1.00 12.69 134 GLU B O 1
ATOM 4390 N N . ARG B 1 147 ? 48.378 -22.252 -17.248 1.00 8.45 135 ARG B N 1
ATOM 4391 C CA . ARG B 1 147 ? 49.064 -21.151 -16.579 1.00 7.97 135 ARG B CA 1
ATOM 4392 C C . ARG B 1 147 ? 48.199 -20.402 -15.555 1.00 10.38 135 ARG B C 1
ATOM 4393 O O . ARG B 1 147 ? 48.715 -19.640 -14.771 1.00 10.46 135 ARG B O 1
ATOM 4401 N N . VAL B 1 148 ? 46.883 -20.592 -15.585 1.00 9.77 136 VAL B N 1
ATOM 4402 C CA . VAL B 1 148 ? 46.000 -19.962 -14.608 1.00 10.16 136 VAL B CA 1
ATOM 4403 C C . VAL B 1 148 ? 46.049 -20.830 -13.378 1.00 11.25 136 VAL B C 1
ATOM 4404 O O . VAL B 1 148 ? 45.786 -22.042 -13.477 1.00 9.48 136 VAL B O 1
ATOM 4408 N N . VAL B 1 149 ? 46.433 -20.234 -12.239 1.00 10.48 137 VAL B N 1
ATOM 4409 C CA . VAL B 1 149 ? 46.505 -20.941 -10.989 1.00 10.27 137 VAL B CA 1
ATOM 4410 C C . VAL B 1 149 ? 45.097 -21.136 -10.456 1.00 12.72 137 VAL B C 1
ATOM 4411 O O . VAL B 1 149 ? 44.679 -22.244 -10.040 1.00 13.51 137 VAL B O 1
ATOM 4415 N N . MET B 1 150 ? 44.353 -20.055 -10.456 1.00 12.53 138 MET B N 1
ATOM 4416 C CA . MET B 1 150 ? 42.975 -20.118 -10.021 1.00 18.18 138 MET B CA 1
ATOM 4417 C C . MET B 1 150 ? 42.192 -18.942 -10.546 1.00 11.49 138 MET B C 1
ATOM 4418 O O . MET B 1 150 ? 42.769 -18.010 -11.114 1.00 8.51 138 MET B O 1
ATOM 4423 N N . VAL B 1 151 ? 40.887 -19.001 -10.302 1.00 8.10 139 VAL B N 1
ATOM 4424 C CA . VAL B 1 151 ? 39.941 -18.010 -10.741 1.00 10.32 139 VAL B CA 1
ATOM 4425 C C . VAL B 1 151 ? 39.189 -17.524 -9.511 1.00 11.93 139 VAL B C 1
ATOM 4426 O O . VAL B 1 151 ? 38.170 -18.118 -9.142 1.00 13.65 139 VAL B O 1
ATOM 4430 N N . PRO B 1 152 ? 39.755 -16.534 -8.804 1.00 14.75 140 PRO B N 1
ATOM 4431 C CA . PRO B 1 152 ? 39.246 -16.185 -7.481 1.00 15.02 140 PRO B CA 1
ATOM 4432 C C . PRO B 1 152 ? 37.801 -15.722 -7.460 1.00 13.53 140 PRO B C 1
ATOM 4433 O O . PRO B 1 152 ? 37.110 -16.038 -6.513 1.00 14.41 140 PRO B O 1
ATOM 4437 N N . THR B 1 153 ? 37.376 -14.972 -8.468 1.00 10.59 141 THR B N 1
ATOM 4438 C CA . THR B 1 153 ? 36.040 -14.436 -8.514 1.00 11.38 141 THR B CA 1
ATOM 4439 C C . THR B 1 153 ? 35.424 -14.533 -9.888 1.00 10.30 141 THR B C 1
ATOM 4440 O O . THR B 1 153 ? 36.049 -14.175 -10.901 1.00 10.54 141 THR B O 1
ATOM 4444 N N . VAL B 1 154 ? 34.196 -15.032 -9.914 1.00 9.25 142 VAL B N 1
ATOM 4445 C CA . VAL B 1 154 ? 33.251 -14.752 -11.001 1.00 9.12 142 VAL B CA 1
ATOM 4446 C C . VAL B 1 154 ? 31.947 -14.192 -10.380 1.00 10.40 142 VAL B C 1
ATOM 4447 O O . VAL B 1 154 ? 31.444 -14.771 -9.400 1.00 9.90 142 VAL B O 1
ATOM 4451 N N . MET B 1 155 ? 31.461 -13.068 -10.914 1.00 11.17 143 MET B N 1
ATOM 4452 C CA . MET B 1 155 ? 30.253 -12.437 -10.447 1.00 14.93 143 MET B CA 1
ATOM 4453 C C . MET B 1 155 ? 29.272 -12.187 -11.585 1.00 12.24 143 MET B C 1
ATOM 4454 O O . MET B 1 155 ? 29.640 -11.658 -12.646 1.00 10.55 143 MET B O 1
ATOM 4459 N N . TYR B 1 156 ? 28.022 -12.589 -11.349 1.00 11.49 144 TYR B N 1
ATOM 4460 C CA . TYR B 1 156 ? 26.892 -12.345 -12.213 1.00 12.18 144 TYR B CA 1
ATOM 4461 C C . TYR B 1 156 ? 25.863 -11.485 -11.428 1.00 10.39 144 TYR B C 1
ATOM 4462 O O . TYR B 1 156 ? 25.586 -11.741 -10.264 1.00 10.18 144 TYR B O 1
ATOM 4471 N N . LYS B 1 157 ? 25.322 -10.474 -12.057 1.00 10.61 145 LYS B N 1
ATOM 4472 C CA . LYS B 1 157 ? 24.202 -9.752 -11.508 1.00 12.02 145 LYS B CA 1
ATOM 4473 C C . LYS B 1 157 ? 23.246 -9.309 -12.616 1.00 13.30 145 LYS B C 1
ATOM 4474 O O . LYS B 1 157 ? 23.677 -8.919 -13.707 1.00 13.92 145 LYS B O 1
ATOM 4480 N N . ASP B 1 158 ? 21.953 -9.388 -12.321 1.00 10.06 146 ASP B N 1
ATOM 4481 C CA . ASP B 1 158 ? 20.961 -8.726 -13.157 1.00 10.62 146 ASP B CA 1
ATOM 4482 C C . ASP B 1 158 ? 19.968 -7.985 -12.254 1.00 15.31 146 ASP B C 1
ATOM 4483 O O . ASP B 1 158 ? 19.782 -8.332 -11.095 1.00 11.03 146 ASP B O 1
ATOM 4488 N N . MET B 1 159 ? 19.279 -7.003 -12.810 1.00 14.58 147 MET B N 1
ATOM 4489 C CA . MET B 1 159 ? 18.401 -6.173 -12.016 1.00 19.34 147 MET B CA 1
ATOM 4490 C C . MET B 1 159 ? 17.306 -5.615 -12.916 1.00 16.65 147 MET B C 1
ATOM 4491 O O . MET B 1 159 ? 17.524 -5.409 -14.126 1.00 16.98 147 MET B O 1
ATOM 4496 N N . VAL B 1 160 ? 16.128 -5.396 -12.347 1.00 14.50 148 VAL B N 1
ATOM 4497 C CA . VAL B 1 160 ? 15.070 -4.619 -12.996 1.00 14.46 148 VAL B CA 1
ATOM 4498 C C . VAL B 1 160 ? 14.616 -3.565 -12.032 1.00 16.83 148 VAL B C 1
ATOM 4499 O O . VAL B 1 160 ? 14.416 -3.847 -10.836 1.00 10.54 148 VAL B O 1
ATOM 4503 N N . ILE B 1 161 ? 14.470 -2.348 -12.537 1.00 14.19 149 ILE B N 1
ATOM 4504 C CA . ILE B 1 161 ? 14.099 -1.195 -11.737 1.00 16.87 149 ILE B CA 1
ATOM 4505 C C . ILE B 1 161 ? 12.885 -0.494 -12.402 1.00 17.57 149 ILE B C 1
ATOM 4506 O O . ILE B 1 161 ? 12.842 -0.330 -13.642 1.00 16.30 149 ILE B O 1
ATOM 4511 N N . LYS B 1 162 ? 11.878 -0.145 -11.602 1.00 13.64 150 LYS B N 1
ATOM 4512 C CA . LYS B 1 162 ? 10.821 0.734 -12.064 1.00 12.92 150 LYS B CA 1
ATOM 4513 C C . LYS B 1 162 ? 10.771 1.963 -11.175 1.00 14.40 150 LYS B C 1
ATOM 4514 O O . LYS B 1 162 ? 10.844 1.849 -9.952 1.00 11.84 150 LYS B O 1
ATOM 4520 N N . LYS B 1 163 ? 10.678 3.113 -11.816 1.00 11.84 151 LYS B N 1
ATOM 4521 C CA . LYS B 1 163 ? 10.687 4.424 -11.186 1.00 11.52 151 LYS B CA 1
ATOM 4522 C C . LYS B 1 163 ? 9.408 5.119 -11.615 1.00 15.13 151 LYS B C 1
ATOM 4523 O O . LYS B 1 163 ? 9.105 5.111 -12.841 1.00 13.42 151 LYS B O 1
ATOM 4529 N N . ILE B 1 164 ? 8.708 5.746 -10.659 1.00 12.62 152 ILE B N 1
ATOM 4530 C CA . ILE B 1 164 ? 7.609 6.700 -10.928 1.00 12.65 152 ILE B CA 1
ATOM 4531 C C . ILE B 1 164 ? 7.830 7.951 -10.102 1.00 11.67 152 ILE B C 1
ATOM 4532 O O . ILE B 1 164 ? 8.198 7.865 -8.941 1.00 10.26 152 ILE B O 1
ATOM 4537 N N . ILE B 1 165 ? 7.618 9.115 -10.694 1.00 8.87 153 ILE B N 1
ATOM 4538 C CA . ILE B 1 165 ? 7.641 10.377 -9.943 1.00 13.05 153 ILE B CA 1
ATOM 4539 C C . ILE B 1 165 ? 6.453 11.167 -10.426 1.00 12.12 153 ILE B C 1
ATOM 4540 O O . ILE B 1 165 ? 6.195 11.284 -11.637 1.00 10.80 153 ILE B O 1
ATOM 4545 N N . THR B 1 166 ? 5.672 11.599 -9.462 1.00 11.71 154 THR B N 1
ATOM 4546 C CA . THR B 1 166 ? 4.464 12.359 -9.768 1.00 12.70 154 THR B CA 1
ATOM 4547 C C . THR B 1 166 ? 4.241 13.411 -8.705 1.00 11.06 154 THR B C 1
ATOM 4548 O O . THR B 1 166 ? 4.630 13.236 -7.545 1.00 10.47 154 THR B O 1
ATOM 4552 N N . ASN B 1 167 ? 3.683 14.530 -9.123 1.00 9.63 155 ASN B N 1
ATOM 4553 C CA . ASN B 1 167 ? 3.343 15.579 -8.206 1.00 8.18 155 ASN B CA 1
ATOM 4554 C C . ASN B 1 167 ? 2.091 16.375 -8.657 1.00 9.43 155 ASN B C 1
ATOM 4555 O O . ASN B 1 167 ? 1.560 16.193 -9.791 1.00 7.94 155 ASN B O 1
ATOM 4560 N N . THR B 1 168 ? 1.646 17.239 -7.745 1.00 8.15 156 THR B N 1
ATOM 4561 C CA . THR B 1 168 ? 0.402 17.996 -7.918 1.00 11.58 156 THR B CA 1
ATOM 4562 C C . THR B 1 168 ? 0.563 19.207 -8.850 1.00 12.13 156 THR B C 1
ATOM 4563 O O . THR B 1 168 ? -0.379 19.889 -9.052 1.00 11.17 156 THR B O 1
ATOM 4567 N N A LEU B 1 169 ? 1.769 19.442 -9.361 0.50 14.35 157 LEU B N 1
ATOM 4568 N N B LEU B 1 169 ? 1.757 19.449 -9.393 0.50 13.40 157 LEU B N 1
ATOM 4569 C CA A LEU B 1 169 ? 2.016 20.466 -10.362 0.50 17.83 157 LEU B CA 1
ATOM 4570 C CA B LEU B 1 169 ? 1.984 20.475 -10.422 0.50 16.18 157 LEU B CA 1
ATOM 4571 C C A LEU B 1 169 ? 1.656 19.944 -11.756 0.50 18.02 157 LEU B C 1
ATOM 4572 C C B LEU B 1 169 ? 2.033 19.842 -11.821 0.50 16.72 157 LEU B C 1
ATOM 4573 O O A LEU B 1 169 ? 1.407 20.762 -12.640 0.50 17.97 157 LEU B O 1
ATOM 4574 O O B LEU B 1 169 ? 2.515 20.441 -12.785 0.50 18.45 157 LEU B O 1
ATOM 4583 N N . GLY B 1 170 ? 1.548 18.612 -11.918 1.00 15.30 158 GLY B N 1
ATOM 4584 C CA . GLY B 1 170 ? 1.294 17.977 -13.200 1.00 14.12 158 GLY B CA 1
ATOM 4585 C C . GLY B 1 170 ? 2.348 16.956 -13.627 1.00 14.31 158 GLY B C 1
ATOM 4586 O O . GLY B 1 170 ? 2.185 16.291 -14.630 1.00 13.63 158 GLY B O 1
ATOM 4587 N N . LEU B 1 171 ? 3.416 16.813 -12.858 1.00 11.95 159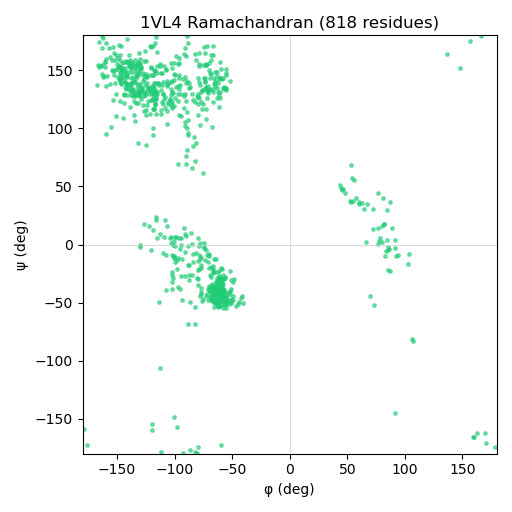 LEU B N 1
ATOM 4588 C CA . LEU B 1 171 ? 4.421 15.815 -13.151 1.00 11.83 159 LEU B CA 1
ATOM 4589 C C . LEU B 1 171 ? 3.817 14.429 -12.973 1.00 12.70 159 LEU B C 1
ATOM 4590 O O . LEU B 1 171 ? 3.127 14.162 -12.005 1.00 10.16 159 LEU B O 1
ATOM 4595 N N . ASP B 1 172 ? 4.020 13.589 -13.967 1.00 10.69 160 ASP B N 1
ATOM 4596 C CA . ASP B 1 172 ? 3.705 12.173 -13.853 1.00 14.43 160 ASP B CA 1
ATOM 4597 C C . ASP B 1 172 ? 4.567 11.427 -14.841 1.00 15.49 160 ASP B C 1
ATOM 4598 O O . ASP B 1 172 ? 4.293 11.436 -16.031 1.00 12.83 160 ASP B O 1
ATOM 4603 N N . VAL B 1 173 ? 5.652 10.810 -14.381 1.00 11.40 161 VAL B N 1
ATOM 4604 C CA . VAL B 1 173 ? 6.549 10.115 -15.303 1.00 11.83 161 VAL B CA 1
ATOM 4605 C C . VAL B 1 173 ? 6.895 8.738 -14.736 1.00 10.91 161 VAL B C 1
ATOM 4606 O O . VAL B 1 173 ? 6.844 8.518 -13.524 1.00 11.96 161 VAL B O 1
ATOM 4610 N N . GLU B 1 174 ? 7.182 7.801 -15.632 1.00 9.80 162 GLU B N 1
ATOM 4611 C CA . GLU B 1 174 ? 7.459 6.407 -15.258 1.00 9.30 162 GLU B CA 1
ATOM 4612 C C . GLU B 1 174 ? 8.485 5.870 -16.224 1.00 13.45 162 GLU B C 1
ATOM 4613 O O . GLU B 1 174 ? 8.459 6.237 -17.421 1.00 11.83 162 GLU B O 1
ATOM 4619 N N . SER B 1 175 ? 9.395 5.019 -15.727 1.00 12.96 163 SER B N 1
ATOM 4620 C CA . SER B 1 175 ? 10.340 4.335 -16.553 1.00 13.66 163 SER B CA 1
ATOM 4621 C C . SER B 1 175 ? 10.727 3.009 -15.923 1.00 15.14 163 SER B C 1
ATOM 4622 O O . SER B 1 175 ? 10.734 2.877 -14.718 1.00 14.13 163 SER B O 1
ATOM 4625 N N . GLN B 1 176 ? 11.064 2.042 -16.771 1.00 12.41 164 GLN B N 1
ATOM 4626 C CA . GLN B 1 176 ? 11.621 0.775 -16.357 1.00 9.82 164 GLN B CA 1
ATOM 4627 C C . GLN B 1 176 ? 12.935 0.532 -17.047 1.00 11.77 164 GLN B C 1
ATOM 4628 O O . GLN B 1 176 ? 13.104 0.963 -18.177 1.00 12.74 164 GLN B O 1
ATOM 4634 N N . MET B 1 177 ? 13.881 -0.091 -16.355 1.00 12.67 165 MET B N 1
ATOM 4635 C CA . MET B 1 177 ? 15.212 -0.348 -16.878 1.00 17.31 165 MET B CA 1
ATOM 4636 C C . MET B 1 177 ? 15.603 -1.731 -16.386 1.00 16.75 165 MET B C 1
ATOM 4637 O O . MET B 1 177 ? 15.224 -2.129 -15.258 1.00 14.94 165 MET B O 1
ATOM 4642 N N . ASP B 1 178 ? 16.331 -2.487 -17.217 1.00 12.64 166 ASP B N 1
ATOM 4643 C CA . ASP B 1 178 ? 16.944 -3.724 -16.785 1.00 12.17 166 ASP B CA 1
ATOM 4644 C C . ASP B 1 178 ? 18.320 -3.858 -17.429 1.00 16.91 166 ASP B C 1
ATOM 4645 O O . ASP B 1 178 ? 18.753 -2.987 -18.200 1.00 12.34 166 ASP B O 1
ATOM 4650 N N . GLY B 1 179 ? 19.021 -4.926 -17.065 1.00 11.27 167 GLY B N 1
ATOM 4651 C CA . GLY B 1 179 ? 20.377 -5.101 -17.520 1.00 12.13 167 GLY B CA 1
ATOM 4652 C C . GLY B 1 179 ? 21.118 -6.013 -16.569 1.00 10.61 167 GLY B C 1
ATOM 4653 O O . GLY B 1 179 ? 20.565 -6.475 -15.582 1.00 10.70 167 GLY B O 1
ATOM 4654 N N . GLY B 1 180 ? 22.341 -6.326 -16.939 1.00 10.79 168 GLY B N 1
ATOM 4655 C CA . GLY B 1 180 ? 23.117 -7.357 -16.280 1.00 13.81 168 GLY B CA 1
ATOM 4656 C C . GLY B 1 180 ? 24.579 -7.147 -16.499 1.00 11.97 168 GLY B C 1
ATOM 4657 O O . GLY B 1 180 ? 24.971 -6.339 -17.328 1.00 11.69 168 GLY B O 1
ATOM 4658 N N . PHE B 1 181 ? 25.359 -7.914 -15.753 1.00 11.84 169 PHE B N 1
ATOM 4659 C CA . PHE B 1 181 ? 26.789 -7.809 -15.673 1.00 14.88 169 PHE B CA 1
ATOM 4660 C C . PHE B 1 181 ? 27.374 -9.210 -15.417 1.00 13.34 169 PHE B C 1
ATOM 4661 O O . PHE B 1 181 ? 26.811 -10.025 -14.648 1.00 8.24 169 PHE B O 1
ATOM 4669 N N . LEU B 1 182 ? 28.521 -9.471 -16.038 1.00 9.39 170 LEU B N 1
ATOM 4670 C CA . LEU B 1 182 ? 29.326 -10.644 -15.753 1.00 11.96 170 LEU B CA 1
ATOM 4671 C C . LEU B 1 182 ? 30.804 -10.279 -15.720 1.00 10.70 170 LEU B C 1
ATOM 4672 O O . LEU B 1 182 ? 31.321 -9.577 -16.592 1.00 10.08 170 LEU B O 1
ATOM 4677 N N . PHE B 1 183 ? 31.468 -10.734 -14.670 1.00 9.91 171 PHE B N 1
ATOM 4678 C CA . PHE B 1 183 ? 32.790 -10.366 -14.344 1.00 9.24 171 PHE B CA 1
ATOM 4679 C C . PHE B 1 183 ? 33.555 -11.610 -13.907 1.00 11.70 171 PHE B C 1
ATOM 4680 O O . PHE B 1 183 ? 33.006 -12.498 -13.203 1.00 10.18 171 PHE B O 1
ATOM 4688 N N . ALA B 1 184 ? 34.789 -11.725 -14.399 1.00 11.07 172 ALA B N 1
ATOM 4689 C CA . ALA B 1 184 ? 35.734 -12.730 -13.967 1.00 10.96 172 ALA B CA 1
ATOM 4690 C C . ALA B 1 184 ? 37.114 -12.170 -13.674 1.00 10.72 172 ALA B C 1
ATOM 4691 O O . ALA B 1 184 ? 37.595 -11.285 -14.363 1.00 9.50 172 ALA B O 1
ATOM 4693 N N . MET B 1 185 ? 37.757 -12.765 -12.676 1.00 11.91 173 MET B N 1
ATOM 4694 C CA . MET B 1 185 ? 39.121 -12.441 -12.331 1.00 14.23 173 MET B CA 1
ATOM 4695 C C . MET B 1 185 ? 39.967 -13.724 -12.234 1.00 10.70 173 MET B C 1
ATOM 4696 O O . MET B 1 185 ? 39.559 -14.696 -11.642 1.00 7.89 173 MET B O 1
ATOM 4701 N N . ALA B 1 186 ? 41.133 -13.729 -12.863 1.00 12.25 174 ALA B N 1
ATOM 4702 C CA . ALA B 1 186 ? 41.966 -14.898 -12.849 1.00 6.79 174 ALA B CA 1
ATOM 4703 C C . ALA B 1 186 ? 43.349 -14.527 -12.330 1.00 8.44 174 ALA B C 1
ATOM 4704 O O . ALA B 1 186 ? 43.788 -13.353 -12.472 1.00 9.74 174 ALA B O 1
ATOM 4706 N N . ILE B 1 187 ? 44.071 -15.539 -11.831 1.00 8.67 175 ILE B N 1
ATOM 4707 C CA . ILE B 1 187 ? 45.456 -15.406 -11.430 1.00 10.95 175 ILE B CA 1
ATOM 4708 C C . ILE B 1 187 ? 46.353 -16.385 -12.211 1.00 10.92 175 ILE B C 1
ATOM 4709 O O . ILE B 1 187 ? 46.082 -17.590 -12.265 1.00 11.82 175 ILE B O 1
ATOM 4714 N N . ALA B 1 188 ? 47.455 -15.867 -12.728 1.00 8.62 176 ALA B N 1
ATOM 4715 C CA . ALA B 1 188 ? 48.381 -16.622 -13.600 1.00 9.24 176 ALA B CA 1
ATOM 4716 C C . ALA B 1 188 ? 49.684 -16.835 -12.867 1.00 11.98 176 ALA B C 1
ATOM 4717 O O . ALA B 1 188 ? 50.081 -16.029 -12.024 1.00 10.04 176 ALA B O 1
ATOM 4719 N N . ARG B 1 189 ? 50.314 -17.955 -13.160 1.00 9.44 177 ARG B N 1
ATOM 4720 C CA . ARG B 1 189 ? 51.461 -18.411 -12.427 1.00 11.92 177 ARG B CA 1
ATOM 4721 C C . ARG B 1 189 ? 52.697 -17.668 -12.878 1.00 12.03 177 ARG B C 1
ATOM 4722 O O . ARG B 1 189 ? 52.976 -17.592 -14.068 1.00 13.60 177 ARG B O 1
ATOM 4730 N N . ASP B 1 190 ? 53.433 -17.142 -11.905 1.00 11.76 178 ASP B N 1
ATOM 4731 C CA . ASP B 1 190 ? 54.665 -16.435 -12.141 1.00 11.54 178 ASP B CA 1
ATOM 4732 C C . ASP B 1 190 ? 55.443 -16.344 -10.807 1.00 13.60 178 ASP B C 1
ATOM 4733 O O . ASP B 1 190 ? 54.990 -16.850 -9.779 1.00 14.85 178 ASP B O 1
ATOM 4738 N N . ALA B 1 191 ? 56.624 -15.739 -10.828 1.00 15.01 179 ALA B N 1
ATOM 4739 C CA . ALA B 1 191 ? 57.459 -15.663 -9.638 1.00 18.60 179 ALA B CA 1
ATOM 4740 C C . ALA B 1 191 ? 56.670 -14.951 -8.546 1.00 19.28 179 ALA B C 1
ATOM 4741 O O . ALA B 1 191 ? 56.690 -15.360 -7.369 1.00 21.55 179 ALA B O 1
ATOM 4743 N N . ASN B 1 192 ? 56.017 -13.878 -8.984 1.00 20.10 180 ASN B N 1
ATOM 4744 C CA . ASN B 1 192 ? 54.915 -13.175 -8.309 1.00 21.75 180 ASN B CA 1
ATOM 4745 C C . ASN B 1 192 ? 53.620 -13.401 -9.105 1.00 21.05 180 ASN B C 1
ATOM 4746 O O . ASN B 1 192 ? 53.560 -13.085 -10.282 1.00 20.25 180 ASN B O 1
ATOM 4751 N N . PRO B 1 193 ? 52.582 -13.958 -8.470 1.00 21.10 181 PRO B N 1
ATOM 4752 C CA . PRO B 1 193 ? 51.320 -14.180 -9.183 1.00 20.68 181 PRO B CA 1
ATOM 4753 C C . PRO B 1 193 ? 50.784 -12.955 -9.888 1.00 17.71 181 PRO B C 1
ATOM 4754 O O . PRO B 1 193 ? 50.845 -11.877 -9.330 1.00 15.53 181 PRO B O 1
ATOM 4758 N N . ARG B 1 194 ? 50.229 -13.139 -11.089 1.00 13.40 182 ARG B N 1
ATOM 4759 C CA . ARG B 1 194 ? 49.712 -12.063 -11.923 1.00 12.91 182 ARG B CA 1
ATOM 4760 C C . ARG B 1 194 ? 48.188 -12.123 -12.004 1.00 15.89 182 ARG B C 1
ATOM 4761 O O . ARG B 1 194 ? 47.597 -13.169 -12.332 1.00 14.28 182 ARG B O 1
ATOM 4769 N N . SER B 1 195 ? 47.536 -10.993 -11.754 1.00 17.57 183 SER B N 1
ATOM 4770 C CA . SER B 1 195 ? 46.093 -10.978 -11.811 1.00 17.90 183 SER B CA 1
ATOM 4771 C C . SER B 1 195 ? 45.580 -10.241 -13.050 1.00 16.00 183 SER B C 1
ATOM 4772 O O . SER B 1 195 ? 46.206 -9.288 -13.575 1.00 15.09 183 SER B O 1
ATOM 4775 N N . GLY B 1 196 ? 44.409 -10.674 -13.496 1.00 12.46 184 GLY B N 1
ATOM 4776 C CA . GLY B 1 196 ? 43.763 -10.084 -14.637 1.00 12.03 184 GLY B CA 1
ATOM 4777 C C . GLY B 1 196 ? 42.272 -10.210 -14.501 1.00 11.27 184 GLY B C 1
ATOM 4778 O O . GLY B 1 196 ? 41.779 -11.088 -13.810 1.00 9.99 184 GLY B O 1
ATOM 4779 N N . SER B 1 197 ? 41.530 -9.332 -15.159 1.00 10.04 185 SER B N 1
ATOM 4780 C CA . SER B 1 197 ? 40.091 -9.448 -15.082 1.00 12.00 185 SER B CA 1
ATOM 4781 C C . SER B 1 197 ? 39.425 -8.860 -16.287 1.00 14.22 185 SER B C 1
ATOM 4782 O O . SER B 1 197 ? 40.061 -8.171 -17.120 1.00 13.34 185 SER B O 1
ATOM 4785 N N . TRP B 1 198 ? 38.136 -9.117 -16.381 1.00 9.11 186 TRP B N 1
ATOM 4786 C CA . TRP B 1 198 ? 37.323 -8.561 -17.462 1.00 11.23 186 TRP B CA 1
ATOM 4787 C C . TRP B 1 198 ? 35.871 -8.609 -17.058 1.00 10.32 186 TRP B C 1
ATOM 4788 O O . TRP B 1 198 ? 35.469 -9.501 -16.326 1.00 12.24 186 TRP B O 1
ATOM 4799 N N . TYR B 1 199 ? 35.077 -7.681 -17.603 1.00 13.65 187 TYR B N 1
ATOM 4800 C CA . TYR B 1 199 ? 33.627 -7.667 -17.399 1.00 15.39 187 TYR B CA 1
ATOM 4801 C C . TYR B 1 199 ? 32.960 -7.214 -18.664 1.00 17.11 187 TYR B C 1
ATOM 4802 O O . TYR B 1 199 ? 33.553 -6.513 -19.519 1.00 12.72 187 TYR B O 1
ATOM 4811 N N . GLU B 1 200 ? 31.701 -7.593 -18.780 1.00 13.75 188 GLU B N 1
ATOM 4812 C CA . GLU B 1 200 ? 30.823 -7.014 -19.786 1.00 15.61 188 GLU B CA 1
ATOM 4813 C C . GLU B 1 200 ? 29.505 -6.571 -19.055 1.00 15.37 188 GLU B C 1
ATOM 4814 O O . GLU B 1 200 ? 29.019 -7.252 -18.157 1.00 12.54 188 GLU B O 1
ATOM 4820 N N . LEU B 1 201 ? 29.017 -5.408 -19.430 1.00 15.47 189 LEU B N 1
ATOM 4821 C CA . LEU B 1 201 ? 27.690 -4.871 -19.045 1.00 17.78 189 LEU B CA 1
ATOM 4822 C C . LEU B 1 201 ? 26.791 -4.972 -20.265 1.00 19.25 189 LEU B C 1
ATOM 4823 O O . LEU B 1 201 ? 27.225 -4.667 -21.378 1.00 21.69 189 LEU B O 1
ATOM 4828 N N . ALA B 1 202 ? 25.565 -5.416 -20.084 1.00 13.95 190 ALA B N 1
ATOM 4829 C CA . ALA B 1 202 ? 24.620 -5.536 -21.179 1.00 15.79 190 ALA B CA 1
ATOM 4830 C C . ALA B 1 202 ? 23.167 -5.394 -20.741 1.00 15.85 190 ALA B C 1
ATOM 4831 O O . ALA B 1 202 ? 22.811 -5.680 -19.581 1.00 12.75 190 ALA B O 1
ATOM 4833 N N . ARG B 1 203 ? 22.319 -5.054 -21.711 1.00 14.53 191 ARG B N 1
ATOM 4834 C CA . ARG B 1 203 ? 20.881 -4.954 -21.487 1.00 15.54 191 ARG B CA 1
ATOM 4835 C C . ARG B 1 203 ? 20.147 -6.267 -21.698 1.00 14.55 191 ARG B C 1
ATOM 4836 O O . ARG B 1 203 ? 19.055 -6.401 -21.200 1.00 19.74 191 ARG B O 1
ATOM 4844 N N . THR B 1 204 ? 20.753 -7.253 -22.389 1.00 15.24 192 THR B N 1
ATOM 4845 C CA . THR B 1 204 ? 20.215 -8.572 -22.552 1.00 16.65 192 THR B CA 1
ATOM 4846 C C . THR B 1 204 ? 21.322 -9.629 -22.382 1.00 16.73 192 THR B C 1
ATOM 4847 O O . THR B 1 204 ? 22.473 -9.403 -22.711 1.00 13.84 192 THR B O 1
ATOM 4851 N N . PRO B 1 205 ? 20.937 -10.806 -21.936 1.00 14.35 193 PRO B N 1
ATOM 4852 C CA . PRO B 1 205 ? 21.922 -11.805 -21.670 1.00 15.66 193 PRO B CA 1
ATOM 4853 C C . PRO B 1 205 ? 22.630 -12.300 -22.943 1.00 16.24 193 PRO B C 1
ATOM 4854 O O . PRO B 1 205 ? 23.713 -12.808 -22.856 1.00 13.85 193 PRO B O 1
ATOM 4858 N N . GLU B 1 206 ? 21.966 -12.171 -24.087 1.00 18.10 194 GLU B N 1
ATOM 4859 C CA . GLU B 1 206 ? 22.510 -12.579 -25.400 1.00 21.70 194 GLU B CA 1
ATOM 4860 C C . GLU B 1 206 ? 23.737 -11.757 -25.732 1.00 18.81 194 GLU B C 1
ATOM 4861 O O . GLU B 1 206 ? 24.595 -12.217 -26.449 1.00 19.36 194 GLU B O 1
ATOM 4867 N N . ASP B 1 207 ? 23.839 -10.571 -25.144 1.00 16.80 195 ASP B N 1
ATOM 4868 C CA . ASP B 1 207 ? 25.049 -9.746 -25.303 1.00 19.67 195 ASP B CA 1
ATOM 4869 C C . ASP B 1 207 ? 26.148 -10.003 -24.285 1.00 22.43 195 ASP B C 1
ATOM 4870 O O . ASP B 1 207 ? 27.210 -9.363 -24.317 1.00 24.72 195 ASP B O 1
ATOM 4875 N N . LEU B 1 208 ? 25.914 -10.911 -23.357 1.00 21.65 196 LEU B N 1
ATOM 4876 C CA . LEU B 1 208 ? 27.018 -11.315 -22.512 1.00 20.18 196 LEU B CA 1
ATOM 4877 C C . LEU B 1 208 ? 27.585 -12.588 -23.115 1.00 20.25 196 LEU B C 1
ATOM 4878 O O . LEU B 1 208 ? 26.855 -13.526 -23.476 1.00 23.07 196 LEU B O 1
ATOM 4883 N N . ASN B 1 209 ? 28.895 -12.653 -23.222 1.00 18.84 197 ASN B N 1
ATOM 4884 C CA . ASN B 1 209 ? 29.522 -13.881 -23.723 1.00 14.60 197 ASN B CA 1
ATOM 4885 C C . ASN B 1 209 ? 30.440 -14.457 -22.631 1.00 12.90 197 ASN B C 1
ATOM 4886 O O . ASN B 1 209 ? 31.511 -13.948 -22.401 1.00 10.14 197 ASN B O 1
ATOM 4891 N N . PRO B 1 210 ? 29.967 -15.485 -21.905 1.00 15.01 198 PRO B N 1
ATOM 4892 C CA . PRO B 1 210 ? 30.718 -15.945 -20.739 1.00 14.86 198 PRO B CA 1
ATOM 4893 C C . PRO B 1 210 ? 32.061 -16.572 -21.063 1.00 14.72 198 PRO B C 1
ATOM 4894 O O . PRO B 1 210 ? 33.043 -16.357 -20.331 1.00 14.52 198 PRO B O 1
ATOM 4898 N N . GLU B 1 211 ? 32.102 -17.358 -22.142 1.00 13.20 199 GLU B N 1
ATOM 4899 C CA . GLU B 1 211 ? 33.349 -17.925 -22.617 1.00 14.96 199 GLU B CA 1
ATOM 4900 C C . GLU B 1 211 ? 34.379 -16.842 -22.924 1.00 15.68 199 GLU B C 1
ATOM 4901 O O . GLU B 1 211 ? 35.515 -16.910 -22.435 1.00 15.99 199 GLU B O 1
ATOM 4904 N N . GLU B 1 212 ? 33.996 -15.804 -23.660 1.00 14.49 200 GLU B N 1
ATOM 4905 C CA . GLU B 1 212 ? 34.905 -14.690 -23.925 1.00 14.42 200 GLU B CA 1
ATOM 4906 C C . GLU B 1 212 ? 35.348 -13.895 -22.686 1.00 14.91 200 GLU B C 1
ATOM 4907 O O . GLU B 1 212 ? 36.490 -13.440 -22.624 1.00 10.87 200 GLU B O 1
ATOM 4913 N N . ILE B 1 213 ? 34.455 -13.665 -21.728 1.00 14.89 201 ILE B N 1
ATOM 4914 C CA . ILE B 1 213 ? 34.783 -12.911 -20.529 1.00 13.63 201 ILE B CA 1
ATOM 4915 C C . ILE B 1 213 ? 35.802 -13.691 -19.704 1.00 9.26 201 ILE B C 1
ATOM 4916 O O . ILE B 1 213 ? 36.826 -13.128 -19.261 1.00 9.84 201 ILE B O 1
ATOM 4921 N N . GLY B 1 214 ? 35.538 -14.996 -19.495 1.00 10.25 202 GLY B N 1
ATOM 4922 C CA . GLY B 1 214 ? 36.478 -15.861 -18.828 1.00 8.74 202 GLY B CA 1
ATOM 4923 C C . GLY B 1 214 ? 37.845 -15.905 -19.528 1.00 10.42 202 GLY B C 1
ATOM 4924 O O . GLY B 1 214 ? 38.897 -15.826 -18.898 1.00 7.66 202 GLY B O 1
ATOM 4925 N N . LYS B 1 215 ? 37.833 -16.065 -20.836 1.00 11.40 203 LYS B N 1
ATOM 4926 C CA . LYS B 1 215 ? 39.086 -16.190 -21.610 1.00 16.14 203 LYS B CA 1
ATOM 4927 C C . LYS B 1 215 ? 39.900 -14.903 -21.503 1.00 11.91 203 LYS B C 1
ATOM 4928 O O . LYS B 1 215 ? 41.106 -14.895 -21.368 1.00 11.89 203 LYS B O 1
ATOM 4934 N N . ARG B 1 216 ? 39.213 -13.785 -21.632 1.00 13.26 204 ARG B N 1
ATOM 4935 C CA . ARG B 1 216 ? 39.850 -12.488 -21.532 1.00 12.90 204 ARG B CA 1
ATOM 4936 C C . ARG B 1 216 ? 40.461 -12.224 -20.148 1.00 12.52 204 ARG B C 1
ATOM 4937 O O . ARG B 1 216 ? 41.582 -11.724 -20.038 1.00 11.32 204 ARG B O 1
ATOM 4945 N N . ALA B 1 217 ? 39.728 -12.517 -19.076 1.00 11.45 205 ALA B N 1
ATOM 4946 C CA . ALA B 1 217 ? 40.340 -12.473 -17.755 1.00 10.50 205 ALA B CA 1
ATOM 4947 C C . ALA B 1 217 ? 41.646 -13.280 -17.716 1.00 12.18 205 ALA B C 1
ATOM 4948 O O . ALA B 1 217 ? 42.645 -12.788 -17.186 1.00 11.71 205 ALA B O 1
ATOM 4950 N N . ALA B 1 218 ? 41.648 -14.512 -18.252 1.00 12.72 206 ALA B N 1
ATOM 4951 C CA . ALA B 1 218 ? 42.857 -15.334 -18.231 1.00 11.37 206 ALA B CA 1
ATOM 4952 C C . ALA B 1 218 ? 43.948 -14.682 -19.111 1.00 13.44 206 ALA B C 1
ATOM 4953 O O . ALA B 1 218 ? 45.108 -14.615 -18.721 1.00 11.32 206 ALA B O 1
ATOM 4955 N N . GLU B 1 219 ? 43.576 -14.189 -20.299 1.00 12.93 207 GLU B N 1
ATOM 4956 C CA . GLU B 1 219 ? 44.571 -13.553 -21.183 1.00 15.27 207 GLU B CA 1
ATOM 4957 C C . GLU B 1 219 ? 45.231 -12.380 -20.478 1.00 11.99 207 GLU B C 1
ATOM 4958 O O . GLU B 1 219 ? 46.453 -12.200 -20.566 1.00 12.88 207 GLU B O 1
ATOM 4964 N N . GLU B 1 220 ? 44.433 -11.579 -19.784 1.00 13.02 208 GLU B N 1
ATOM 4965 C CA . GLU B 1 220 ? 44.946 -10.397 -19.078 1.00 13.69 208 GLU B CA 1
ATOM 4966 C C . GLU B 1 220 ? 45.978 -10.808 -18.047 1.00 11.68 208 GLU B C 1
ATOM 4967 O O . GLU B 1 220 ? 47.029 -10.200 -17.946 1.00 13.21 208 GLU B O 1
ATOM 4973 N N . ALA B 1 221 ? 45.692 -11.865 -17.280 1.00 11.52 209 ALA B N 1
ATOM 4974 C CA . ALA B 1 221 ? 46.633 -12.339 -16.284 1.00 14.06 209 ALA B CA 1
ATOM 4975 C C . ALA B 1 221 ? 47.909 -12.938 -16.926 1.00 11.32 209 ALA B C 1
ATOM 4976 O O . ALA B 1 221 ? 49.029 -12.598 -16.555 1.00 11.96 209 ALA B O 1
ATOM 4978 N N . ILE B 1 222 ? 47.704 -13.809 -17.924 1.00 9.62 210 ILE B N 1
ATOM 4979 C CA . ILE B 1 222 ? 48.792 -14.501 -18.588 1.00 10.12 210 ILE B CA 1
ATOM 4980 C C . ILE B 1 222 ? 49.766 -13.499 -19.247 1.00 12.02 210 ILE B C 1
ATOM 4981 O O . ILE B 1 222 ? 50.972 -13.699 -19.209 1.00 10.09 210 ILE B O 1
ATOM 4986 N N . SER B 1 223 ? 49.254 -12.407 -19.785 1.00 13.31 211 SER B N 1
ATOM 4987 C CA . SER B 1 223 ? 50.092 -11.420 -20.502 1.00 13.14 211 SER B CA 1
ATOM 4988 C C . SER B 1 223 ? 51.066 -10.696 -19.596 1.00 12.35 211 SER B C 1
ATOM 4989 O O . SER B 1 223 ? 51.980 -10.110 -20.085 1.00 14.50 211 SER B O 1
ATOM 4992 N N . LEU B 1 224 ? 50.841 -10.719 -18.283 1.00 11.97 212 LEU B N 1
ATOM 4993 C CA . LEU B 1 224 ? 51.697 -10.086 -17.294 1.00 12.53 212 LEU B CA 1
ATOM 4994 C C . LEU B 1 224 ? 52.795 -11.024 -16.754 1.00 12.56 212 LEU B C 1
ATOM 4995 O O . LEU B 1 224 ? 53.685 -10.618 -15.987 1.00 12.13 212 LEU B O 1
ATOM 5000 N N . ILE B 1 225 ? 52.741 -12.286 -17.143 1.00 10.17 213 ILE B N 1
ATOM 5001 C CA . ILE B 1 225 ? 53.803 -13.210 -16.781 1.00 13.73 213 ILE B CA 1
ATOM 5002 C C . ILE B 1 225 ? 55.101 -12.691 -17.366 1.00 14.46 213 ILE B C 1
ATOM 5003 O O . ILE B 1 225 ? 55.150 -12.334 -18.537 1.00 13.18 213 ILE B O 1
ATOM 5008 N N . GLY B 1 226 ? 56.134 -12.636 -16.518 1.00 17.20 214 GLY B N 1
ATOM 5009 C CA . GLY B 1 226 ? 57.424 -12.083 -16.894 1.00 19.24 214 GLY B CA 1
ATOM 5010 C C . GLY B 1 226 ? 57.498 -10.557 -16.811 1.00 17.05 214 GLY B C 1
ATOM 5011 O O . GLY B 1 226 ? 58.409 -9.945 -17.375 1.00 16.50 214 GLY B O 1
ATOM 5012 N N . SER B 1 227 ? 56.574 -9.933 -16.097 1.00 10.98 215 SER B N 1
ATOM 5013 C CA . SER B 1 227 ? 56.641 -8.485 -15.838 1.00 13.98 215 SER B CA 1
ATOM 5014 C C . SER B 1 227 ? 57.947 -8.068 -15.185 1.00 19.17 215 SER B C 1
ATOM 5015 O O . SER B 1 227 ? 58.545 -8.828 -14.417 1.00 18.41 215 SER B O 1
ATOM 5018 N N . LYS B 1 228 ? 58.387 -6.870 -15.552 1.00 21.31 216 LYS B N 1
ATOM 5019 C CA . LYS B 1 228 ? 59.658 -6.313 -15.135 1.00 22.64 216 LYS B CA 1
ATOM 5020 C C . LYS B 1 228 ? 59.421 -4.901 -14.613 1.00 24.94 216 LYS B C 1
ATOM 5021 O O . LYS B 1 228 ? 58.433 -4.208 -14.951 1.00 22.52 216 LYS B O 1
ATOM 5024 N N . THR B 1 229 ? 60.344 -4.485 -13.770 1.00 24.03 217 THR B N 1
ATOM 5025 C CA . THR B 1 229 ? 60.367 -3.143 -13.270 1.00 24.90 217 THR B CA 1
ATOM 5026 C C . THR B 1 229 ? 60.828 -2.213 -14.394 1.00 22.07 217 THR B C 1
ATOM 5027 O O . THR B 1 229 ? 61.486 -2.676 -15.329 1.00 18.10 217 THR B O 1
ATOM 5031 N N . ILE B 1 230 ? 60.446 -0.937 -14.331 1.00 21.98 218 ILE B N 1
ATOM 5032 C CA . ILE B 1 230 ? 61.067 0.106 -15.172 1.00 21.45 218 ILE B CA 1
ATOM 5033 C C . ILE B 1 230 ? 61.443 1.317 -14.319 1.00 18.33 218 ILE B C 1
ATOM 5034 O O . ILE B 1 230 ? 60.823 1.552 -13.282 1.00 16.28 218 ILE B O 1
ATOM 5039 N N . PRO B 1 231 ? 62.438 2.095 -14.762 1.00 16.55 219 PRO B N 1
ATOM 5040 C CA . PRO B 1 231 ? 62.878 3.270 -14.004 1.00 16.70 219 PRO B CA 1
ATOM 5041 C C . PRO B 1 231 ? 61.785 4.297 -13.874 1.00 15.65 219 PRO B C 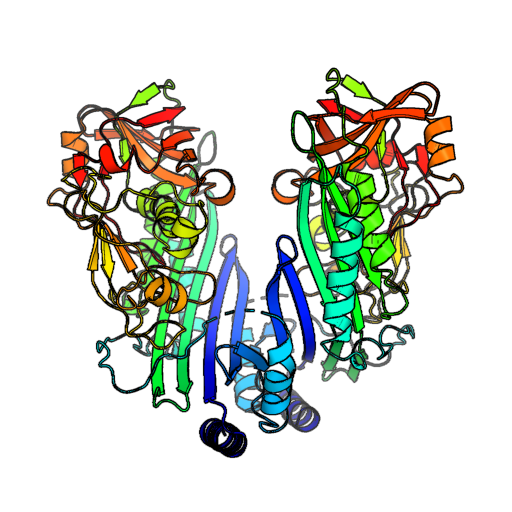1
ATOM 5042 O O . PRO B 1 231 ? 61.027 4.537 -14.816 1.00 15.10 219 PRO B O 1
ATOM 5046 N N . SER B 1 232 ? 61.670 4.879 -12.696 1.00 15.05 220 SER B N 1
ATOM 5047 C CA . SER B 1 232 ? 60.642 5.859 -12.492 1.00 17.61 220 SER B CA 1
ATOM 5048 C C . SER B 1 232 ? 60.987 7.061 -13.388 1.00 17.97 220 SER B C 1
ATOM 5049 O O . SER B 1 232 ? 62.169 7.360 -13.680 1.00 15.10 220 SER B O 1
ATOM 5052 N N . GLY B 1 233 ? 59.950 7.671 -13.932 1.00 14.88 221 GLY B N 1
ATOM 5053 C CA . GLY B 1 233 ? 60.121 8.865 -14.743 1.00 16.04 221 GLY B CA 1
ATOM 5054 C C . GLY B 1 233 ? 58.861 9.303 -15.483 1.00 12.61 221 GLY B C 1
ATOM 5055 O O . GLY B 1 233 ? 57.778 8.778 -15.266 1.00 16.48 221 GLY B O 1
ATOM 5056 N N . LYS B 1 234 ? 59.057 10.270 -16.372 1.00 10.99 222 LYS B N 1
ATOM 5057 C CA . LYS B 1 234 ? 58.019 10.813 -17.225 1.00 15.18 222 LYS B CA 1
ATOM 5058 C C . LYS B 1 234 ? 57.979 10.069 -18.547 1.00 11.79 222 LYS B C 1
ATOM 5059 O O . LYS B 1 234 ? 58.973 10.051 -19.277 1.00 13.66 222 LYS B O 1
ATOM 5065 N N . TYR B 1 235 ? 56.855 9.422 -18.823 1.00 9.01 223 TYR B N 1
ATOM 5066 C CA . TYR B 1 235 ? 56.708 8.661 -20.048 1.00 10.89 223 TYR B CA 1
ATOM 5067 C C . TYR B 1 235 ? 55.444 9.002 -20.795 1.00 10.96 223 TYR B C 1
ATOM 5068 O O . TYR B 1 235 ? 54.433 9.328 -20.171 1.00 11.45 223 TYR B O 1
ATOM 5077 N N . PRO B 1 236 ? 55.467 8.843 -22.139 1.00 10.57 224 PRO B N 1
ATOM 5078 C CA . PRO B 1 236 ? 54.198 8.755 -22.844 1.00 9.42 224 PRO B CA 1
ATOM 5079 C C . PRO B 1 236 ? 53.396 7.573 -22.348 1.00 12.45 224 PRO B C 1
ATOM 5080 O O . PRO B 1 236 ? 53.996 6.534 -22.017 1.00 7.91 224 PRO B O 1
ATOM 5084 N N . VAL B 1 237 ? 52.075 7.743 -22.264 1.00 10.97 225 VAL B N 1
ATOM 5085 C CA . VAL B 1 237 ? 51.180 6.729 -21.741 1.00 10.59 225 VAL B CA 1
ATOM 5086 C C . VAL B 1 237 ? 50.001 6.517 -22.656 1.00 13.00 225 VAL B C 1
ATOM 5087 O O . VAL B 1 237 ? 49.228 7.449 -22.932 1.00 12.80 225 VAL B O 1
ATOM 5091 N N . LEU B 1 238 ? 49.853 5.275 -23.120 1.00 9.58 226 LEU B N 1
ATOM 5092 C CA . LEU B 1 238 ? 48.665 4.870 -23.774 1.00 12.33 226 LEU B CA 1
ATOM 5093 C C . LEU B 1 238 ? 47.758 4.311 -22.695 1.00 11.59 226 LEU B C 1
ATOM 5094 O O . LEU B 1 238 ? 48.008 3.236 -22.170 1.00 11.35 226 LEU B O 1
ATOM 5099 N N . MET B 1 239 ? 46.732 5.079 -22.314 1.00 12.94 227 MET B N 1
ATOM 5100 C CA . MET B 1 239 ? 45.825 4.650 -21.292 1.00 12.55 227 MET B CA 1
ATOM 5101 C C . MET B 1 239 ? 44.693 3.864 -21.939 1.00 12.76 227 MET B C 1
ATOM 5102 O O . MET B 1 239 ? 43.901 4.404 -22.738 1.00 10.57 227 MET B O 1
ATOM 5107 N N . ARG B 1 240 ? 44.636 2.577 -21.621 1.00 10.78 228 ARG B N 1
ATOM 5108 C CA . ARG B 1 240 ? 43.633 1.740 -22.239 1.00 10.12 228 ARG B CA 1
ATOM 5109 C C . ARG B 1 240 ? 42.225 2.097 -21.726 1.00 13.41 228 ARG B C 1
ATOM 5110 O O . ARG B 1 240 ? 42.099 2.477 -20.597 1.00 11.04 228 ARG B O 1
ATOM 5118 N N . ASN B 1 241 ? 41.194 1.895 -22.571 1.00 11.80 229 ASN B N 1
ATOM 5119 C CA . ASN B 1 241 ? 39.823 2.202 -22.209 1.00 12.72 229 ASN B CA 1
ATOM 5120 C C . ASN B 1 241 ? 39.431 1.768 -20.752 1.00 15.07 229 ASN B C 1
ATOM 5121 O O . ASN B 1 241 ? 38.840 2.540 -20.009 1.00 13.02 229 ASN B O 1
ATOM 5126 N N . THR B 1 242 ? 39.786 0.542 -20.362 1.00 9.47 230 THR B N 1
ATOM 5127 C CA . THR B 1 242 ? 39.455 -0.006 -19.074 1.00 13.05 230 THR B CA 1
ATOM 5128 C C . THR B 1 242 ? 40.009 0.873 -17.928 1.00 14.63 230 THR B C 1
ATOM 5129 O O . THR B 1 242 ? 39.334 1.027 -16.929 1.00 16.88 230 THR B O 1
ATOM 5133 N N . ALA B 1 243 ? 41.221 1.437 -18.082 1.00 14.74 231 ALA B N 1
ATOM 5134 C CA . ALA B 1 243 ? 41.820 2.295 -17.013 1.00 13.57 231 ALA B CA 1
ATOM 5135 C C . ALA B 1 243 ? 41.149 3.677 -17.037 1.00 11.59 231 ALA B C 1
ATOM 5136 O O . ALA B 1 243 ? 40.856 4.264 -15.989 1.00 14.19 231 ALA B O 1
ATOM 5138 N N . LEU B 1 244 ? 40.906 4.197 -18.239 1.00 12.58 232 LEU B N 1
ATOM 5139 C CA . LEU B 1 244 ? 40.335 5.529 -18.401 1.00 10.11 232 LEU B CA 1
ATOM 5140 C C . LEU B 1 244 ? 38.902 5.580 -17.894 1.00 12.96 232 LEU B C 1
ATOM 5141 O O . LEU B 1 244 ? 38.470 6.570 -17.247 1.00 14.50 232 LEU B O 1
ATOM 5146 N N . LEU B 1 245 ? 38.156 4.505 -18.154 1.00 14.42 233 LEU B N 1
ATOM 5147 C CA . LEU B 1 245 ? 36.795 4.385 -17.677 1.00 15.88 233 LEU B CA 1
ATOM 5148 C C . LEU B 1 245 ? 36.690 4.631 -16.170 1.00 15.97 233 LEU B C 1
ATOM 5149 O O . LEU B 1 245 ? 35.752 5.319 -15.708 1.00 13.28 233 LEU B O 1
ATOM 5154 N N . ASP B 1 246 ? 37.641 4.064 -15.427 1.00 17.14 234 ASP B N 1
ATOM 5155 C CA . ASP B 1 246 ? 37.732 4.213 -13.963 1.00 17.17 234 ASP B CA 1
ATOM 5156 C C . ASP B 1 246 ? 38.261 5.602 -13.575 1.00 16.43 234 ASP B C 1
ATOM 5157 O O . ASP B 1 246 ? 37.674 6.286 -12.744 1.00 15.72 234 ASP B O 1
ATOM 5162 N N . LEU B 1 247 ? 39.332 6.027 -14.223 1.00 14.42 235 LEU B N 1
ATOM 5163 C CA . LEU B 1 247 ? 39.928 7.319 -13.906 1.00 13.85 235 LEU B CA 1
ATOM 5164 C C . LEU B 1 247 ? 38.933 8.472 -14.103 1.00 15.51 235 LEU B C 1
ATOM 5165 O O . LEU B 1 247 ? 38.868 9.406 -13.296 1.00 15.30 235 LEU B O 1
ATOM 5170 N N . MET B 1 248 ? 38.150 8.403 -15.173 1.00 14.01 236 MET B N 1
ATOM 5171 C CA . MET B 1 248 ? 37.209 9.455 -15.539 1.00 17.95 236 MET B CA 1
ATOM 5172 C C . MET B 1 248 ? 36.181 9.746 -14.471 1.00 15.39 236 MET B C 1
ATOM 5173 O O . MET B 1 248 ? 35.521 10.794 -14.505 1.00 17.93 236 MET B O 1
ATOM 5178 N N . GLU B 1 249 ? 35.966 8.791 -13.572 1.00 17.32 237 GLU B N 1
ATOM 5179 C CA . GLU B 1 249 ? 34.978 8.951 -12.534 1.00 19.80 237 GLU B CA 1
ATOM 5180 C C . GLU B 1 249 ? 35.333 10.149 -11.641 1.00 17.12 237 GLU B C 1
ATOM 5181 O O . GLU B 1 249 ? 34.444 10.812 -11.112 1.00 16.76 237 GLU B O 1
ATOM 5187 N N . MET B 1 250 ? 36.623 10.459 -11.511 1.00 16.66 238 MET B N 1
ATOM 5188 C CA . MET B 1 250 ? 37.000 11.609 -10.690 1.00 15.98 238 MET B CA 1
ATOM 5189 C C . MET B 1 250 ? 36.570 12.942 -11.308 1.00 14.76 238 MET B C 1
ATOM 5190 O O . MET B 1 250 ? 36.550 13.931 -10.616 1.00 15.36 238 MET B O 1
ATOM 5195 N N . PHE B 1 251 ? 36.287 12.973 -12.604 1.00 12.68 239 PHE B N 1
ATOM 5196 C CA . PHE B 1 251 ? 35.755 14.183 -13.267 1.00 13.39 239 PHE B CA 1
ATOM 5197 C C . PHE B 1 251 ? 34.320 14.511 -12.844 1.00 13.05 239 PHE B C 1
ATOM 5198 O O . PHE B 1 251 ? 33.865 15.637 -12.978 1.00 12.75 239 PHE B O 1
ATOM 5206 N N . ILE B 1 252 ? 33.579 13.491 -12.427 1.00 15.68 240 ILE B N 1
ATOM 5207 C CA . ILE B 1 252 ? 32.141 13.641 -12.156 1.00 15.17 240 ILE B CA 1
ATOM 5208 C C . ILE B 1 252 ? 31.839 14.661 -11.053 1.00 13.77 240 ILE B C 1
ATOM 5209 O O . ILE B 1 252 ? 31.075 15.620 -11.285 1.00 14.94 240 ILE B O 1
ATOM 5214 N N . PRO B 1 253 ? 32.457 14.541 -9.879 1.00 14.74 241 PRO B N 1
ATOM 5215 C CA . PRO B 1 253 ? 32.208 15.649 -8.905 1.00 15.79 241 PRO B CA 1
ATOM 5216 C C . PRO B 1 253 ? 32.673 17.062 -9.390 1.00 14.18 241 PRO B C 1
ATOM 5217 O O . PRO B 1 253 ? 32.104 18.079 -8.998 1.00 11.65 241 PRO B O 1
ATOM 5221 N N . MET B 1 254 ? 33.700 17.120 -10.237 1.00 12.24 242 MET B N 1
ATOM 5222 C CA . MET B 1 254 ? 34.204 18.388 -10.704 1.00 11.15 242 MET B CA 1
ATOM 5223 C C . MET B 1 254 ? 33.189 19.171 -11.502 1.00 11.02 242 MET B C 1
ATOM 5224 O O . MET B 1 254 ? 33.270 20.408 -11.572 1.00 8.90 242 MET B O 1
ATOM 5229 N N . ILE B 1 255 ? 32.276 18.473 -12.174 1.00 9.49 243 ILE B N 1
ATOM 5230 C CA . ILE B 1 255 ? 31.363 19.161 -13.085 1.00 14.02 243 ILE B CA 1
ATOM 5231 C C . ILE B 1 255 ? 29.956 19.430 -12.490 1.00 15.15 243 ILE B C 1
ATOM 5232 O O . ILE B 1 255 ? 29.089 20.007 -13.154 1.00 14.70 243 ILE B O 1
ATOM 5237 N N . SER B 1 256 ? 29.764 18.989 -11.257 1.00 13.00 244 SER B N 1
ATOM 5238 C CA . SER B 1 256 ? 28.564 19.303 -10.474 1.00 13.06 244 SER B CA 1
ATOM 5239 C C . SER B 1 256 ? 28.556 20.800 -10.168 1.00 14.59 244 SER B C 1
ATOM 5240 O O . SER B 1 256 ? 29.499 21.320 -9.563 1.00 10.91 244 SER B O 1
ATOM 5243 N N . ALA B 1 257 ? 27.498 21.513 -10.572 1.00 12.24 245 ALA B N 1
ATOM 5244 C CA . ALA B 1 257 ? 27.397 22.923 -10.208 1.00 13.76 245 ALA B CA 1
ATOM 5245 C C . ALA B 1 257 ? 27.363 23.198 -8.728 1.00 13.37 245 ALA B C 1
ATOM 5246 O O . ALA B 1 257 ? 27.789 24.274 -8.274 1.00 12.83 245 ALA B O 1
ATOM 5248 N N . GLU B 1 258 ? 26.860 22.246 -7.965 1.00 16.10 246 GLU B N 1
ATOM 5249 C CA . GLU B 1 258 ? 26.804 22.378 -6.510 1.00 19.13 246 GLU B CA 1
ATOM 5250 C C . GLU B 1 258 ? 28.235 22.375 -5.930 1.00 16.82 246 GLU B C 1
ATOM 5251 O O . GLU B 1 258 ? 28.613 23.252 -5.140 1.00 15.37 246 GLU B O 1
ATOM 5257 N N . ASN B 1 259 ? 29.034 21.390 -6.340 1.00 12.86 247 ASN B N 1
ATOM 5258 C CA . ASN B 1 259 ? 30.453 21.310 -5.902 1.00 15.88 247 ASN B CA 1
ATOM 5259 C C . ASN B 1 259 ? 31.215 22.552 -6.341 1.00 13.06 247 ASN B C 1
ATOM 5260 O O . ASN B 1 259 ? 32.032 23.097 -5.581 1.00 12.34 247 ASN B O 1
ATOM 5265 N N . VAL B 1 260 ? 30.904 23.048 -7.536 1.00 14.00 248 VAL B N 1
ATOM 5266 C CA . VAL B 1 260 ? 31.557 24.262 -8.029 1.00 13.65 248 VAL B CA 1
ATOM 5267 C C . VAL B 1 260 ? 31.244 25.446 -7.092 1.00 18.20 248 VAL B C 1
ATOM 5268 O O . VAL B 1 260 ? 32.175 26.171 -6.639 1.00 15.83 248 VAL B O 1
ATOM 5272 N N . GLN B 1 261 ? 29.956 25.615 -6.777 1.00 17.73 249 GLN B N 1
ATOM 5273 C CA . GLN B 1 261 ? 29.506 26.720 -5.876 1.00 22.02 249 GLN B CA 1
ATOM 5274 C C . GLN B 1 261 ? 30.122 26.574 -4.494 1.00 20.07 249 GLN B C 1
ATOM 5275 O O . GLN B 1 261 ? 30.478 27.581 -3.823 1.00 24.37 249 GLN B O 1
ATOM 5281 N N . LYS B 1 262 ? 30.268 25.340 -4.032 1.00 16.69 250 LYS B N 1
ATOM 5282 C CA . LYS B 1 262 ? 30.819 25.109 -2.691 1.00 17.56 250 LYS B CA 1
ATOM 5283 C C . LYS B 1 262 ? 32.352 25.072 -2.656 1.00 16.44 250 LYS B C 1
ATOM 5284 O O . LYS B 1 262 ? 32.916 24.663 -1.653 1.00 17.02 250 LYS B O 1
ATOM 5290 N N . ASN B 1 263 ? 33.035 25.443 -3.747 1.00 17.10 251 ASN B N 1
ATOM 5291 C CA . ASN B 1 263 ? 34.530 25.442 -3.780 1.00 17.02 251 ASN B CA 1
ATOM 5292 C C . ASN B 1 263 ? 35.127 24.066 -3.605 1.00 17.03 251 ASN B C 1
ATOM 5293 O O . ASN B 1 263 ? 36.171 23.912 -2.984 1.00 17.92 251 ASN B O 1
ATOM 5298 N N . LEU B 1 264 ? 34.462 23.054 -4.160 1.00 13.83 252 LEU B N 1
ATOM 5299 C CA . LEU B 1 264 ? 34.945 21.672 -4.116 1.00 15.69 252 LEU B CA 1
ATOM 5300 C C . LEU B 1 264 ? 35.260 21.155 -5.492 1.00 16.90 252 LEU B C 1
ATOM 5301 O O . LEU B 1 264 ? 35.268 19.954 -5.710 1.00 18.29 252 LEU B O 1
ATOM 5306 N N . SER B 1 265 ? 35.480 22.057 -6.438 1.00 16.54 253 SER B N 1
ATOM 5307 C CA . SER B 1 265 ? 35.849 21.676 -7.795 1.00 15.42 253 SER B CA 1
ATOM 5308 C C . SER B 1 265 ? 36.955 22.580 -8.332 1.00 14.38 253 SER B C 1
ATOM 5309 O O . SER B 1 265 ? 36.820 23.780 -8.234 1.00 14.02 253 SER B O 1
ATOM 5312 N N . PRO B 1 266 ? 37.952 22.007 -9.033 1.00 11.28 254 PRO B N 1
ATOM 5313 C CA . PRO B 1 266 ? 39.013 22.784 -9.612 1.00 12.22 254 PRO B CA 1
ATOM 5314 C C . PRO B 1 266 ? 38.563 23.483 -10.892 1.00 16.25 254 PRO B C 1
ATOM 5315 O O . PRO B 1 266 ? 39.364 24.193 -11.496 1.00 14.79 254 PRO B O 1
ATOM 5319 N N . LEU B 1 267 ? 37.284 23.316 -11.296 1.00 15.93 255 LEU B N 1
ATOM 5320 C CA . LEU B 1 267 ? 36.776 23.985 -12.521 1.00 16.11 255 LEU B CA 1
ATOM 5321 C C . LEU B 1 267 ? 36.070 25.330 -12.314 1.00 14.01 255 LEU B C 1
ATOM 5322 O O . LEU B 1 267 ? 35.530 25.922 -13.270 1.00 14.33 255 LEU B O 1
ATOM 5327 N N . LYS B 1 268 ? 36.067 25.842 -11.085 1.00 14.73 256 LYS B N 1
ATOM 5328 C CA . LYS B 1 268 ? 35.355 27.080 -10.804 1.00 14.82 256 LYS B CA 1
ATOM 5329 C C . LYS B 1 268 ? 35.996 28.216 -11.621 1.00 15.56 256 LYS B C 1
ATOM 5330 O O . LYS B 1 268 ? 37.214 28.305 -11.692 1.00 17.86 256 LYS B O 1
ATOM 5336 N N . GLY B 1 269 ? 35.173 29.034 -12.261 1.00 13.45 257 GLY B N 1
ATOM 5337 C CA . GLY B 1 269 ? 35.684 30.107 -13.099 1.00 17.39 257 GLY B CA 1
ATOM 5338 C C . GLY B 1 269 ? 36.191 29.665 -14.459 1.00 18.30 257 GLY B C 1
ATOM 5339 O O . GLY B 1 269 ? 36.641 30.518 -15.237 1.00 14.82 257 GLY B O 1
ATOM 5340 N N . LYS B 1 270 ? 36.077 28.365 -14.801 1.00 15.13 258 LYS B N 1
ATOM 5341 C CA . LYS B 1 270 ? 36.660 27.865 -16.069 1.00 14.30 258 LYS B CA 1
ATOM 5342 C C . LYS B 1 270 ? 35.703 27.701 -17.269 1.00 13.59 258 LYS B C 1
ATOM 5343 O O . LYS B 1 270 ? 36.110 27.272 -18.324 1.00 14.53 258 LYS B O 1
ATOM 5349 N N . LEU B 1 271 ? 34.468 28.126 -17.146 1.00 13.77 259 LEU B N 1
ATOM 5350 C CA . LEU B 1 271 ? 33.516 27.960 -18.237 1.00 16.53 259 LEU B CA 1
ATOM 5351 C C . LEU B 1 271 ? 34.036 28.743 -19.429 1.00 16.09 259 LEU B C 1
ATOM 5352 O O . LEU B 1 271 ? 34.459 29.887 -19.256 1.00 12.58 259 LEU B O 1
ATOM 5357 N N . GLY B 1 272 ? 34.077 28.125 -20.610 1.00 13.10 260 GLY B N 1
ATOM 5358 C CA . GLY B 1 272 ? 34.647 28.796 -21.793 1.00 14.56 260 GLY B CA 1
ATOM 5359 C C . GLY B 1 272 ? 36.151 28.670 -21.945 1.00 14.60 260 GLY B C 1
ATOM 5360 O O . GLY B 1 272 ? 36.709 29.074 -22.946 1.00 15.15 260 GLY B O 1
ATOM 5361 N N . GLU B 1 273 ? 36.833 28.021 -21.009 1.00 14.57 261 GLU B N 1
ATOM 5362 C CA . GLU B 1 273 ? 38.270 27.880 -21.117 1.00 16.56 261 GLU B CA 1
ATOM 5363 C C . GLU B 1 273 ? 38.615 26.543 -21.738 1.00 13.13 261 GLU B C 1
ATOM 5364 O O . GLU B 1 273 ? 37.816 25.597 -21.678 1.00 8.98 261 GLU B O 1
ATOM 5370 N N . GLN B 1 274 ? 39.834 26.461 -22.248 1.00 12.27 262 GLN B N 1
ATOM 5371 C CA . GLN B 1 274 ? 40.403 25.234 -22.791 1.00 15.68 262 GLN B CA 1
ATOM 5372 C C . GLN B 1 274 ? 40.996 24.380 -21.711 1.00 14.53 262 GLN B C 1
ATOM 5373 O O . GLN B 1 274 ? 42.207 24.387 -21.430 1.00 17.95 262 GLN B O 1
ATOM 5379 N N . VAL B 1 275 ? 40.118 23.614 -21.129 1.00 11.16 263 VAL B N 1
ATOM 5380 C CA . VAL B 1 275 ? 40.455 22.742 -20.023 1.00 14.76 263 VAL B CA 1
ATOM 5381 C C . VAL B 1 275 ? 41.130 21.455 -20.532 1.00 17.63 263 VAL B C 1
ATOM 5382 O O . VAL B 1 275 ? 41.977 20.849 -19.854 1.00 20.80 263 VAL B O 1
ATOM 5386 N N . GLY B 1 276 ? 40.768 21.057 -21.732 1.00 16.85 264 GLY B N 1
ATOM 5387 C CA . GLY B 1 276 ? 41.285 19.828 -22.338 1.00 16.50 264 GLY B CA 1
ATOM 5388 C C . GLY B 1 276 ? 42.018 20.085 -23.657 1.00 15.37 264 GLY B C 1
ATOM 5389 O O . GLY B 1 276 ? 41.989 21.177 -24.219 1.00 10.66 264 GLY B O 1
ATOM 5390 N N . ASN B 1 277 ? 42.682 19.050 -24.155 1.00 15.51 265 ASN B N 1
ATOM 5391 C CA . ASN B 1 277 ? 43.251 19.130 -25.473 1.00 14.99 265 ASN B CA 1
ATOM 5392 C C . ASN B 1 277 ? 42.104 19.303 -26.480 1.00 15.07 265 ASN B C 1
ATOM 5393 O O . ASN B 1 277 ? 40.995 18.762 -26.263 1.00 14.17 265 ASN B O 1
ATOM 5398 N N . PRO B 1 278 ? 42.330 20.066 -27.565 1.00 17.05 266 PRO B N 1
ATOM 5399 C CA . PRO B 1 278 ? 41.290 20.138 -28.616 1.00 17.66 266 PRO B CA 1
ATOM 5400 C C . PRO B 1 278 ? 40.792 18.774 -29.131 1.00 14.64 266 PRO B C 1
ATOM 5401 O O . PRO B 1 278 ? 39.679 18.695 -29.621 1.00 14.72 266 PRO B O 1
ATOM 5405 N N . ALA B 1 279 ? 41.600 17.719 -28.979 1.00 11.81 267 ALA B N 1
ATOM 5406 C CA . ALA B 1 279 ? 41.198 16.369 -29.332 1.00 10.90 267 ALA B CA 1
ATOM 5407 C C . ALA B 1 279 ? 40.110 15.756 -28.364 1.00 12.95 267 ALA B C 1
ATOM 5408 O O . ALA B 1 279 ? 39.548 14.713 -28.670 1.00 16.48 267 ALA B O 1
ATOM 5410 N N . VAL B 1 280 ? 39.801 16.403 -27.237 1.00 10.60 268 VAL B N 1
ATOM 5411 C CA . VAL B 1 280 ? 38.964 15.819 -26.212 1.00 11.84 268 VAL B CA 1
ATOM 5412 C C . VAL B 1 280 ? 37.584 16.478 -26.240 1.00 12.87 268 VAL B C 1
ATOM 5413 O O . VAL B 1 280 ? 37.468 17.647 -25.970 1.00 9.99 268 VAL B O 1
ATOM 5417 N N . SER B 1 281 ? 36.546 15.707 -26.582 1.00 11.63 269 SER B N 1
ATOM 5418 C CA . SER B 1 281 ? 35.155 16.096 -26.326 1.00 13.46 269 SER B CA 1
ATOM 5419 C C . SER B 1 281 ? 34.550 15.041 -25.430 1.00 12.06 269 SER B C 1
ATOM 5420 O O . SER B 1 281 ? 34.781 13.845 -25.615 1.00 12.50 269 SER B O 1
ATOM 5423 N N . ILE B 1 282 ? 33.818 15.523 -24.442 1.00 12.98 270 ILE B N 1
ATOM 5424 C CA . ILE B 1 282 ? 33.146 14.712 -23.468 1.00 12.40 270 ILE B CA 1
ATOM 5425 C C . ILE B 1 282 ? 31.698 15.200 -23.423 1.00 12.48 270 ILE B C 1
ATOM 5426 O O . ILE B 1 282 ? 31.415 16.399 -23.188 1.00 11.62 270 ILE B O 1
ATOM 5431 N N . LYS B 1 283 ? 30.783 14.236 -23.628 1.00 12.77 271 LYS B N 1
ATOM 5432 C CA . LYS B 1 283 ? 29.373 14.484 -23.613 1.00 12.38 271 LYS B CA 1
ATOM 5433 C C . LYS B 1 283 ? 28.717 13.813 -22.428 1.00 13.45 271 LYS B C 1
ATOM 5434 O O . LYS B 1 283 ? 29.183 12.801 -21.919 1.00 12.99 271 LYS B O 1
ATOM 5440 N N . ASP B 1 284 ? 27.603 14.383 -22.014 1.00 12.62 272 ASP B N 1
ATOM 5441 C CA . ASP B 1 284 ? 26.610 13.668 -21.171 1.00 14.93 272 ASP B CA 1
ATOM 5442 C C . ASP B 1 284 ? 25.441 13.240 -22.033 1.00 15.46 272 ASP B C 1
ATOM 5443 O O . ASP B 1 284 ? 24.734 14.089 -22.704 1.00 15.98 272 ASP B O 1
ATOM 5448 N N . LEU B 1 285 ? 25.253 11.937 -22.064 1.00 15.35 273 LEU B N 1
ATOM 5449 C CA . LEU B 1 285 ? 24.294 11.315 -22.986 1.00 15.61 273 LEU B CA 1
ATOM 5450 C C . LEU B 1 285 ? 23.200 10.599 -22.168 1.00 12.34 273 LEU B C 1
ATOM 5451 O O . LEU B 1 285 ? 23.544 9.816 -21.260 1.00 13.14 273 LEU B O 1
ATOM 5456 N N . PRO B 1 286 ? 21.924 10.927 -22.425 1.00 11.95 274 PRO B N 1
ATOM 5457 C CA . PRO B 1 286 ? 20.818 10.235 -21.749 1.00 13.92 274 PRO B CA 1
ATOM 5458 C C . PRO B 1 286 ? 20.765 8.739 -21.969 1.00 12.59 274 PRO B C 1
ATOM 5459 O O . PRO B 1 286 ? 20.316 8.038 -21.090 1.00 14.57 274 PRO B O 1
ATOM 5463 N N . TYR B 1 287 ? 21.238 8.264 -23.117 1.00 12.73 275 TYR B N 1
ATOM 5464 C CA . TYR B 1 287 ? 21.118 6.859 -23.495 1.00 14.06 275 TYR B CA 1
ATOM 5465 C C . TYR B 1 287 ? 22.369 6.317 -24.218 1.00 13.21 275 TYR B C 1
ATOM 5466 O O . TYR B 1 287 ? 22.951 6.976 -25.073 1.00 13.00 275 TYR B O 1
ATOM 5475 N N . HIS B 1 288 ? 22.734 5.101 -23.839 1.00 11.07 276 HIS B N 1
ATOM 5476 C CA . HIS B 1 288 ? 23.623 4.184 -24.587 1.00 15.09 276 HIS B CA 1
ATOM 5477 C C . HIS B 1 288 ? 23.051 2.786 -24.390 1.00 14.93 276 HIS B C 1
ATOM 5478 O O . HIS B 1 288 ? 22.639 2.451 -23.261 1.00 14.55 276 HIS B O 1
ATOM 5485 N N . PRO B 1 289 ? 23.032 1.956 -25.450 1.00 16.10 277 PRO B N 1
ATOM 5486 C CA . PRO B 1 289 ? 22.480 0.591 -25.339 1.00 17.92 277 PRO B CA 1
ATOM 5487 C C . PRO B 1 289 ? 23.005 -0.250 -24.209 1.00 16.34 277 PRO B C 1
ATOM 5488 O O . PRO B 1 289 ? 22.261 -1.092 -23.677 1.00 14.85 277 PRO B O 1
ATOM 5492 N N . LYS B 1 290 ? 24.251 -0.026 -23.814 1.00 15.87 278 LYS B N 1
ATOM 5493 C CA . LYS B 1 290 ? 24.836 -0.796 -22.743 1.00 17.33 278 LYS B CA 1
ATOM 5494 C C . LYS B 1 290 ? 25.098 0.065 -21.504 1.00 16.70 278 LYS B C 1
ATOM 5495 O O . LYS B 1 290 ? 25.728 -0.406 -20.559 1.00 14.83 278 LYS B O 1
ATOM 5501 N N . GLY B 1 291 ? 24.588 1.305 -21.520 1.00 12.69 279 GLY B N 1
ATOM 5502 C CA . GLY B 1 291 ? 24.728 2.229 -20.383 1.00 13.08 279 GLY B CA 1
ATOM 5503 C C . GLY B 1 291 ? 23.548 1.989 -19.450 1.00 10.45 279 GLY B C 1
ATOM 5504 O O . GLY B 1 291 ? 22.429 2.469 -19.678 1.00 13.03 279 GLY B O 1
ATOM 5505 N N . LEU B 1 292 ? 23.745 1.171 -18.430 1.00 11.11 280 LEU B N 1
ATOM 5506 C CA . LEU B 1 292 ? 22.604 0.663 -17.630 1.00 14.61 280 LEU B CA 1
ATOM 5507 C C . LEU B 1 292 ? 21.993 1.694 -16.689 1.00 14.41 280 LEU B C 1
ATOM 5508 O O . LEU B 1 292 ? 20.942 1.437 -16.081 1.00 14.42 280 LEU B O 1
ATOM 5513 N N A SER B 1 293 ? 22.635 2.849 -16.557 0.50 15.55 281 SER B N 1
ATOM 5514 N N B SER B 1 293 ? 22.625 2.858 -16.545 0.50 15.15 281 SER B N 1
ATOM 5515 C CA A SER B 1 293 ? 22.033 3.958 -15.814 0.50 17.49 281 SER B CA 1
ATOM 5516 C CA B SER B 1 293 ? 21.998 3.983 -15.816 0.50 16.66 281 SER B CA 1
ATOM 5517 C C A SER B 1 293 ? 21.155 4.846 -16.733 0.50 16.58 281 SER B C 1
ATOM 5518 C C B SER B 1 293 ? 21.245 4.945 -16.770 0.50 15.89 281 SER B C 1
ATOM 5519 O O A SER B 1 293 ? 20.483 5.764 -16.261 0.50 13.99 281 SER B O 1
ATOM 5520 O O B SER B 1 293 ? 20.762 6.023 -16.379 0.50 11.04 281 SER B O 1
ATOM 5525 N N . SER B 1 294 ? 21.136 4.564 -18.044 1.00 13.68 282 SER B N 1
ATOM 5526 C CA . SER B 1 294 ? 20.396 5.386 -19.036 1.00 13.52 282 SER B CA 1
ATOM 5527 C C . SER B 1 294 ? 18.925 5.565 -18.583 1.00 14.81 282 SER B C 1
ATOM 5528 O O . SER B 1 294 ? 18.306 4.634 -18.105 1.00 13.25 282 SER B O 1
ATOM 5531 N N . THR B 1 295 ? 18.414 6.772 -18.679 1.00 13.64 283 THR B N 1
ATOM 5532 C CA . THR B 1 295 ? 17.095 7.104 -18.127 1.00 14.78 283 THR B CA 1
ATOM 5533 C C . THR B 1 295 ? 16.622 8.401 -18.768 1.00 12.47 283 THR B C 1
ATOM 5534 O O . THR B 1 295 ? 17.437 9.232 -19.106 1.00 15.48 283 THR B O 1
ATOM 5538 N N . PRO B 1 296 ? 15.304 8.519 -19.022 1.00 10.89 284 PRO B N 1
ATOM 5539 C CA . PRO B 1 296 ? 14.704 9.745 -19.592 1.00 11.66 284 PRO B CA 1
ATOM 5540 C C . PRO B 1 296 ? 14.498 10.890 -18.644 1.00 8.12 284 PRO B C 1
ATOM 5541 O O . PRO B 1 296 ? 14.179 11.968 -19.099 1.00 12.01 284 PRO B O 1
ATOM 5545 N N . PHE B 1 297 ? 14.625 10.640 -17.348 1.00 10.90 285 PHE B N 1
ATOM 5546 C CA . PHE B 1 297 ? 14.441 11.663 -16.342 1.00 12.38 285 PHE B CA 1
ATOM 5547 C C . PHE B 1 297 ? 15.286 11.435 -15.116 1.00 10.39 285 PHE B C 1
ATOM 5548 O O . PHE B 1 297 ? 15.612 10.292 -14.773 1.00 12.84 285 PHE B O 1
ATOM 5556 N N . ASP B 1 298 ? 15.610 12.542 -14.450 1.00 10.64 286 ASP B N 1
ATOM 5557 C CA . ASP B 1 298 ? 16.397 12.517 -13.251 1.00 12.84 286 ASP B CA 1
ATOM 5558 C C . ASP B 1 298 ? 15.485 12.291 -12.008 1.00 15.16 286 ASP B C 1
ATOM 5559 O O . ASP B 1 298 ? 14.274 12.056 -12.168 1.00 12.52 286 ASP B O 1
ATOM 5564 N N . ASP B 1 299 ? 16.079 12.313 -10.813 1.00 15.17 287 ASP B N 1
ATOM 5565 C CA . ASP B 1 299 ? 15.326 12.043 -9.610 1.00 14.91 287 ASP B CA 1
ATOM 5566 C C . ASP B 1 299 ? 14.415 13.248 -9.218 1.00 16.71 287 ASP B C 1
ATOM 5567 O O . ASP B 1 299 ? 13.669 13.159 -8.275 1.00 13.33 287 ASP B O 1
ATOM 5572 N N . GLU B 1 300 ? 14.473 14.343 -9.973 1.00 17.25 288 GLU B N 1
ATOM 5573 C CA . GLU B 1 300 ? 13.529 15.468 -9.812 1.00 15.02 288 GLU B CA 1
ATOM 5574 C C . GLU B 1 300 ? 12.422 15.469 -10.889 1.00 16.03 288 GLU B C 1
ATOM 5575 O O . GLU B 1 300 ? 11.528 16.307 -10.892 1.00 11.90 288 GLU B O 1
ATOM 5581 N N . GLY B 1 301 ? 12.476 14.492 -11.784 1.00 14.14 289 GLY B N 1
ATOM 5582 C CA . GLY B 1 301 ? 11.521 14.358 -12.865 1.00 13.82 289 GLY B CA 1
ATOM 5583 C C . GLY B 1 301 ? 11.860 15.201 -14.069 1.00 11.09 289 GLY B C 1
ATOM 5584 O O . GLY B 1 301 ? 11.087 15.276 -14.997 1.00 12.70 289 GLY B O 1
ATOM 5585 N N . VAL B 1 302 ? 13.001 15.880 -14.040 1.00 9.85 290 VAL B N 1
ATOM 5586 C CA . VAL B 1 302 ? 13.449 16.671 -15.148 1.00 10.86 290 VAL B CA 1
ATOM 5587 C C . VAL B 1 302 ? 13.922 15.804 -16.304 1.00 8.11 290 VAL B C 1
ATOM 5588 O O . VAL B 1 302 ? 14.690 14.926 -16.099 1.00 10.08 290 VAL B O 1
ATOM 5592 N N . PRO B 1 303 ? 13.489 16.097 -17.552 1.00 10.28 291 PRO B N 1
ATOM 5593 C CA . PRO B 1 303 ? 14.071 15.329 -18.641 1.00 11.48 291 PRO B CA 1
ATOM 5594 C C . PRO B 1 303 ? 15.596 15.410 -18.701 1.00 11.85 291 PRO B C 1
ATOM 5595 O O . PRO B 1 303 ? 16.202 16.502 -18.619 1.00 9.56 291 PRO B O 1
ATOM 5599 N N . THR B 1 304 ? 16.193 14.240 -18.885 1.00 11.77 292 THR B N 1
ATOM 5600 C CA . THR B 1 304 ? 17.618 14.165 -19.178 1.00 13.22 292 THR B CA 1
ATOM 5601 C C . THR B 1 304 ? 17.879 14.728 -20.588 1.00 12.53 292 THR B C 1
ATOM 5602 O O . THR B 1 304 ? 17.022 14.636 -21.482 1.00 13.14 292 THR B O 1
ATOM 5606 N N . THR B 1 305 ? 19.035 15.336 -20.762 1.00 13.13 293 THR B N 1
ATOM 5607 C CA . THR B 1 305 ? 19.420 16.047 -21.954 1.00 12.13 293 THR B CA 1
ATOM 5608 C C . THR B 1 305 ? 20.838 15.580 -22.413 1.00 11.85 293 THR B C 1
ATOM 5609 O O . THR B 1 305 ? 21.652 15.131 -21.623 1.00 11.86 293 THR B O 1
ATOM 5613 N N . GLU B 1 306 ? 21.100 15.750 -23.703 1.00 15.11 294 GLU B N 1
ATOM 5614 C CA . GLU B 1 306 ? 22.379 15.483 -24.317 1.00 13.59 294 GLU B CA 1
ATOM 5615 C C . GLU B 1 306 ? 23.089 16.796 -24.509 1.00 12.90 294 GLU B C 1
ATOM 5616 O O . GLU B 1 306 ? 22.502 17.762 -25.009 1.00 9.51 294 GLU B O 1
ATOM 5622 N N . LYS B 1 307 ? 24.332 16.844 -24.085 1.00 11.52 295 LYS B N 1
ATOM 5623 C CA . LYS B 1 307 ? 25.125 18.090 -24.228 1.00 11.79 295 LYS B CA 1
ATOM 5624 C C . LYS B 1 307 ? 26.617 17.814 -24.132 1.00 10.85 295 LYS B C 1
ATOM 5625 O O . LYS B 1 307 ? 27.031 16.828 -23.516 1.00 12.15 295 LYS B O 1
ATOM 5631 N N . PHE B 1 308 ? 27.429 18.716 -24.709 1.00 8.86 296 PHE B N 1
ATOM 5632 C CA . PHE B 1 308 ? 28.879 18.665 -24.517 1.00 12.76 296 PHE B CA 1
ATOM 5633 C C . PHE B 1 308 ? 29.189 19.270 -23.166 1.00 10.51 296 PHE B C 1
ATOM 5634 O O . PHE B 1 308 ? 28.723 20.363 -22.842 1.00 10.72 296 PHE B O 1
ATOM 5642 N N . VAL B 1 309 ? 29.933 18.543 -22.377 1.00 10.99 297 VAL B N 1
ATOM 5643 C CA . VAL B 1 309 ? 30.582 19.103 -21.181 1.00 14.52 297 VAL B CA 1
ATOM 5644 C C . VAL B 1 309 ? 31.908 19.797 -21.632 1.00 11.55 297 VAL B C 1
ATOM 5645 O O . VAL B 1 309 ? 32.180 20.933 -21.289 1.00 13.53 297 VAL B O 1
ATOM 5649 N N . LEU B 1 310 ? 32.732 19.038 -22.329 1.00 13.60 298 LEU B N 1
ATOM 5650 C CA . LEU B 1 310 ? 33.841 19.542 -23.074 1.00 13.68 298 LEU B CA 1
ATOM 5651 C C . LEU B 1 310 ? 33.583 19.359 -24.549 1.00 13.16 298 LEU B C 1
ATOM 5652 O O . LEU B 1 310 ? 33.233 18.288 -25.015 1.00 12.78 298 LEU B O 1
ATOM 5657 N N . GLU B 1 311 ? 33.835 20.421 -25.297 1.00 14.57 299 GLU B N 1
ATOM 5658 C CA . GLU B 1 311 ? 33.769 20.396 -26.750 1.00 14.05 299 GLU B CA 1
ATOM 5659 C C . GLU B 1 311 ? 35.083 20.932 -27.320 1.00 14.18 299 GLU B C 1
ATOM 5660 O O . GLU B 1 311 ? 35.450 22.079 -27.066 1.00 9.18 299 GLU B O 1
ATOM 5666 N N . ASN B 1 312 ? 35.820 20.060 -28.001 1.00 13.02 300 ASN B N 1
ATOM 5667 C CA . ASN B 1 312 ? 37.161 20.342 -28.468 1.00 15.66 300 ASN B CA 1
ATOM 5668 C C . ASN B 1 312 ? 37.978 20.980 -27.368 1.00 13.47 300 ASN B C 1
ATOM 5669 O O . ASN B 1 312 ? 38.626 21.965 -27.601 1.00 11.88 300 ASN B O 1
ATOM 5674 N N . GLY B 1 313 ? 37.921 20.376 -26.177 1.00 13.97 301 GLY B N 1
ATOM 5675 C CA . GLY B 1 313 ? 38.685 20.806 -25.010 1.00 11.33 301 GLY B CA 1
ATOM 5676 C C . GLY B 1 313 ? 38.104 21.952 -24.193 1.00 12.37 301 GLY B C 1
ATOM 5677 O O . GLY B 1 313 ? 38.583 22.253 -23.098 1.00 12.66 301 GLY B O 1
ATOM 5678 N N . VAL B 1 314 ? 37.073 22.599 -24.714 1.00 12.21 302 VAL B N 1
ATOM 5679 C CA . VAL B 1 314 ? 36.533 23.803 -24.113 1.00 11.90 302 VAL B CA 1
ATOM 5680 C C . VAL B 1 314 ? 35.372 23.411 -23.193 1.00 12.46 302 VAL B C 1
ATOM 5681 O O . VAL B 1 314 ? 34.472 22.658 -23.598 1.00 11.80 302 VAL B O 1
ATOM 5685 N N . LEU B 1 315 ? 35.413 23.910 -21.957 1.00 11.09 303 LEU B N 1
ATOM 5686 C CA . LEU B 1 315 ? 34.385 23.652 -20.945 1.00 11.03 303 LEU B CA 1
ATOM 5687 C C . LEU B 1 315 ? 33.139 24.474 -21.230 1.00 13.30 303 LEU B C 1
ATOM 5688 O O . LEU B 1 315 ? 33.165 25.733 -21.276 1.00 12.66 303 LEU B O 1
ATOM 5693 N N . LYS B 1 316 ? 32.054 23.760 -21.501 1.00 13.41 304 LYS B N 1
ATOM 5694 C CA . LYS B 1 316 ? 30.864 24.412 -22.029 1.00 12.70 304 LYS B CA 1
ATOM 5695 C C . LYS B 1 316 ? 29.802 24.617 -20.980 1.00 13.72 304 LYS B C 1
ATOM 5696 O O . LYS B 1 316 ? 29.050 25.557 -21.092 1.00 13.25 304 LYS B O 1
ATOM 5702 N N . THR B 1 317 ? 29.697 23.711 -20.004 1.00 13.61 305 THR B N 1
ATOM 5703 C CA . THR B 1 317 ? 28.635 23.788 -18.992 1.00 15.71 305 THR B CA 1
ATOM 5704 C C . THR B 1 317 ? 28.954 22.930 -17.782 1.00 13.63 305 THR B C 1
ATOM 5705 O O . THR B 1 317 ? 29.728 21.963 -17.874 1.00 13.29 305 THR B O 1
ATOM 5709 N N . PHE B 1 318 ? 28.388 23.310 -16.635 1.00 10.32 306 PHE B N 1
ATOM 5710 C CA . PHE B 1 318 ? 28.279 22.418 -15.511 1.00 13.53 306 PHE B CA 1
ATOM 5711 C C . PHE B 1 318 ? 26.933 21.683 -15.582 1.00 14.46 306 PHE B C 1
ATOM 5712 O O . PHE B 1 318 ? 26.023 22.089 -16.304 1.00 17.74 306 PHE B O 1
ATOM 5720 N N . LEU B 1 319 ? 26.849 20.612 -14.820 1.00 12.15 307 LEU B N 1
ATOM 5721 C CA . LEU B 1 319 ? 25.629 19.860 -14.611 1.00 15.61 307 LEU B CA 1
ATOM 5722 C C . LEU B 1 319 ? 24.880 20.422 -13.371 1.00 17.86 307 LEU B C 1
ATOM 5723 O O . LEU B 1 319 ? 25.496 20.843 -12.358 1.00 13.10 307 LEU B O 1
ATOM 5728 N N . HIS B 1 320 ? 23.549 20.415 -13.462 1.00 13.44 308 HIS B N 1
ATOM 5729 C CA . HIS B 1 320 ? 22.683 21.090 -12.490 1.00 13.42 308 HIS B CA 1
ATOM 5730 C C . HIS B 1 320 ? 21.564 20.208 -11.955 1.00 16.27 308 HIS B C 1
ATOM 5731 O O . HIS B 1 320 ? 21.154 19.229 -12.592 1.00 14.84 308 HIS B O 1
ATOM 5738 N N . ASN B 1 321 ? 21.056 20.629 -10.802 1.00 15.28 309 ASN B N 1
ATOM 5739 C CA . ASN B 1 321 ? 19.813 20.138 -10.258 1.00 13.36 309 ASN B CA 1
ATOM 5740 C C . ASN B 1 321 ? 18.921 21.379 -10.262 1.00 14.78 309 ASN B C 1
ATOM 5741 O O . ASN B 1 321 ? 19.352 22.452 -10.694 1.00 14.02 309 ASN B O 1
ATOM 5746 N N . LEU B 1 322 ? 17.685 21.237 -9.834 1.00 12.79 310 LEU B N 1
ATOM 5747 C CA . LEU B 1 322 ? 16.771 22.396 -9.852 1.00 15.02 310 LEU B CA 1
ATOM 5748 C C . LEU B 1 322 ? 17.288 23.564 -9.044 1.00 15.98 310 LEU B C 1
ATOM 5749 O O . LEU B 1 322 ? 17.132 24.722 -9.461 1.00 14.73 310 LEU B O 1
ATOM 5754 N N . LYS B 1 323 ? 17.858 23.259 -7.886 1.00 13.39 311 LYS B N 1
ATOM 5755 C CA . LYS B 1 323 ? 18.361 24.296 -6.989 1.00 15.75 311 LYS B CA 1
ATOM 5756 C C . LYS B 1 323 ? 19.495 25.149 -7.617 1.00 14.33 311 LYS B C 1
ATOM 5757 O O . LYS B 1 323 ? 19.397 26.387 -7.688 1.00 14.57 311 LYS B O 1
ATOM 5761 N N . THR B 1 324 ? 20.538 24.471 -8.120 1.00 13.46 312 THR B N 1
ATOM 5762 C CA . THR B 1 324 ? 21.691 25.142 -8.717 1.00 13.71 312 THR B CA 1
ATOM 5763 C C . THR B 1 324 ? 21.275 25.880 -9.967 1.00 15.19 312 THR B C 1
ATOM 5764 O O . THR B 1 324 ? 21.721 27.004 -10.196 1.00 15.04 312 THR B O 1
ATOM 5768 N N . ALA B 1 325 ? 20.368 25.304 -10.749 1.00 16.15 313 ALA B N 1
ATOM 5769 C CA . ALA B 1 325 ? 19.919 25.959 -11.990 1.00 16.08 313 ALA B CA 1
ATOM 5770 C C . ALA B 1 325 ? 19.154 27.275 -11.748 1.00 19.27 313 ALA B C 1
ATOM 5771 O O . ALA B 1 325 ? 19.408 28.304 -12.395 1.00 18.30 313 ALA B O 1
ATOM 5773 N N . ARG B 1 326 ? 18.201 27.227 -10.842 1.00 19.10 314 ARG B N 1
ATOM 5774 C CA . ARG B 1 326 ? 17.511 28.428 -10.372 1.00 22.82 314 ARG B CA 1
ATOM 5775 C C . ARG B 1 326 ? 18.495 29.468 -9.824 1.00 25.97 314 ARG B C 1
ATOM 5776 O O . ARG B 1 326 ? 18.407 30.645 -10.147 1.00 25.39 314 ARG B O 1
ATOM 5784 N N . LYS B 1 327 ? 19.408 29.019 -8.967 1.00 26.18 315 LYS B N 1
ATOM 5785 C CA . LYS B 1 327 ? 20.371 29.896 -8.350 1.00 26.17 315 LYS B CA 1
ATOM 5786 C C . LYS B 1 327 ? 21.213 30.564 -9.433 1.00 28.33 315 LYS B C 1
ATOM 5787 O O . LYS B 1 327 ? 21.382 31.761 -9.386 1.00 28.68 315 LYS B O 1
ATOM 5790 N N . GLU B 1 328 ? 21.693 29.819 -10.428 1.00 29.21 316 GLU B N 1
ATOM 5791 C CA . GLU B 1 328 ? 22.516 30.409 -11.489 1.00 33.37 316 GLU B CA 1
ATOM 5792 C C . GLU B 1 328 ? 21.711 31.058 -12.637 1.00 32.70 316 GLU B C 1
ATOM 5793 O O . GLU B 1 328 ? 22.294 31.714 -13.484 1.00 37.81 316 GLU B O 1
ATOM 5799 N N . GLY B 1 329 ? 20.390 30.889 -12.659 1.00 32.85 317 GLY B N 1
ATOM 5800 C CA . GLY B 1 329 ? 19.507 31.433 -13.706 1.00 32.00 317 GLY B CA 1
ATOM 5801 C C . GLY B 1 329 ? 19.601 30.739 -15.063 1.00 33.09 317 GLY B C 1
ATOM 5802 O O . GLY B 1 329 ? 19.397 31.351 -16.097 1.00 32.01 317 GLY B O 1
ATOM 5803 N N . VAL B 1 330 ? 19.906 29.445 -15.060 1.00 32.17 318 VAL B N 1
ATOM 5804 C CA . VAL B 1 330 ? 20.007 28.656 -16.274 1.00 28.70 318 VAL B CA 1
ATOM 5805 C C . VAL B 1 330 ? 18.912 27.603 -16.238 1.00 28.63 318 VAL B C 1
ATOM 5806 O O . VAL B 1 330 ? 18.288 27.359 -15.196 1.00 26.42 318 VAL B O 1
ATOM 5810 N N . GLU B 1 331 ? 18.654 26.977 -17.379 1.00 29.50 319 GLU B N 1
ATOM 5811 C CA . GLU B 1 331 ? 17.629 25.923 -17.440 1.00 29.60 319 GLU B CA 1
ATOM 5812 C C . GLU B 1 331 ? 18.169 24.650 -16.745 1.00 23.97 319 GLU B C 1
ATOM 5813 O O . GLU B 1 331 ? 19.338 24.362 -16.842 1.00 23.50 319 GLU B O 1
ATOM 5819 N N . PRO B 1 332 ? 17.320 23.913 -16.036 1.00 24.50 320 PRO B N 1
ATOM 5820 C CA . PRO B 1 332 ? 17.785 22.646 -15.469 1.00 22.08 320 PRO B CA 1
ATOM 5821 C C . PRO B 1 332 ? 18.347 21.778 -16.598 1.00 18.66 320 PRO B C 1
ATOM 5822 O O . PRO B 1 332 ? 17.919 21.921 -17.714 1.00 17.07 320 PRO B O 1
ATOM 5826 N N . THR B 1 333 ? 19.345 20.959 -16.311 1.00 17.22 321 THR B N 1
ATOM 5827 C CA . THR B 1 333 ? 19.981 20.143 -17.318 1.00 16.06 321 THR B CA 1
ATOM 5828 C C . THR B 1 333 ? 19.471 18.675 -17.276 1.00 15.67 321 THR B C 1
ATOM 5829 O O . THR B 1 333 ? 19.800 17.851 -18.133 1.00 14.78 321 THR B O 1
ATOM 5833 N N . GLY B 1 334 ? 18.727 18.323 -16.225 1.00 13.22 322 GLY B N 1
ATOM 5834 C CA . GLY B 1 334 ? 18.382 16.921 -15.954 1.00 11.19 322 GLY B CA 1
ATOM 5835 C C . GLY B 1 334 ? 19.459 16.022 -15.348 1.00 13.79 322 GLY B C 1
ATOM 5836 O O . GLY B 1 334 ? 19.675 14.852 -15.782 1.00 14.00 322 GLY B O 1
ATOM 5837 N N . ASN B 1 335 ? 20.150 16.568 -14.360 1.00 10.50 323 ASN B N 1
ATOM 5838 C CA . ASN B 1 335 ? 21.195 15.860 -13.676 1.00 12.14 323 ASN B CA 1
ATOM 5839 C C . ASN B 1 335 ? 21.025 15.839 -12.184 1.00 15.46 323 ASN B C 1
ATOM 5840 O O . ASN B 1 335 ? 21.949 15.517 -11.469 1.00 15.92 323 ASN B O 1
ATOM 5845 N N . GLY B 1 336 ? 19.827 16.129 -11.711 1.00 13.72 324 GLY B N 1
ATOM 5846 C CA . GLY B 1 336 ? 19.535 16.048 -10.272 1.00 14.50 324 GLY B CA 1
ATOM 5847 C C . GLY B 1 336 ? 19.194 14.646 -9.828 1.00 12.96 324 GLY B C 1
ATOM 5848 O O . GLY B 1 336 ? 18.037 14.244 -9.864 1.00 16.67 324 GLY B O 1
ATOM 5849 N N . PHE B 1 337 ? 20.208 13.913 -9.386 1.00 19.08 325 PHE B N 1
ATOM 5850 C CA . PHE B 1 337 ? 20.071 12.568 -8.833 1.00 19.94 325 PHE B CA 1
ATOM 5851 C C . PHE B 1 337 ? 20.283 12.517 -7.300 1.00 20.94 325 PHE B C 1
ATOM 5852 O O . PHE B 1 337 ? 21.000 13.331 -6.737 1.00 19.71 325 PHE B O 1
ATOM 5860 N N . VAL B 1 338 ? 19.628 11.584 -6.623 1.00 23.84 326 VAL B N 1
ATOM 5861 C CA . VAL B 1 338 ? 19.854 11.413 -5.175 1.00 27.88 326 VAL B CA 1
ATOM 5862 C C . VAL B 1 338 ? 21.323 11.146 -4.957 1.00 26.47 326 VAL B C 1
ATOM 5863 O O . VAL B 1 338 ? 21.926 10.376 -5.677 1.00 22.74 326 VAL B O 1
ATOM 5867 N N . GLY B 1 339 ? 21.933 11.768 -3.982 1.00 28.63 327 GLY B N 1
ATOM 5868 C CA . GLY B 1 339 ? 23.362 11.481 -3.828 1.00 30.08 327 GLY B CA 1
ATOM 5869 C C . GLY B 1 339 ? 24.307 12.454 -4.536 1.00 29.86 327 GLY B C 1
ATOM 5870 O O . GLY B 1 339 ? 25.520 12.389 -4.316 1.00 33.13 327 GLY B O 1
ATOM 5871 N N . GLY B 1 340 ? 23.781 13.346 -5.375 1.00 23.63 328 GLY B N 1
ATOM 5872 C CA . GLY B 1 340 ? 24.586 14.415 -5.974 1.00 20.95 328 GLY B CA 1
ATOM 5873 C C . GLY B 1 340 ? 24.268 14.591 -7.466 1.00 17.41 328 GLY B C 1
ATOM 5874 O O . GLY B 1 340 ? 23.717 13.722 -8.093 1.00 22.70 328 GLY B O 1
ATOM 5875 N N . ILE B 1 341 ? 24.681 15.707 -8.030 1.00 15.33 329 ILE B N 1
ATOM 5876 C CA . ILE B 1 341 ? 24.504 15.964 -9.441 1.00 12.26 329 ILE B CA 1
ATOM 5877 C C . ILE B 1 341 ? 25.474 15.013 -10.158 1.00 16.17 329 ILE B C 1
ATOM 5878 O O . ILE B 1 341 ? 26.669 14.923 -9.798 1.00 14.14 329 ILE B O 1
ATOM 5883 N N . ARG B 1 342 ? 24.961 14.292 -11.148 1.00 14.83 330 ARG B N 1
ATOM 5884 C CA . ARG B 1 342 ? 25.786 13.386 -11.905 1.00 15.46 330 ARG B CA 1
ATOM 5885 C C . ARG B 1 342 ? 25.330 13.276 -13.392 1.00 14.89 330 ARG B C 1
ATOM 5886 O O . ARG B 1 342 ? 24.201 13.562 -13.707 1.00 15.72 330 ARG B O 1
ATOM 5894 N N . PRO B 1 343 ? 26.259 12.964 -14.309 1.00 15.48 331 PRO B N 1
ATOM 5895 C CA . PRO B 1 343 ? 25.883 12.642 -15.666 1.00 16.74 331 PRO B CA 1
ATOM 5896 C C . PRO B 1 343 ? 25.115 11.350 -15.694 1.00 13.19 331 PRO B C 1
ATOM 5897 O O . PRO B 1 343 ? 25.139 10.604 -14.710 1.00 14.04 331 PRO B O 1
ATOM 5901 N N . VAL B 1 344 ? 24.426 11.121 -16.795 1.00 16.59 332 VAL B N 1
ATOM 5902 C CA . VAL B 1 344 ? 23.758 9.825 -17.040 1.00 14.14 332 VAL B CA 1
ATOM 5903 C C . VAL B 1 344 ? 24.843 8.869 -17.594 1.00 14.01 332 VAL B C 1
ATOM 5904 O O . VAL B 1 344 ? 25.227 7.906 -16.920 1.00 14.95 332 VAL B O 1
ATOM 5908 N N . ASN B 1 345 ? 25.315 9.151 -18.806 1.00 13.54 333 ASN B N 1
ATOM 5909 C CA . ASN B 1 345 ? 26.430 8.450 -19.437 1.00 13.25 333 ASN B CA 1
ATOM 5910 C C . ASN B 1 345 ? 27.473 9.495 -19.840 1.00 12.66 333 ASN B C 1
ATOM 5911 O O . ASN B 1 345 ? 27.189 10.351 -20.669 1.00 17.09 333 ASN B O 1
ATOM 5916 N N . LEU B 1 346 ? 28.610 9.489 -19.178 1.00 10.67 334 LEU B N 1
ATOM 5917 C CA . LEU B 1 346 ? 29.661 10.490 -19.431 1.00 9.88 334 LEU B CA 1
ATOM 5918 C C . LEU B 1 346 ? 30.571 9.836 -20.430 1.00 11.43 334 LEU B C 1
ATOM 5919 O O . LEU B 1 346 ? 31.303 8.918 -20.084 1.00 13.59 334 LEU B O 1
ATOM 5924 N N . MET B 1 347 ? 30.553 10.353 -21.646 1.00 10.43 335 MET B N 1
ATOM 5925 C CA . MET B 1 347 ? 31.225 9.743 -22.747 1.00 13.27 335 MET B CA 1
ATOM 5926 C C . MET B 1 347 ? 32.352 10.601 -23.355 1.00 9.74 335 MET B C 1
ATOM 5927 O O . MET B 1 347 ? 32.120 11.764 -23.772 1.00 12.21 335 MET B O 1
ATOM 5932 N N . LEU B 1 348 ? 33.570 10.046 -23.363 1.00 11.93 336 LEU B N 1
ATOM 5933 C CA . LEU B 1 348 ? 34.702 10.607 -24.145 1.00 13.71 336 LEU B CA 1
ATOM 5934 C C . LEU B 1 348 ? 34.535 10.168 -25.594 1.00 13.37 336 LEU B C 1
ATOM 5935 O O . LEU B 1 348 ? 34.424 8.965 -25.876 1.00 13.11 336 LEU B O 1
ATOM 5940 N N . MET B 1 349 ? 34.431 11.131 -26.495 1.00 13.03 337 MET B N 1
ATOM 5941 C CA . MET B 1 349 ? 34.009 10.869 -27.850 1.00 10.95 337 MET B CA 1
ATOM 5942 C C . MET B 1 349 ? 35.208 10.284 -28.571 1.00 13.74 337 MET B C 1
ATOM 5943 O O . MET B 1 349 ? 36.310 10.790 -28.383 1.00 15.40 337 MET B O 1
ATOM 5948 N N . PRO B 1 350 ? 35.004 9.228 -29.400 1.00 14.52 338 PRO B N 1
ATOM 5949 C CA . PRO B 1 350 ? 36.145 8.588 -30.049 1.00 11.75 338 PRO B CA 1
ATOM 5950 C C . PRO B 1 350 ? 36.728 9.362 -31.197 1.00 14.86 338 PRO B C 1
ATOM 5951 O O . PRO B 1 350 ? 36.051 10.181 -31.853 1.00 14.95 338 PRO B O 1
ATOM 5955 N N . GLY B 1 351 ? 38.003 9.099 -31.429 1.00 14.86 339 GLY B N 1
ATOM 5956 C CA . GLY B 1 351 ? 38.645 9.495 -32.644 1.00 16.18 339 GLY B CA 1
ATOM 5957 C C . GLY B 1 351 ? 38.684 8.315 -33.601 1.00 17.47 339 GLY B C 1
ATOM 5958 O O . GLY B 1 351 ? 37.942 7.359 -33.482 1.00 20.05 339 GLY B O 1
ATOM 5959 N N . GLU B 1 352 ? 39.625 8.383 -34.517 1.00 20.77 340 GLU B N 1
ATOM 5960 C CA . GLU B 1 352 ? 39.741 7.448 -35.643 1.00 22.34 340 GLU B CA 1
ATOM 5961 C C . GLU B 1 352 ? 40.724 6.276 -35.498 1.00 24.32 340 GLU B C 1
ATOM 5962 O O . GLU B 1 352 ? 40.627 5.357 -36.279 1.00 27.23 340 GLU B O 1
ATOM 5965 N N . LYS B 1 353 ? 41.605 6.254 -34.496 1.00 19.47 341 LYS B N 1
ATOM 5966 C CA . LYS B 1 353 ? 42.673 5.279 -34.457 1.00 19.66 341 LYS B CA 1
ATOM 5967 C C . LYS B 1 353 ? 42.329 4.060 -33.620 1.00 17.89 341 LYS B C 1
ATOM 5968 O O . LYS B 1 353 ? 41.814 4.192 -32.547 1.00 18.26 341 LYS B O 1
ATOM 5974 N N . SER B 1 354 ? 42.662 2.856 -34.106 1.00 17.51 342 SER B N 1
ATOM 5975 C CA . SER B 1 354 ? 42.581 1.640 -33.270 1.00 16.41 342 SER B CA 1
ATOM 5976 C C . SER B 1 354 ? 43.592 1.697 -32.145 1.00 14.45 342 SER B C 1
ATOM 5977 O O . SER B 1 354 ? 44.503 2.570 -32.145 1.00 17.76 342 SER B O 1
ATOM 5980 N N . PHE B 1 355 ? 43.484 0.746 -31.223 1.00 13.79 343 PHE B N 1
ATOM 5981 C CA . PHE B 1 355 ? 44.470 0.583 -30.149 1.00 14.26 343 PHE B CA 1
ATOM 5982 C C . PHE B 1 355 ? 45.868 0.306 -30.750 1.00 18.17 343 PHE B C 1
ATOM 5983 O O . PHE B 1 355 ? 46.880 0.877 -30.345 1.00 15.74 343 PHE B O 1
ATOM 5991 N N . GLU B 1 356 ? 45.892 -0.555 -31.757 1.00 16.61 344 GLU B N 1
ATOM 5992 C CA . GLU B 1 356 ? 47.150 -0.916 -32.432 1.00 19.46 344 GLU B CA 1
ATOM 5993 C C . GLU B 1 356 ? 47.806 0.290 -33.086 1.00 15.92 344 GLU B C 1
ATOM 5994 O O . GLU B 1 356 ? 49.023 0.483 -32.986 1.00 19.30 344 GLU B O 1
ATOM 6000 N N . GLU B 1 357 ? 47.004 1.098 -33.764 1.00 16.13 345 GLU B N 1
ATOM 6001 C CA . GLU B 1 357 ? 47.486 2.344 -34.360 1.00 17.43 345 GLU B CA 1
ATOM 6002 C C . GLU B 1 357 ? 48.013 3.355 -33.335 1.00 16.08 345 GLU B C 1
ATOM 6003 O O . GLU B 1 357 ? 48.963 4.109 -33.616 1.00 14.99 345 GLU B O 1
ATOM 6009 N N . LEU B 1 358 ? 47.350 3.430 -32.180 1.00 13.21 346 LEU B N 1
ATOM 6010 C CA . LEU B 1 358 ? 47.808 4.247 -31.088 1.00 11.39 346 LEU B CA 1
ATOM 6011 C C . LEU B 1 358 ? 49.151 3.791 -30.563 1.00 11.71 346 LEU B C 1
ATOM 6012 O O . LEU B 1 358 ? 50.002 4.634 -30.236 1.00 12.86 346 LEU B O 1
ATOM 6017 N N . LEU B 1 359 ? 49.327 2.475 -30.428 1.00 13.88 347 LEU B N 1
ATOM 6018 C CA . LEU B 1 359 ? 50.632 1.890 -30.028 1.00 17.01 347 LEU B CA 1
ATOM 6019 C C . LEU B 1 359 ? 51.756 2.298 -30.979 1.00 18.35 347 LEU B C 1
ATOM 6020 O O . LEU B 1 359 ? 52.833 2.681 -30.551 1.00 16.93 347 LEU B O 1
ATOM 6025 N N . LYS B 1 360 ? 51.504 2.156 -32.270 1.00 19.80 348 LYS B N 1
ATOM 6026 C CA . LYS B 1 360 ? 52.479 2.560 -33.305 1.00 18.42 348 LYS B CA 1
ATOM 6027 C C . LYS B 1 360 ? 52.809 4.059 -33.275 1.00 19.26 348 LYS B C 1
ATOM 6028 O O . LYS B 1 360 ? 53.971 4.427 -33.425 1.00 18.29 348 LYS B O 1
ATOM 6031 N N . GLU B 1 361 ? 51.798 4.914 -33.055 1.00 19.03 349 GLU B N 1
ATOM 6032 C CA . GLU B 1 361 ? 52.021 6.332 -32.913 1.00 18.36 349 GLU B CA 1
ATOM 6033 C C . GLU B 1 361 ? 52.858 6.656 -31.688 1.00 17.72 349 GLU B C 1
ATOM 6034 O O . GLU B 1 361 ? 53.713 7.540 -31.738 1.00 20.45 349 GLU B O 1
ATOM 6040 N N . MET B 1 362 ? 52.556 6.029 -30.557 1.00 15.35 350 MET B N 1
ATOM 6041 C CA . MET B 1 362 ? 53.332 6.294 -29.343 1.00 15.62 350 MET B CA 1
ATOM 6042 C C . MET B 1 362 ? 54.803 5.837 -29.529 1.00 15.03 350 MET B C 1
ATOM 6043 O O . MET B 1 362 ? 55.748 6.542 -29.110 1.00 13.24 350 MET B O 1
ATOM 6048 N N . ASP B 1 363 ? 54.954 4.643 -30.120 1.00 13.77 351 ASP B N 1
ATOM 6049 C CA . ASP B 1 363 ? 56.242 4.006 -30.454 1.00 12.31 351 ASP B CA 1
ATOM 6050 C C . ASP B 1 363 ? 57.008 3.460 -29.250 1.00 15.10 351 ASP B C 1
ATOM 6051 O O . ASP B 1 363 ? 57.435 2.295 -29.248 1.00 13.79 351 ASP B O 1
ATOM 6056 N N . ARG B 1 364 ? 57.191 4.313 -28.244 1.00 14.71 352 ARG B N 1
ATOM 6057 C CA . ARG B 1 364 ? 57.891 3.934 -27.039 1.00 13.79 352 ARG B CA 1
ATOM 6058 C C . ARG B 1 364 ? 57.246 4.621 -25.844 1.00 13.40 352 ARG B C 1
ATOM 6059 O O . ARG B 1 364 ? 57.023 5.820 -25.854 1.00 11.00 352 ARG B O 1
ATOM 6067 N N . GLY B 1 365 ? 56.934 3.850 -24.808 1.00 10.12 353 GLY B N 1
ATOM 6068 C CA . GLY B 1 365 ? 56.211 4.404 -23.671 1.00 10.16 353 GLY B CA 1
ATOM 6069 C C . GLY B 1 365 ? 55.534 3.273 -22.902 1.00 9.65 353 GLY B C 1
ATOM 6070 O O . GLY B 1 365 ? 55.839 2.085 -23.093 1.00 8.40 353 GLY B O 1
ATOM 6071 N N . VAL B 1 366 ? 54.626 3.657 -22.039 1.00 10.78 354 VAL B N 1
ATOM 6072 C CA . VAL B 1 366 ? 53.917 2.734 -21.161 1.00 11.33 354 VAL B CA 1
ATOM 6073 C C . VAL B 1 366 ? 52.424 2.622 -21.589 1.00 13.19 354 VAL B C 1
ATOM 6074 O O . VAL B 1 366 ? 51.790 3.625 -21.948 1.00 12.04 354 VAL B O 1
ATOM 6078 N N . VAL B 1 367 ? 51.872 1.410 -21.552 1.00 12.62 355 VAL B N 1
ATOM 6079 C CA . VAL B 1 367 ? 50.420 1.179 -21.637 1.00 10.40 355 VAL B CA 1
ATOM 6080 C C . VAL B 1 367 ? 49.904 0.965 -20.246 1.00 10.57 355 VAL B C 1
ATOM 6081 O O . VAL B 1 367 ? 50.462 0.168 -19.490 1.00 12.34 355 VAL B O 1
ATOM 6085 N N . ILE B 1 368 ? 48.904 1.724 -19.835 1.00 10.54 356 ILE B N 1
ATOM 6086 C CA . ILE B 1 368 ? 48.250 1.469 -18.546 1.00 10.45 356 ILE B CA 1
ATOM 6087 C C . ILE B 1 368 ? 46.948 0.753 -18.857 1.00 11.87 356 ILE B C 1
ATOM 6088 O O . ILE B 1 368 ? 46.088 1.283 -19.581 1.00 12.92 356 ILE B O 1
ATOM 6093 N N . THR B 1 369 ? 46.758 -0.424 -18.293 1.00 11.34 357 THR B N 1
ATOM 6094 C CA . THR B 1 369 ? 45.526 -1.183 -18.535 1.00 12.66 357 THR B CA 1
ATOM 6095 C C . THR B 1 369 ? 44.500 -1.118 -17.410 1.00 12.81 357 THR B C 1
ATOM 6096 O O . THR B 1 369 ? 43.273 -1.284 -17.662 1.00 16.13 357 THR B O 1
ATOM 6100 N N . GLU B 1 370 ? 45.003 -0.934 -16.196 1.00 13.32 358 GLU B N 1
ATOM 6101 C CA . GLU B 1 370 ? 44.162 -0.787 -14.998 1.00 16.46 358 GLU B CA 1
ATOM 6102 C C . GLU B 1 370 ? 44.783 0.165 -13.969 1.00 15.05 358 GLU B C 1
ATOM 6103 O O . GLU B 1 370 ? 45.986 0.285 -13.877 1.00 15.57 358 GLU B O 1
ATOM 6109 N N . VAL B 1 371 ? 43.909 0.795 -13.197 1.00 14.18 359 VAL B N 1
ATOM 6110 C CA . VAL B 1 371 ? 44.270 1.582 -12.045 1.00 15.63 359 VAL B CA 1
ATOM 6111 C C . VAL B 1 371 ? 43.486 1.039 -10.850 1.00 17.40 359 VAL B C 1
ATOM 6112 O O . VAL B 1 371 ? 42.367 0.521 -10.999 1.00 17.36 359 VAL B O 1
ATOM 6116 N N . GLU B 1 372 ? 44.100 1.110 -9.686 1.00 18.09 360 GLU B N 1
ATOM 6117 C CA . GLU B 1 372 ? 43.465 0.637 -8.478 1.00 24.13 360 GLU B CA 1
ATOM 6118 C C . GLU B 1 372 ? 43.584 1.736 -7.442 1.00 21.91 360 GLU B C 1
ATOM 6119 O O . GLU B 1 372 ? 44.506 2.523 -7.510 1.00 21.43 360 GLU B O 1
ATOM 6125 N N . GLY B 1 373 ? 42.680 1.747 -6.470 1.00 23.61 361 GLY B N 1
ATOM 6126 C CA . GLY B 1 373 ? 42.793 2.635 -5.323 1.00 24.77 361 GLY B CA 1
ATOM 6127 C C . GLY B 1 373 ? 42.246 4.051 -5.504 1.00 23.60 361 GLY B C 1
ATOM 6128 O O . GLY B 1 373 ? 42.713 4.973 -4.863 1.00 23.23 361 GLY B O 1
ATOM 6129 N N . MET B 1 374 ? 41.231 4.222 -6.339 1.00 23.27 362 MET B N 1
ATOM 6130 C CA . MET B 1 374 ? 40.683 5.562 -6.628 1.00 22.93 362 MET B CA 1
ATOM 6131 C C . MET B 1 374 ? 40.115 6.241 -5.393 1.00 25.01 362 MET B C 1
ATOM 6132 O O . MET B 1 374 ? 40.324 7.449 -5.173 1.00 19.82 362 MET B O 1
ATOM 6137 N N . HIS B 1 375 ? 39.420 5.457 -4.574 1.00 27.34 363 HIS B N 1
ATOM 6138 C CA . HIS B 1 375 ? 38.844 5.984 -3.345 1.00 30.17 363 HIS B CA 1
ATOM 6139 C C . HIS B 1 375 ? 39.823 6.837 -2.526 1.00 27.46 363 HIS B C 1
ATOM 6140 O O . HIS B 1 375 ? 39.515 7.971 -2.174 1.00 27.49 363 HIS B O 1
ATOM 6147 N N . ALA B 1 376 ? 40.993 6.299 -2.232 1.00 24.93 364 ALA B N 1
ATOM 6148 C CA . ALA B 1 376 ? 41.955 6.993 -1.397 1.00 25.04 364 ALA B CA 1
ATOM 6149 C C . ALA B 1 376 ? 43.045 7.681 -2.202 1.00 24.44 364 ALA B C 1
ATOM 6150 O O . ALA B 1 376 ? 43.805 8.487 -1.639 1.00 23.61 364 ALA B O 1
ATOM 6152 N N . GLY B 1 377 ? 43.171 7.322 -3.483 1.00 19.84 365 GLY B N 1
ATOM 6153 C CA . GLY B 1 377 ? 44.247 7.850 -4.344 1.00 21.27 365 GLY B CA 1
ATOM 6154 C C . GLY B 1 377 ? 43.884 8.986 -5.301 1.00 18.94 365 GLY B C 1
ATOM 6155 O O . GLY B 1 377 ? 44.769 9.595 -5.870 1.00 19.38 365 GLY B O 1
ATOM 6156 N N . ALA B 1 378 ? 42.596 9.269 -5.471 1.00 16.40 366 ALA B N 1
ATOM 6157 C CA . ALA B 1 378 ? 42.130 10.287 -6.432 1.00 16.64 366 ALA B CA 1
ATOM 6158 C C . ALA B 1 378 ? 41.434 11.424 -5.713 1.00 17.81 366 ALA B C 1
ATOM 6159 O O . ALA B 1 378 ? 40.441 11.204 -5.081 1.00 19.23 366 ALA B O 1
ATOM 6161 N N . ASN B 1 379 ? 41.917 12.649 -5.846 1.00 15.33 367 ASN B N 1
ATOM 6162 C CA . ASN B 1 379 ? 41.261 13.771 -5.168 1.00 13.65 367 ASN B CA 1
ATOM 6163 C C . ASN B 1 379 ? 40.531 14.612 -6.197 1.00 15.21 367 ASN B C 1
ATOM 6164 O O . ASN B 1 379 ? 41.161 15.289 -7.007 1.00 12.97 367 ASN B O 1
ATOM 6169 N N A SER B 1 380 ? 39.202 14.591 -6.171 0.50 14.46 368 SER B N 1
ATOM 6170 N N B SER B 1 380 ? 39.203 14.576 -6.177 0.50 14.70 368 SER B N 1
ATOM 6171 C CA A SER B 1 380 ? 38.422 15.365 -7.155 0.50 13.66 368 SER B CA 1
ATOM 6172 C CA B SER B 1 380 ? 38.408 15.357 -7.143 0.50 14.12 368 SER B CA 1
ATOM 6173 C C A SER B 1 380 ? 38.287 16.857 -6.802 0.50 15.19 368 SER B C 1
ATOM 6174 C C B SER B 1 380 ? 38.466 16.872 -6.875 0.50 15.53 368 SER B C 1
ATOM 6175 O O A SER B 1 380 ? 37.716 17.625 -7.561 0.50 14.39 368 SER B O 1
ATOM 6176 O O B SER B 1 380 ? 38.241 17.673 -7.775 0.50 14.05 368 SER B O 1
ATOM 6181 N N . ILE B 1 381 ? 38.814 17.271 -5.656 1.00 15.81 369 ILE B N 1
ATOM 6182 C CA . ILE B 1 381 ? 38.838 18.698 -5.319 1.00 17.18 369 ILE B CA 1
ATOM 6183 C C . ILE B 1 381 ? 40.040 19.385 -5.976 1.00 16.23 369 ILE B C 1
ATOM 6184 O O . ILE B 1 381 ? 39.879 20.413 -6.645 1.00 16.39 369 ILE B O 1
ATOM 6189 N N . SER B 1 382 ? 41.227 18.798 -5.797 1.00 16.02 370 SER B N 1
ATOM 6190 C CA . SER B 1 382 ? 42.456 19.284 -6.420 1.00 16.24 370 SER B CA 1
ATOM 6191 C C . SER B 1 382 ? 42.652 18.757 -7.826 1.00 17.77 370 SER B C 1
ATOM 6192 O O . SER B 1 382 ? 43.327 19.402 -8.643 1.00 17.64 370 SER B O 1
ATOM 6195 N N . GLY B 1 383 ? 42.076 17.597 -8.125 1.00 12.90 371 GLY B N 1
ATOM 6196 C CA . GLY B 1 383 ? 42.416 16.884 -9.363 1.00 13.86 371 GLY B CA 1
ATOM 6197 C C . GLY B 1 383 ? 43.646 15.985 -9.296 1.00 9.85 371 GLY B C 1
ATOM 6198 O O . GLY B 1 383 ? 43.937 15.241 -10.231 1.00 12.52 371 GLY B O 1
ATOM 6199 N N . GLU B 1 384 ? 44.348 15.997 -8.173 1.00 14.42 372 GLU B N 1
ATOM 6200 C CA . GLU B 1 384 ? 45.514 15.143 -8.028 1.00 11.92 372 GLU B CA 1
ATOM 6201 C C . GLU B 1 384 ? 45.145 13.691 -7.845 1.00 14.36 372 GLU B C 1
ATOM 6202 O O . GLU B 1 384 ? 44.159 13.361 -7.180 1.00 13.87 372 GLU B O 1
ATOM 6208 N N . PHE B 1 385 ? 45.913 12.804 -8.483 1.00 15.28 373 PHE B N 1
ATOM 6209 C CA . PHE B 1 385 ? 45.788 11.372 -8.266 1.00 12.63 373 PHE B CA 1
ATOM 6210 C C . PHE B 1 385 ? 47.179 10.767 -8.091 1.00 11.49 373 PHE B C 1
ATOM 6211 O O . PHE B 1 385 ? 48.143 11.302 -8.614 1.00 10.91 373 PHE B O 1
ATOM 6219 N N . SER B 1 386 ? 47.248 9.674 -7.335 1.00 11.83 374 SER B N 1
ATOM 6220 C CA . SER B 1 386 ? 48.431 8.826 -7.164 1.00 13.50 374 SER B CA 1
ATOM 6221 C C . SER B 1 386 ? 47.880 7.401 -7.027 1.00 15.92 374 SER B C 1
ATOM 6222 O O . SER B 1 386 ? 47.206 7.086 -6.045 1.00 12.33 374 SER B O 1
ATOM 6225 N N . LEU B 1 387 ? 48.085 6.561 -8.041 1.00 13.70 375 LEU B N 1
ATOM 6226 C CA . LEU B 1 387 ? 47.318 5.334 -8.136 1.00 14.81 375 LEU B CA 1
ATOM 6227 C C . LEU B 1 387 ? 48.225 4.184 -8.471 1.00 17.15 375 LEU B C 1
ATOM 6228 O O . LEU B 1 387 ? 49.127 4.344 -9.276 1.00 14.63 375 LEU B O 1
ATOM 6233 N N . PHE B 1 388 ? 47.978 3.039 -7.846 1.00 16.90 376 PHE B N 1
ATOM 6234 C CA . PHE B 1 388 ? 48.525 1.790 -8.307 1.00 16.92 376 PHE B CA 1
ATOM 6235 C C . PHE B 1 388 ? 47.963 1.488 -9.693 1.00 17.41 376 PHE B C 1
ATOM 6236 O O . PHE B 1 388 ? 46.814 1.824 -9.998 1.00 13.93 376 PHE B O 1
ATOM 6244 N N . ALA B 1 389 ? 48.772 0.814 -10.514 1.00 16.51 377 ALA B N 1
ATOM 6245 C CA . ALA B 1 389 ? 48.368 0.488 -11.875 1.00 18.46 377 ALA B CA 1
ATOM 6246 C C . ALA B 1 389 ? 48.951 -0.824 -12.347 1.00 18.86 377 ALA B C 1
ATOM 6247 O O . ALA B 1 389 ? 49.898 -1.354 -11.739 1.00 21.54 377 ALA B O 1
ATOM 6249 N N . LYS B 1 390 ? 48.353 -1.351 -13.413 1.00 16.96 378 LYS B N 1
ATOM 6250 C CA . LYS B 1 390 ? 48.906 -2.449 -14.190 1.00 17.49 378 LYS B CA 1
ATOM 6251 C C . LYS B 1 390 ? 49.225 -1.938 -15.602 1.00 13.69 378 LYS B C 1
ATOM 6252 O O . LYS B 1 390 ? 48.523 -1.058 -16.143 1.00 12.53 378 LYS B O 1
ATOM 6258 N N . GLY B 1 391 ? 50.263 -2.480 -16.214 1.00 15.06 379 GLY B N 1
ATOM 6259 C CA . GLY B 1 391 ? 50.620 -2.020 -17.555 1.00 15.67 379 GLY B CA 1
ATOM 6260 C C . GLY B 1 391 ? 51.749 -2.741 -18.212 1.00 16.14 379 GLY B C 1
ATOM 6261 O O . GLY B 1 391 ? 52.230 -3.759 -17.715 1.00 13.92 379 GLY B O 1
ATOM 6262 N N . TYR B 1 392 ? 52.156 -2.200 -19.350 1.00 11.76 380 TYR B N 1
ATOM 6263 C CA . TYR B 1 392 ? 53.170 -2.800 -20.177 1.00 13.32 380 TYR B CA 1
ATOM 6264 C C . TYR B 1 392 ? 54.127 -1.734 -20.683 1.00 12.44 380 TYR B C 1
ATOM 6265 O O . TYR B 1 392 ? 53.780 -0.537 -20.780 1.00 10.14 380 TYR B O 1
ATOM 6274 N N . TRP B 1 393 ? 55.322 -2.198 -20.990 1.00 13.05 381 TRP B N 1
ATOM 6275 C CA . TRP B 1 393 ? 56.319 -1.438 -21.723 1.00 12.08 381 TRP B CA 1
ATOM 6276 C C . TRP B 1 393 ? 56.150 -1.659 -23.232 1.00 12.60 381 TRP B C 1
ATOM 6277 O O . TRP B 1 393 ? 55.893 -2.780 -23.694 1.00 13.47 381 TRP B O 1
ATOM 6288 N N . VAL B 1 394 ? 56.319 -0.580 -24.008 1.00 12.47 382 VAL B N 1
ATOM 6289 C CA . VAL B 1 394 ? 56.153 -0.617 -25.462 1.00 11.57 382 VAL B CA 1
ATOM 6290 C C . VAL B 1 394 ? 57.433 -0.065 -26.101 1.00 10.09 382 VAL B C 1
ATOM 6291 O O . VAL B 1 394 ? 57.948 0.944 -25.689 1.00 10.50 382 VAL B O 1
ATOM 6295 N N . GLU B 1 395 ? 57.959 -0.791 -27.053 1.00 12.53 383 GLU B N 1
ATOM 6296 C CA . GLU B 1 395 ? 59.145 -0.387 -27.776 1.00 14.34 383 GLU B CA 1
ATOM 6297 C C . GLU B 1 395 ? 58.868 -0.751 -29.242 1.00 13.98 383 GLU B C 1
ATOM 6298 O O . GLU B 1 395 ? 58.329 -1.821 -29.554 1.00 14.73 383 GLU B O 1
ATOM 6304 N N . ASN B 1 396 ? 59.249 0.136 -30.128 1.00 14.02 384 ASN B N 1
ATOM 6305 C CA . ASN B 1 396 ? 59.052 -0.042 -31.550 1.00 16.05 384 ASN B CA 1
ATOM 6306 C C . ASN B 1 396 ? 57.576 -0.356 -31.904 1.00 18.35 384 ASN B C 1
ATOM 6307 O O . ASN B 1 396 ? 57.281 -1.110 -32.822 1.00 17.89 384 ASN B O 1
ATOM 6312 N N . GLY B 1 397 ? 56.671 0.283 -31.163 1.00 17.95 385 GLY B N 1
ATOM 6313 C CA . GLY B 1 397 ? 55.239 0.189 -31.419 1.00 17.86 385 GLY B CA 1
ATOM 6314 C C . GLY B 1 397 ? 54.660 -1.152 -31.035 1.00 17.93 385 GLY B C 1
ATOM 6315 O O . GLY B 1 397 ? 53.547 -1.441 -31.411 1.00 19.64 385 GLY B O 1
ATOM 6316 N N . GLU B 1 398 ? 55.402 -1.966 -30.280 1.00 17.29 386 GLU B N 1
ATOM 6317 C CA . GLU B 1 398 ? 54.938 -3.268 -29.850 1.00 23.23 386 GLU B CA 1
ATOM 6318 C C . GLU B 1 398 ? 55.052 -3.401 -28.338 1.00 20.17 386 GLU B C 1
ATOM 6319 O O . GLU B 1 398 ? 56.038 -2.955 -27.711 1.00 17.92 386 GLU B O 1
ATOM 6325 N N . ILE B 1 399 ? 54.068 -4.057 -27.750 1.00 17.93 387 ILE B N 1
ATOM 6326 C CA . ILE B 1 399 ? 54.181 -4.436 -26.339 1.00 17.60 387 ILE B CA 1
ATOM 6327 C C . ILE B 1 399 ? 55.331 -5.434 -26.199 1.00 20.80 387 ILE B C 1
ATOM 6328 O O . ILE B 1 399 ? 55.510 -6.335 -27.036 1.00 20.65 387 ILE B O 1
ATOM 6333 N N . ALA B 1 400 ? 56.115 -5.259 -25.136 1.00 20.28 388 ALA B N 1
ATOM 6334 C CA . ALA B 1 400 ? 57.307 -6.052 -24.900 1.00 18.87 388 ALA B CA 1
ATOM 6335 C C . ALA B 1 400 ? 57.175 -6.945 -23.666 1.00 22.58 388 ALA B C 1
ATOM 6336 O O . ALA B 1 400 ? 57.531 -8.134 -23.723 1.00 26.65 388 ALA B O 1
ATOM 6338 N N . HIS B 1 401 ? 56.754 -6.364 -22.544 1.00 15.81 389 HIS B N 1
ATOM 6339 C CA . HIS B 1 401 ? 56.602 -7.086 -21.293 1.00 19.51 389 HIS B CA 1
ATOM 6340 C C . HIS B 1 401 ? 55.750 -6.248 -20.367 1.00 17.70 389 HIS B C 1
ATOM 6341 O O . HIS B 1 401 ? 55.719 -5.022 -20.498 1.00 14.10 389 HIS B O 1
ATOM 6348 N N . GLY B 1 402 ? 55.062 -6.923 -19.450 1.00 13.09 390 GLY B N 1
ATOM 6349 C CA . GLY B 1 402 ? 54.353 -6.279 -18.393 1.00 12.65 390 GLY B CA 1
ATOM 6350 C C . GLY B 1 402 ? 55.303 -5.483 -17.535 1.00 14.68 390 GLY B C 1
ATOM 6351 O O . GLY B 1 402 ? 56.507 -5.757 -17.496 1.00 13.40 390 GLY B O 1
ATOM 6352 N N . VAL B 1 403 ? 54.762 -4.487 -16.847 1.00 15.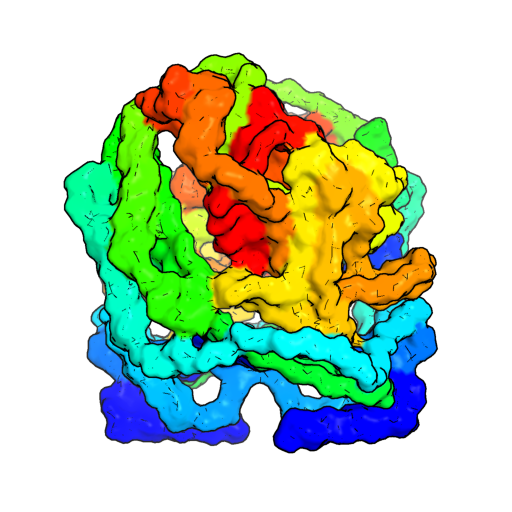02 391 VAL B N 1
ATOM 6353 C CA . VAL B 1 403 ? 55.561 -3.647 -15.971 1.00 20.47 391 VAL B CA 1
ATOM 6354 C C . VAL B 1 403 ? 55.105 -3.794 -14.521 1.00 20.89 391 VAL B C 1
ATOM 6355 O O . VAL B 1 403 ? 53.993 -3.486 -14.175 1.00 21.40 391 VAL B O 1
ATOM 6359 N N . GLU B 1 404 ? 56.013 -4.221 -13.682 1.00 24.84 392 GLU B N 1
ATOM 6360 C CA . GLU B 1 404 ? 55.694 -4.655 -12.342 1.00 27.94 392 GLU B CA 1
ATOM 6361 C C . GLU B 1 404 ? 55.694 -3.474 -11.384 1.00 23.80 392 GLU B C 1
ATOM 6362 O O . GLU B 1 404 ? 56.555 -2.640 -11.478 1.00 23.80 392 GLU B O 1
ATOM 6368 N N . ASP B 1 405 ? 54.725 -3.427 -10.473 1.00 24.26 393 ASP B N 1
ATOM 6369 C CA . ASP B 1 405 ? 54.720 -2.490 -9.352 1.00 24.71 393 ASP B CA 1
ATOM 6370 C C . ASP B 1 405 ? 54.627 -1.021 -9.766 1.00 26.17 393 ASP B C 1
ATOM 6371 O O . ASP B 1 405 ? 55.190 -0.139 -9.110 1.00 29.29 393 ASP B O 1
ATOM 6376 N N . ILE B 1 406 ? 53.963 -0.762 -10.875 1.00 22.19 394 ILE B N 1
ATOM 6377 C CA . ILE B 1 406 ? 53.875 0.575 -11.403 1.00 23.13 394 ILE B CA 1
ATOM 6378 C C . ILE B 1 406 ? 52.812 1.382 -10.611 1.00 22.41 394 ILE B C 1
ATOM 6379 O O . ILE B 1 406 ? 51.796 0.838 -10.202 1.00 21.99 394 ILE B O 1
ATOM 6384 N N . THR B 1 407 ? 53.121 2.642 -10.334 1.00 24.77 395 THR B N 1
ATOM 6385 C CA . THR B 1 407 ? 52.187 3.647 -9.815 1.00 24.60 395 THR B CA 1
ATOM 6386 C C . THR B 1 407 ? 52.145 4.732 -10.881 1.00 23.58 395 THR B C 1
ATOM 6387 O O . THR B 1 407 ? 53.167 4.992 -11.525 1.00 26.17 395 THR B O 1
ATOM 6391 N N . ILE B 1 408 ? 50.991 5.356 -11.072 1.00 20.26 396 ILE B N 1
ATOM 6392 C CA . ILE B 1 408 ? 50.912 6.589 -11.874 1.00 21.22 396 ILE B CA 1
ATOM 6393 C C . ILE B 1 408 ? 50.403 7.758 -11.043 1.00 20.42 396 ILE B C 1
ATOM 6394 O O . ILE B 1 408 ? 49.616 7.575 -10.118 1.00 20.74 396 ILE B O 1
ATOM 6399 N N . SER B 1 409 ? 50.917 8.950 -11.339 1.00 18.36 397 SER B N 1
ATOM 6400 C CA . SER B 1 409 ? 50.498 10.152 -10.628 1.00 17.64 397 SER B CA 1
ATOM 6401 C C . SER B 1 409 ? 50.391 11.310 -11.564 1.00 17.27 397 SER B C 1
ATOM 6402 O O . SER B 1 409 ? 51.028 11.317 -12.633 1.00 18.89 397 SER B O 1
ATOM 6405 N N . GLY B 1 410 ? 49.596 12.294 -11.157 1.00 17.02 398 GLY B N 1
ATOM 6406 C CA . GLY B 1 410 ? 49.410 13.497 -11.942 1.00 13.95 398 GLY B CA 1
ATOM 6407 C C . GLY B 1 410 ? 48.177 14.255 -11.495 1.00 16.54 398 GLY B C 1
ATOM 6408 O O . GLY B 1 410 ? 47.662 14.053 -10.382 1.00 16.75 398 GLY B O 1
ATOM 6409 N N . ASN B 1 411 ? 47.719 15.143 -12.374 1.00 15.42 399 ASN B N 1
ATOM 6410 C CA . ASN B 1 411 ? 46.500 15.921 -12.165 1.00 16.14 399 ASN B CA 1
ATOM 6411 C C . ASN B 1 411 ? 45.534 15.581 -13.303 1.00 16.25 399 ASN B C 1
ATOM 6412 O O . ASN B 1 411 ? 45.933 15.619 -14.474 1.00 13.66 399 ASN B O 1
ATOM 6417 N N . PHE B 1 412 ? 44.273 15.257 -12.979 1.00 11.47 400 PHE B N 1
ATOM 6418 C CA . PHE B 1 412 ? 43.387 14.808 -14.024 1.00 10.40 400 PHE B CA 1
ATOM 6419 C C . PHE B 1 412 ? 43.164 15.858 -15.105 1.00 9.78 400 PHE B C 1
ATOM 6420 O O . PHE B 1 412 ? 43.002 15.515 -16.265 1.00 10.53 400 PHE B O 1
ATOM 6428 N N . LEU B 1 413 ? 43.150 17.119 -14.717 1.00 10.90 401 LEU B N 1
ATOM 6429 C CA . LEU B 1 413 ? 43.017 18.207 -15.703 1.00 13.77 401 LEU B CA 1
ATOM 6430 C C . LEU B 1 413 ? 44.248 18.313 -16.621 1.00 11.52 401 LEU B C 1
ATOM 6431 O O . LEU B 1 413 ? 44.102 18.587 -17.824 1.00 12.96 401 LEU B O 1
ATOM 6436 N N A ASP B 1 414 ? 45.440 18.100 -16.065 0.50 12.25 402 ASP B N 1
ATOM 6437 N N B ASP B 1 414 ? 45.441 18.116 -16.059 0.50 12.11 402 ASP B N 1
ATOM 6438 C CA A ASP B 1 414 ? 46.664 18.128 -16.868 0.50 12.26 402 ASP B CA 1
ATOM 6439 C CA B ASP B 1 414 ? 46.675 18.109 -16.851 0.50 11.83 402 ASP B CA 1
ATOM 6440 C C A ASP B 1 414 ? 46.663 16.913 -17.804 0.50 11.08 402 ASP B C 1
ATOM 6441 C C B ASP B 1 414 ? 46.604 16.929 -17.820 0.50 10.66 402 ASP B C 1
ATOM 6442 O O A ASP B 1 414 ? 47.081 17.012 -18.942 0.50 12.61 402 ASP B O 1
ATOM 6443 O O B ASP B 1 414 ? 46.884 17.075 -18.994 0.50 11.01 402 ASP B O 1
ATOM 6452 N N . LEU B 1 415 ? 46.143 15.774 -17.356 1.00 10.99 403 LEU B N 1
ATOM 6453 C CA . LEU B 1 415 ? 45.983 14.638 -18.229 1.00 12.08 403 LEU B CA 1
ATOM 6454 C C . LEU B 1 415 ? 45.054 14.933 -19.438 1.00 13.00 403 LEU B C 1
ATOM 6455 O O . LEU B 1 415 ? 45.371 14.546 -20.548 1.00 13.60 403 LEU B O 1
ATOM 6460 N N . LEU B 1 416 ? 43.930 15.612 -19.205 1.00 12.69 404 LEU B N 1
ATOM 6461 C CA . LEU B 1 416 ? 42.998 16.011 -20.269 1.00 13.77 404 LEU B CA 1
ATOM 6462 C C . LEU B 1 416 ? 43.662 16.960 -21.301 1.00 15.15 404 LEU B C 1
ATOM 6463 O O . LEU B 1 416 ? 43.477 16.814 -22.541 1.00 11.36 404 LEU B O 1
ATOM 6468 N N . ARG B 1 417 ? 44.468 17.895 -20.785 1.00 13.32 405 ARG B N 1
ATOM 6469 C CA . ARG B 1 417 ? 45.283 18.755 -21.628 1.00 12.22 405 ARG B CA 1
ATOM 6470 C C . ARG B 1 417 ? 46.270 18.000 -22.505 1.00 12.46 405 ARG B C 1
ATOM 6471 O O . ARG B 1 417 ? 46.575 18.434 -23.608 1.00 9.24 405 ARG B O 1
ATOM 6479 N N . LYS B 1 418 ? 46.736 16.861 -22.004 1.00 10.84 406 LYS B N 1
ATOM 6480 C CA . LYS B 1 418 ? 47.776 16.095 -22.623 1.00 12.17 406 LYS B CA 1
ATOM 6481 C C . LYS B 1 418 ? 47.303 14.904 -23.433 1.00 9.02 406 LYS B C 1
ATOM 6482 O O . LYS B 1 418 ? 48.117 14.144 -23.942 1.00 16.14 406 LYS B O 1
ATOM 6488 N N . ILE B 1 419 ? 46.009 14.765 -23.609 1.00 10.90 407 ILE B N 1
ATOM 6489 C CA . ILE B 1 419 ? 45.501 13.712 -24.462 1.00 12.65 407 ILE B CA 1
ATOM 6490 C C . ILE B 1 419 ? 45.651 14.227 -25.886 1.00 14.25 407 ILE B C 1
ATOM 6491 O O . ILE B 1 419 ? 44.938 15.123 -26.281 1.00 15.43 407 ILE B O 1
ATOM 6496 N N . VAL B 1 420 ? 46.538 13.629 -26.670 1.00 14.17 408 VAL B N 1
ATOM 6497 C CA . VAL B 1 420 ? 46.818 14.126 -28.000 1.00 13.81 408 VAL B CA 1
ATOM 6498 C C . VAL B 1 420 ? 46.141 13.314 -29.119 1.00 15.25 408 VAL B C 1
ATOM 6499 O O . VAL B 1 420 ? 45.960 13.846 -30.209 1.00 13.11 408 VAL B O 1
ATOM 6503 N N . LEU B 1 421 ? 45.815 12.039 -28.843 1.00 12.79 409 LEU B N 1
ATOM 6504 C CA . LEU B 1 421 ? 45.099 11.163 -29.762 1.00 13.20 409 LEU B CA 1
ATOM 6505 C C . LEU B 1 421 ? 44.104 10.292 -29.002 1.00 14.80 409 LEU B C 1
ATOM 6506 O O . LEU B 1 421 ? 44.410 9.800 -27.903 1.00 14.20 409 LEU B O 1
ATOM 6511 N N . VAL B 1 422 ? 42.903 10.148 -29.587 1.00 14.05 410 VAL B N 1
ATOM 6512 C CA . VAL B 1 422 ? 41.800 9.381 -29.008 1.00 14.79 410 VAL B CA 1
ATOM 6513 C C . VAL B 1 422 ? 41.453 8.209 -29.917 1.00 12.22 410 VAL B C 1
ATOM 6514 O O . VAL B 1 422 ? 41.327 8.356 -31.113 1.00 14.24 410 VAL B O 1
ATOM 6518 N N . GLY B 1 423 ? 41.345 7.036 -29.330 1.00 11.18 411 GLY B N 1
ATOM 6519 C CA . GLY B 1 423 ? 41.038 5.830 -30.070 1.00 15.01 411 GLY B CA 1
ATOM 6520 C C . GLY B 1 423 ? 39.548 5.661 -30.395 1.00 11.36 411 GLY B C 1
ATOM 6521 O O . GLY B 1 423 ? 38.687 6.508 -30.072 1.00 12.49 411 GLY B O 1
ATOM 6522 N N . ASN B 1 424 ? 39.265 4.552 -31.054 1.00 13.02 412 ASN B N 1
ATOM 6523 C CA . ASN B 1 424 ? 37.917 4.236 -31.492 1.00 14.85 412 ASN B CA 1
ATOM 6524 C C . ASN B 1 424 ? 37.419 3.012 -30.798 1.00 16.71 412 ASN B C 1
ATOM 6525 O O . ASN B 1 424 ? 36.330 2.541 -31.128 1.00 18.77 412 ASN B O 1
ATOM 6530 N N . ASP B 1 425 ? 38.198 2.487 -29.840 1.00 15.08 413 ASP B N 1
ATOM 6531 C CA . ASP B 1 425 ? 37.837 1.252 -29.101 1.00 13.81 413 ASP B CA 1
ATOM 6532 C C . ASP B 1 425 ? 37.005 1.538 -27.820 1.00 13.04 413 ASP B C 1
ATOM 6533 O O . ASP B 1 425 ? 37.478 1.330 -26.711 1.00 17.24 413 ASP B O 1
ATOM 6538 N N . VAL B 1 426 ? 35.767 1.972 -28.007 1.00 14.82 414 VAL B N 1
ATOM 6539 C CA . VAL B 1 426 ? 34.908 2.454 -26.968 1.00 16.77 414 VAL B CA 1
ATOM 6540 C C . VAL B 1 426 ? 34.378 1.285 -26.144 1.00 17.55 414 VAL B C 1
ATOM 6541 O O . VAL B 1 426 ? 33.920 0.301 -26.676 1.00 12.65 414 VAL B O 1
ATOM 6545 N N . LYS B 1 427 ? 34.447 1.412 -24.833 1.00 16.00 415 LYS B N 1
ATOM 6546 C CA . LYS B 1 427 ? 33.905 0.406 -23.906 1.00 14.45 415 LYS B CA 1
ATOM 6547 C C . LYS B 1 427 ? 33.030 1.166 -22.896 1.00 16.60 415 LYS B C 1
ATOM 6548 O O . LYS B 1 427 ? 33.267 2.340 -22.623 1.00 14.33 415 LYS B O 1
ATOM 6554 N N . VAL B 1 428 ? 32.038 0.478 -22.349 1.00 13.60 416 VAL B N 1
ATOM 6555 C CA . VAL B 1 428 ? 31.073 1.100 -21.450 1.00 16.10 416 VAL B CA 1
ATOM 6556 C C . VAL B 1 428 ? 31.358 0.633 -20.019 1.00 17.52 416 VAL B C 1
ATOM 6557 O O . VAL B 1 428 ? 31.721 -0.528 -19.775 1.00 18.99 416 VAL B O 1
ATOM 6561 N N . SER B 1 429 ? 31.242 1.534 -19.074 1.00 15.39 417 SER B N 1
ATOM 6562 C CA . SER B 1 429 ? 31.232 1.152 -17.682 1.00 19.17 417 SER B CA 1
ATOM 6563 C C . SER B 1 429 ? 29.893 1.591 -17.078 1.00 17.79 417 SER B C 1
ATOM 6564 O O . SER B 1 429 ? 28.938 1.847 -17.801 1.00 18.07 417 SER B O 1
ATOM 6567 N N . GLN B 1 430 ? 29.821 1.727 -15.763 1.00 20.84 418 GLN B N 1
ATOM 6568 C CA . GLN B 1 430 ? 28.525 2.048 -15.123 1.00 23.34 418 GLN B CA 1
ATOM 6569 C C . GLN B 1 430 ? 28.031 3.442 -15.430 1.00 19.75 418 GLN B C 1
ATOM 6570 O O . GLN B 1 430 ? 26.878 3.658 -15.705 1.00 18.96 418 GLN B O 1
ATOM 6576 N N . HIS B 1 431 ? 28.921 4.401 -15.365 1.00 18.88 419 HIS B N 1
ATOM 6577 C CA . HIS B 1 431 ? 28.549 5.796 -15.535 1.00 20.60 419 HIS B CA 1
ATOM 6578 C C . HIS B 1 431 ? 29.447 6.524 -16.547 1.00 16.23 419 HIS B C 1
ATOM 6579 O O . HIS B 1 431 ? 29.219 7.723 -16.807 1.00 15.84 419 HIS B O 1
ATOM 6586 N N . THR B 1 432 ? 30.448 5.798 -17.078 1.00 14.49 420 THR B N 1
ATOM 6587 C CA . THR B 1 432 ? 31.459 6.375 -17.997 1.00 13.21 420 THR B CA 1
ATOM 6588 C C . THR B 1 432 ? 31.566 5.460 -19.240 1.00 14.60 420 THR B C 1
ATOM 6589 O O . THR B 1 432 ? 31.235 4.290 -19.174 1.00 16.98 420 THR B O 1
ATOM 6593 N N . ILE B 1 433 ? 31.909 6.071 -20.374 1.00 14.16 421 ILE B N 1
ATOM 6594 C CA . ILE B 1 433 ? 32.052 5.444 -21.667 1.00 13.33 421 ILE B CA 1
ATOM 6595 C C . ILE B 1 433 ? 33.264 6.110 -22.306 1.00 15.06 421 ILE B C 1
ATOM 6596 O O . ILE B 1 433 ? 33.389 7.330 -22.316 1.00 16.66 421 ILE B O 1
ATOM 6601 N N . ALA B 1 434 ? 34.200 5.298 -22.774 1.00 14.58 422 ALA B N 1
ATOM 6602 C CA . ALA B 1 434 ? 35.483 5.820 -23.249 1.00 10.71 422 ALA B CA 1
ATOM 6603 C C . ALA B 1 434 ? 36.228 4.798 -24.109 1.00 12.61 422 ALA B C 1
ATOM 6604 O O . ALA B 1 434 ? 36.138 3.594 -23.876 1.00 12.41 422 ALA B O 1
ATOM 6606 N N . PRO B 1 435 ? 36.975 5.302 -25.099 1.00 12.25 423 PRO B N 1
ATOM 6607 C CA . PRO B 1 435 ? 37.966 4.535 -25.789 1.00 12.64 423 PRO B CA 1
ATOM 6608 C C . PRO B 1 435 ? 39.305 4.681 -25.058 1.00 12.70 423 PRO B C 1
ATOM 6609 O O . PRO B 1 435 ? 39.385 5.380 -24.040 1.00 12.84 423 PRO B O 1
ATOM 6613 N N . SER B 1 436 ? 40.342 4.022 -25.562 1.00 12.12 424 SER B N 1
ATOM 6614 C CA . SER B 1 436 ? 41.712 4.320 -25.167 1.00 12.17 424 SER B CA 1
ATOM 6615 C C . SER B 1 436 ? 42.222 5.702 -25.692 1.00 13.06 424 SER B C 1
ATOM 6616 O O . SER B 1 436 ? 41.681 6.241 -26.655 1.00 12.93 424 SER B O 1
ATOM 6619 N N . VAL B 1 437 ? 43.226 6.270 -25.005 1.00 13.77 425 VAL B N 1
ATOM 6620 C CA . VAL B 1 437 ? 43.819 7.585 -25.337 1.00 11.19 425 VAL B CA 1
ATOM 6621 C C . VAL B 1 437 ? 45.364 7.555 -25.185 1.00 12.28 425 VAL B C 1
ATOM 6622 O O . VAL B 1 437 ? 45.920 6.755 -24.410 1.00 14.54 425 VAL B O 1
ATOM 6626 N N . LEU B 1 438 ? 46.043 8.413 -25.954 1.00 12.28 426 LEU B N 1
ATOM 6627 C CA . LEU B 1 438 ? 47.458 8.604 -25.852 1.00 10.30 426 LEU B CA 1
ATOM 6628 C C . LEU B 1 438 ? 47.669 9.944 -25.153 1.00 13.31 426 LEU B C 1
ATOM 6629 O O . LEU B 1 438 ? 47.178 10.995 -25.626 1.00 9.47 426 LEU B O 1
ATOM 6634 N N . VAL B 1 439 ? 48.360 9.856 -24.007 1.00 10.02 427 VAL B N 1
ATOM 6635 C CA . VAL B 1 439 ? 48.711 10.993 -23.140 1.00 11.51 427 VAL B CA 1
ATOM 6636 C C . VAL B 1 439 ? 50.200 11.276 -23.415 1.00 12.10 427 VAL B C 1
ATOM 6637 O O . VAL B 1 439 ? 51.058 10.385 -23.240 1.00 14.45 427 VAL B O 1
ATOM 6641 N N . GLU B 1 440 ? 50.474 12.501 -23.869 1.00 11.86 428 GLU B N 1
ATOM 6642 C CA . GLU B 1 440 ? 51.818 12.968 -24.248 1.00 17.09 428 GLU B CA 1
ATOM 6643 C C . GLU B 1 440 ? 52.879 12.556 -23.245 1.00 16.97 428 GLU B C 1
ATOM 6644 O O . GLU B 1 440 ? 53.933 12.015 -23.613 1.00 22.15 428 GLU B O 1
ATOM 6650 N N . VAL B 1 441 ? 52.614 12.806 -21.967 1.00 19.59 429 VAL B N 1
ATOM 6651 C CA . VAL B 1 441 ? 53.556 12.470 -20.874 1.00 17.54 429 VAL B CA 1
ATOM 6652 C C . VAL B 1 441 ? 52.847 12.375 -19.488 1.00 16.38 429 VAL B C 1
ATOM 6653 O O . VAL B 1 441 ? 52.007 13.200 -19.148 1.00 14.92 429 VAL B O 1
ATOM 6657 N N . LEU B 1 442 ? 53.188 11.365 -18.706 1.00 13.96 430 LEU B N 1
ATOM 6658 C CA . LEU B 1 442 ? 52.676 11.227 -17.322 1.00 15.38 430 LEU B CA 1
ATOM 6659 C C . LEU B 1 442 ? 53.799 10.716 -16.426 1.00 14.09 430 LEU B C 1
ATOM 6660 O O . LEU B 1 442 ? 54.683 10.047 -16.902 1.00 13.36 430 LEU B O 1
ATOM 6665 N N . ASP B 1 443 ? 53.706 10.988 -15.140 1.00 14.88 431 ASP B N 1
ATOM 6666 C CA . ASP B 1 443 ? 54.693 10.538 -14.143 1.00 16.66 431 ASP B CA 1
ATOM 6667 C C . ASP B 1 443 ? 54.405 9.092 -13.772 1.00 15.35 431 ASP B C 1
ATOM 6668 O O . ASP B 1 443 ? 53.273 8.745 -13.446 1.00 16.86 431 ASP B O 1
ATOM 6673 N N . VAL B 1 444 ? 55.415 8.239 -13.880 1.00 16.97 432 VAL B N 1
ATOM 6674 C CA . VAL B 1 444 ? 55.296 6.799 -13.551 1.00 15.98 432 VAL B CA 1
ATOM 6675 C C . VAL B 1 444 ? 56.401 6.450 -12.529 1.00 18.75 432 VAL B C 1
ATOM 6676 O O . VAL B 1 444 ? 57.536 6.896 -12.678 1.00 17.48 432 VAL B O 1
ATOM 6680 N N . ALA B 1 445 ? 56.066 5.661 -11.504 1.00 19.43 433 ALA B N 1
ATOM 6681 C CA . ALA B 1 445 ? 56.983 5.319 -10.408 1.00 20.98 433 ALA B CA 1
ATOM 6682 C C . ALA B 1 445 ? 56.970 3.806 -10.119 1.00 22.96 433 ALA B C 1
ATOM 6683 O O . ALA B 1 445 ? 56.119 3.086 -10.670 1.00 21.63 433 ALA B O 1
#

Secondary structure (P-SEA, 3-state):
caaaaaaaaaaaaaaccbbbbbbbbbbbbcccccccccccccccbbbbbbbbbbbcccbbbbbbbccccaaaaaaaaaaaacccccbbbbbcbbbbbbbcccccccccccaaaaaaaaaaaaaaaacccccccccbbbbbbbbbbbbbbcccbbbbbbbbbcbbbbbbbbbbcccbbbbbccccccccccccaaaaaaaaaaaaaaacbbbbbccccccccccaaaaaaaaccccccccaaaaaacccccccccccccccccbbbbbccccccccccccccccccbbbbbbccccccccbbbbcaaaaaaaccccccccccccccccccccccccccaaaaaaaacbbbbbcccccccccccccccbbbbbbcbbbbccccccbbbccccccccaaaaaaaccbbbccccccccccccbbbbcccccc/caaaaaaaaaaaaaaacbbbbbbbbbbcccccccccccccbbbbbbbbbbbbbbbcccbbbbbbbccccaaaaaaaaaaaacccccccccccbbbbbbbcccccccccccaaaaaaaaaaaaaaaacccccccccbbbbbbbbbbbbbbcccbbbbbbccccbbbbbbbbbbcccbbbbbccccccccccccaaaaaaaaaaaaaaacbbbbbccccccccccaaaaaaaaccccccccaaaaaacccccccccccccccccbbbbbccccccccccccccccccbbbbbbccccccccbbbbcaaaaaaaccccccccccccccccccccccccccaaaaaaaacbbbbbcccccccccccccccbbbbbbcbbbbccccccccccbbbbbbbaaaaaaaccbbbccccccccbbbcbbbbcccccc

InterPro domains:
  IPR002510 Metalloprotease TldD/E, N-terminal domain [PF01523] (23-82)
  IPR035068 Metalloprotease TldD/PmbA, N-terminal [G3DSA:3.30.2290.10] (1-210)
  IPR036059 Metalloprotease TldD/PmbA superfamily [SSF111283] (1-432)
  IPR045569 Metalloprotease TldD/E, C-terminal domain [PF19289] (220-434)
  IPR045570 Metalloprotease TldD/E, central domain [PF19290] (111-212)
  IPR047657 Metalloprotease PmbA [PTHR43421] (1-435)

Solvent-accessible surface area: 36457 Å² total

CATH classification: 3.30.2290.10

Nearest PDB structures (foldseek):
  1vl4-assembly1_B  TM=1.001E+00  e=7.793E-91  Thermotoga maritima MSB8
  3tv9-assembly1_A-2  TM=8.897E-01  e=1.575E-40  Shigella flexneri
  6j6a-assembly1_B  TM=9.212E-01  e=2.887E-38  Thermococcus kodakarensis KOD1
  5njf-assembly1_A  TM=8.535E-01  e=2.307E-35  Escherichia coli K-12
  5njb-assembly2_C  TM=8.525E-01  e=1.006E-34  Escherichia coli K-12

B-factor: mean 18.81, std 8.9, range [2.0, 64.33]